Protein AF-0000000076162200 (afdb_homodimer)

Nearest PDB structures (foldseek):
  4gdy-assembly1_A  TM=9.637E-01  e=9.808E-51  Homo sapiens
  6t8p-assembly1_B  TM=9.538E-01  e=2.306E-50  Homo sapiens
  4gdy-assembly1_B  TM=9.377E-01  e=8.076E-50  Homo sapiens
  2vgz-assembly1_A  TM=9.625E-01  e=1.176E-48  Homo sapiens
  6t8p-assembly1_A  TM=9.585E-01  e=4.216E-49  Homo sapiens

Organism: Mytilus galloprovincialis (NCBI:txid29158)

Sequence (856 aa):
MDYERYLNETGIGRKPSPIRSQHAKLVCLEPEDDAIYLTGGLPNHSTFPAVKATFQLRDGSSIELDHKATKDALQYDATPGFKELLNWIYELQRQVHNPPTYNNNKHPGEMKCIMTNGAQHGLSLVMGNLVCKDDICLMESPAYAGAISVLNHLKPKMIPIDTDKHGIIPSELRKVLSRWNPSTIQQPGKDGPKLLYCVPTCGNPTGASLTLERKKEIYELAREYKFLIIEDDPYFYLRSKPYVPSFLSMDTDGLVLRMDSVSKVVSAGIRIGVLTGPAPLIDTFTCNIETSVQHTSGLSQQFLLALLKKWGYEGFFANADKMASFYEKRKYECLEAARNHLQDVAEWDEPAGGMFLWIKLKVKDAHPVVEKLIQEKNVFVAPGWYFTLDSKPCPYIRVAFSNTTYENMNKAFESLAQVIQKYKSENEMDYERYLNETGIGRKPSPIRSQHAKLVCLEPEDDAIYLTGGLPNHSTFPAVKATFQLRDGSSIELDHKATKDALQYDATPGFKELLNWIYELQRQVHNPPTYNNNKHPGEMKCIMTNGAQHGLSLVMGNLVCKDDICLMESPAYAGAISVLNHLKPKMIPIDTDKHGIIPSELRKVLSRWNPSTIQQPGKDGPKLLYCVPTCGNPTGASLTLERKKEIYELAREYKFLIIEDDPYFYLRSKPYVPSFLSMDTDGLVLRMDSVSKVVSAGIRIGVLTGPAPLIDTFTCNIETSVQHTSGLSQQFLLALLKKWGYEGFFANADKMASFYEKRKYECLEAARNHLQDVAEWDEPAGGMFLWIKLKVKDAHPVVEKLIQEKNVFVAPGWYFTLDSKPCPYIRVAFSNTTYENMNKAFESLAQVIQKYKSENE

Foldseek 3Di:
DPCVLQWDPLLVPQDFDPLLVVVVVVVPDDPPVDDDDDRDPKDDLVPDDDQKDKDQDPVRDIFIQHRVLVSQLRTFDRAQADPLLQVQVLVVCCVQQVFPLDPVPVAQFRKDKGKDLFLLRVLLLSCVTGAAAQFEEEEEPLADLSNLVSCVVRHYHYDYAYADLATGDLVSVVVVQVVADLVPCDRHRVRGHAEYEFAQALHPFALHHHALVSLVSVLVVCVSNVHAYEHEYQCQLLFDDPGHHDNSNHDPNFRYWYKYGCCQQPNVPLRIIMIMTGPVSVVSSSSVSCVPVNHRRSNSRSVVSRVCVVCPPVNSSVSSNVSSVVQVVLLVLLVVLCVVAPVVFWDFDRRSGDWKTKIFGPDQACVVLQVCLCVPPVDHWAGSVSRGNDPGGGRMTMHTSNPDDSVVSNSSRNSSNVSSVVVVVVVD/DPCVLQWDPLLVPQDADPLLVVVVCVVPDDPPVDDDDPRDPKDDLVPDDDQKDKDQDPVRDIFIQHRVLVSQLRTFDRAQADPLLQVQVLVVCCVQQVFPLDPVPVAQFRKDKGKDLFLLRVLLLSCVTGAAAQFEEEEEPLADLSNLVSCVVRHYHYDYAYADLATGDLVSVVV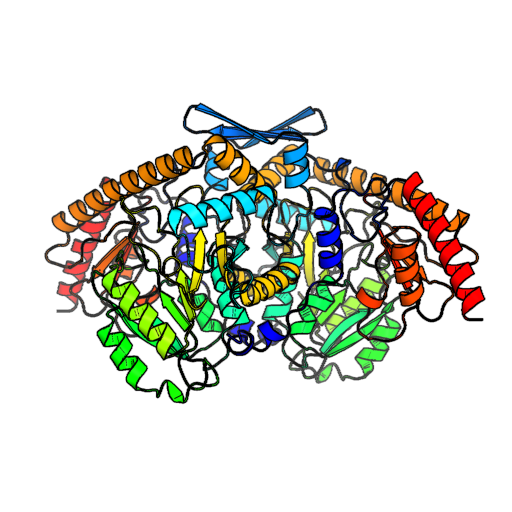VQVVADLVPDDRHRPRGHAEYEFAQALHPFALHHHALVSLVSVLVVCVSNVHAYEHEYQCQLLFDDPGHHDNSNHDPRFRYWYKYGCCQQPNVPLRIIMIMTGPVSVVSSSSVSCVPVNHRRSNSRSVVSRVCVVCPPVNSSVSSNVSNVLQVVLLVLLVVLCVVAPVVFWDFDRRSGDWKTKIFGPDQACVVLQVCLCVPPVDHWAGSCSRGNDPGGGRMTMHTSNPDDSVVSNSSRNSSNVSSVVVVVVVD

Radius of gyration: 27.66 Å; Cα contacts (8 Å, |Δi|>4): 1882; chains: 2; bounding box: 61×96×61 Å

InterPro domains:
  IPR004839 Aminotransferase, class I/classII, large domain [PF00155] (45-416)
  IPR015421 Pyridoxal phosphate-dependent transferase, major domain [G3DSA:3.40.640.10] (1-425)
  IPR015424 Pyridoxal phosphate-dependent transferase [SSF53383] (2-423)
  IPR050859 Class-I pyridoxal-phosphate-dependent aminotransferase-like [PTHR42790] (1-424)

pLDDT: mean 94.22, std 7.79, range [47.66, 98.88]

Solvent-accessible surface area (backbone atoms only — not comparable to full-atom values): 42192 Å² total; per-residue (Å²): 113,76,64,70,55,54,40,26,71,48,33,66,49,51,54,72,47,72,65,57,52,52,46,44,54,49,75,68,38,70,78,56,96,73,60,44,71,20,49,66,84,43,64,38,75,88,65,37,56,55,41,31,35,39,35,35,30,73,87,69,48,71,47,65,36,48,53,67,51,29,49,51,14,37,29,78,66,50,42,55,44,58,66,69,49,51,52,53,49,51,51,48,46,44,74,73,41,48,29,67,26,54,87,27,83,85,43,70,26,19,54,37,72,33,48,26,42,16,33,51,26,38,51,34,50,51,47,64,27,34,56,41,68,60,20,27,33,37,30,38,39,65,29,42,44,59,60,51,54,49,42,56,52,45,46,45,43,74,43,74,28,54,46,55,79,44,25,66,38,58,70,51,45,50,59,62,51,62,79,43,58,50,89,66,47,77,40,50,19,77,50,37,44,33,31,37,42,44,41,52,33,27,14,58,49,50,0,15,30,46,47,59,70,50,50,54,54,48,50,51,50,28,64,57,51,58,23,33,38,39,41,44,32,54,35,59,58,31,39,69,79,77,72,72,73,51,71,55,30,66,26,75,81,41,43,38,40,34,28,33,34,39,34,68,69,47,32,38,7,39,30,42,12,37,37,35,25,21,33,68,58,48,52,44,48,48,24,47,37,45,42,27,39,37,41,50,39,22,44,41,50,45,53,51,39,46,51,45,64,73,40,37,70,66,41,46,51,50,49,28,50,51,49,14,50,54,33,44,53,35,48,53,43,46,50,49,29,39,60,73,40,26,62,90,51,33,49,66,62,84,43,70,28,33,40,32,43,31,35,38,41,79,48,74,46,30,62,68,50,51,53,46,33,37,73,75,63,38,34,42,61,31,61,31,55,61,27,43,96,56,92,59,77,33,26,29,34,30,37,20,43,46,63,52,53,60,69,55,47,35,51,47,32,43,51,47,37,52,43,50,51,50,50,47,62,71,73,98,115,75,65,70,55,53,40,26,73,50,33,67,49,50,55,72,48,74,66,56,54,52,45,44,52,50,77,67,37,68,77,55,94,74,60,45,72,21,50,66,83,43,65,40,73,89,64,36,55,54,41,30,34,39,33,35,30,72,86,70,50,72,48,68,36,48,54,66,50,29,50,52,14,36,29,77,66,50,42,56,42,58,66,70,50,51,51,51,49,52,51,50,45,45,76,74,38,46,28,69,24,55,87,26,83,85,44,69,25,19,52,37,73,32,48,26,40,14,35,51,26,38,51,35,49,51,47,62,27,35,56,42,69,60,20,28,34,37,30,37,40,68,30,43,44,59,60,52,53,52,43,56,51,44,46,44,42,72,42,75,29,53,47,56,77,45,24,65,36,56,69,51,46,49,58,63,52,63,78,46,58,52,89,67,48,77,40,50,19,77,51,38,44,34,32,37,44,42,41,53,32,26,13,59,50,51,0,15,29,49,46,61,68,51,48,53,53,48,50,52,49,28,64,59,50,59,24,33,38,40,42,46,33,53,34,58,59,29,39,70,80,78,75,72,72,49,71,56,30,67,26,76,81,43,43,39,41,36,28,34,34,38,33,69,70,48,32,38,7,39,27,43,13,38,38,35,26,22,32,67,59,48,52,44,48,48,24,46,37,46,44,27,39,36,42,51,41,24,43,41,49,44,53,51,41,45,53,44,63,72,40,36,71,68,42,47,52,50,48,27,49,51,49,13,52,52,33,45,53,35,47,52,43,47,51,49,28,38,59,74,41,28,62,90,53,34,49,66,62,83,43,70,28,34,41,32,43,31,35,37,41,80,49,73,46,30,63,68,48,51,53,48,33,35,74,75,63,39,35,44,62,31,60,32,55,60,26,44,95,56,90,59,77,33,26,29,35,30,37,21,42,45,63,51,52,60,68,56,47,34,51,47,34,44,51,47,38,52,44,49,54,52,50,47,62,71,73,99

Structure (mmCIF, N/CA/C/O backbone):
data_AF-0000000076162200-model_v1
#
loop_
_entity.id
_entity.type
_entity.pdbx_description
1 polymer 'Aromatic amino acid aminotransferase I'
#
loop_
_atom_site.group_PDB
_atom_site.id
_atom_site.type_symbol
_atom_site.label_atom_id
_atom_site.label_alt_id
_atom_site.label_comp_id
_atom_site.label_asym_id
_atom_site.label_entity_id
_atom_site.label_seq_id
_atom_site.pdbx_PDB_ins_code
_atom_site.Cartn_x
_atom_site.Cartn_y
_atom_site.Cartn_z
_atom_site.occupancy
_atom_site.B_iso_or_equiv
_atom_site.auth_seq_id
_atom_site.auth_comp_id
_atom_site.auth_asym_id
_atom_site.auth_atom_id
_atom_site.pdbx_PDB_model_num
ATOM 1 N N . MET A 1 1 ? -9.422 -6.93 27.922 1 82.25 1 MET A N 1
ATOM 2 C CA . MET A 1 1 ? -10.367 -6.254 27.047 1 82.25 1 MET A CA 1
ATOM 3 C C . MET A 1 1 ? -10.672 -7.098 25.812 1 82.25 1 MET A C 1
ATOM 5 O O . MET A 1 1 ? -9.773 -7.738 25.266 1 82.25 1 MET A O 1
ATOM 9 N N . ASP A 1 2 ? -11.906 -7.309 25.453 1 89.62 2 ASP A N 1
ATOM 10 C CA . ASP A 1 2 ? -12.344 -8.023 24.266 1 89.62 2 ASP A CA 1
ATOM 11 C C . ASP A 1 2 ? -12.32 -7.105 23.031 1 89.62 2 ASP A C 1
ATOM 13 O O . ASP A 1 2 ? -13.273 -6.363 22.797 1 89.62 2 ASP A O 1
ATOM 17 N N . TYR A 1 3 ? -11.266 -7.227 22.281 1 93.94 3 TYR A N 1
ATOM 18 C CA . TYR A 1 3 ? -11.062 -6.305 21.172 1 93.94 3 TYR A CA 1
ATOM 19 C C . TYR A 1 3 ? -11.938 -6.676 19.984 1 93.94 3 TYR A C 1
ATOM 21 O O . TYR A 1 3 ? -12.109 -5.879 19.047 1 93.94 3 TYR A O 1
ATOM 29 N N . GLU A 1 4 ? -12.469 -7.855 19.938 1 91.69 4 GLU A N 1
ATOM 30 C CA . GLU A 1 4 ? -13.352 -8.273 18.859 1 91.69 4 GLU A CA 1
ATOM 31 C C . GLU A 1 4 ? -14.57 -7.359 18.75 1 91.69 4 GLU A C 1
ATOM 33 O O . GLU A 1 4 ? -15.125 -7.168 17.656 1 91.69 4 GLU A O 1
ATOM 38 N N . ARG A 1 5 ? -14.922 -6.793 19.859 1 93.06 5 ARG A N 1
ATOM 39 C CA . ARG A 1 5 ? -16.109 -5.93 19.891 1 93.06 5 ARG A CA 1
ATOM 40 C C . ARG A 1 5 ? -15.875 -4.664 19.078 1 93.06 5 ARG A C 1
ATOM 42 O O . ARG A 1 5 ? -16.828 -3.957 18.75 1 93.06 5 ARG A O 1
ATOM 49 N N . TYR A 1 6 ? -14.57 -4.312 18.812 1 95.06 6 TYR A N 1
ATOM 50 C CA . TYR A 1 6 ? -14.266 -3.098 18.062 1 95.06 6 TYR A CA 1
ATOM 51 C C . TYR A 1 6 ? -14.203 -3.381 16.562 1 95.06 6 TYR A C 1
ATOM 53 O O . TYR A 1 6 ? -14.203 -2.455 15.742 1 95.06 6 TYR A O 1
ATOM 61 N N . LEU A 1 7 ? -14.125 -4.629 16.156 1 94.75 7 LEU A N 1
ATOM 62 C CA . LEU A 1 7 ? -13.93 -4.992 14.75 1 94.75 7 LEU A CA 1
ATOM 63 C C . LEU A 1 7 ? -15.266 -5.02 14 1 94.75 7 LEU A C 1
ATOM 65 O O . LEU A 1 7 ? -16.281 -5.434 14.562 1 94.75 7 LEU A O 1
ATOM 69 N N . ASN A 1 8 ? -15.273 -4.566 12.75 1 91.88 8 ASN A N 1
ATOM 70 C CA . ASN A 1 8 ? -16.422 -4.785 11.875 1 91.88 8 ASN A CA 1
ATOM 71 C C . ASN A 1 8 ? -16.359 -6.148 11.195 1 91.88 8 ASN A C 1
ATOM 73 O O . ASN A 1 8 ? -15.484 -6.957 11.5 1 91.88 8 ASN A O 1
ATOM 77 N N . GLU A 1 9 ? -17.297 -6.371 10.273 1 85.69 9 GLU A N 1
ATOM 78 C CA . GLU A 1 9 ? -17.375 -7.68 9.633 1 85.69 9 GLU A CA 1
ATOM 79 C C . GLU A 1 9 ? -16.109 -7.98 8.836 1 85.69 9 GLU A C 1
ATOM 81 O O . GLU A 1 9 ? -15.648 -9.125 8.805 1 85.69 9 GLU A O 1
ATOM 86 N N . THR A 1 10 ? -15.602 -6.992 8.211 1 84.81 10 THR A N 1
ATOM 87 C CA . THR A 1 10 ? -14.367 -7.148 7.449 1 84.81 10 THR A CA 1
ATOM 88 C C . THR A 1 10 ? -13.219 -7.555 8.367 1 84.81 10 THR A C 1
ATOM 90 O O . THR A 1 10 ? -12.477 -8.492 8.062 1 84.81 10 THR A O 1
ATOM 93 N N . GLY A 1 11 ? -13.078 -6.863 9.469 1 87.88 11 GLY A N 1
ATOM 94 C CA . GLY A 1 11 ? -12.031 -7.172 10.43 1 87.88 11 GLY A CA 1
ATOM 95 C C . GLY A 1 11 ? -12.156 -8.562 11.023 1 87.88 11 GLY A C 1
ATOM 96 O O . GLY A 1 11 ? -11.164 -9.281 11.148 1 87.88 11 GLY A O 1
ATOM 97 N N . ILE A 1 12 ? -13.352 -8.93 11.305 1 87.12 12 ILE A N 1
ATOM 98 C CA . ILE A 1 12 ? -13.617 -10.242 11.891 1 87.12 12 ILE A CA 1
ATOM 99 C C . ILE A 1 12 ? -13.289 -11.336 10.875 1 87.12 12 ILE A C 1
ATOM 101 O O . ILE A 1 12 ? -12.805 -12.406 11.242 1 87.12 12 ILE A O 1
ATOM 105 N N . GLY A 1 13 ? -13.461 -11.047 9.625 1 83.38 13 GLY A N 1
ATOM 106 C CA . GLY A 1 13 ? -13.281 -12.023 8.57 1 83.38 13 GLY A CA 1
ATOM 107 C C . GLY A 1 13 ? -11.836 -12.164 8.125 1 83.38 13 GLY A C 1
ATOM 108 O O . GLY A 1 13 ? -11.5 -13.078 7.375 1 83.38 13 GLY A O 1
ATOM 109 N N . ARG A 1 14 ? -11.031 -11.336 8.656 1 84.94 14 ARG A N 1
ATOM 110 C CA . ARG A 1 14 ? -9.633 -11.406 8.25 1 84.94 14 ARG A CA 1
ATOM 111 C C . ARG A 1 14 ? -8.945 -12.633 8.844 1 84.94 14 ARG A C 1
ATOM 113 O O . ARG A 1 14 ? -9.062 -12.898 10.039 1 84.94 14 ARG A O 1
ATOM 120 N N . LYS A 1 15 ? -8.383 -13.391 7.895 1 82.5 15 LYS A N 1
ATOM 121 C CA . LYS A 1 15 ? -7.609 -14.57 8.281 1 82.5 15 LYS A CA 1
ATOM 122 C C . LYS A 1 15 ? -6.199 -14.508 7.699 1 82.5 15 LYS A C 1
ATOM 124 O O . LYS A 1 15 ? -5.973 -13.883 6.66 1 82.5 15 LYS A O 1
ATOM 129 N N . PRO A 1 16 ? -5.301 -15.125 8.398 1 80.94 16 PRO A N 1
ATOM 130 C CA . PRO A 1 16 ? -3.941 -15.148 7.848 1 80.94 16 PRO A CA 1
ATOM 131 C C . PRO A 1 16 ? -3.865 -15.82 6.48 1 80.94 16 PRO A C 1
ATOM 133 O O . PRO A 1 16 ? -4.617 -16.766 6.211 1 80.94 16 PRO A O 1
ATOM 136 N N . SER A 1 17 ? -3.068 -15.297 5.617 1 79.94 17 SER A N 1
ATOM 137 C CA . SER A 1 17 ? -2.771 -15.977 4.359 1 79.94 17 SER A CA 1
ATOM 138 C C . SER A 1 17 ? -2.078 -17.312 4.609 1 79.94 17 SER A C 1
ATOM 140 O O . SER A 1 17 ? -1.054 -17.375 5.293 1 79.94 17 SER A O 1
ATOM 142 N N . PRO A 1 18 ? -2.619 -18.281 4.09 1 74.75 18 PRO A N 1
ATOM 143 C CA . PRO A 1 18 ? -2.004 -19.594 4.363 1 74.75 18 PRO A CA 1
ATOM 144 C C . PRO A 1 18 ? -0.561 -19.672 3.873 1 74.75 18 PRO A C 1
ATOM 146 O O . PRO A 1 18 ? 0.288 -20.266 4.543 1 74.75 18 PRO A O 1
ATOM 149 N N . ILE A 1 19 ? -0.31 -19.094 2.764 1 78 19 ILE A N 1
ATOM 150 C CA . ILE A 1 19 ? 1.031 -19.156 2.195 1 78 19 ILE A CA 1
ATOM 151 C C . ILE A 1 19 ? 1.967 -18.234 2.969 1 78 19 ILE A C 1
ATOM 153 O O . ILE A 1 19 ? 3.064 -18.625 3.363 1 78 19 ILE A O 1
ATOM 157 N N . ARG A 1 20 ? 1.506 -17.031 3.215 1 76.69 20 ARG A N 1
ATOM 158 C CA . ARG A 1 20 ? 2.359 -16.047 3.873 1 76.69 20 ARG A CA 1
ATOM 159 C C . ARG A 1 20 ? 2.639 -16.453 5.316 1 76.69 20 ARG A C 1
ATOM 161 O O . ARG A 1 20 ? 3.725 -16.188 5.84 1 76.69 20 ARG A O 1
ATOM 168 N N . SER A 1 21 ? 1.675 -17.094 5.867 1 71.19 21 SER A N 1
ATOM 169 C CA . SER A 1 21 ? 1.869 -17.547 7.238 1 71.19 21 SER A CA 1
ATOM 170 C C . SER A 1 21 ? 2.959 -18.609 7.32 1 71.19 21 SER A C 1
ATOM 172 O O . SER A 1 21 ? 3.73 -18.641 8.281 1 71.19 21 SER A O 1
ATOM 174 N N . GLN A 1 22 ? 2.984 -19.406 6.344 1 68.62 22 GLN A N 1
ATOM 175 C CA . GLN A 1 22 ? 4.043 -20.406 6.289 1 68.62 22 GLN A CA 1
ATOM 176 C C . GLN A 1 22 ? 5.402 -19.766 6.043 1 68.62 22 GLN A C 1
ATOM 178 O O . GLN A 1 22 ? 6.398 -20.141 6.652 1 68.62 22 GLN A O 1
ATOM 183 N N . HIS A 1 23 ? 5.293 -18.797 5.137 1 66.69 23 HIS A N 1
ATOM 184 C CA . HIS A 1 23 ? 6.52 -18.062 4.832 1 66.69 23 HIS A CA 1
ATOM 185 C C . HIS A 1 23 ? 7.07 -17.375 6.07 1 66.69 23 HIS A C 1
ATOM 187 O O . HIS A 1 23 ? 8.273 -17.406 6.328 1 66.69 23 HIS A O 1
ATOM 193 N N . ALA A 1 24 ? 6.215 -16.766 6.73 1 62.03 24 ALA A N 1
ATOM 194 C CA . ALA A 1 24 ? 6.621 -16.047 7.938 1 62.03 24 ALA A CA 1
ATOM 195 C C . ALA A 1 24 ? 7.273 -17 8.938 1 62.03 24 ALA A C 1
ATOM 197 O O . ALA A 1 24 ? 8.258 -16.641 9.594 1 62.03 24 ALA A O 1
ATOM 198 N N . LYS A 1 25 ? 6.793 -18.109 9.008 1 59.69 25 LYS A N 1
ATOM 199 C CA . LYS A 1 25 ? 7.359 -19.109 9.914 1 59.69 25 LYS A CA 1
ATOM 200 C C . LYS A 1 25 ? 8.766 -19.516 9.477 1 59.69 25 LYS A C 1
ATOM 202 O O . LYS A 1 25 ? 9.625 -19.797 10.312 1 59.69 25 LYS A O 1
ATOM 207 N N . LEU A 1 26 ? 8.867 -19.328 8.219 1 59.5 26 LEU A N 1
ATOM 208 C CA . LEU A 1 26 ? 10.141 -19.75 7.656 1 59.5 26 LEU A CA 1
ATOM 209 C C . LEU A 1 26 ? 11.203 -18.672 7.828 1 59.5 26 LEU A C 1
ATOM 211 O O . LEU A 1 26 ? 12.352 -18.984 8.148 1 59.5 26 LEU A O 1
ATOM 215 N N . VAL A 1 27 ? 10.773 -17.453 7.461 1 54.44 27 VAL A N 1
ATOM 216 C CA . VAL A 1 27 ? 11.719 -16.344 7.523 1 54.44 27 VAL A CA 1
ATOM 217 C C . VAL A 1 27 ? 12.172 -16.141 8.969 1 54.44 27 VAL A C 1
ATOM 219 O O . VAL A 1 27 ? 13.289 -15.672 9.211 1 54.44 27 VAL A O 1
ATOM 222 N N . CYS A 1 28 ? 11.25 -16.5 9.875 1 48.38 28 CYS A N 1
ATOM 223 C CA . CYS A 1 28 ? 11.57 -16.312 11.281 1 48.38 28 CYS A CA 1
ATOM 224 C C . CYS A 1 28 ? 12.344 -17.5 11.836 1 48.38 28 CYS A C 1
ATOM 226 O O . CYS A 1 28 ? 12.922 -17.422 12.922 1 48.38 28 CYS A O 1
ATOM 228 N N . LEU A 1 29 ? 12.203 -18.562 11.156 1 49.03 29 LEU A N 1
ATOM 229 C CA . LEU A 1 29 ? 12.898 -19.75 11.648 1 49.03 29 LEU A CA 1
ATOM 230 C C . LEU A 1 29 ? 14.383 -19.688 11.32 1 49.03 29 LEU A C 1
ATOM 232 O O . LEU A 1 29 ? 14.766 -19.188 10.258 1 49.03 29 LEU A O 1
ATOM 236 N N . GLU A 1 30 ? 15.156 -19.688 12.438 1 48.5 30 GLU A N 1
ATOM 237 C CA . GLU A 1 30 ? 16.578 -19.953 12.18 1 48.5 30 GLU A CA 1
ATOM 238 C C . GLU A 1 30 ? 16.75 -21.125 11.227 1 48.5 30 GLU A C 1
ATOM 240 O O . GLU A 1 30 ? 16.047 -22.141 11.336 1 48.5 30 GLU A O 1
ATOM 245 N N . PRO A 1 31 ? 17.281 -20.797 10.031 1 50.12 31 PRO A N 1
ATOM 246 C CA . PRO A 1 31 ? 17.484 -21.906 9.094 1 50.12 31 PRO A CA 1
ATOM 247 C C . PRO A 1 31 ? 17.844 -23.203 9.797 1 50.12 31 PRO A C 1
ATOM 249 O O . PRO A 1 31 ? 18.812 -23.25 10.57 1 50.12 31 PRO A O 1
ATOM 252 N N . GLU A 1 32 ? 16.906 -23.859 10.359 1 57.38 32 GLU A N 1
ATOM 253 C CA . GLU A 1 32 ? 17.422 -25.203 10.633 1 57.38 32 GLU A CA 1
ATOM 254 C C . GLU A 1 32 ? 18.125 -25.781 9.406 1 57.38 32 GLU A C 1
ATOM 256 O O . GLU A 1 32 ? 17.656 -25.609 8.281 1 57.38 32 GLU A O 1
ATOM 261 N N . ASP A 1 33 ? 19.406 -26.188 9.539 1 62.47 33 ASP A N 1
ATOM 262 C CA . ASP A 1 33 ? 20.438 -26.453 8.531 1 62.47 33 ASP A CA 1
ATOM 263 C C . ASP A 1 33 ? 19.922 -27.438 7.473 1 62.47 33 ASP A C 1
ATOM 265 O O . ASP A 1 33 ? 20.344 -27.375 6.316 1 62.47 33 ASP A O 1
ATOM 269 N N . ASP A 1 34 ? 18.625 -28.094 7.723 1 80.44 34 ASP A N 1
ATOM 270 C CA . ASP A 1 34 ? 18.344 -29.109 6.723 1 80.44 34 ASP A CA 1
ATOM 271 C C . ASP A 1 34 ? 16.938 -28.969 6.148 1 80.44 34 ASP A C 1
ATOM 273 O O . ASP A 1 34 ? 16.453 -29.844 5.434 1 80.44 34 ASP A O 1
ATOM 277 N N . ALA A 1 35 ? 16.312 -27.828 6.398 1 88.38 35 ALA A N 1
ATOM 278 C CA . ALA A 1 35 ? 14.93 -27.688 5.934 1 88.38 35 ALA A CA 1
ATOM 279 C C . ALA A 1 35 ? 14.883 -27.297 4.461 1 88.38 35 ALA A C 1
ATOM 281 O O . ALA A 1 35 ? 15.672 -26.469 4.008 1 88.38 35 ALA A O 1
ATOM 282 N N . ILE A 1 36 ? 13.992 -27.969 3.66 1 92.12 36 ILE A N 1
ATOM 283 C CA . ILE A 1 36 ? 13.797 -27.656 2.248 1 92.12 36 ILE A CA 1
ATOM 284 C C . ILE A 1 36 ? 12.438 -26.984 2.053 1 92.12 36 ILE A C 1
ATOM 286 O O . ILE A 1 36 ? 11.406 -27.531 2.412 1 92.12 36 ILE A O 1
ATOM 290 N N . TYR A 1 37 ? 12.477 -25.719 1.523 1 88.94 37 TYR A N 1
ATOM 291 C CA . TYR A 1 37 ? 11.258 -24.953 1.328 1 88.94 37 TYR A CA 1
ATOM 292 C C . TYR A 1 37 ? 10.875 -24.906 -0.146 1 88.94 37 TYR A C 1
ATOM 294 O O . TYR A 1 37 ? 11.609 -24.344 -0.966 1 88.94 37 TYR A O 1
ATOM 302 N N . LEU A 1 38 ? 9.688 -25.469 -0.414 1 92.75 38 LEU A N 1
ATOM 303 C CA . LEU A 1 38 ? 9.172 -25.453 -1.777 1 92.75 38 LEU A CA 1
ATOM 304 C C . LEU A 1 38 ? 7.797 -24.797 -1.832 1 92.75 38 LEU A C 1
ATOM 306 O O . LEU A 1 38 ? 7.043 -25 -2.785 1 92.75 38 LEU A O 1
ATOM 310 N N . THR A 1 39 ? 7.414 -23.984 -0.794 1 88.56 39 THR A N 1
ATOM 311 C CA . THR A 1 39 ? 6.066 -23.453 -0.657 1 88.56 39 THR A CA 1
ATOM 312 C C . THR A 1 39 ? 5.926 -22.141 -1.439 1 88.56 39 THR A C 1
ATOM 314 O O . THR A 1 39 ? 4.973 -21.984 -2.207 1 88.56 39 THR A O 1
ATOM 317 N N . GLY A 1 40 ? 6.824 -21.188 -1.222 1 84.25 40 GLY A N 1
ATOM 318 C CA . GLY A 1 40 ? 6.648 -19.844 -1.737 1 84.25 40 GLY A CA 1
ATOM 319 C C . GLY A 1 40 ? 7.156 -19.672 -3.158 1 84.25 40 GLY A C 1
ATOM 320 O O . GLY A 1 40 ? 8.188 -20.234 -3.523 1 84.25 40 GLY A O 1
ATOM 321 N N . GLY A 1 41 ? 6.352 -19.016 -4.023 1 86.44 41 GLY A N 1
ATOM 322 C CA . GLY A 1 41 ? 6.789 -18.625 -5.348 1 86.44 41 GLY A CA 1
ATOM 323 C C . GLY A 1 41 ? 7.746 -17.438 -5.332 1 86.44 41 GLY A C 1
ATOM 324 O O . GLY A 1 41 ? 7.5 -16.422 -5.988 1 86.44 41 GLY A O 1
ATOM 325 N N . LEU A 1 42 ? 8.875 -17.609 -4.668 1 89.62 42 LEU A N 1
ATOM 326 C CA . LEU A 1 42 ? 9.859 -16.547 -4.543 1 89.62 42 LEU A CA 1
ATOM 327 C C . LEU A 1 42 ? 10.781 -16.516 -5.754 1 89.62 42 LEU A C 1
ATOM 329 O O . LEU A 1 42 ? 11.352 -17.531 -6.137 1 89.62 42 LEU A O 1
ATOM 333 N N . PRO A 1 43 ? 10.922 -15.305 -6.348 1 92.81 43 PRO A N 1
ATOM 334 C CA . PRO A 1 43 ? 11.977 -15.219 -7.363 1 92.81 43 PRO A CA 1
ATOM 335 C C . PRO A 1 43 ? 13.359 -15.539 -6.812 1 92.81 43 PRO A C 1
ATOM 337 O O . PRO A 1 43 ? 13.625 -15.305 -5.629 1 92.81 43 PRO A O 1
ATOM 340 N N . ASN A 1 44 ? 14.164 -16.094 -7.664 1 93.12 44 ASN A N 1
ATOM 341 C CA . ASN A 1 44 ? 15.516 -16.422 -7.238 1 93.12 44 ASN A CA 1
ATOM 342 C C . ASN A 1 44 ? 16.359 -15.172 -7.035 1 93.12 44 ASN A C 1
ATOM 344 O O . ASN A 1 44 ? 16.406 -14.289 -7.902 1 93.12 44 ASN A O 1
ATOM 348 N N . HIS A 1 45 ? 17.062 -15.109 -5.945 1 90.5 45 HIS A N 1
ATOM 349 C CA . HIS A 1 45 ? 17.844 -13.93 -5.605 1 90.5 45 HIS A CA 1
ATOM 350 C C . HIS A 1 45 ? 18.922 -13.664 -6.652 1 90.5 45 HIS A C 1
ATOM 352 O O . HIS A 1 45 ? 19.312 -12.508 -6.875 1 90.5 45 HIS A O 1
ATOM 358 N N . SER A 1 46 ? 19.359 -14.711 -7.297 1 91.69 46 SER A N 1
ATOM 359 C CA . SER A 1 46 ? 20.422 -14.57 -8.281 1 91.69 46 SER A CA 1
ATOM 360 C C . SER A 1 46 ? 19.938 -13.828 -9.516 1 91.69 46 SER A C 1
ATOM 362 O O . SER A 1 46 ? 20.75 -13.398 -10.352 1 91.69 46 SER A O 1
ATOM 364 N N . THR A 1 47 ? 18.641 -13.609 -9.609 1 92.25 47 THR A N 1
ATOM 365 C CA . THR A 1 47 ? 18.078 -12.953 -10.797 1 92.25 47 THR A CA 1
ATOM 366 C C . THR A 1 47 ? 17.875 -11.461 -10.547 1 92.25 47 THR A C 1
ATOM 368 O O . THR A 1 47 ? 17.562 -10.711 -11.469 1 92.25 47 THR A O 1
ATOM 371 N N . PHE A 1 48 ? 18.078 -10.992 -9.352 1 95 48 PHE A N 1
ATOM 372 C CA . PHE A 1 48 ? 17.859 -9.586 -9.047 1 95 48 PHE A CA 1
ATOM 373 C C . PHE A 1 48 ? 18.922 -8.711 -9.695 1 95 48 PHE A C 1
ATOM 375 O O . PHE A 1 48 ? 20.094 -9.086 -9.727 1 95 48 PHE A O 1
ATOM 382 N N . PRO A 1 49 ? 18.547 -7.578 -10.141 1 96.06 49 PRO A N 1
ATOM 383 C CA . PRO A 1 49 ? 19.453 -6.797 -10.984 1 96.06 49 PRO A CA 1
ATOM 384 C C . PRO A 1 49 ? 20.562 -6.098 -10.18 1 96.06 49 PRO A C 1
ATOM 386 O O . PRO A 1 49 ? 21.672 -5.914 -10.68 1 96.06 49 PRO A O 1
ATOM 389 N N . ALA A 1 50 ? 20.312 -5.668 -8.961 1 97.94 50 ALA A N 1
ATOM 390 C CA . ALA A 1 50 ? 21.266 -4.895 -8.172 1 97.94 50 ALA A CA 1
ATOM 391 C C . ALA A 1 50 ? 21.891 -5.75 -7.07 1 97.94 50 ALA A C 1
ATOM 393 O O . ALA A 1 50 ? 21.219 -6.613 -6.5 1 97.94 50 ALA A O 1
ATOM 394 N N . VAL A 1 51 ? 23.188 -5.441 -6.75 1 97.81 51 VAL A N 1
ATOM 395 C CA . VAL A 1 51 ? 23.875 -6.254 -5.754 1 97.81 51 VAL A CA 1
ATOM 396 C C . VAL A 1 51 ? 24.312 -5.375 -4.582 1 97.81 51 VAL A C 1
ATOM 398 O O . VAL A 1 51 ? 24.594 -5.879 -3.492 1 97.81 51 VAL A O 1
ATOM 401 N N . LYS A 1 52 ? 24.406 -4.105 -4.805 1 98.12 52 LYS A N 1
ATOM 402 C CA . LYS A 1 52 ? 24.766 -3.123 -3.787 1 98.12 52 LYS A CA 1
ATOM 403 C C . LYS A 1 52 ? 24.125 -1.767 -4.086 1 98.12 52 LYS A C 1
ATOM 405 O O . LYS A 1 52 ? 23.812 -1.466 -5.234 1 98.12 52 LYS A O 1
ATOM 410 N N . ALA A 1 53 ? 23.938 -0.999 -3.061 1 98.5 53 ALA A N 1
ATOM 411 C CA . ALA A 1 53 ? 23.469 0.372 -3.225 1 98.5 53 ALA A CA 1
ATOM 412 C C . ALA A 1 53 ? 24.188 1.321 -2.275 1 98.5 53 ALA A C 1
ATOM 414 O O . ALA A 1 53 ? 24.547 0.943 -1.153 1 98.5 53 ALA A O 1
ATOM 415 N N . THR A 1 54 ? 24.438 2.51 -2.711 1 98.69 54 THR A N 1
ATOM 416 C CA . THR A 1 54 ? 25.031 3.57 -1.903 1 98.69 54 THR A CA 1
ATOM 417 C C . THR A 1 54 ? 24.219 4.852 -2.008 1 98.69 54 THR A C 1
ATOM 419 O O . THR A 1 54 ? 23.828 5.262 -3.105 1 98.69 54 THR A O 1
ATOM 422 N N . PHE A 1 55 ? 23.969 5.484 -0.89 1 98.75 55 PHE A N 1
ATOM 423 C CA . PHE A 1 55 ? 23.281 6.773 -0.828 1 98.75 55 PHE A CA 1
ATOM 424 C C . PHE A 1 55 ? 24.219 7.844 -0.265 1 98.75 55 PHE A C 1
ATOM 426 O O . PHE A 1 55 ? 24.734 7.699 0.838 1 98.75 55 PHE A O 1
ATOM 433 N N . GLN A 1 56 ? 24.391 8.891 -1.037 1 98.62 56 GLN A N 1
ATOM 434 C CA . GLN A 1 56 ? 25.109 10.062 -0.547 1 98.62 56 GLN A CA 1
ATOM 435 C C . GLN A 1 56 ? 24.188 10.977 0.262 1 98.62 56 GLN A C 1
ATOM 437 O O . GLN A 1 56 ? 23.109 11.352 -0.203 1 98.62 56 GLN A O 1
ATOM 442 N N . LEU A 1 57 ? 24.625 11.297 1.455 1 97.81 57 LEU A N 1
ATOM 443 C CA . LEU A 1 57 ? 23.828 12.125 2.344 1 97.81 57 LEU A CA 1
ATOM 444 C C . LEU A 1 57 ? 24.203 13.594 2.213 1 97.81 57 LEU A C 1
ATOM 446 O O . LEU A 1 57 ? 25.25 13.922 1.642 1 97.81 57 LEU A O 1
ATOM 450 N N . ARG A 1 58 ? 23.391 14.438 2.699 1 93.38 58 ARG A N 1
ATOM 451 C CA . ARG A 1 58 ? 23.547 15.883 2.574 1 93.38 58 ARG A CA 1
ATOM 452 C C . ARG A 1 58 ? 24.812 16.359 3.295 1 93.38 58 ARG A C 1
ATOM 454 O O . ARG A 1 58 ? 25.438 17.328 2.881 1 93.38 58 ARG A O 1
ATOM 461 N N . ASP A 1 59 ? 25.203 15.664 4.344 1 91.75 59 ASP A N 1
ATOM 462 C CA . ASP A 1 59 ? 26.375 16.094 5.117 1 91.75 59 ASP A CA 1
ATOM 463 C C . ASP A 1 59 ? 27.672 15.609 4.469 1 91.75 59 ASP A C 1
ATOM 465 O O . ASP A 1 59 ? 28.75 15.758 5.043 1 91.75 59 ASP A O 1
ATOM 469 N N . GLY A 1 60 ? 27.531 14.984 3.383 1 94.75 60 GLY A N 1
ATOM 470 C CA . GLY A 1 60 ? 28.703 14.539 2.637 1 94.75 60 GLY A CA 1
ATOM 471 C C . GLY A 1 60 ? 29.062 13.086 2.893 1 94.75 60 GLY A C 1
ATOM 472 O O . GLY A 1 60 ? 29.781 12.469 2.109 1 94.75 60 GLY A O 1
ATOM 473 N N . SER A 1 61 ? 28.516 12.531 3.934 1 97.56 61 SER A N 1
ATOM 474 C CA . SER A 1 61 ? 28.75 11.117 4.207 1 97.56 61 SER A CA 1
ATOM 475 C C . SER A 1 61 ? 27.859 10.234 3.338 1 97.56 61 SER A C 1
ATOM 477 O O . SER A 1 61 ? 27.172 10.727 2.449 1 97.56 61 SER A O 1
ATOM 479 N N . SER A 1 62 ? 28.047 8.914 3.559 1 98.25 62 SER A N 1
ATOM 480 C CA . SER A 1 62 ? 27.25 7.977 2.779 1 98.25 62 SER A CA 1
ATOM 481 C C . SER A 1 62 ? 26.766 6.812 3.639 1 98.25 62 SER A C 1
ATOM 483 O O . SER A 1 62 ? 27.344 6.535 4.691 1 98.25 62 SER A O 1
ATOM 485 N N . ILE A 1 63 ? 25.703 6.188 3.229 1 98.25 63 ILE A N 1
ATOM 486 C CA . ILE A 1 63 ? 25.281 4.895 3.744 1 98.25 63 ILE A CA 1
ATOM 487 C C . ILE A 1 63 ? 25.25 3.869 2.611 1 98.25 63 ILE A C 1
ATOM 489 O O . ILE A 1 63 ? 25 4.219 1.455 1 98.25 63 ILE A O 1
ATOM 493 N N . GLU A 1 64 ? 25.516 2.639 3.029 1 98.06 64 GLU A N 1
ATOM 494 C CA . GLU A 1 64 ? 25.609 1.563 2.045 1 98.06 64 GLU A CA 1
ATOM 495 C C . GLU A 1 64 ? 24.703 0.402 2.408 1 98.06 64 GLU A C 1
ATOM 497 O O . GLU A 1 64 ? 24.609 0.015 3.576 1 98.06 64 GLU A O 1
ATOM 502 N N . LEU A 1 65 ? 23.938 -0.048 1.462 1 98.44 65 LEU A N 1
ATOM 503 C CA . LEU A 1 65 ? 23.344 -1.379 1.516 1 98.44 65 LEU A CA 1
ATOM 504 C C . LEU A 1 65 ? 24.281 -2.42 0.925 1 98.44 65 LEU A C 1
ATOM 506 O O . LEU A 1 65 ? 24.516 -2.439 -0.286 1 98.44 65 LEU A O 1
ATOM 510 N N . ASP A 1 66 ? 24.828 -3.268 1.766 1 98.06 66 ASP A N 1
ATOM 511 C CA . ASP A 1 66 ? 25.734 -4.309 1.277 1 98.06 66 ASP A CA 1
ATOM 512 C C . ASP A 1 66 ? 24.953 -5.406 0.552 1 98.06 66 ASP A C 1
ATOM 514 O O . ASP A 1 66 ? 23.766 -5.266 0.294 1 98.06 66 ASP A O 1
ATOM 518 N N . HIS A 1 67 ? 25.672 -6.418 0.156 1 97.12 67 HIS A N 1
ATOM 519 C CA . HIS A 1 67 ? 25.094 -7.48 -0.652 1 97.12 67 HIS A CA 1
ATOM 520 C C . HIS A 1 67 ? 23.891 -8.109 0.05 1 97.12 67 HIS A C 1
ATOM 522 O O . HIS A 1 67 ? 22.859 -8.344 -0.571 1 97.12 67 HIS A O 1
ATOM 528 N N . LYS A 1 68 ? 24 -8.422 1.274 1 96.44 68 LYS A N 1
ATOM 529 C CA . LYS A 1 68 ? 22.922 -9.047 2.029 1 96.44 68 LYS A CA 1
ATOM 530 C C . LYS A 1 68 ? 21.719 -8.117 2.139 1 96.44 68 LYS A C 1
ATOM 532 O O . LYS A 1 68 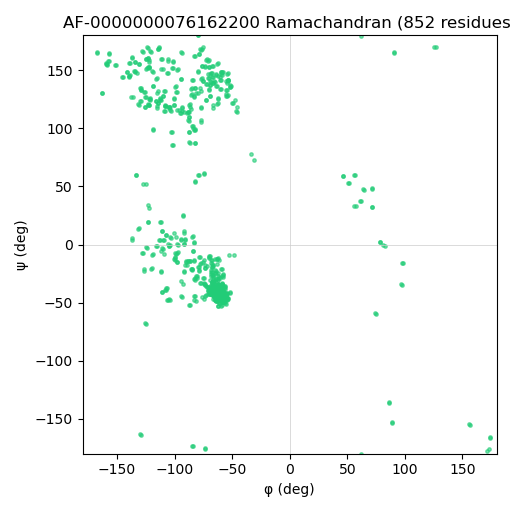? 20.578 -8.531 1.903 1 96.44 68 LYS A O 1
ATOM 537 N N . ALA A 1 69 ? 21.953 -6.852 2.518 1 97.56 69 ALA A N 1
ATOM 538 C CA . ALA A 1 69 ? 20.875 -5.871 2.66 1 97.56 69 ALA A CA 1
ATOM 539 C C . ALA A 1 69 ? 20.172 -5.637 1.328 1 97.56 69 ALA A C 1
ATOM 541 O O . ALA A 1 69 ? 18.953 -5.469 1.286 1 97.56 69 ALA A O 1
ATOM 542 N N . THR A 1 70 ? 20.969 -5.523 0.259 1 98 70 THR A N 1
ATOM 543 C CA . THR A 1 70 ? 20.391 -5.316 -1.064 1 98 70 THR A CA 1
ATOM 544 C C . THR A 1 70 ? 19.547 -6.516 -1.479 1 98 70 THR A C 1
ATOM 546 O O . THR A 1 70 ? 18.453 -6.355 -2.025 1 98 70 THR A O 1
ATOM 549 N N . LYS A 1 71 ? 20.078 -7.711 -1.242 1 96.44 71 LYS A N 1
ATOM 550 C CA . LYS A 1 71 ? 19.312 -8.93 -1.506 1 96.44 71 LYS A CA 1
ATOM 551 C C . LYS A 1 71 ? 17.984 -8.93 -0.75 1 96.44 71 LYS A C 1
ATOM 553 O O . LYS A 1 71 ? 16.938 -9.219 -1.326 1 96.44 71 LYS A O 1
ATOM 558 N N . ASP A 1 72 ? 17.984 -8.57 0.523 1 95.62 72 ASP A N 1
ATOM 559 C CA . ASP A 1 72 ? 16.781 -8.5 1.334 1 95.62 72 ASP A CA 1
ATOM 560 C C . ASP A 1 72 ? 15.82 -7.434 0.8 1 95.62 72 ASP A C 1
ATOM 562 O O . ASP A 1 72 ? 14.609 -7.652 0.737 1 95.62 72 ASP A O 1
ATOM 566 N N . ALA A 1 73 ? 16.359 -6.281 0.418 1 97.94 73 ALA A N 1
ATOM 567 C CA . ALA A 1 73 ? 15.578 -5.168 -0.103 1 97.94 73 ALA A CA 1
ATOM 568 C C . ALA A 1 73 ? 14.797 -5.582 -1.344 1 97.94 73 ALA A C 1
ATOM 570 O O . ALA A 1 73 ? 13.688 -5.098 -1.578 1 97.94 73 ALA A O 1
ATOM 571 N N . LEU A 1 74 ? 15.391 -6.465 -2.133 1 97.75 74 LEU A N 1
ATOM 572 C CA . LEU A 1 74 ? 14.844 -6.777 -3.451 1 97.75 74 LEU A CA 1
ATOM 573 C C . LEU A 1 74 ? 14 -8.047 -3.402 1 97.75 74 LEU A C 1
ATOM 575 O O . LEU A 1 74 ? 13.406 -8.445 -4.41 1 97.75 74 LEU A O 1
ATOM 579 N N . GLN A 1 75 ? 13.812 -8.727 -2.279 1 95.38 75 GLN A N 1
ATOM 580 C CA . GLN A 1 75 ? 13.039 -9.953 -2.121 1 95.38 75 GLN A CA 1
ATOM 581 C C . GLN A 1 75 ? 11.781 -9.703 -1.292 1 95.38 75 GLN A C 1
ATOM 583 O O . GLN A 1 75 ? 11.68 -8.688 -0.606 1 95.38 75 GLN A O 1
ATOM 588 N N . TYR A 1 76 ? 10.773 -10.586 -1.399 1 92.69 76 TYR A N 1
ATOM 589 C CA . TYR A 1 76 ? 9.641 -10.57 -0.485 1 92.69 76 TYR A CA 1
ATOM 590 C C . TYR A 1 76 ? 10.102 -10.586 0.966 1 92.69 76 TYR A C 1
ATOM 592 O O . TYR A 1 76 ? 11.031 -11.32 1.32 1 92.69 76 TYR A O 1
ATOM 600 N N . ASP A 1 77 ? 9.484 -9.758 1.731 1 90.56 77 ASP A N 1
ATOM 601 C CA . ASP A 1 77 ? 9.781 -9.664 3.158 1 90.56 77 ASP A CA 1
ATOM 602 C C . ASP A 1 77 ? 8.586 -10.109 3.996 1 90.56 77 ASP A C 1
ATOM 604 O O . ASP A 1 77 ? 7.523 -10.422 3.453 1 90.56 77 ASP A O 1
ATOM 608 N N . ALA A 1 78 ? 8.891 -10.289 5.32 1 91.5 78 ALA A N 1
ATOM 609 C CA . ALA A 1 78 ? 7.777 -10.5 6.246 1 91.5 78 ALA A CA 1
ATOM 610 C C . ALA A 1 78 ? 6.812 -9.32 6.223 1 91.5 78 ALA A C 1
ATOM 612 O O . ALA A 1 78 ? 7.234 -8.164 6.121 1 91.5 78 ALA A O 1
ATOM 613 N N . THR A 1 79 ? 5.535 -9.609 6.402 1 94.38 79 THR A N 1
ATOM 614 C CA . THR A 1 79 ? 4.469 -8.625 6.281 1 94.38 79 THR A CA 1
ATOM 615 C C . THR A 1 79 ? 4.648 -7.504 7.301 1 94.38 79 THR A C 1
ATOM 617 O O . THR A 1 79 ? 4.508 -6.324 6.969 1 94.38 79 THR A O 1
ATOM 620 N N . PRO A 1 80 ? 5.023 -7.797 8.609 1 95.31 80 PRO A N 1
ATOM 621 C CA . PRO A 1 80 ? 5.117 -6.711 9.586 1 95.31 80 PRO A CA 1
ATOM 622 C C . PRO A 1 80 ? 6.27 -5.754 9.289 1 95.31 80 PRO A C 1
ATOM 624 O O . PRO A 1 80 ? 6.289 -4.629 9.805 1 95.31 80 PRO A O 1
ATOM 627 N N . GLY A 1 81 ? 7.27 -6.223 8.539 1 96.06 81 GLY A N 1
ATOM 628 C CA . GLY A 1 81 ? 8.484 -5.477 8.25 1 96.06 81 GLY A CA 1
ATOM 629 C C . GLY A 1 81 ? 9.75 -6.227 8.617 1 96.06 81 GLY A C 1
ATOM 630 O O . GLY A 1 81 ? 9.688 -7.301 9.219 1 96.06 81 GLY A O 1
ATOM 631 N N . PHE A 1 82 ? 10.914 -5.684 8.18 1 96.38 82 PHE A N 1
ATOM 632 C CA . PHE A 1 82 ? 12.188 -6.297 8.547 1 96.38 82 PHE A CA 1
ATOM 633 C C . PHE A 1 82 ? 12.367 -6.324 10.055 1 96.38 82 PHE A C 1
ATOM 635 O O . PHE A 1 82 ? 12.117 -5.32 10.734 1 96.38 82 PHE A O 1
ATOM 642 N N . LYS A 1 83 ? 12.781 -7.434 10.57 1 95.12 83 LYS A N 1
ATOM 643 C CA . LYS A 1 83 ? 12.906 -7.645 12.008 1 95.12 83 LYS A CA 1
ATOM 644 C C . LYS A 1 83 ? 13.766 -6.562 12.648 1 95.12 83 LYS A C 1
ATOM 646 O O . LYS A 1 83 ? 13.406 -6.008 13.688 1 95.12 83 LYS A O 1
ATOM 651 N N . GLU A 1 84 ? 14.914 -6.266 12.055 1 97.06 84 GLU A N 1
ATOM 652 C CA . GLU A 1 84 ? 15.828 -5.281 12.625 1 97.06 84 GLU A CA 1
ATOM 653 C C . GLU A 1 84 ? 15.195 -3.893 12.656 1 97.06 84 GLU A C 1
ATOM 655 O O . GLU A 1 84 ? 15.422 -3.123 13.594 1 97.06 84 GLU A O 1
ATOM 660 N N . LEU A 1 85 ? 14.461 -3.551 11.633 1 98.25 85 LEU A N 1
ATOM 661 C CA . LEU A 1 85 ? 13.773 -2.262 11.602 1 98.25 85 LEU A CA 1
ATOM 662 C C . LEU A 1 85 ? 12.68 -2.201 12.656 1 98.25 85 LEU A C 1
ATOM 664 O O . LEU A 1 85 ? 12.523 -1.184 13.336 1 98.25 85 LEU A O 1
ATOM 668 N N . LEU A 1 86 ? 11.914 -3.27 12.828 1 97.31 86 LEU A N 1
ATOM 669 C CA . LEU A 1 86 ? 10.883 -3.354 13.852 1 97.31 86 LEU A CA 1
ATOM 670 C C . LEU A 1 86 ? 11.484 -3.176 15.242 1 97.31 86 LEU A C 1
ATOM 672 O O . LEU A 1 86 ? 10.93 -2.457 16.078 1 97.31 86 LEU A O 1
ATOM 676 N N . ASN A 1 87 ? 12.586 -3.861 15.43 1 97.56 87 ASN A N 1
ATOM 677 C CA . ASN A 1 87 ? 13.266 -3.725 16.719 1 97.56 87 ASN A CA 1
ATOM 678 C C . ASN A 1 87 ? 13.672 -2.279 16.984 1 97.56 87 ASN A C 1
ATOM 680 O O . ASN A 1 87 ? 13.547 -1.791 18.109 1 97.56 87 ASN A O 1
ATOM 684 N N . TRP A 1 88 ? 14.211 -1.649 15.984 1 98.44 88 TRP A N 1
ATOM 685 C CA . TRP A 1 88 ? 14.594 -0.246 16.109 1 98.44 88 TRP A CA 1
ATOM 686 C C . TRP A 1 88 ? 13.391 0.616 16.469 1 98.44 88 TRP A C 1
ATOM 688 O O . TRP A 1 88 ? 13.484 1.493 17.328 1 98.44 88 TRP A O 1
ATOM 698 N N . ILE A 1 89 ? 12.258 0.38 15.867 1 98.06 89 ILE A N 1
ATOM 699 C CA . ILE A 1 89 ? 11.039 1.15 16.078 1 98.06 89 ILE A CA 1
ATOM 700 C C . ILE A 1 89 ? 10.5 0.875 17.484 1 98.06 89 ILE A C 1
ATOM 702 O O . ILE A 1 89 ? 10.047 1.793 18.172 1 98.06 89 ILE A O 1
ATOM 706 N N . TYR A 1 90 ? 10.5 -0.378 17.938 1 97.06 90 TYR A N 1
ATOM 707 C CA . TYR A 1 90 ? 10.055 -0.726 19.281 1 97.06 90 TYR A CA 1
ATOM 708 C C . TYR A 1 90 ? 10.852 0.035 20.344 1 97.06 90 TYR A C 1
ATOM 710 O O . TYR A 1 90 ? 10.281 0.567 21.297 1 97.06 90 TYR A O 1
ATOM 718 N N . GLU A 1 91 ? 12.102 0.036 20.125 1 97.88 91 GLU A N 1
ATOM 719 C CA . GLU A 1 91 ? 12.953 0.745 21.078 1 97.88 91 GLU A CA 1
ATOM 720 C C . GLU A 1 91 ? 12.695 2.248 21.031 1 97.88 91 GLU A C 1
ATOM 722 O O . GLU A 1 91 ? 12.695 2.912 22.062 1 97.88 91 GLU A O 1
ATOM 727 N N . LEU A 1 92 ? 12.508 2.793 19.875 1 98.06 92 LEU A N 1
ATOM 728 C CA . LEU A 1 92 ? 12.156 4.203 19.766 1 98.06 92 LEU A CA 1
ATOM 729 C C . LEU A 1 92 ? 10.875 4.504 20.516 1 98.06 92 LEU A C 1
ATOM 731 O O . LEU A 1 92 ? 10.789 5.504 21.234 1 98.06 92 LEU A O 1
ATOM 735 N N . GLN A 1 93 ? 9.82 3.65 20.344 1 97.69 93 GLN A N 1
ATOM 736 C CA . GLN A 1 93 ? 8.555 3.811 21.062 1 97.69 93 GLN A CA 1
ATOM 737 C C . GLN A 1 93 ? 8.75 3.746 22.562 1 97.69 93 GLN A C 1
ATOM 739 O O . GLN A 1 93 ? 8.117 4.496 23.312 1 97.69 93 GLN A O 1
ATOM 744 N N . ARG A 1 94 ? 9.578 2.857 22.984 1 96.94 94 ARG A N 1
ATOM 745 C CA . ARG A 1 94 ? 9.875 2.736 24.406 1 96.94 94 ARG A CA 1
ATOM 746 C C . ARG A 1 94 ? 10.516 4.012 24.953 1 96.94 94 ARG A C 1
ATOM 748 O O . ARG A 1 94 ? 10.094 4.543 25.969 1 96.94 94 ARG A O 1
ATOM 755 N N . GLN A 1 95 ? 11.508 4.52 24.234 1 97.12 95 GLN A N 1
ATOM 756 C CA . GLN A 1 95 ? 12.258 5.688 24.688 1 97.12 95 GLN A CA 1
ATOM 757 C C . GLN A 1 95 ? 11.375 6.934 24.719 1 97.12 95 GLN A C 1
ATOM 759 O O . GLN A 1 95 ? 11.508 7.766 25.625 1 97.12 95 GLN A O 1
ATOM 764 N N . VAL A 1 96 ? 10.508 7.051 23.781 1 97.5 96 VAL A N 1
ATOM 765 C CA . VAL A 1 96 ? 9.789 8.305 23.594 1 97.5 96 VAL A CA 1
ATOM 766 C C . VAL A 1 96 ? 8.453 8.25 24.344 1 97.5 96 VAL A C 1
ATOM 768 O O . VAL A 1 96 ? 8.047 9.227 24.984 1 97.5 96 VAL A O 1
ATOM 771 N N . HIS A 1 97 ? 7.762 7.145 24.219 1 97.81 97 HIS A N 1
ATOM 772 C CA . HIS A 1 97 ? 6.406 7.066 24.75 1 97.81 97 HIS A CA 1
ATOM 773 C C . HIS A 1 97 ? 6.344 6.18 25.984 1 97.81 97 HIS A C 1
ATOM 775 O O . HIS A 1 97 ? 5.555 6.438 26.906 1 97.81 97 HIS A O 1
ATOM 781 N N . ASN A 1 98 ? 7.059 5.07 26.016 1 96.19 98 ASN A N 1
ATOM 782 C CA . ASN A 1 98 ? 7.129 4.125 27.109 1 96.19 98 ASN A CA 1
ATOM 783 C C . ASN A 1 98 ? 5.742 3.793 27.656 1 96.19 98 ASN A C 1
ATOM 785 O O . ASN A 1 98 ? 5.484 3.955 28.859 1 96.19 98 ASN A O 1
ATOM 789 N N . PRO A 1 99 ? 4.871 3.273 26.797 1 95.56 99 PRO A N 1
ATOM 790 C CA . PRO A 1 99 ? 3.516 3.002 27.281 1 95.56 99 PRO A CA 1
ATOM 791 C C . PRO A 1 99 ? 3.477 1.886 28.328 1 95.56 99 PRO A C 1
ATOM 793 O O . PRO A 1 99 ? 4.328 0.992 28.312 1 95.56 99 PRO A O 1
ATOM 796 N N . PRO A 1 100 ? 2.449 1.91 29.219 1 94.75 100 PRO A N 1
ATOM 797 C CA . PRO A 1 100 ? 2.291 0.848 30.219 1 94.75 100 PRO A CA 1
ATOM 798 C C . PRO A 1 100 ? 2.127 -0.533 29.578 1 94.75 100 PRO A C 1
ATOM 800 O O . PRO A 1 100 ? 2.404 -1.548 30.234 1 94.75 100 PRO A O 1
ATOM 803 N N . THR A 1 101 ? 1.742 -0.603 28.391 1 92 101 THR A N 1
ATOM 804 C CA . THR A 1 101 ? 1.473 -1.862 27.703 1 92 101 THR A CA 1
ATOM 805 C C . THR A 1 101 ? 2.721 -2.365 26.984 1 92 101 THR A C 1
ATOM 807 O O . THR A 1 101 ? 2.701 -3.436 26.375 1 92 101 THR A O 1
ATOM 810 N N . TYR A 1 102 ? 3.781 -1.59 27.219 1 91.44 102 TYR A N 1
ATOM 811 C CA . TYR A 1 102 ? 5.012 -1.967 26.531 1 91.44 102 TYR A CA 1
ATOM 812 C C . TYR A 1 102 ? 5.539 -3.299 27.047 1 91.44 102 TYR A C 1
ATOM 814 O O . TYR A 1 102 ? 5.773 -3.455 28.25 1 91.44 102 TYR A O 1
ATOM 822 N N . ASN A 1 103 ? 5.711 -4.324 26.375 1 82.75 103 ASN A N 1
ATOM 823 C CA . ASN A 1 103 ? 6.23 -5.645 26.719 1 82.75 103 ASN A CA 1
ATOM 824 C C . ASN A 1 103 ? 5.453 -6.273 27.875 1 82.75 103 ASN A C 1
ATOM 826 O O . ASN A 1 103 ? 6.047 -6.801 28.812 1 82.75 103 ASN A O 1
ATOM 830 N N . ASN A 1 104 ? 4.207 -6.043 28 1 84.88 104 ASN A N 1
ATOM 831 C CA . ASN A 1 104 ? 3.332 -6.684 28.969 1 84.88 104 ASN A CA 1
ATOM 832 C C . ASN A 1 104 ? 2.484 -7.777 28.328 1 84.88 104 ASN A C 1
ATOM 834 O O . ASN A 1 104 ? 1.322 -7.551 27.984 1 84.88 104 ASN A O 1
ATOM 838 N N . ASN A 1 105 ? 3.137 -8.891 28.297 1 77.75 105 ASN A N 1
ATOM 839 C CA . ASN A 1 105 ? 2.498 -9.992 27.594 1 77.75 105 ASN A CA 1
ATOM 840 C C . ASN A 1 105 ? 1.255 -10.484 28.312 1 77.75 105 ASN A C 1
ATOM 842 O O . ASN A 1 105 ? 0.456 -11.242 27.75 1 77.75 105 ASN A O 1
ATOM 846 N N . LYS A 1 106 ? 1.055 -10.086 29.562 1 81.31 106 LYS A N 1
ATOM 847 C CA . LYS A 1 106 ? -0.128 -10.484 30.312 1 81.31 106 LYS A CA 1
ATOM 848 C C . LYS A 1 106 ? -1.291 -9.531 30.062 1 81.31 106 LYS A C 1
ATOM 850 O O . LYS A 1 106 ? -2.439 -9.844 30.375 1 81.31 106 LYS A O 1
ATOM 855 N N . HIS A 1 107 ? -0.932 -8.391 29.469 1 83.19 107 HIS A N 1
ATOM 856 C CA . HIS A 1 107 ? -1.98 -7.441 29.109 1 83.19 107 HIS A CA 1
ATOM 857 C C . HIS A 1 107 ? -2.723 -7.891 27.844 1 83.19 107 HIS A C 1
ATOM 859 O O . HIS A 1 107 ? -2.1 -8.312 26.875 1 83.19 107 HIS A O 1
ATOM 865 N N . PRO A 1 108 ? -4.004 -7.867 27.906 1 82.12 108 PRO A N 1
ATOM 866 C CA . PRO A 1 108 ? -4.762 -8.32 26.734 1 82.12 108 PRO A CA 1
ATOM 867 C C . PRO A 1 108 ? -4.496 -7.469 25.5 1 82.12 108 PRO A C 1
ATOM 869 O O . PRO A 1 108 ? -4.828 -7.875 24.375 1 82.12 108 PRO A O 1
ATOM 872 N N . GLY A 1 109 ? -3.889 -6.375 25.766 1 86.94 109 GLY A N 1
ATOM 873 C CA . GLY A 1 109 ? -3.529 -5.484 24.672 1 86.94 109 GLY A CA 1
ATOM 874 C C . GLY A 1 109 ? -2.064 -5.09 24.688 1 86.94 109 GLY A C 1
ATOM 875 O O . GLY A 1 109 ? -1.735 -3.902 24.672 1 86.94 109 GLY A O 1
ATOM 876 N N . GLU A 1 110 ? -1.198 -6.125 24.75 1 93.31 110 GLU A N 1
ATOM 877 C CA . GLU A 1 110 ? 0.23 -5.84 24.656 1 93.31 110 GLU A CA 1
ATOM 878 C C . GLU A 1 110 ? 0.552 -5.023 23.422 1 93.31 110 GLU A C 1
ATOM 880 O O . GLU A 1 110 ? -0.007 -5.27 22.344 1 93.31 110 GLU A O 1
ATOM 885 N N . MET A 1 111 ? 1.48 -4.09 23.562 1 96.38 111 MET A N 1
ATOM 886 C CA . MET A 1 111 ? 1.8 -3.215 22.438 1 96.38 111 MET A CA 1
ATOM 887 C C . MET A 1 111 ? 2.449 -4.004 21.312 1 96.38 111 MET A C 1
ATOM 889 O O . MET A 1 111 ? 3.291 -4.871 21.562 1 96.38 111 MET A O 1
ATOM 893 N N . LYS A 1 112 ? 2.1 -3.742 20.141 1 96.62 112 LYS A N 1
ATOM 894 C CA . LYS A 1 112 ? 2.699 -4.273 18.922 1 96.62 112 LYS A CA 1
ATOM 895 C C . LYS A 1 112 ? 2.783 -3.201 17.828 1 96.62 112 LYS A C 1
ATOM 897 O O . LYS A 1 112 ? 2.049 -2.213 17.875 1 96.62 112 LYS A O 1
ATOM 902 N N . CYS A 1 113 ? 3.793 -3.293 17 1 97.44 113 CYS A N 1
ATOM 903 C CA . CYS A 1 113 ? 3.984 -2.361 15.898 1 97.44 113 CYS A CA 1
ATOM 904 C C . CYS A 1 113 ? 4.027 -3.1 14.562 1 97.44 113 CYS A C 1
ATOM 906 O O . CYS A 1 113 ? 4.457 -4.254 14.508 1 97.44 113 CYS A O 1
ATOM 908 N N . ILE A 1 114 ? 3.639 -2.41 13.492 1 98.12 114 ILE A N 1
ATOM 909 C CA . ILE A 1 114 ? 3.768 -2.93 12.133 1 98.12 114 ILE A CA 1
ATOM 910 C C . ILE A 1 114 ? 4.082 -1.786 11.172 1 98.12 114 ILE A C 1
ATOM 912 O O . ILE A 1 114 ? 3.625 -0.657 11.367 1 98.12 114 ILE A O 1
ATOM 916 N N . MET A 1 115 ? 4.945 -2.086 10.133 1 98.5 115 MET A N 1
ATOM 917 C CA . MET A 1 115 ? 5.234 -1.098 9.094 1 98.5 115 MET A CA 1
ATOM 918 C C . MET A 1 115 ? 4.062 -0.963 8.125 1 98.5 115 MET A C 1
ATOM 920 O O . MET A 1 115 ? 3.418 -1.955 7.785 1 98.5 115 MET A O 1
ATOM 924 N N . THR A 1 116 ? 3.781 0.24 7.719 1 98.69 116 THR A N 1
ATOM 925 C CA . THR A 1 116 ? 2.736 0.518 6.738 1 98.69 116 THR A CA 1
ATOM 926 C C . THR A 1 116 ? 3.279 1.369 5.594 1 98.69 116 THR A C 1
ATOM 928 O O . THR A 1 116 ? 4.387 1.901 5.684 1 98.69 116 THR A O 1
ATOM 931 N N . ASN A 1 117 ? 2.539 1.468 4.484 1 98.38 117 ASN A N 1
ATOM 932 C CA . ASN A 1 117 ? 2.9 2.307 3.348 1 98.38 117 ASN A CA 1
ATOM 933 C C . ASN A 1 117 ? 2.559 3.771 3.6 1 98.38 117 ASN A C 1
ATOM 935 O O . ASN A 1 117 ? 1.835 4.387 2.814 1 98.38 117 ASN A O 1
ATOM 939 N N . GLY A 1 118 ? 3.148 4.344 4.652 1 97.81 118 GLY A N 1
ATOM 940 C CA . GLY A 1 118 ? 2.811 5.668 5.152 1 97.81 118 GLY A CA 1
ATOM 941 C C . GLY A 1 118 ? 1.726 5.645 6.211 1 97.81 118 GLY A C 1
ATOM 942 O O . GLY A 1 118 ? 1.031 4.641 6.375 1 97.81 118 GLY A O 1
ATOM 943 N N . ALA A 1 119 ? 1.59 6.758 6.918 1 97.69 119 ALA A N 1
ATOM 944 C CA . ALA A 1 119 ? 0.583 6.852 7.973 1 97.69 119 ALA A CA 1
ATOM 945 C C . ALA A 1 119 ? -0.827 6.793 7.391 1 97.69 119 ALA A C 1
ATOM 947 O O . ALA A 1 119 ? -1.742 6.258 8.023 1 97.69 119 ALA A O 1
ATOM 948 N N . GLN A 1 120 ? -1.024 7.34 6.172 1 97.06 120 GLN A N 1
ATOM 949 C CA . GLN A 1 120 ? -2.326 7.289 5.512 1 97.06 120 GLN A CA 1
ATOM 950 C C . GLN A 1 120 ? -2.795 5.848 5.332 1 97.06 120 GLN A C 1
ATOM 952 O O . GLN A 1 120 ? -3.986 5.559 5.461 1 97.06 120 GLN A O 1
ATOM 957 N N . HIS A 1 121 ? -1.873 4.965 4.977 1 98.31 121 HIS A N 1
ATOM 958 C CA . HIS A 1 121 ? -2.203 3.547 4.875 1 98.31 121 HIS A CA 1
ATOM 959 C C . HIS A 1 121 ? -2.646 2.986 6.223 1 98.31 121 HIS A C 1
ATOM 961 O O . HIS A 1 121 ? -3.617 2.23 6.293 1 98.31 121 HIS A O 1
ATOM 967 N N . GLY A 1 122 ? -1.91 3.32 7.301 1 98.38 122 GLY A N 1
ATOM 968 C CA . GLY A 1 122 ? -2.328 2.918 8.633 1 98.38 122 GLY A CA 1
ATOM 969 C C . GLY A 1 122 ? -3.744 3.346 8.969 1 98.38 122 GLY A C 1
ATOM 970 O O . GLY A 1 122 ? -4.531 2.551 9.492 1 98.38 122 GLY A O 1
ATOM 971 N N . LEU A 1 123 ? -4.047 4.594 8.656 1 97.88 123 LEU A N 1
ATOM 972 C CA . LEU A 1 123 ? -5.379 5.137 8.891 1 97.88 123 LEU A CA 1
ATOM 973 C C . LEU A 1 123 ? -6.43 4.352 8.117 1 97.88 123 LEU A C 1
ATOM 975 O O . LEU A 1 123 ? -7.488 4.02 8.656 1 97.88 123 LEU A O 1
ATOM 979 N N . SER A 1 124 ? -6.156 4.066 6.887 1 96.75 124 SER A N 1
ATOM 980 C CA . SER A 1 124 ? -7.078 3.309 6.047 1 96.75 124 SER A CA 1
ATOM 981 C C . SER A 1 124 ? -7.305 1.904 6.598 1 96.75 124 SER A C 1
ATOM 983 O O . SER A 1 124 ? -8.422 1.391 6.566 1 96.75 124 SER A O 1
ATOM 985 N N . LEU A 1 125 ? -6.246 1.229 7.07 1 97.19 125 LEU A N 1
ATOM 986 C CA . LEU A 1 125 ? -6.352 -0.094 7.68 1 97.19 125 LEU A CA 1
ATOM 987 C C . LEU A 1 125 ? -7.258 -0.058 8.906 1 97.19 125 LEU A C 1
ATOM 989 O O . LEU A 1 125 ? -8.164 -0.885 9.039 1 97.19 125 LEU A O 1
ATOM 993 N N . VAL A 1 126 ? -7.008 0.905 9.742 1 98.25 126 VAL A N 1
ATOM 994 C CA . VAL A 1 126 ? -7.754 1.019 10.992 1 98.25 126 VAL A CA 1
ATOM 995 C C . VAL A 1 126 ? -9.234 1.256 10.688 1 98.25 126 VAL A C 1
ATOM 997 O O . VAL A 1 126 ? -10.094 0.5 11.141 1 98.25 126 VAL A O 1
ATOM 1000 N N . MET A 1 127 ? -9.547 2.254 9.883 1 97.62 127 MET A N 1
ATOM 1001 C CA . MET A 1 127 ? -10.938 2.611 9.625 1 97.62 127 MET A CA 1
ATOM 1002 C C . MET A 1 127 ? -11.648 1.503 8.852 1 97.62 127 MET A C 1
ATOM 1004 O O . MET A 1 127 ? -12.797 1.178 9.141 1 97.62 127 MET A O 1
ATOM 1008 N N . GLY A 1 128 ? -10.961 0.909 7.922 1 94.75 128 GLY A N 1
ATOM 1009 C CA . GLY A 1 128 ? -11.562 -0.13 7.102 1 94.75 128 GLY A CA 1
ATOM 1010 C C . GLY A 1 128 ? -11.906 -1.384 7.887 1 94.75 128 GLY A C 1
ATOM 1011 O O . GLY A 1 128 ? -12.812 -2.129 7.508 1 94.75 128 GLY A O 1
ATOM 1012 N N . ASN A 1 129 ? -11.219 -1.687 8.961 1 96 129 ASN A N 1
ATOM 1013 C CA . ASN A 1 129 ? -11.422 -2.914 9.727 1 96 129 ASN A CA 1
ATOM 1014 C C . ASN A 1 129 ? -12.273 -2.668 10.969 1 96 129 ASN A C 1
ATOM 1016 O O . ASN A 1 129 ? -12.703 -3.613 11.633 1 96 129 ASN A O 1
ATOM 1020 N N . LEU A 1 130 ? -12.508 -1.416 11.312 1 97.25 130 LEU A N 1
ATOM 1021 C CA . LEU A 1 130 ? -13.234 -1.111 12.539 1 97.25 130 LEU A CA 1
ATOM 1022 C C . LEU A 1 130 ? -14.609 -0.525 12.227 1 97.25 130 LEU A C 1
ATOM 1024 O O . LEU A 1 130 ? -15.586 -0.84 12.898 1 97.25 130 LEU A O 1
ATOM 1028 N N . VAL A 1 131 ? -14.734 0.371 11.227 1 96.44 131 VAL A N 1
ATOM 1029 C CA . VAL A 1 131 ? -15.883 1.27 11.094 1 96.44 131 VAL A CA 1
ATOM 1030 C C . VAL A 1 131 ? -16.875 0.686 10.094 1 96.44 131 VAL A C 1
ATOM 1032 O O . VAL A 1 131 ? -16.5 0.267 9 1 96.44 131 VAL A O 1
ATOM 1035 N N . CYS A 1 132 ? -18.109 0.646 10.477 1 91.94 132 CYS A N 1
ATOM 1036 C CA . CYS A 1 132 ? -19.234 0.281 9.633 1 91.94 132 CYS A CA 1
ATOM 1037 C C . CYS A 1 132 ? -20.156 1.474 9.414 1 91.94 132 CYS A C 1
ATOM 1039 O O . CYS A 1 132 ? -20.047 2.488 10.102 1 91.94 132 CYS A O 1
ATOM 1041 N N . LYS A 1 133 ? -21.094 1.248 8.453 1 92.94 133 LYS A N 1
ATOM 1042 C CA . LYS A 1 133 ? -22.125 2.256 8.219 1 92.94 133 LYS A CA 1
ATOM 1043 C C . LYS A 1 133 ? -22.875 2.594 9.5 1 92.94 133 LYS A C 1
ATOM 1045 O O . LYS A 1 133 ? -23.203 1.702 10.289 1 92.94 133 LYS A O 1
ATOM 1050 N N . ASP A 1 134 ? -22.953 3.9 9.828 1 95.38 134 ASP A N 1
ATOM 1051 C CA . ASP A 1 134 ? -23.781 4.461 10.898 1 95.38 134 ASP A CA 1
ATOM 1052 C C . ASP A 1 134 ? -23.078 4.34 12.25 1 95.38 134 ASP A C 1
ATOM 1054 O O . ASP A 1 134 ? -23.625 4.734 13.273 1 95.38 134 ASP A O 1
ATOM 1058 N N . ASP A 1 135 ? -21.875 3.74 12.258 1 97 135 ASP A N 1
ATOM 1059 C CA . ASP A 1 135 ? -21.094 3.805 13.492 1 97 135 ASP A CA 1
ATOM 1060 C C . ASP A 1 135 ? -20.844 5.254 13.906 1 97 135 ASP A C 1
ATOM 1062 O O . ASP A 1 135 ? -20.766 6.145 13.055 1 97 135 ASP A O 1
ATOM 1066 N N . ILE A 1 136 ? -20.766 5.484 15.195 1 97.62 136 ILE A N 1
ATOM 1067 C CA . ILE A 1 136 ? -20.5 6.82 15.711 1 97.62 136 ILE A CA 1
ATOM 1068 C C . ILE A 1 136 ? -19 7.047 15.805 1 97.62 136 ILE A C 1
ATOM 1070 O O . ILE A 1 136 ? -18.312 6.371 16.562 1 97.62 136 ILE A O 1
ATOM 1074 N N . CYS A 1 137 ? -18.484 7.941 15.031 1 98.25 137 CYS A N 1
ATOM 1075 C CA . CYS A 1 137 ? -17.078 8.336 15.055 1 98.25 137 CYS A CA 1
ATOM 1076 C C . CYS A 1 137 ? -16.922 9.789 15.484 1 98.25 137 CYS A C 1
ATOM 1078 O O . CYS A 1 137 ? -17.469 10.695 14.844 1 98.25 137 CYS A O 1
ATOM 1080 N N . LEU A 1 138 ? -16.234 10.016 16.641 1 98.75 138 LEU A N 1
ATOM 1081 C CA . LEU A 1 138 ? -15.93 11.367 17.094 1 98.75 138 LEU A CA 1
ATOM 1082 C C . LEU A 1 138 ? -14.727 11.938 16.359 1 98.75 138 LEU A C 1
ATOM 1084 O O . LEU A 1 138 ? -13.695 11.266 16.234 1 98.75 138 LEU A O 1
ATOM 1088 N N . MET A 1 139 ? -14.875 13.18 15.828 1 98.62 139 MET A N 1
ATOM 1089 C CA . MET A 1 139 ? -13.836 13.805 15.023 1 98.62 139 MET A CA 1
ATOM 1090 C C . MET A 1 139 ? -13.453 15.164 15.586 1 98.62 139 MET A C 1
ATOM 1092 O O . MET A 1 139 ? -14.328 16 15.852 1 98.62 139 MET A O 1
ATOM 1096 N N . GLU A 1 140 ? -12.141 15.344 15.805 1 98.5 140 GLU A N 1
ATOM 1097 C CA . GLU A 1 140 ? -11.781 16.734 16.047 1 98.5 140 GLU A CA 1
ATOM 1098 C C . GLU A 1 140 ? -12.273 17.641 14.914 1 98.5 140 GLU A C 1
ATOM 1100 O O . GLU A 1 140 ? -12.328 17.219 13.758 1 98.5 140 GLU A O 1
ATOM 1105 N N . SER A 1 141 ? -12.656 18.906 15.211 1 97.44 141 SER A N 1
ATOM 1106 C CA . SER A 1 141 ? -13.18 19.828 14.203 1 97.44 141 SER A CA 1
ATOM 1107 C C . SER A 1 141 ? -12.477 21.188 14.273 1 97.44 141 SER A C 1
ATOM 1109 O O . SER A 1 141 ? -12.516 21.859 15.312 1 97.44 141 SER A O 1
ATOM 1111 N N . PRO A 1 142 ? -11.797 21.656 13.18 1 97.31 142 PRO A N 1
ATOM 1112 C CA . PRO A 1 142 ? -11.656 20.984 11.891 1 97.31 142 PRO A CA 1
ATOM 1113 C C . PRO A 1 142 ? -10.75 19.766 11.961 1 97.31 142 PRO A C 1
ATOM 1115 O O . PRO A 1 142 ? -10.023 19.578 12.945 1 97.31 142 PRO A O 1
ATOM 1118 N N . ALA A 1 143 ? -10.906 18.828 10.977 1 97.25 143 ALA A N 1
ATOM 1119 C CA . ALA A 1 143 ? -10.148 17.578 10.969 1 97.25 143 ALA A CA 1
ATOM 1120 C C . ALA A 1 143 ? -9.336 17.438 9.68 1 97.25 143 ALA A C 1
ATOM 1122 O O . ALA A 1 143 ? -9.641 18.078 8.672 1 97.25 143 ALA A O 1
ATOM 1123 N N . TYR A 1 144 ? -8.305 16.656 9.734 1 96.88 144 TYR A N 1
ATOM 1124 C CA . TYR A 1 144 ? -7.473 16.344 8.578 1 96.88 144 TYR A CA 1
ATOM 1125 C C . TYR A 1 144 ? -8.312 15.812 7.422 1 96.88 144 TYR A C 1
ATOM 1127 O O . TYR A 1 144 ? -9.055 14.836 7.586 1 96.88 144 TYR A O 1
ATOM 1135 N N . ALA A 1 145 ? -8.156 16.375 6.234 1 94.62 145 ALA A N 1
ATOM 1136 C CA . ALA A 1 145 ? -8.977 16.062 5.066 1 94.62 145 ALA A CA 1
ATOM 1137 C C . ALA A 1 145 ? -8.836 14.594 4.668 1 94.62 145 ALA A C 1
ATOM 1139 O O . ALA A 1 145 ? -9.789 13.977 4.195 1 94.62 145 ALA A O 1
ATOM 1140 N N . GLY A 1 146 ? -7.605 14 4.812 1 93.69 146 GLY A N 1
ATOM 1141 C CA . GLY A 1 146 ? -7.391 12.602 4.469 1 93.69 146 GLY A CA 1
ATOM 1142 C C . GLY A 1 146 ? -8.18 11.648 5.344 1 93.69 146 GLY A C 1
ATOM 1143 O O . GLY A 1 146 ? -8.633 10.602 4.875 1 93.69 146 GLY A O 1
ATOM 1144 N N . ALA A 1 147 ? -8.32 11.969 6.617 1 96 147 ALA A N 1
ATOM 1145 C CA . ALA A 1 147 ? -9.133 11.148 7.512 1 96 147 ALA A CA 1
ATOM 1146 C C . ALA A 1 147 ? -10.609 11.211 7.125 1 96 147 ALA A C 1
ATOM 1148 O O . ALA A 1 147 ? -11.297 10.188 7.125 1 96 147 ALA A O 1
ATOM 1149 N N . ILE A 1 148 ? -11.07 12.43 6.801 1 94.88 148 ILE A N 1
ATOM 1150 C CA . ILE A 1 148 ? -12.453 12.609 6.363 1 94.88 148 ILE A CA 1
ATOM 1151 C C . ILE A 1 148 ? -12.711 11.773 5.113 1 94.88 148 ILE A C 1
ATOM 1153 O O . ILE A 1 148 ? -13.727 11.078 5.023 1 94.88 148 ILE A O 1
ATOM 1157 N N . SER A 1 149 ? -11.797 11.789 4.223 1 92.06 149 SER A N 1
ATOM 1158 C CA . SER A 1 149 ? -11.938 11.07 2.959 1 92.06 149 SER A CA 1
ATOM 1159 C C . SER A 1 149 ? -12.031 9.562 3.184 1 92.06 149 SER A C 1
ATOM 1161 O O . SER A 1 149 ? -12.828 8.883 2.537 1 92.06 149 SER A O 1
ATOM 1163 N N . VAL A 1 150 ? -11.195 9.016 4.055 1 92.31 150 VAL A N 1
ATOM 1164 C CA . VAL A 1 150 ? -11.203 7.59 4.355 1 92.31 150 VAL A CA 1
ATOM 1165 C C . VAL A 1 150 ? -12.562 7.195 4.941 1 92.31 150 VAL A C 1
ATOM 1167 O O . VAL A 1 150 ? -13.094 6.133 4.629 1 92.31 150 VAL A O 1
ATOM 1170 N N . LEU A 1 151 ? -13.141 8.062 5.75 1 93.38 151 LEU A N 1
ATOM 1171 C CA . LEU A 1 151 ? -14.375 7.746 6.465 1 93.38 151 LEU A CA 1
ATOM 1172 C C . LEU A 1 151 ? -15.586 7.965 5.574 1 93.38 151 LEU A C 1
ATOM 1174 O O . LEU A 1 151 ? -16.594 7.273 5.715 1 93.38 151 LEU A O 1
ATOM 1178 N N . ASN A 1 152 ? -15.523 8.906 4.641 1 89.69 152 ASN A N 1
ATOM 1179 C CA . ASN A 1 152 ? -16.672 9.258 3.801 1 89.69 152 ASN A CA 1
ATOM 1180 C C . ASN A 1 152 ? -17.219 8.031 3.08 1 89.69 152 ASN A C 1
ATOM 1182 O O . ASN A 1 152 ? -18.438 7.852 3.01 1 89.69 152 ASN A O 1
ATOM 1186 N N . HIS A 1 153 ? -16.406 7.176 2.525 1 84.56 153 HIS A N 1
ATOM 1187 C CA . HIS A 1 153 ? -16.922 6.043 1.763 1 84.56 153 HIS A CA 1
ATOM 1188 C C . HIS A 1 153 ? -17.516 4.988 2.684 1 84.56 153 HIS A C 1
ATOM 1190 O O . HIS A 1 153 ? -18.359 4.195 2.26 1 84.56 153 HIS A O 1
ATOM 1196 N N . LEU A 1 154 ? -17.141 4.988 3.979 1 90.62 154 LEU A N 1
ATOM 1197 C CA . LEU A 1 154 ? -17.656 4.012 4.938 1 90.62 154 LEU A CA 1
ATOM 1198 C C . LEU A 1 154 ? -18.984 4.469 5.516 1 90.62 154 LEU A C 1
ATOM 1200 O O . LEU A 1 154 ? -19.719 3.672 6.109 1 90.62 154 LEU A O 1
ATOM 1204 N N . LYS A 1 155 ? -19.281 5.785 5.445 1 92.12 155 LYS A N 1
ATOM 1205 C CA . LYS A 1 155 ? -20.547 6.426 5.766 1 92.12 155 LYS A CA 1
ATOM 1206 C C . LYS A 1 155 ? -20.891 6.25 7.242 1 92.12 155 LYS A C 1
ATOM 1208 O O . LYS A 1 155 ? -22.016 5.859 7.578 1 92.12 155 LYS A O 1
ATOM 1213 N N . PRO A 1 156 ? -19.938 6.512 8.086 1 95.94 156 PRO A N 1
ATOM 1214 C CA . PRO A 1 156 ? -20.281 6.582 9.5 1 95.94 156 PRO A CA 1
ATOM 1215 C C . PRO A 1 156 ? -21 7.883 9.867 1 95.94 156 PRO A C 1
ATOM 1217 O O . PRO A 1 156 ? -21.156 8.766 9.023 1 95.94 156 PRO A O 1
ATOM 1220 N N . LYS A 1 157 ? -21.547 7.918 11.07 1 96.62 157 LYS A N 1
ATOM 1221 C CA . LYS A 1 157 ? -21.969 9.18 11.664 1 96.62 157 LYS A CA 1
ATOM 1222 C C . LYS A 1 157 ? -20.797 9.906 12.312 1 96.62 157 LYS A C 1
ATOM 1224 O O . LYS A 1 157 ? -20.438 9.625 13.461 1 96.62 157 LYS A O 1
ATOM 1229 N N . MET A 1 158 ? -20.25 10.859 11.617 1 97.5 158 MET A N 1
ATOM 1230 C CA . MET A 1 158 ? -19.141 11.641 12.148 1 97.5 158 MET A CA 1
ATOM 1231 C C . MET A 1 158 ? -19.641 12.805 12.992 1 97.5 158 MET A C 1
ATOM 1233 O O . MET A 1 158 ? -20.359 13.672 12.484 1 97.5 158 MET A O 1
ATOM 1237 N N . ILE A 1 159 ? -19.328 12.828 14.281 1 97.75 159 ILE A N 1
ATOM 1238 C CA . ILE A 1 159 ? -19.734 13.891 15.195 1 97.75 159 ILE A CA 1
ATOM 1239 C C . ILE A 1 159 ? -18.547 14.805 15.484 1 97.75 159 ILE A C 1
ATOM 1241 O O . ILE A 1 159 ? -17.531 14.359 16.031 1 97.75 159 ILE A O 1
ATOM 1245 N N . PRO A 1 160 ? -18.672 16.094 15.117 1 97.94 160 PRO A N 1
ATOM 1246 C CA . PRO A 1 160 ? -17.562 17.016 15.359 1 97.94 160 PRO A CA 1
ATOM 1247 C C . PRO A 1 160 ? -17.406 17.375 16.844 1 97.94 160 PRO A C 1
ATOM 1249 O O . PRO A 1 160 ? -18.406 17.516 17.547 1 97.94 160 PRO A O 1
ATOM 1252 N N . ILE A 1 161 ? -16.219 17.406 17.281 1 98.56 161 ILE A N 1
ATOM 1253 C CA . ILE A 1 161 ? -15.859 17.922 18.594 1 98.56 161 ILE A CA 1
ATOM 1254 C C . ILE A 1 161 ? -15.102 19.234 18.453 1 98.56 161 ILE A C 1
ATOM 1256 O O . ILE A 1 161 ? -14.055 19.297 17.797 1 98.56 161 ILE A O 1
ATOM 1260 N N . ASP A 1 162 ? -15.484 20.266 19.109 1 97.56 162 ASP A N 1
ATOM 1261 C CA . ASP A 1 162 ? -14.914 21.609 18.969 1 97.56 162 ASP A CA 1
ATOM 1262 C C . ASP A 1 162 ? -13.477 21.641 19.469 1 97.56 162 ASP A C 1
ATOM 1264 O O . ASP A 1 162 ? -13.148 20.984 20.469 1 97.56 162 ASP A O 1
ATOM 1268 N N . THR A 1 163 ? -12.711 22.406 18.797 1 97.81 163 THR A N 1
ATOM 1269 C CA . THR A 1 163 ? -11.32 22.625 19.172 1 97.81 163 THR A CA 1
ATOM 1270 C C . THR A 1 163 ? -11.031 24.109 19.391 1 97.81 163 THR A C 1
ATOM 1272 O O . THR A 1 163 ? -11.844 24.953 19.016 1 97.81 163 THR A O 1
ATOM 1275 N N . ASP A 1 164 ? -9.992 24.422 20.078 1 97.5 164 ASP A N 1
ATOM 1276 C CA . ASP A 1 164 ? -9.414 25.766 20.172 1 97.5 164 ASP A CA 1
ATOM 1277 C C . ASP A 1 164 ? -7.906 25.719 19.906 1 97.5 164 ASP A C 1
ATOM 1279 O O . ASP A 1 164 ? -7.406 24.797 19.266 1 97.5 164 ASP A O 1
ATOM 1283 N N . LYS A 1 165 ? -7.176 26.719 20.266 1 96.75 165 LYS A N 1
ATOM 1284 C CA . LYS A 1 165 ? -5.75 26.844 19.953 1 96.75 165 LYS A CA 1
ATOM 1285 C C . LYS A 1 165 ? -4.953 25.719 20.625 1 96.75 165 LYS A C 1
ATOM 1287 O O . LYS A 1 165 ? -3.791 25.5 20.281 1 96.75 165 LYS A O 1
ATOM 1292 N N . HIS A 1 166 ? -5.59 24.984 21.562 1 97.62 166 HIS A N 1
ATOM 1293 C CA . HIS A 1 166 ? -4.926 23.859 22.234 1 97.62 166 HIS A CA 1
ATOM 1294 C C . HIS A 1 166 ? -5.555 22.531 21.828 1 97.62 166 HIS A C 1
ATOM 1296 O O . HIS A 1 166 ? -5.422 21.531 22.547 1 97.62 166 HIS A O 1
ATOM 1302 N N . GLY A 1 167 ? -6.266 22.453 20.75 1 97.81 167 GLY A N 1
ATOM 1303 C CA . GLY A 1 167 ? -6.852 21.203 20.25 1 97.81 167 GLY A CA 1
ATOM 1304 C C . GLY A 1 167 ? -8.234 20.938 20.828 1 97.81 167 GLY A C 1
ATOM 1305 O O . GLY A 1 167 ? -8.992 21.875 21.094 1 97.81 167 GLY A O 1
ATOM 1306 N N . ILE A 1 168 ? -8.648 19.734 20.938 1 98.69 168 ILE A N 1
ATOM 1307 C CA . ILE A 1 168 ? -9.969 19.297 21.375 1 98.69 168 ILE A CA 1
ATOM 1308 C C . ILE A 1 168 ? -10.273 19.891 22.75 1 98.69 168 ILE A C 1
ATOM 1310 O O . ILE A 1 168 ? -9.422 19.859 23.656 1 98.69 168 ILE A O 1
ATOM 1314 N N . ILE A 1 169 ? -11.469 20.438 22.875 1 98.75 169 ILE A N 1
ATOM 1315 C CA . ILE A 1 169 ? -11.938 20.969 24.156 1 98.75 169 ILE A CA 1
ATOM 1316 C C . ILE A 1 169 ? -12.633 19.859 24.938 1 98.75 169 ILE A C 1
ATOM 1318 O O . ILE A 1 169 ? -13.734 19.422 24.578 1 98.75 169 ILE A O 1
ATOM 1322 N N . PRO A 1 170 ? -12.055 19.422 26.078 1 98.56 170 PRO A N 1
ATOM 1323 C CA . PRO A 1 170 ? -12.602 18.266 26.797 1 98.56 170 PRO A CA 1
ATOM 1324 C C . PRO A 1 170 ? -14.039 18.484 27.25 1 98.56 170 PRO A C 1
ATOM 1326 O O . PRO A 1 170 ? -14.844 17.547 27.234 1 98.56 170 PRO A O 1
ATOM 1329 N N . SER A 1 171 ? -14.398 19.703 27.672 1 98.56 171 SER A N 1
ATOM 1330 C CA . SER A 1 171 ? -15.766 19.969 28.109 1 98.56 171 SER A CA 1
ATOM 1331 C C . SER A 1 171 ? -16.75 19.781 26.969 1 98.56 171 SER A C 1
ATOM 1333 O O . SER A 1 171 ? -17.875 19.328 27.188 1 98.56 171 SER A O 1
ATOM 1335 N N . GLU A 1 172 ? -16.359 20.125 25.766 1 98.69 172 GLU A N 1
ATOM 1336 C CA . GLU A 1 172 ? -17.203 19.906 24.594 1 98.69 172 GLU A CA 1
ATOM 1337 C C . GLU A 1 172 ? -17.344 18.422 24.281 1 98.69 172 GLU A C 1
ATOM 1339 O O . GLU A 1 172 ? -18.406 17.953 23.891 1 98.69 172 GLU A O 1
ATOM 1344 N N . LEU A 1 173 ? -16.25 17.672 24.484 1 98.81 173 LEU A N 1
ATOM 1345 C CA . LEU A 1 173 ? -16.297 16.234 24.328 1 98.81 173 LEU A CA 1
ATOM 1346 C C . LEU A 1 173 ? -17.25 15.609 25.359 1 98.81 173 LEU A C 1
ATOM 1348 O O . LEU A 1 173 ? -18.062 14.75 25 1 98.81 173 LEU A O 1
ATOM 1352 N N . ARG A 1 174 ? -17.156 16.078 26.562 1 98.38 174 ARG A N 1
ATOM 1353 C CA . ARG A 1 174 ? -18.047 15.586 27.609 1 98.38 174 ARG A CA 1
ATOM 1354 C C . ARG A 1 174 ? -19.516 15.859 27.266 1 98.38 174 ARG A C 1
ATOM 1356 O O . ARG A 1 174 ? -20.375 15.016 27.531 1 98.38 174 ARG A O 1
ATOM 1363 N N . LYS A 1 175 ? -19.703 17.031 26.828 1 98.44 175 LYS A N 1
ATOM 1364 C CA . LYS A 1 175 ? -21.062 17.422 26.453 1 98.44 175 LYS A CA 1
ATOM 1365 C C . LYS A 1 175 ? -21.625 16.484 25.391 1 98.44 175 LYS A C 1
ATOM 1367 O O . LYS A 1 175 ? -22.75 16.016 25.5 1 98.44 175 LYS A O 1
ATOM 1372 N N . VAL A 1 176 ? -20.875 16.188 24.359 1 98.12 176 VAL A N 1
ATOM 1373 C CA . VAL A 1 176 ? -21.312 15.289 23.297 1 98.12 176 VAL A CA 1
ATOM 1374 C C . VAL A 1 176 ? -21.531 13.883 23.859 1 98.12 176 VAL A C 1
ATOM 1376 O O . VAL A 1 176 ? -22.531 13.234 23.547 1 98.12 176 VAL A O 1
ATOM 1379 N N . LEU A 1 177 ? -20.641 13.422 24.734 1 98.25 177 LEU A N 1
ATOM 1380 C CA . LEU A 1 177 ? -20.656 12.07 25.281 1 98.25 177 LEU A CA 1
ATOM 1381 C C . LEU A 1 177 ? -21.859 11.883 26.203 1 98.25 177 LEU A C 1
ATOM 1383 O O . LEU A 1 177 ? -22.328 10.766 26.406 1 98.25 177 LEU A O 1
ATOM 1387 N N . SER A 1 178 ? -22.328 12.938 26.734 1 97.25 178 SER A N 1
ATOM 1388 C CA . SER A 1 178 ? -23.422 12.883 27.703 1 97.25 178 SER A CA 1
ATOM 1389 C C . SER A 1 178 ? -24.703 12.328 27.078 1 97.25 178 SER A C 1
ATOM 1391 O O . SER A 1 178 ? -25.625 11.953 27.781 1 97.25 178 SER A O 1
ATOM 1393 N N . ARG A 1 179 ? -24.688 12.242 25.766 1 95.88 179 ARG A N 1
ATOM 1394 C CA . ARG A 1 179 ? -25.812 11.672 25.031 1 95.88 179 ARG A CA 1
ATOM 1395 C C . ARG A 1 179 ? -25.953 10.18 25.312 1 95.88 179 ARG A C 1
ATOM 1397 O O . ARG A 1 179 ? -27 9.586 25.031 1 95.88 179 ARG A O 1
ATOM 1404 N N . TRP A 1 180 ? -24.875 9.555 25.859 1 96.44 180 TRP A N 1
ATOM 1405 C CA . TRP A 1 180 ? -24.875 8.117 26.125 1 96.44 180 TRP A CA 1
ATOM 1406 C C . TRP A 1 180 ? -24.594 7.832 27.594 1 96.44 180 TRP A C 1
ATOM 1408 O O . TRP A 1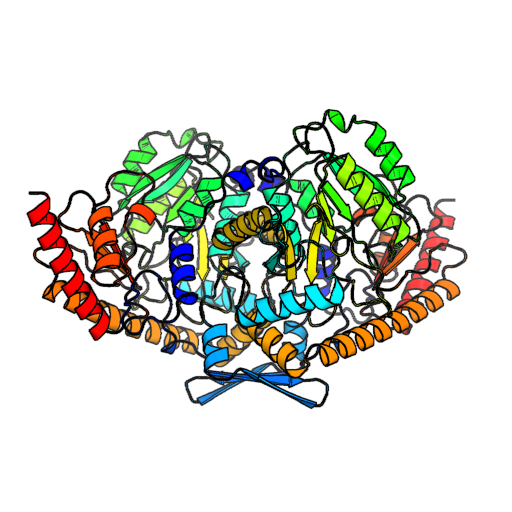 180 ? -23.953 8.633 28.281 1 96.44 180 TRP A O 1
ATOM 1418 N N . ASN A 1 181 ? -25.125 6.688 28.031 1 95.69 181 ASN A N 1
ATOM 1419 C CA . ASN A 1 181 ? -24.766 6.145 29.344 1 95.69 181 ASN A CA 1
ATOM 1420 C C . ASN A 1 181 ? -23.641 5.125 29.234 1 95.69 181 ASN A C 1
ATOM 1422 O O . ASN A 1 181 ? -23.828 4.043 28.672 1 95.69 181 ASN A O 1
ATOM 1426 N N . PRO A 1 182 ? -22.484 5.512 29.812 1 94.62 182 PRO A N 1
ATOM 1427 C CA . PRO A 1 182 ? -21.328 4.633 29.641 1 94.62 182 PRO A CA 1
ATOM 1428 C C . PRO A 1 182 ? -21.578 3.215 30.156 1 94.62 182 PRO A C 1
ATOM 1430 O O . PRO A 1 182 ? -21.016 2.254 29.625 1 94.62 182 PRO A O 1
ATOM 1433 N N . SER A 1 183 ? -22.406 3.014 31.047 1 93.5 183 SER A N 1
ATOM 1434 C CA . SER A 1 183 ? -22.656 1.709 31.641 1 93.5 183 SER A CA 1
ATOM 1435 C C . SER A 1 183 ? -23.453 0.806 30.703 1 93.5 183 SER A C 1
ATOM 1437 O O . SER A 1 183 ? -23.469 -0.415 30.875 1 93.5 183 SER A O 1
ATOM 1439 N N . THR A 1 184 ? -23.984 1.402 29.719 1 92 184 THR A N 1
ATOM 1440 C CA . THR A 1 184 ? -24.828 0.621 28.828 1 92 184 THR A CA 1
ATOM 1441 C C . THR A 1 184 ? -24.125 0.339 27.516 1 92 184 THR A C 1
ATOM 1443 O O . THR A 1 184 ? -24.688 -0.301 26.625 1 92 184 THR A O 1
ATOM 1446 N N . ILE A 1 185 ? -22.953 0.8 27.391 1 92 185 ILE A N 1
ATOM 1447 C CA . ILE A 1 185 ? -22.219 0.61 26.141 1 92 185 ILE A CA 1
ATOM 1448 C C . ILE A 1 185 ? -21.688 -0.818 26.062 1 92 185 ILE A C 1
ATOM 1450 O O . ILE A 1 185 ? -20.766 -1.177 26.797 1 92 185 ILE A O 1
ATOM 1454 N N . GLN A 1 186 ? -22.281 -1.662 25.25 1 87.06 186 GLN A N 1
ATOM 1455 C CA . GLN A 1 186 ? -21.844 -3.037 25.047 1 87.06 186 GLN A CA 1
ATOM 1456 C C . GLN A 1 186 ? -21.172 -3.201 23.688 1 87.06 186 GLN A C 1
ATOM 1458 O O . GLN A 1 186 ? -20.203 -3.959 23.547 1 87.06 186 GLN A O 1
ATOM 1463 N N . GLN A 1 187 ? -21.719 -2.518 22.75 1 88.81 187 GLN A N 1
ATOM 1464 C CA . GLN A 1 187 ? -21.203 -2.57 21.391 1 88.81 187 GLN A CA 1
ATOM 1465 C C . GLN A 1 187 ? -20.734 -1.193 20.922 1 88.81 187 GLN A C 1
ATOM 1467 O O . GLN A 1 187 ? -21.516 -0.426 20.359 1 88.81 187 GLN A O 1
ATOM 1472 N N . PRO A 1 188 ? -19.391 -1.009 21.016 1 89.5 188 PRO A N 1
ATOM 1473 C CA . PRO A 1 188 ? -18.891 0.27 20.5 1 89.5 188 PRO A CA 1
ATOM 1474 C C . PRO A 1 188 ? -19.281 0.533 19.062 1 89.5 188 PRO A C 1
ATOM 1476 O O . PRO A 1 188 ? -19.266 -0.383 18.234 1 89.5 188 PRO A O 1
ATOM 1479 N N . GLY A 1 189 ? -19.641 1.842 18.75 1 88.88 189 GLY A N 1
ATOM 1480 C CA . GLY A 1 189 ? -20.141 2.205 17.438 1 88.88 189 GLY A CA 1
ATOM 1481 C C . GLY A 1 189 ? -21.656 2.25 17.375 1 88.88 189 GLY A C 1
ATOM 1482 O O . GLY A 1 189 ? -22.234 3.07 16.641 1 88.88 189 GLY A O 1
ATOM 1483 N N . LYS A 1 190 ? -22.406 1.385 18.125 1 86.31 190 LYS A N 1
ATOM 1484 C CA . LYS A 1 190 ? -23.859 1.269 18.078 1 86.31 190 LYS A CA 1
ATOM 1485 C C . LYS A 1 190 ? -24.5 1.876 19.312 1 86.31 190 LYS A C 1
ATOM 1487 O O . LYS A 1 190 ? -25.422 2.693 19.203 1 86.31 190 LYS A O 1
ATOM 1492 N N . ASP A 1 191 ? -23.984 1.523 20.469 1 91.81 191 ASP A N 1
ATOM 1493 C CA . ASP A 1 191 ? -24.547 1.988 21.734 1 91.81 191 ASP A CA 1
ATOM 1494 C C . ASP A 1 191 ? -23.766 3.18 22.281 1 91.81 191 ASP A C 1
ATOM 1496 O O . ASP A 1 191 ? -24.047 3.668 23.375 1 91.81 191 ASP A O 1
ATOM 1500 N N . GLY A 1 192 ? -22.875 3.641 21.531 1 95.81 192 GLY A N 1
ATOM 1501 C CA . GLY A 1 192 ? -21.953 4.715 21.891 1 95.81 192 GLY A CA 1
ATOM 1502 C C . GLY A 1 192 ? -20.875 4.949 20.844 1 95.81 192 GLY A C 1
ATOM 1503 O O . GLY A 1 192 ? -20.875 4.301 19.797 1 95.81 192 GLY A O 1
ATOM 1504 N N . PRO A 1 193 ? -19.984 5.836 21.141 1 97.56 193 PRO A N 1
ATOM 1505 C CA . PRO A 1 193 ? -18.938 6.141 20.156 1 97.56 193 PRO A CA 1
ATOM 1506 C C . PRO A 1 193 ? -17.953 4.988 19.969 1 97.56 193 PRO A C 1
ATOM 1508 O O . PRO A 1 193 ? -17.609 4.301 20.922 1 97.56 193 PRO A O 1
ATOM 1511 N N . LYS A 1 194 ? -17.562 4.789 18.734 1 97.19 194 LYS A N 1
ATOM 1512 C CA . LYS A 1 194 ? -16.594 3.756 18.375 1 97.19 194 LYS A CA 1
ATOM 1513 C C . LYS A 1 194 ? -15.164 4.234 18.594 1 97.19 194 LYS A C 1
ATOM 1515 O O . LYS A 1 194 ? -14.32 3.48 19.094 1 97.19 194 LYS A O 1
ATOM 1520 N N . LEU A 1 195 ? -14.883 5.383 18.203 1 98.75 195 LEU A N 1
ATOM 1521 C CA . LEU A 1 195 ? -13.523 5.918 18.219 1 98.75 195 LEU A CA 1
ATOM 1522 C C . LEU A 1 195 ? -13.539 7.441 18.234 1 98.75 195 LEU A C 1
ATOM 1524 O O . LEU A 1 195 ? -14.578 8.055 17.984 1 98.75 195 LEU A O 1
ATOM 1528 N N . LEU A 1 196 ? -12.469 8.047 18.688 1 98.88 196 LEU A N 1
ATOM 1529 C CA . LEU A 1 196 ? -12.141 9.461 18.562 1 98.88 196 LEU A CA 1
ATOM 1530 C C . LEU A 1 196 ? -10.898 9.641 17.688 1 98.88 196 LEU A C 1
ATOM 1532 O O . LEU A 1 196 ? -9.844 9.07 17.984 1 98.88 196 LEU A O 1
ATOM 1536 N N . TYR A 1 197 ? -11.039 10.383 16.625 1 98.81 197 TYR A N 1
ATOM 1537 C CA . TYR A 1 197 ? -9.898 10.711 15.773 1 98.81 197 TYR A CA 1
ATOM 1538 C C . TYR A 1 197 ? -9.367 12.102 16.078 1 98.81 197 TYR A C 1
ATOM 1540 O O . TYR A 1 197 ? -10.133 13.062 16.156 1 98.81 197 TYR A O 1
ATOM 1548 N N . CYS A 1 198 ? -8.016 12.242 16.172 1 98.69 198 CYS A N 1
ATOM 1549 C CA . CYS A 1 198 ? -7.414 13.562 16.328 1 98.69 198 CYS A CA 1
ATOM 1550 C C . CYS A 1 198 ? -5.953 13.555 15.906 1 98.69 198 CYS A C 1
ATOM 1552 O O . CYS A 1 198 ? -5.328 12.492 15.836 1 98.69 198 CYS A O 1
ATOM 1554 N N . VAL A 1 199 ? -5.426 14.633 15.531 1 98.56 199 VAL A N 1
ATOM 1555 C CA . VAL A 1 199 ? -4.008 14.945 15.359 1 98.56 199 VAL A CA 1
ATOM 1556 C C . VAL A 1 199 ? -3.51 15.773 16.531 1 98.56 199 VAL A C 1
ATOM 1558 O O . VAL A 1 199 ? -3.559 17 16.5 1 98.56 199 VAL A O 1
ATOM 1561 N N . PRO A 1 200 ? -2.908 15.117 17.5 1 98.44 200 PRO A N 1
ATOM 1562 C CA . PRO A 1 200 ? -2.742 15.758 18.812 1 98.44 200 PRO A CA 1
ATOM 1563 C C . PRO A 1 200 ? -1.582 16.75 18.844 1 98.44 200 PRO A C 1
ATOM 1565 O O . PRO A 1 200 ? -1.468 17.547 19.781 1 98.44 200 PRO A O 1
ATOM 1568 N N . THR A 1 201 ? -0.651 16.641 17.891 1 98.06 201 THR A N 1
ATOM 1569 C CA . THR A 1 201 ? 0.534 17.484 17.875 1 98.06 201 THR A CA 1
ATOM 1570 C C . THR A 1 201 ? 0.635 18.25 16.562 1 98.06 201 THR A C 1
ATOM 1572 O O . THR A 1 201 ? 0.734 17.656 15.492 1 98.06 201 THR A O 1
ATOM 1575 N N . CYS A 1 202 ? 0.632 19.656 16.672 1 97.31 202 CYS A N 1
ATOM 1576 C CA . CYS A 1 202 ? 0.786 20.5 15.5 1 97.31 202 CYS A CA 1
ATOM 1577 C C . CYS A 1 202 ? -0.197 20.094 14.406 1 97.31 202 CYS A C 1
ATOM 1579 O O . CYS A 1 202 ? 0.196 19.875 13.258 1 97.31 202 CYS A O 1
ATOM 1581 N N . GLY A 1 203 ? -1.37 20.047 14.82 1 95.62 203 GLY A N 1
ATOM 1582 C CA . GLY A 1 203 ? -2.41 19.391 14.047 1 95.62 203 GLY A CA 1
ATOM 1583 C C . GLY A 1 203 ? -2.627 20.016 12.688 1 95.62 203 GLY A C 1
ATOM 1584 O O . GLY A 1 203 ? -2.486 21.234 12.531 1 95.62 203 GLY A O 1
ATOM 1585 N N . ASN A 1 204 ? -2.934 19.234 11.633 1 96.19 204 ASN A N 1
ATOM 1586 C CA . ASN A 1 204 ? -3.459 19.625 10.336 1 96.19 204 ASN A CA 1
ATOM 1587 C C . ASN A 1 204 ? -4.984 19.688 10.336 1 96.19 204 ASN A C 1
ATOM 1589 O O . ASN A 1 204 ? -5.648 18.656 10.438 1 96.19 204 ASN A O 1
ATOM 1593 N N . PRO A 1 205 ? -5.645 20.812 10.328 1 96.75 205 PRO A N 1
ATOM 1594 C CA . PRO A 1 205 ? -5.113 22 9.633 1 96.75 205 PRO A CA 1
ATOM 1595 C C . PRO A 1 205 ? -4.68 23.094 10.602 1 96.75 205 PRO A C 1
ATOM 1597 O O . PRO A 1 205 ? -4.109 24.109 10.18 1 96.75 205 PRO A O 1
ATOM 1600 N N . THR A 1 206 ? -4.848 22.984 11.898 1 97.44 206 THR A N 1
ATOM 1601 C CA . THR A 1 206 ? -4.914 24.156 12.758 1 97.44 206 THR A CA 1
ATOM 1602 C C . THR A 1 206 ? -3.529 24.516 13.289 1 97.44 206 THR A C 1
ATOM 1604 O O . THR A 1 206 ? -3.311 25.641 13.758 1 97.44 206 THR A O 1
ATOM 1607 N N . GLY A 1 207 ? -2.66 23.516 13.312 1 97.25 207 GLY A N 1
ATOM 1608 C CA . GLY A 1 207 ? -1.377 23.719 13.961 1 97.25 207 GLY A CA 1
ATOM 1609 C C . GLY A 1 207 ? -1.455 23.641 15.477 1 97.25 207 GLY A C 1
ATOM 1610 O O . GLY A 1 207 ? -0.442 23.797 16.156 1 97.25 207 GLY A O 1
ATOM 1611 N N . ALA A 1 208 ? -2.611 23.359 16.016 1 97.56 208 ALA A N 1
ATOM 1612 C CA . ALA A 1 208 ? -2.818 23.281 17.469 1 97.56 208 ALA A CA 1
ATOM 1613 C C . ALA A 1 208 ? -2.199 22 18.031 1 97.56 208 ALA A C 1
ATOM 1615 O O . ALA A 1 208 ? -2.045 21 17.328 1 97.56 208 ALA A O 1
ATOM 1616 N N . SER A 1 209 ? -1.82 22.031 19.328 1 98.12 209 SER A N 1
ATOM 1617 C CA . SER A 1 209 ? -1.345 20.859 20.078 1 98.12 209 SER A CA 1
ATOM 1618 C C . SER A 1 209 ? -2.084 20.703 21.391 1 98.12 209 SER A C 1
ATOM 1620 O O . SER A 1 209 ? -2.236 21.672 22.141 1 98.12 209 SER A O 1
ATOM 1622 N N . LEU A 1 210 ? -2.494 19.531 21.625 1 98.5 210 LEU A N 1
ATOM 1623 C CA . LEU A 1 210 ? -3.129 19.234 22.906 1 98.5 210 LEU A CA 1
ATOM 1624 C C . LEU A 1 210 ? -2.137 19.375 24.047 1 98.5 210 LEU A C 1
ATOM 1626 O O . LEU A 1 210 ? -0.974 18.984 23.922 1 98.5 210 LEU A O 1
ATOM 1630 N N . THR A 1 211 ? -2.617 19.922 25.156 1 98.12 211 THR A N 1
ATOM 1631 C CA . THR A 1 211 ? -1.815 19.922 26.375 1 98.12 211 THR A CA 1
ATOM 1632 C C . THR A 1 211 ? -1.872 18.547 27.062 1 98.12 211 THR A C 1
ATOM 1634 O O . THR A 1 211 ? -2.73 17.734 26.75 1 98.12 211 THR A O 1
ATOM 1637 N N . LEU A 1 212 ? -0.922 18.359 27.984 1 98.31 212 LEU A N 1
ATOM 1638 C CA . LEU A 1 212 ? -0.922 17.109 28.75 1 98.31 212 LEU A CA 1
ATOM 1639 C C . LEU A 1 212 ? -2.215 16.969 29.547 1 98.31 212 LEU A C 1
ATOM 1641 O O . LEU A 1 212 ? -2.783 15.867 29.609 1 98.31 212 LEU A O 1
ATOM 1645 N N . GLU A 1 213 ? -2.648 18.031 30.141 1 98.5 213 GLU A N 1
ATOM 1646 C CA . GLU A 1 213 ? -3.861 18.016 30.953 1 98.5 213 GLU A CA 1
ATOM 1647 C C . GLU A 1 213 ? -5.078 17.609 30.125 1 98.5 213 GLU A C 1
ATOM 1649 O O . GLU A 1 213 ? -5.895 16.797 30.562 1 98.5 213 GLU A O 1
ATOM 1654 N N . ARG A 1 214 ? -5.203 18.141 29 1 98.69 214 ARG A N 1
ATOM 1655 C CA . ARG A 1 214 ? -6.328 17.797 28.141 1 98.69 214 ARG A CA 1
ATOM 1656 C C . ARG A 1 214 ? -6.254 16.344 27.688 1 98.69 214 ARG A C 1
ATOM 1658 O O . ARG A 1 214 ? -7.273 15.664 27.625 1 98.69 214 ARG A O 1
ATOM 1665 N N . LYS A 1 215 ? -5.055 15.867 27.328 1 98.81 215 LYS A N 1
ATOM 1666 C CA . LYS A 1 215 ? -4.906 14.469 26.922 1 98.81 215 LYS A CA 1
ATOM 1667 C C . LYS A 1 215 ? -5.348 13.523 28.047 1 98.81 215 LYS A C 1
ATOM 1669 O O . LYS A 1 215 ? -6.008 12.516 27.781 1 98.81 215 LYS A O 1
ATOM 1674 N N . LYS A 1 216 ? -4.977 13.844 29.266 1 98.75 216 LYS A N 1
ATOM 1675 C CA . LYS A 1 216 ? -5.375 13.023 30.406 1 98.75 216 LYS A CA 1
ATOM 1676 C C . LYS A 1 216 ? -6.895 12.984 30.547 1 98.75 216 LYS A C 1
ATOM 1678 O O . LYS A 1 216 ? -7.473 11.914 30.766 1 98.75 216 LYS A O 1
ATOM 1683 N N . GLU A 1 217 ? -7.52 14.109 30.406 1 98.81 217 GLU A N 1
ATOM 1684 C CA . GLU A 1 217 ? -8.977 14.18 30.5 1 98.81 217 GLU A CA 1
ATOM 1685 C C . GLU A 1 217 ? -9.641 13.383 29.391 1 98.81 217 GLU A C 1
ATOM 1687 O O . GLU A 1 217 ? -10.602 12.641 29.625 1 98.81 217 GLU A O 1
ATOM 1692 N N . ILE A 1 218 ? -9.148 13.555 28.188 1 98.88 218 ILE A N 1
ATOM 1693 C CA . ILE A 1 218 ? -9.703 12.867 27.031 1 98.88 218 ILE A CA 1
ATOM 1694 C C . ILE A 1 218 ? -9.531 11.359 27.188 1 98.88 218 ILE A C 1
ATOM 1696 O O . ILE A 1 218 ? -10.445 10.586 26.906 1 98.88 218 ILE A O 1
ATOM 1700 N N . TYR A 1 219 ? -8.344 10.93 27.641 1 98.75 219 TYR A N 1
ATOM 1701 C CA . TYR A 1 219 ? -8.094 9.5 27.828 1 98.75 219 TYR A CA 1
ATOM 1702 C C . TYR A 1 219 ? -9.039 8.906 28.859 1 98.75 219 TYR A C 1
ATOM 1704 O O . TYR A 1 219 ? -9.539 7.793 28.703 1 98.75 219 TYR A O 1
ATOM 1712 N N . GLU A 1 220 ? -9.258 9.68 29.953 1 98.62 220 GLU A N 1
ATOM 1713 C CA . GLU A 1 220 ? -10.188 9.195 30.984 1 98.62 220 GLU A CA 1
ATOM 1714 C C . GLU A 1 220 ? -11.594 9.031 30.422 1 98.62 220 GLU A C 1
ATOM 1716 O O . GLU A 1 220 ? -12.312 8.102 30.781 1 98.62 220 GLU A O 1
ATOM 1721 N N . LEU A 1 221 ? -11.984 9.953 29.609 1 98.62 221 LEU A N 1
ATOM 1722 C CA . LEU A 1 221 ? -13.281 9.828 28.938 1 98.62 221 LEU A CA 1
ATOM 1723 C C . LEU A 1 221 ? -13.312 8.602 28.031 1 98.62 221 LEU A C 1
ATOM 1725 O O . LEU A 1 221 ? -14.328 7.914 27.953 1 98.62 221 LEU A O 1
ATOM 1729 N N . ALA A 1 222 ? -12.219 8.312 27.312 1 98.38 222 ALA A N 1
ATOM 1730 C CA . ALA A 1 222 ? -12.133 7.117 26.469 1 98.38 222 ALA A CA 1
ATOM 1731 C C . ALA A 1 222 ? -12.297 5.848 27.297 1 98.38 222 ALA A C 1
ATOM 1733 O O . ALA A 1 222 ? -12.961 4.902 26.859 1 98.38 222 ALA A O 1
ATOM 1734 N N . ARG A 1 223 ? -11.727 5.812 28.484 1 96.56 223 ARG A N 1
ATOM 1735 C CA . ARG A 1 223 ? -11.852 4.676 29.391 1 96.56 223 ARG A CA 1
ATOM 1736 C C . ARG A 1 223 ? -13.289 4.492 29.844 1 96.56 223 ARG A C 1
ATOM 1738 O O . ARG A 1 223 ? -13.805 3.373 29.859 1 96.56 223 ARG A O 1
ATOM 1745 N N . GLU A 1 224 ? -13.844 5.598 30.172 1 96.75 224 GLU A N 1
ATOM 1746 C CA . GLU A 1 224 ? -15.203 5.566 30.703 1 96.75 224 GLU A CA 1
ATOM 1747 C C . GLU A 1 224 ? -16.203 5.113 29.641 1 96.75 224 GLU A C 1
ATOM 1749 O O . GLU A 1 224 ? -17.094 4.305 29.922 1 96.75 224 GLU A O 1
ATOM 1754 N N . TYR A 1 225 ? -16.078 5.613 28.469 1 97.19 225 TYR A N 1
ATOM 1755 C CA . TYR A 1 225 ? -17.062 5.367 27.422 1 97.19 225 TYR A CA 1
ATOM 1756 C C . TYR A 1 225 ? -16.594 4.262 26.484 1 97.19 225 TYR A C 1
ATOM 1758 O O . TYR A 1 225 ? -17.297 3.908 25.531 1 97.19 225 TYR A O 1
ATOM 1766 N N . LYS A 1 226 ? -15.375 3.783 26.594 1 95.19 226 LYS A N 1
ATOM 1767 C CA . LYS A 1 226 ? -14.828 2.598 25.938 1 95.19 226 LYS A CA 1
ATOM 1768 C C . LYS A 1 226 ? -14.625 2.838 24.453 1 95.19 226 LYS A C 1
ATOM 1770 O O . LYS A 1 226 ? -14.867 1.946 23.641 1 95.19 226 LYS A O 1
ATOM 1775 N N . PHE A 1 227 ? -14.312 4.031 24.062 1 97.88 227 PHE A N 1
ATOM 1776 C CA . PHE A 1 227 ? -13.984 4.254 22.656 1 97.88 227 PHE A CA 1
ATOM 1777 C C . PHE A 1 227 ? -12.477 4.254 22.438 1 97.88 227 PHE A C 1
ATOM 1779 O O . PHE A 1 227 ? -11.719 4.543 23.375 1 97.88 227 PHE A O 1
ATOM 1786 N N . LEU A 1 228 ? -12.039 3.842 21.234 1 98.5 228 LEU A N 1
ATOM 1787 C CA . LEU A 1 228 ? -10.625 3.873 20.875 1 98.5 228 LEU A CA 1
ATOM 1788 C C . LEU A 1 228 ? -10.18 5.293 20.531 1 98.5 228 LEU A C 1
ATOM 1790 O O . LEU A 1 228 ? -10.961 6.078 19.984 1 98.5 228 LEU A O 1
ATOM 1794 N N . ILE A 1 229 ? -8.984 5.656 20.906 1 98.88 229 ILE A N 1
ATOM 1795 C CA . ILE A 1 229 ? -8.367 6.902 20.469 1 98.88 229 ILE A CA 1
ATOM 1796 C C . ILE A 1 229 ? -7.457 6.637 19.266 1 98.88 229 ILE A C 1
ATOM 1798 O O . ILE A 1 229 ? -6.488 5.879 19.375 1 98.88 229 ILE A O 1
ATOM 1802 N N . ILE A 1 230 ? -7.789 7.188 18.125 1 98.88 230 ILE A N 1
ATOM 1803 C CA . ILE A 1 230 ? -6.93 7.172 16.953 1 98.88 230 ILE A CA 1
ATOM 1804 C C . ILE A 1 230 ? -5.984 8.375 16.984 1 98.88 230 ILE A C 1
ATOM 1806 O O . ILE A 1 230 ? -6.363 9.477 16.594 1 98.88 230 ILE A O 1
ATOM 1810 N N . GLU A 1 231 ? -4.781 8.133 17.469 1 98.88 231 GLU A N 1
ATOM 1811 C CA . GLU A 1 231 ? -3.738 9.141 17.609 1 98.88 231 GLU A CA 1
ATOM 1812 C C . GLU A 1 231 ? -2.92 9.273 16.328 1 98.88 231 GLU A C 1
ATOM 1814 O O . GLU A 1 231 ? -1.889 8.617 16.172 1 98.88 231 GLU A O 1
ATOM 1819 N N . ASP A 1 232 ? -3.359 10.109 15.398 1 98.62 232 ASP A N 1
ATOM 1820 C CA . ASP A 1 232 ? -2.689 10.383 14.133 1 98.62 232 ASP A CA 1
ATOM 1821 C C . ASP A 1 232 ? -1.616 11.453 14.297 1 98.62 232 ASP A C 1
ATOM 1823 O O . ASP A 1 232 ? -1.916 12.648 14.273 1 98.62 232 ASP A O 1
ATOM 1827 N N . ASP A 1 233 ? -0.342 11.031 14.367 1 98.19 233 ASP A N 1
ATOM 1828 C CA . ASP A 1 233 ? 0.622 11.984 14.906 1 98.19 233 ASP A CA 1
ATOM 1829 C C . ASP A 1 233 ? 1.877 12.039 14.039 1 98.19 233 ASP A C 1
ATOM 1831 O O . ASP A 1 233 ? 2.992 11.898 14.539 1 98.19 233 ASP A O 1
ATOM 1835 N N . PRO A 1 234 ? 1.71 12.406 12.719 1 97.44 234 PRO A N 1
ATOM 1836 C CA . PRO A 1 234 ? 2.881 12.492 11.844 1 97.44 234 PRO A CA 1
ATOM 1837 C C . PRO A 1 234 ? 3.785 13.672 12.188 1 97.44 234 PRO A C 1
ATOM 1839 O O . PRO A 1 234 ? 4.93 13.734 11.734 1 97.44 234 PRO A O 1
ATOM 1842 N N . TYR A 1 235 ? 3.367 14.633 13.055 1 97.56 235 TYR A N 1
ATOM 1843 C CA . TYR A 1 235 ? 4.109 15.859 13.32 1 97.56 235 TYR A CA 1
ATOM 1844 C C . TYR A 1 235 ? 4.742 15.82 14.703 1 97.56 235 TYR A C 1
ATOM 1846 O O . TYR A 1 235 ? 5.309 16.812 15.164 1 97.56 235 TYR A O 1
ATOM 1854 N N . PHE A 1 236 ? 4.699 14.727 15.375 1 97.94 236 PHE A N 1
ATOM 1855 C CA . PHE A 1 236 ? 5.109 14.602 16.766 1 97.94 236 PHE A CA 1
ATOM 1856 C C . PHE A 1 236 ? 6.512 15.164 16.984 1 97.94 236 PHE A C 1
ATOM 1858 O O . PHE A 1 236 ? 6.762 15.891 17.938 1 97.94 236 PHE A O 1
ATOM 1865 N N . TYR A 1 237 ? 7.418 14.922 16.094 1 97 237 TYR A N 1
ATOM 1866 C CA . TYR A 1 237 ? 8.828 15.258 16.281 1 97 237 TYR A CA 1
ATOM 1867 C C . TYR A 1 237 ? 9.141 16.641 15.727 1 97 237 TYR A C 1
ATOM 1869 O O . TYR A 1 237 ? 10.289 17.094 15.758 1 97 237 TYR A O 1
ATOM 1877 N N . LEU A 1 238 ? 8.156 17.344 15.188 1 94.62 238 LEU A N 1
ATOM 1878 C CA . LEU A 1 238 ? 8.367 18.672 14.602 1 94.62 238 LEU A CA 1
ATOM 1879 C C . LEU A 1 238 ? 8.148 19.766 15.633 1 94.62 238 LEU A C 1
ATOM 1881 O O . LEU A 1 238 ? 8.062 20.953 15.281 1 94.62 238 LEU A O 1
ATOM 1885 N N . ARG A 1 239 ? 8.016 19.438 16.797 1 91.19 239 ARG A N 1
ATOM 1886 C CA . ARG A 1 239 ? 7.891 20.422 17.875 1 91.19 239 ARG A CA 1
ATOM 1887 C C . ARG A 1 239 ? 9.133 20.438 18.75 1 91.19 239 ARG A C 1
ATOM 1889 O O . ARG A 1 239 ? 9.805 19.406 18.906 1 91.19 239 ARG A O 1
ATOM 1896 N N . SER A 1 240 ? 9.344 21.562 19.281 1 86.75 240 SER A N 1
ATOM 1897 C CA . SER A 1 240 ? 10.492 21.703 20.156 1 86.75 240 SER A CA 1
ATOM 1898 C C . SER A 1 240 ? 10.297 20.906 21.453 1 86.75 240 SER A C 1
ATOM 1900 O O . SER A 1 240 ? 9.172 20.766 21.938 1 86.75 240 SER A O 1
ATOM 1902 N N . LYS A 1 241 ? 11.43 20.406 21.969 1 90.06 241 LYS A N 1
ATOM 1903 C CA . LYS A 1 241 ? 11.43 19.672 23.234 1 90.06 241 LYS A CA 1
ATOM 1904 C C . LYS A 1 241 ? 11.227 20.609 24.422 1 90.06 241 LYS A C 1
ATOM 1906 O O . LYS A 1 241 ? 11.531 21.812 24.328 1 90.06 241 LYS A O 1
ATOM 1911 N N . PRO A 1 242 ? 10.766 20 25.562 1 93.31 242 PRO A N 1
ATOM 1912 C CA . PRO A 1 242 ? 10.367 18.594 25.734 1 93.31 242 PRO A CA 1
ATOM 1913 C C . PRO A 1 242 ? 9.055 18.266 25.031 1 93.31 242 PRO A C 1
ATOM 1915 O O . PRO A 1 242 ? 8.156 19.109 24.969 1 93.31 242 PRO A O 1
ATOM 1918 N N . TYR A 1 243 ? 9.008 17.094 24.594 1 95.69 243 TYR A N 1
ATOM 1919 C CA . TYR A 1 243 ? 7.77 16.641 23.969 1 95.69 243 TYR A CA 1
ATOM 1920 C C . TYR A 1 243 ? 6.66 16.5 25 1 95.69 243 TYR A C 1
ATOM 1922 O O . TYR A 1 243 ? 6.898 16.062 26.125 1 95.69 243 TYR A O 1
ATOM 1930 N N . VAL A 1 244 ? 5.418 16.969 24.609 1 97.19 244 VAL A N 1
ATOM 1931 C CA . VAL A 1 244 ? 4.258 16.625 25.422 1 97.19 244 VAL A CA 1
ATOM 1932 C C . VAL A 1 244 ? 3.965 15.125 25.297 1 97.19 244 VAL A C 1
ATOM 1934 O O . VAL A 1 244 ? 3.885 14.602 24.172 1 97.19 244 VAL A O 1
ATOM 1937 N N . PRO A 1 245 ? 3.834 14.406 26.406 1 98 245 PRO A N 1
ATOM 1938 C CA . PRO A 1 245 ? 3.576 12.969 26.328 1 98 245 PRO A CA 1
ATOM 1939 C C . PRO A 1 245 ? 2.361 12.633 25.469 1 98 245 PRO A C 1
ATOM 1941 O O . PRO A 1 245 ? 1.357 13.352 25.5 1 98 245 PRO A O 1
ATOM 1944 N N . SER A 1 246 ? 2.492 11.555 24.719 1 98.44 246 SER A N 1
ATOM 1945 C CA . SER A 1 246 ? 1.44 11.125 23.812 1 98.44 246 SER A CA 1
ATOM 1946 C C . SER A 1 246 ? 0.303 10.438 24.562 1 98.44 246 SER A C 1
ATOM 1948 O O . SER A 1 246 ? 0.424 10.148 25.75 1 98.44 246 SER A O 1
ATOM 1950 N N . PHE A 1 247 ? -0.885 10.211 23.859 1 98.81 247 PHE A N 1
ATOM 1951 C CA . PHE A 1 247 ? -1.907 9.32 24.391 1 98.81 247 PHE A CA 1
ATOM 1952 C C . PHE A 1 247 ? -1.342 7.926 24.641 1 98.81 247 PHE A C 1
ATOM 1954 O O . PHE A 1 247 ? -1.668 7.277 25.625 1 98.81 247 PHE A O 1
ATOM 1961 N N . LEU A 1 248 ? -0.492 7.438 23.703 1 98.56 248 LEU A N 1
ATOM 1962 C CA . LEU A 1 248 ? 0.125 6.121 23.844 1 98.56 248 LEU A CA 1
ATOM 1963 C C . LEU A 1 248 ? 0.887 6.02 25.156 1 98.56 248 LEU A C 1
ATOM 1965 O O . LEU A 1 248 ? 0.883 4.969 25.812 1 98.56 248 LEU A O 1
ATOM 1969 N N . SER A 1 249 ? 1.496 7.094 25.578 1 98.06 249 SER A N 1
ATOM 1970 C CA . SER A 1 249 ? 2.311 7.113 26.781 1 98.06 249 SER A CA 1
ATOM 1971 C C . SER A 1 249 ? 1.465 6.855 28.016 1 98.06 249 SER A C 1
ATOM 1973 O O . SER A 1 249 ? 1.978 6.395 29.047 1 98.06 249 SER A O 1
ATOM 1975 N N . MET A 1 250 ? 0.198 7.125 27.984 1 98 250 MET A N 1
ATOM 1976 C CA . MET A 1 250 ? -0.655 7 29.172 1 98 250 MET A CA 1
ATOM 1977 C C . MET A 1 250 ? -1.64 5.848 29.016 1 98 250 MET A C 1
ATOM 1979 O O . MET A 1 250 ? -2.574 5.707 29.797 1 98 250 MET A O 1
ATOM 1983 N N . ASP A 1 251 ? -1.459 5.027 28.031 1 97.38 251 ASP A N 1
ATOM 1984 C CA . ASP A 1 251 ? -2.451 4.035 27.641 1 97.38 251 ASP A CA 1
ATOM 1985 C C . ASP A 1 251 ? -2.369 2.789 28.516 1 97.38 251 ASP A C 1
ATOM 1987 O O . ASP A 1 251 ? -1.839 1.759 28.094 1 97.38 251 ASP A O 1
ATOM 1991 N N . THR A 1 252 ? -3.051 2.807 29.609 1 95.81 252 THR A N 1
ATOM 1992 C CA . THR A 1 252 ? -3.045 1.683 30.531 1 95.81 252 THR A CA 1
ATOM 1993 C C . THR A 1 252 ? -3.996 0.587 30.062 1 95.81 252 THR A C 1
ATOM 1995 O O . THR A 1 252 ? -3.779 -0.594 30.344 1 95.81 252 THR A O 1
ATOM 1998 N N . ASP A 1 253 ? -5.039 0.889 29.312 1 95.44 253 ASP A N 1
ATOM 1999 C CA . ASP A 1 253 ? -6.109 -0.057 29.016 1 95.44 253 ASP A CA 1
ATOM 2000 C C . ASP A 1 253 ? -5.992 -0.584 27.578 1 95.44 253 ASP A C 1
ATOM 2002 O O . ASP A 1 253 ? -6.762 -1.457 27.172 1 95.44 253 ASP A O 1
ATOM 2006 N N . GLY A 1 254 ? -5.023 -0.129 26.844 1 96.12 254 GLY A N 1
ATOM 2007 C CA . GLY A 1 254 ? -4.875 -0.566 25.469 1 96.12 254 GLY A CA 1
ATOM 2008 C C . GLY A 1 254 ? -5.945 -0.012 24.547 1 96.12 254 GLY A C 1
ATOM 2009 O O . GLY A 1 254 ? -6.539 -0.753 23.766 1 96.12 254 GLY A O 1
ATOM 2010 N N . LEU A 1 255 ? -6.188 1.376 24.656 1 97.5 255 LEU A N 1
ATOM 2011 C CA . LEU A 1 255 ? -7.266 2.004 23.906 1 97.5 255 LEU A CA 1
ATOM 2012 C C . LEU A 1 255 ? -6.703 2.883 22.797 1 97.5 255 LEU A C 1
ATOM 2014 O O . LEU A 1 255 ? -7.465 3.508 22.047 1 97.5 255 LEU A O 1
ATOM 2018 N N . VAL A 1 256 ? -5.395 2.9 22.609 1 98.56 256 VAL A N 1
ATOM 2019 C CA . VAL A 1 256 ? -4.797 3.869 21.703 1 98.56 256 VAL A CA 1
ATOM 2020 C C . VAL A 1 256 ? -4.215 3.146 20.484 1 98.56 256 VAL A C 1
ATOM 2022 O O . VAL A 1 256 ? -3.488 2.164 20.641 1 98.56 256 VAL A O 1
ATOM 2025 N N . LEU A 1 257 ? -4.613 3.51 19.328 1 98.75 257 LEU A N 1
ATOM 2026 C CA . LEU A 1 257 ? -3.941 3.215 18.062 1 98.75 257 LEU A CA 1
ATOM 2027 C C . LEU A 1 257 ? -3.193 4.441 17.547 1 98.75 257 LEU A C 1
ATOM 2029 O O . LEU A 1 257 ? -3.809 5.461 17.219 1 98.75 257 LEU A O 1
ATOM 2033 N N . ARG A 1 258 ? -1.908 4.348 17.484 1 98.75 258 ARG A N 1
ATOM 2034 C CA . ARG A 1 258 ? -1.074 5.48 17.094 1 98.75 258 ARG A CA 1
ATOM 2035 C C . ARG A 1 258 ? -0.487 5.281 15.703 1 98.75 258 ARG A C 1
ATOM 2037 O O . ARG A 1 258 ? 0.012 4.199 15.383 1 98.75 258 ARG A O 1
ATOM 2044 N N . MET A 1 259 ? -0.577 6.281 14.867 1 98.31 259 MET A N 1
ATOM 2045 C CA . MET A 1 259 ? 0.048 6.309 13.547 1 98.31 259 MET A CA 1
ATOM 2046 C C . MET A 1 259 ? 1.218 7.289 13.516 1 98.31 259 MET A C 1
ATOM 2048 O O . MET A 1 259 ? 1.026 8.492 13.672 1 98.31 259 MET A O 1
ATOM 2052 N N . ASP A 1 260 ? 2.369 6.742 13.336 1 98.25 260 ASP A N 1
ATOM 2053 C CA . ASP A 1 260 ? 3.568 7.539 13.086 1 98.25 260 ASP A CA 1
ATOM 2054 C C . ASP A 1 260 ? 3.936 7.535 11.609 1 98.25 260 ASP A C 1
ATOM 2056 O O . ASP A 1 260 ? 3.484 6.672 10.852 1 98.25 260 ASP A O 1
ATOM 2060 N N . SER A 1 261 ? 4.672 8.523 11.211 1 97.31 261 SER A N 1
ATOM 2061 C CA . SER A 1 261 ? 5.148 8.625 9.836 1 97.31 261 SER A CA 1
ATOM 2062 C C . SER A 1 261 ? 6.59 9.117 9.781 1 97.31 261 SER A C 1
ATOM 2064 O O . SER A 1 261 ? 6.984 9.977 10.578 1 97.31 261 SER A O 1
ATOM 2066 N N . VAL A 1 262 ? 7.355 8.648 8.844 1 97.12 262 VAL A N 1
ATOM 2067 C CA . VAL A 1 262 ? 8.695 9.195 8.664 1 97.12 262 VAL A CA 1
ATOM 2068 C C . VAL A 1 262 ? 8.672 10.289 7.605 1 97.12 262 VAL A C 1
ATOM 2070 O O . VAL A 1 262 ? 9.703 10.883 7.293 1 97.12 262 VAL A O 1
ATOM 2073 N N . SER A 1 263 ? 7.527 10.625 7.109 1 95.75 263 SER A N 1
ATOM 2074 C CA . SER A 1 263 ? 7.367 11.547 5.988 1 95.75 263 SER A CA 1
ATOM 2075 C C . SER A 1 263 ? 7.895 12.938 6.336 1 95.75 263 SER A C 1
ATOM 2077 O O . SER A 1 263 ? 8.383 13.656 5.465 1 95.75 263 SER A O 1
ATOM 2079 N N . LYS A 1 264 ? 7.727 13.312 7.613 1 93.94 264 LYS A N 1
ATOM 2080 C CA . LYS A 1 264 ? 8.023 14.695 7.98 1 93.94 264 LYS A CA 1
ATOM 2081 C C . LYS A 1 264 ? 9.398 14.805 8.633 1 93.94 264 LYS A C 1
ATOM 2083 O O . LYS A 1 264 ? 9.961 15.898 8.727 1 93.94 264 LYS A O 1
ATOM 2088 N N . VAL A 1 265 ? 9.93 13.68 8.992 1 94.44 265 VAL A N 1
ATOM 2089 C CA . VAL A 1 265 ? 11.195 13.727 9.719 1 94.44 265 VAL A CA 1
ATOM 2090 C C . VAL A 1 265 ? 12.312 13.148 8.852 1 94.44 265 VAL A C 1
ATOM 2092 O O . VAL A 1 265 ? 13.492 13.461 9.055 1 94.44 265 VAL A O 1
ATOM 2095 N N . VAL A 1 266 ? 11.984 12.305 7.871 1 96.12 266 VAL A N 1
ATOM 2096 C CA . VAL A 1 266 ? 12.992 11.672 7.027 1 96.12 266 VAL A CA 1
ATOM 2097 C C . VAL A 1 266 ? 12.68 11.938 5.559 1 96.12 266 VAL A C 1
ATOM 2099 O O . VAL A 1 266 ? 13.406 12.68 4.891 1 96.12 266 VAL A O 1
ATOM 2102 N N . SER A 1 267 ? 11.609 11.367 5.109 1 95.81 267 SER A N 1
ATOM 2103 C CA . SER A 1 267 ? 11.266 11.445 3.695 1 95.81 267 SER A CA 1
ATOM 2104 C C . SER A 1 267 ? 9.805 11.07 3.465 1 95.81 267 SER A C 1
ATOM 2106 O O . SER A 1 267 ? 9.336 10.039 3.947 1 95.81 267 SER A O 1
ATOM 2108 N N . ALA A 1 268 ? 9.164 11.961 2.709 1 95.81 268 ALA A N 1
ATOM 2109 C CA . ALA A 1 268 ? 7.762 11.711 2.381 1 95.81 268 ALA A CA 1
ATOM 2110 C C . ALA A 1 268 ? 7.637 10.617 1.322 1 95.81 268 ALA A C 1
ATOM 2112 O O . ALA A 1 268 ? 6.723 9.789 1.382 1 95.81 268 ALA A O 1
ATOM 2113 N N . GLY A 1 269 ? 8.555 10.523 0.423 1 97.12 269 GLY A N 1
ATOM 2114 C CA . GLY A 1 269 ? 8.43 9.734 -0.791 1 97.12 269 GLY A CA 1
ATOM 2115 C C . GLY A 1 269 ? 8.664 8.25 -0.565 1 97.12 269 GLY A C 1
ATOM 2116 O O . GLY A 1 269 ? 8.195 7.418 -1.341 1 97.12 269 GLY A O 1
ATOM 2117 N N . ILE A 1 270 ? 9.383 7.859 0.508 1 98.31 270 ILE A N 1
ATOM 2118 C CA . ILE A 1 270 ? 9.711 6.449 0.702 1 98.31 270 ILE A CA 1
ATOM 2119 C C . ILE A 1 270 ? 8.492 5.711 1.25 1 98.31 270 ILE A C 1
ATOM 2121 O O . ILE A 1 270 ? 8.469 4.477 1.283 1 98.31 270 ILE A O 1
ATOM 2125 N N . ARG A 1 271 ? 7.418 6.453 1.673 1 98.31 271 ARG A N 1
ATOM 2126 C CA . ARG A 1 271 ? 6.109 5.93 2.055 1 98.31 271 ARG A CA 1
ATOM 2127 C C . ARG A 1 271 ? 6.234 4.898 3.17 1 98.31 271 ARG A C 1
ATOM 2129 O O . ARG A 1 271 ? 5.766 3.766 3.031 1 98.31 271 ARG A O 1
ATOM 2136 N N . ILE A 1 272 ? 6.773 5.297 4.297 1 98.62 272 ILE A N 1
ATOM 2137 C CA . ILE A 1 272 ? 6.836 4.406 5.453 1 98.62 272 ILE A CA 1
ATOM 2138 C C . ILE A 1 272 ? 6.117 5.051 6.637 1 98.62 272 ILE A C 1
ATOM 2140 O O . ILE A 1 272 ? 6.34 6.223 6.945 1 98.62 272 ILE A O 1
ATOM 2144 N N . GLY A 1 273 ? 5.188 4.371 7.188 1 98.56 273 GLY A N 1
ATOM 2145 C CA . GLY A 1 273 ? 4.551 4.676 8.461 1 98.56 273 GLY A CA 1
ATOM 2146 C C . GLY A 1 273 ? 4.633 3.533 9.453 1 98.56 273 GLY A C 1
ATOM 2147 O O . GLY A 1 273 ? 5.129 2.453 9.133 1 98.56 273 GLY A O 1
ATOM 2148 N N . VAL A 1 274 ? 4.273 3.783 10.68 1 98.62 274 VAL A N 1
ATOM 2149 C CA . VAL A 1 274 ? 4.227 2.785 11.742 1 98.62 274 VAL A CA 1
ATOM 2150 C C . VAL A 1 274 ? 2.877 2.846 12.453 1 98.62 274 VAL A C 1
ATOM 2152 O O . VAL A 1 274 ? 2.428 3.922 12.852 1 98.62 274 VAL A O 1
ATOM 2155 N N . LEU A 1 275 ? 2.223 1.76 12.484 1 98.75 275 LEU A N 1
ATOM 2156 C CA . LEU A 1 275 ? 1.009 1.609 13.273 1 98.75 275 LEU A CA 1
ATOM 2157 C C . LEU A 1 275 ? 1.301 0.874 14.578 1 98.75 275 LEU A C 1
ATOM 2159 O O . LEU A 1 275 ? 1.821 -0.244 14.562 1 98.75 275 LEU A O 1
ATOM 2163 N N . THR A 1 276 ? 1.036 1.512 15.703 1 98.62 276 THR A N 1
ATOM 2164 C CA . THR A 1 276 ? 1.287 0.983 17.047 1 98.62 276 THR A CA 1
ATOM 2165 C C . THR A 1 276 ? -0.014 0.868 17.828 1 98.62 276 THR A C 1
ATOM 2167 O O . THR A 1 276 ? -0.84 1.782 17.812 1 98.62 276 THR A O 1
ATOM 2170 N N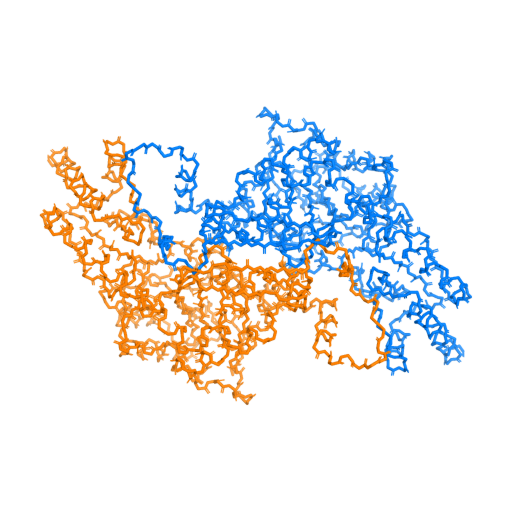 . GLY A 1 277 ? -0.237 -0.218 18.531 1 98 277 GLY A N 1
ATOM 2171 C CA . GLY A 1 277 ? -1.433 -0.401 19.344 1 98 277 GLY A CA 1
ATOM 2172 C C . GLY A 1 277 ? -1.533 -1.785 19.953 1 98 277 GLY A C 1
ATOM 2173 O O . GLY A 1 277 ? -0.538 -2.51 20.031 1 98 277 GLY A O 1
ATOM 2174 N N . PRO A 1 278 ? -2.717 -2.152 20.484 1 96.94 278 PRO A N 1
ATOM 2175 C CA . PRO A 1 278 ? -2.902 -3.465 21.109 1 96.94 278 PRO A CA 1
ATOM 2176 C C . PRO A 1 278 ? -2.721 -4.617 20.125 1 96.94 278 PRO A C 1
ATOM 2178 O O . PRO A 1 278 ? -3.273 -4.586 19.016 1 96.94 278 PRO A O 1
ATOM 2181 N N . ALA A 1 279 ? -2.039 -5.652 20.516 1 95.94 279 ALA A N 1
ATOM 2182 C CA . ALA A 1 279 ? -1.606 -6.766 19.672 1 95.94 279 ALA A CA 1
ATOM 2183 C C . ALA A 1 279 ? -2.793 -7.398 18.953 1 95.94 279 ALA A C 1
ATOM 2185 O O . ALA A 1 279 ? -2.719 -7.676 17.75 1 95.94 279 ALA A O 1
ATOM 2186 N N . PRO A 1 280 ? -3.967 -7.613 19.594 1 94.94 280 PRO A N 1
ATOM 2187 C CA . PRO A 1 280 ? -5.062 -8.266 18.875 1 94.94 280 PRO A CA 1
ATOM 2188 C C . PRO A 1 280 ? -5.531 -7.461 17.656 1 94.94 280 PRO A C 1
ATOM 2190 O O . PRO A 1 280 ? -5.875 -8.047 16.625 1 94.94 280 PRO A O 1
ATOM 2193 N N . LEU A 1 281 ? -5.562 -6.133 17.766 1 97.19 281 LEU A N 1
ATOM 2194 C CA . LEU A 1 281 ? -5.957 -5.297 16.641 1 97.19 281 LEU A CA 1
ATOM 2195 C C . LEU A 1 281 ? -4.859 -5.258 15.578 1 97.19 281 LEU A C 1
ATOM 2197 O O . LEU A 1 281 ? -5.137 -5.387 14.383 1 97.19 281 LEU A O 1
ATOM 2201 N N . ILE A 1 282 ? -3.59 -5.105 16.031 1 97.06 282 ILE A N 1
ATOM 2202 C CA . ILE A 1 282 ? -2.471 -5.047 15.094 1 97.06 282 ILE A CA 1
ATOM 2203 C C . ILE A 1 282 ? -2.389 -6.352 14.305 1 97.06 282 ILE A C 1
ATOM 2205 O O . ILE A 1 282 ? -2.055 -6.348 13.117 1 97.06 282 ILE A O 1
ATOM 2209 N N . ASP A 1 283 ? -2.656 -7.473 14.945 1 94.44 283 ASP A N 1
ATOM 2210 C CA . ASP A 1 283 ? -2.658 -8.758 14.258 1 94.44 283 ASP A CA 1
ATOM 2211 C C . ASP A 1 283 ? -3.707 -8.797 13.148 1 94.44 283 ASP A C 1
ATOM 2213 O O . ASP A 1 283 ? -3.461 -9.336 12.07 1 94.44 283 ASP A O 1
ATOM 2217 N N . THR A 1 284 ? -4.855 -8.234 13.414 1 95.19 284 THR A N 1
ATOM 2218 C CA . THR A 1 284 ? -5.902 -8.148 12.406 1 95.19 284 THR A CA 1
ATOM 2219 C C . THR A 1 284 ? -5.449 -7.297 11.227 1 95.19 284 THR A C 1
ATOM 2221 O O . THR A 1 284 ? -5.656 -7.668 10.07 1 95.19 284 THR A O 1
ATOM 2224 N N . PHE A 1 285 ? -4.801 -6.172 11.523 1 97 285 PHE A N 1
ATOM 2225 C CA . PHE A 1 285 ? -4.316 -5.285 10.469 1 97 285 PHE A CA 1
ATOM 2226 C C . PHE A 1 285 ? -3.197 -5.953 9.672 1 97 285 PHE A C 1
ATOM 2228 O O . PHE A 1 285 ? -3.064 -5.727 8.469 1 97 285 PHE A O 1
ATOM 2235 N N . THR A 1 286 ? -2.402 -6.754 10.352 1 95.12 286 THR A N 1
ATOM 2236 C CA . THR A 1 286 ? -1.35 -7.512 9.688 1 95.12 286 THR A CA 1
ATOM 2237 C C . THR A 1 286 ? -1.94 -8.461 8.656 1 95.12 286 THR A C 1
ATOM 2239 O O . THR A 1 286 ? -1.43 -8.57 7.535 1 95.12 286 THR A O 1
ATOM 2242 N N . CYS A 1 287 ? -3.004 -9.164 9.016 1 94.12 287 CYS A N 1
ATOM 2243 C CA . CYS A 1 287 ? -3.682 -10.055 8.078 1 94.12 287 CYS A CA 1
ATOM 2244 C C . CYS A 1 287 ? -4.199 -9.281 6.871 1 94.12 287 CYS A C 1
ATOM 2246 O O . CYS A 1 287 ? -4.16 -9.781 5.746 1 94.12 287 CYS A O 1
ATOM 2248 N N . ASN A 1 288 ? -4.68 -8.094 7.113 1 95.12 288 ASN A N 1
ATOM 2249 C CA . ASN A 1 288 ? -5.133 -7.242 6.02 1 95.12 288 ASN A CA 1
ATOM 2250 C C . ASN A 1 288 ? -3.99 -6.887 5.074 1 95.12 288 ASN A C 1
ATOM 2252 O O . ASN A 1 288 ? -4.141 -6.965 3.854 1 95.12 288 ASN A O 1
ATOM 2256 N N . ILE A 1 289 ? -2.885 -6.5 5.641 1 96 289 ILE A N 1
ATOM 2257 C CA . ILE A 1 289 ? -1.732 -6.156 4.812 1 96 289 ILE A CA 1
ATOM 2258 C C . ILE A 1 289 ? -1.286 -7.383 4.016 1 96 289 ILE A C 1
ATOM 2260 O O . ILE A 1 289 ? -1.001 -7.281 2.82 1 96 289 ILE A O 1
ATOM 2264 N N . GLU A 1 290 ? -1.309 -8.516 4.598 1 93.38 290 GLU A N 1
ATOM 2265 C CA . GLU A 1 290 ? -0.899 -9.766 3.957 1 93.38 290 GLU A CA 1
ATOM 2266 C C . GLU A 1 290 ? -1.69 -10.008 2.676 1 93.38 290 GLU A C 1
ATOM 2268 O O . GLU A 1 290 ? -1.137 -10.477 1.678 1 93.38 290 GLU A O 1
ATOM 2273 N N . THR A 1 291 ? -2.904 -9.688 2.713 1 92.56 291 THR A N 1
ATOM 2274 C CA . THR A 1 291 ? -3.787 -10.086 1.622 1 92.56 291 THR A CA 1
ATOM 2275 C C . THR A 1 291 ? -3.971 -8.945 0.629 1 92.56 291 THR A C 1
ATOM 2277 O O . THR A 1 291 ? -4.422 -9.156 -0.498 1 92.56 291 THR A O 1
ATOM 2280 N N . SER A 1 292 ? -3.596 -7.742 1.033 1 94.88 292 SER A N 1
ATOM 2281 C CA . SER A 1 292 ? -3.883 -6.598 0.177 1 94.88 292 SER A CA 1
ATOM 2282 C C . SER A 1 292 ? -2.621 -6.098 -0.52 1 94.88 292 SER A C 1
ATOM 2284 O O . SER A 1 292 ? -2.629 -5.852 -1.728 1 94.88 292 SER A O 1
ATOM 2286 N N . VAL A 1 293 ? -1.537 -5.938 0.253 1 96.19 293 VAL A N 1
ATOM 2287 C CA . VAL A 1 293 ? -0.335 -5.367 -0.35 1 96.19 293 VAL A CA 1
ATOM 2288 C C . VAL A 1 293 ? 0.86 -6.277 -0.074 1 96.19 293 VAL A C 1
ATOM 2290 O O . VAL A 1 293 ? 1.945 -6.07 -0.621 1 96.19 293 VAL A O 1
ATOM 2293 N N . GLN A 1 294 ? 0.724 -7.312 0.738 1 94.38 294 GLN A N 1
ATOM 2294 C CA . GLN A 1 294 ? 1.736 -8.273 1.161 1 94.38 294 GLN A CA 1
ATOM 2295 C C . GLN A 1 294 ? 2.699 -7.652 2.17 1 94.38 294 GLN A C 1
ATOM 2297 O O . GLN A 1 294 ? 2.85 -8.156 3.283 1 94.38 294 GLN A O 1
ATOM 2302 N N . HIS A 1 295 ? 3.389 -6.629 1.869 1 96.12 295 HIS A N 1
ATOM 2303 C CA . HIS A 1 295 ? 4.266 -5.91 2.785 1 96.12 295 HIS A CA 1
ATOM 2304 C C . HIS A 1 295 ? 4.699 -4.57 2.193 1 96.12 295 HIS A C 1
ATOM 2306 O O . HIS A 1 295 ? 4.484 -4.312 1.007 1 96.12 295 HIS A O 1
ATOM 2312 N N . THR A 1 296 ? 5.246 -3.711 3.035 1 97.94 296 THR A N 1
ATOM 2313 C CA . THR A 1 296 ? 5.785 -2.414 2.641 1 97.94 296 THR A CA 1
ATOM 2314 C C . THR A 1 296 ? 7.066 -2.586 1.832 1 97.94 296 THR A C 1
ATOM 2316 O O . THR A 1 296 ? 7.793 -3.566 2.01 1 97.94 296 THR A O 1
ATOM 2319 N N . SER A 1 297 ? 7.422 -1.628 0.932 1 98.5 297 SER A N 1
ATOM 2320 C CA . SER A 1 297 ? 8.578 -1.709 0.05 1 98.5 297 SER A CA 1
ATOM 2321 C C . SER A 1 297 ? 9.844 -2.076 0.826 1 98.5 297 SER A C 1
ATOM 2323 O O . SER A 1 297 ? 10.234 -1.365 1.751 1 98.5 297 SER A O 1
ATOM 2325 N N . GLY A 1 298 ? 10.445 -3.209 0.399 1 98.44 298 GLY A N 1
ATOM 2326 C CA . GLY A 1 298 ? 11.68 -3.631 1.03 1 98.44 298 GLY A CA 1
ATOM 2327 C C . GLY A 1 298 ? 12.82 -2.648 0.827 1 98.44 298 GLY A C 1
ATOM 2328 O O . GLY A 1 298 ? 13.625 -2.424 1.735 1 98.44 298 GLY A O 1
ATOM 2329 N N . LEU A 1 299 ? 12.883 -2.047 -0.375 1 98.75 299 LEU A N 1
ATOM 2330 C CA . LEU A 1 299 ? 13.93 -1.072 -0.677 1 98.75 299 LEU A CA 1
ATOM 2331 C C . LEU A 1 299 ? 13.812 0.148 0.23 1 98.75 299 LEU A C 1
ATOM 2333 O O . LEU A 1 299 ? 14.812 0.624 0.77 1 98.75 299 LEU A O 1
ATOM 2337 N N . SER A 1 300 ? 12.609 0.662 0.418 1 98.75 300 SER A N 1
ATOM 2338 C CA . SER A 1 300 ? 12.375 1.786 1.319 1 98.75 300 SER A CA 1
ATOM 2339 C C . SER A 1 300 ? 12.766 1.436 2.752 1 98.75 300 SER A C 1
ATOM 2341 O O . SER A 1 300 ? 13.383 2.244 3.447 1 98.75 300 SER A O 1
ATOM 2343 N N . GLN A 1 301 ? 12.406 0.254 3.178 1 98.81 301 GLN A N 1
ATOM 2344 C CA . GLN A 1 301 ? 12.68 -0.172 4.547 1 98.81 301 GLN A CA 1
ATOM 2345 C C . GLN A 1 301 ? 14.18 -0.306 4.789 1 98.81 301 GLN A C 1
ATOM 2347 O O . GLN A 1 301 ? 14.688 0.119 5.828 1 98.81 301 GLN A O 1
ATOM 2352 N N . GLN A 1 302 ? 14.883 -0.905 3.842 1 98.75 302 GLN A N 1
ATOM 2353 C CA . GLN A 1 302 ? 16.312 -1.098 4.012 1 98.75 302 GLN A CA 1
ATOM 2354 C C . GLN A 1 302 ? 17.062 0.234 3.959 1 98.75 302 GLN A C 1
ATOM 2356 O O . GLN A 1 302 ? 18.047 0.43 4.676 1 98.75 302 GLN A O 1
ATOM 2361 N N . PHE A 1 303 ? 16.641 1.159 3.082 1 98.75 303 PHE A N 1
ATOM 2362 C CA . PHE A 1 303 ? 17.188 2.512 3.08 1 98.75 303 PHE A CA 1
ATOM 2363 C C . PHE A 1 303 ? 17.016 3.162 4.449 1 98.75 303 PHE A C 1
ATOM 2365 O O . PHE A 1 303 ? 17.984 3.682 5.012 1 98.75 303 PHE A O 1
ATOM 2372 N N . LEU A 1 304 ? 15.789 3.125 4.996 1 98.81 304 LEU A N 1
ATOM 2373 C CA . LEU A 1 304 ? 15.5 3.723 6.293 1 98.81 304 LEU A CA 1
ATOM 2374 C C . LEU A 1 304 ? 16.328 3.072 7.391 1 98.81 304 LEU A C 1
ATOM 2376 O O . LEU A 1 304 ? 16.906 3.764 8.242 1 98.81 304 LEU A O 1
ATOM 2380 N N . LEU A 1 305 ? 16.375 1.731 7.359 1 98.75 305 LEU A N 1
ATOM 2381 C CA . LEU A 1 305 ? 17.125 1.003 8.383 1 98.75 305 LEU A CA 1
ATOM 2382 C C . LEU A 1 305 ? 18.594 1.403 8.359 1 98.75 305 LEU A C 1
ATOM 2384 O O . LEU A 1 305 ? 19.188 1.632 9.414 1 98.75 305 LEU A O 1
ATOM 2388 N N . ALA A 1 306 ? 19.188 1.448 7.141 1 98.69 306 ALA A N 1
ATOM 2389 C CA . ALA A 1 306 ? 20.594 1.843 7.02 1 98.69 306 ALA A CA 1
ATOM 2390 C C . ALA A 1 306 ? 20.812 3.254 7.559 1 98.69 306 ALA A C 1
ATOM 2392 O O . ALA A 1 306 ? 21.797 3.516 8.242 1 98.69 306 ALA A O 1
ATOM 2393 N N . LEU A 1 307 ? 19.953 4.172 7.266 1 98.56 307 LEU A N 1
ATOM 2394 C CA . LEU A 1 307 ? 20.031 5.551 7.73 1 98.56 307 LEU A CA 1
ATOM 2395 C C . LEU A 1 307 ? 19.938 5.621 9.25 1 98.56 307 LEU A C 1
ATOM 2397 O O . LEU A 1 307 ? 20.734 6.32 9.891 1 98.56 307 LEU A O 1
ATOM 2401 N N . LEU A 1 308 ? 18.984 4.918 9.82 1 98.5 308 LEU A N 1
ATOM 2402 C CA . LEU A 1 308 ? 18.75 4.918 11.266 1 98.5 308 LEU A CA 1
ATOM 2403 C C . LEU A 1 308 ? 19.953 4.309 12 1 98.5 308 LEU A C 1
ATOM 2405 O O . LEU A 1 308 ? 20.312 4.773 13.078 1 98.5 308 LEU A O 1
ATOM 2409 N N . LYS A 1 309 ? 20.484 3.227 11.438 1 98.06 309 LYS A N 1
ATOM 2410 C CA . LYS A 1 309 ? 21.672 2.617 12.031 1 98.06 309 LYS A CA 1
ATOM 2411 C C . LYS A 1 309 ? 22.844 3.594 12.047 1 98.06 309 LYS A C 1
ATOM 2413 O O . LYS A 1 309 ? 23.578 3.658 13.023 1 98.06 309 LYS A O 1
ATOM 2418 N N . LYS A 1 310 ? 23.031 4.312 10.977 1 98 310 LYS A N 1
ATOM 2419 C CA . LYS A 1 310 ? 24.094 5.312 10.906 1 98 310 LYS A CA 1
ATOM 2420 C C . LYS A 1 310 ? 23.891 6.398 11.961 1 98 310 LYS A C 1
ATOM 2422 O O . LYS A 1 310 ? 24.828 6.781 12.656 1 98 310 LYS A O 1
ATOM 2427 N N . TRP A 1 311 ? 22.672 6.875 12.094 1 97.62 311 TRP A N 1
ATOM 2428 C CA . TRP A 1 311 ? 22.344 7.965 13.008 1 97.62 311 TRP A CA 1
ATOM 2429 C C . TRP A 1 311 ? 22.375 7.492 14.461 1 97.62 311 TRP A C 1
ATOM 2431 O O . TRP A 1 311 ? 22.812 8.227 15.344 1 97.62 311 TRP A O 1
ATOM 2441 N N . GLY A 1 312 ? 21.953 6.219 14.703 1 98.25 312 GLY A N 1
ATOM 2442 C CA . GLY A 1 312 ? 21.578 5.855 16.062 1 98.25 312 GLY A CA 1
ATOM 2443 C C . GLY A 1 312 ? 20.406 6.664 16.594 1 98.25 312 GLY A C 1
ATOM 2444 O O . GLY A 1 312 ? 19.859 7.52 15.883 1 98.25 312 GLY A O 1
ATOM 2445 N N . TYR A 1 313 ? 20.016 6.383 17.828 1 98.19 313 TYR A N 1
ATOM 2446 C CA . TYR A 1 313 ? 18.891 7.113 18.406 1 98.19 313 TYR A CA 1
ATOM 2447 C C . TYR A 1 313 ? 19.25 8.57 18.641 1 98.19 313 TYR A C 1
ATOM 2449 O O . TYR A 1 313 ? 18.453 9.469 18.406 1 98.19 313 TYR A O 1
ATOM 2457 N N . GLU A 1 314 ? 20.422 8.836 19.094 1 98 314 GLU A N 1
ATOM 2458 C CA . GLU A 1 314 ? 20.859 10.203 19.328 1 98 314 GLU A CA 1
ATOM 2459 C C . GLU A 1 314 ? 20.859 11.016 18.031 1 98 314 GLU A C 1
ATOM 2461 O O . GLU A 1 314 ? 20.422 12.172 18.016 1 98 314 GLU A O 1
ATOM 2466 N N . GLY A 1 315 ? 21.438 10.422 16.969 1 97.44 315 GLY A N 1
ATOM 2467 C CA . GLY A 1 315 ? 21.422 11.094 15.68 1 97.44 315 GLY A CA 1
ATOM 2468 C C . GLY A 1 315 ? 20.031 11.32 15.133 1 97.44 315 GLY A C 1
ATOM 2469 O O . GLY A 1 315 ? 19.766 12.344 14.492 1 97.44 315 GLY A O 1
ATOM 2470 N N . PHE A 1 316 ? 19.141 10.398 15.406 1 97.62 316 PHE A N 1
ATOM 2471 C CA . PHE A 1 316 ? 17.75 10.562 15.016 1 97.62 316 PHE A CA 1
ATOM 2472 C C . PHE A 1 316 ? 17.125 11.781 15.703 1 97.62 316 PHE A C 1
ATOM 2474 O O . PHE A 1 316 ? 16.5 12.617 15.055 1 97.62 316 PHE A O 1
ATOM 2481 N N . PHE A 1 317 ? 17.297 11.891 16.984 1 97.31 317 PHE A N 1
ATOM 2482 C CA . PHE A 1 317 ? 16.734 13 17.75 1 97.31 317 PHE A CA 1
ATOM 2483 C C . PHE A 1 317 ? 17.375 14.32 17.328 1 97.31 317 PHE A C 1
ATOM 2485 O O . PHE A 1 317 ? 16.703 15.352 17.266 1 97.31 317 PHE A O 1
ATOM 2492 N N . ALA A 1 318 ? 18.656 14.273 17.031 1 96.62 318 ALA A N 1
ATOM 2493 C CA . ALA A 1 318 ? 19.328 15.477 16.547 1 96.62 318 ALA A CA 1
ATOM 2494 C C . ALA A 1 318 ? 18.734 15.945 15.219 1 96.62 318 ALA A C 1
ATOM 2496 O O . ALA A 1 318 ? 18.562 17.141 15 1 96.62 318 ALA A O 1
ATOM 2497 N N . ASN A 1 319 ? 18.531 15.016 14.359 1 95.81 319 ASN A N 1
ATOM 2498 C CA . ASN A 1 319 ? 17.875 15.352 13.094 1 95.81 319 ASN A CA 1
ATOM 2499 C C . ASN A 1 319 ? 16.484 15.922 13.312 1 95.81 319 ASN A C 1
ATOM 2501 O O . ASN A 1 319 ? 16.094 16.891 12.656 1 95.81 319 ASN A O 1
ATOM 2505 N N . ALA A 1 320 ? 15.695 15.266 14.156 1 95.88 320 ALA A N 1
ATOM 2506 C CA . ALA A 1 320 ? 14.359 15.75 14.484 1 95.88 320 ALA A CA 1
ATOM 2507 C C . ALA A 1 320 ? 14.398 17.188 15.008 1 95.88 320 ALA A C 1
ATOM 2509 O O . ALA A 1 320 ? 13.562 18 14.633 1 95.88 320 ALA A O 1
ATOM 2510 N N . ASP A 1 321 ? 15.359 17.453 15.859 1 96.12 321 ASP A N 1
ATOM 2511 C CA . ASP A 1 321 ? 15.523 18.797 16.391 1 96.12 321 ASP A CA 1
ATOM 2512 C C . ASP A 1 321 ? 15.828 19.797 15.273 1 96.12 321 ASP A C 1
ATOM 2514 O O . ASP A 1 321 ? 15.328 20.938 15.297 1 96.12 321 ASP A O 1
ATOM 2518 N N . LYS A 1 322 ? 16.656 19.391 14.391 1 94.88 322 LYS A N 1
ATOM 2519 C CA . LYS A 1 322 ? 16.984 20.234 13.25 1 94.88 322 LYS A CA 1
ATOM 2520 C C . LYS A 1 322 ? 15.734 20.547 12.414 1 94.88 322 LYS A C 1
ATOM 2522 O O . LYS A 1 322 ? 15.539 21.672 11.969 1 94.88 322 LYS A O 1
ATOM 2527 N N . MET A 1 323 ? 14.953 19.531 12.234 1 94.38 323 MET A N 1
ATOM 2528 C CA . MET A 1 323 ? 13.719 19.719 11.477 1 94.38 323 MET A CA 1
ATOM 2529 C C . MET A 1 323 ? 12.766 20.656 12.211 1 94.38 323 MET A C 1
ATOM 2531 O O . MET A 1 323 ? 12.172 21.547 11.609 1 94.38 323 MET A O 1
ATOM 2535 N N . ALA A 1 324 ? 12.586 20.391 13.469 1 95.56 324 ALA A N 1
ATOM 2536 C CA . ALA A 1 324 ? 11.711 21.234 14.281 1 95.56 324 ALA A CA 1
ATOM 2537 C C . ALA A 1 324 ? 12.148 22.688 14.227 1 95.56 324 ALA A C 1
ATOM 2539 O O . ALA A 1 324 ? 11.312 23.594 14.086 1 95.56 324 ALA A O 1
ATOM 2540 N N . SER A 1 325 ? 13.438 22.906 14.305 1 96.19 325 SER A N 1
ATOM 2541 C CA . SER A 1 325 ? 13.984 24.266 14.242 1 96.19 325 SER A CA 1
ATOM 2542 C C . SER A 1 325 ? 13.742 24.906 12.875 1 96.19 325 SER A C 1
ATOM 2544 O O . SER A 1 325 ? 13.414 26.078 12.781 1 96.19 325 SER A O 1
ATOM 2546 N N . PHE A 1 326 ? 13.945 24.141 11.867 1 95.62 326 PHE A N 1
ATOM 2547 C CA . PHE A 1 326 ? 13.719 24.625 10.508 1 95.62 326 PHE A CA 1
ATOM 2548 C C . PHE A 1 326 ? 12.281 25.078 10.328 1 95.62 326 PHE A C 1
ATOM 2550 O O . PHE A 1 326 ? 12.031 26.188 9.828 1 95.62 326 PHE A O 1
ATOM 2557 N N . TYR A 1 327 ? 11.352 24.297 10.711 1 96.06 327 TYR A N 1
ATOM 2558 C CA . TYR A 1 327 ? 9.945 24.625 10.492 1 96.06 327 TYR A CA 1
ATOM 2559 C C . TYR A 1 327 ? 9.484 25.703 11.461 1 96.06 327 TYR A C 1
ATOM 2561 O O . TYR A 1 327 ? 8.562 26.469 11.156 1 96.06 327 TYR A O 1
ATOM 2569 N N . GLU A 1 328 ? 10.102 25.766 12.648 1 96.62 328 GLU A N 1
ATOM 2570 C CA . GLU A 1 328 ? 9.812 26.875 13.547 1 96.62 328 GLU A CA 1
ATOM 2571 C C . GLU A 1 328 ? 10.195 28.203 12.914 1 96.62 328 GLU A C 1
ATOM 2573 O O . GLU A 1 328 ? 9.453 29.188 13.023 1 96.62 328 GLU A O 1
ATOM 2578 N N . LYS A 1 329 ? 11.336 28.234 12.305 1 96.69 329 LYS A N 1
ATOM 2579 C CA . LYS A 1 329 ? 11.75 29.453 11.594 1 96.69 329 LYS A CA 1
ATOM 2580 C C . LYS A 1 329 ? 10.742 29.812 10.5 1 96.69 329 LYS A C 1
ATOM 2582 O O . LYS A 1 329 ? 10.367 30.969 10.352 1 96.69 329 LYS A O 1
ATOM 2587 N N . ARG A 1 330 ? 10.344 28.844 9.703 1 96.25 330 ARG A N 1
ATOM 2588 C CA . ARG A 1 330 ? 9.352 29.062 8.664 1 96.25 330 ARG A CA 1
ATOM 2589 C C . ARG A 1 330 ? 8.039 29.562 9.25 1 96.25 330 ARG A C 1
ATOM 2591 O O . ARG A 1 330 ? 7.359 30.406 8.656 1 96.25 330 ARG A O 1
ATOM 2598 N N . LYS A 1 331 ? 7.664 29 10.391 1 97.19 331 LYS A N 1
ATOM 2599 C CA . LYS A 1 331 ? 6.465 29.422 11.102 1 97.19 331 LYS A CA 1
ATOM 2600 C C . LYS A 1 331 ? 6.516 30.922 11.422 1 97.19 331 LYS A C 1
ATOM 2602 O O . LYS A 1 331 ? 5.566 31.656 11.141 1 97.19 331 LYS A O 1
ATOM 2607 N N . TYR A 1 332 ? 7.582 31.391 11.945 1 97.94 332 TYR A N 1
ATOM 2608 C CA . TYR A 1 332 ? 7.691 32.781 12.328 1 97.94 332 TYR A CA 1
ATOM 2609 C C . TYR A 1 332 ? 7.734 33.688 11.102 1 97.94 332 TYR A C 1
ATOM 2611 O O . TYR A 1 332 ? 7.219 34.812 11.125 1 97.94 332 TYR A O 1
ATOM 2619 N N . GLU A 1 333 ? 8.375 33.219 10.031 1 98.19 333 GLU A N 1
ATOM 2620 C CA . GLU A 1 333 ? 8.328 33.969 8.773 1 98.19 333 GLU A CA 1
ATOM 2621 C C . GLU A 1 333 ? 6.895 34.094 8.266 1 98.19 333 GLU A C 1
ATOM 2623 O O . GLU A 1 333 ? 6.5 35.156 7.793 1 98.19 333 GLU A O 1
ATOM 2628 N N . CYS A 1 334 ? 6.215 33.062 8.359 1 98.25 334 CYS A N 1
ATOM 2629 C CA . CYS A 1 334 ? 4.816 33.062 7.938 1 98.25 334 CYS A CA 1
ATOM 2630 C C . CYS A 1 334 ? 3.992 34.031 8.789 1 98.25 334 CYS A C 1
ATOM 2632 O O . CYS A 1 334 ? 3.193 34.812 8.258 1 98.25 334 CYS A O 1
ATOM 2634 N N . LEU A 1 335 ? 4.164 34 10.086 1 98.5 335 LEU A N 1
ATOM 2635 C CA . LEU A 1 335 ? 3.443 34.844 11.008 1 98.5 335 LEU A CA 1
ATOM 2636 C C . LEU A 1 335 ? 3.787 36.312 10.758 1 98.5 335 LEU A C 1
ATOM 2638 O O . LEU A 1 335 ? 2.92 37.188 10.852 1 98.5 335 LEU A O 1
ATOM 2642 N N . GLU A 1 336 ? 5.051 36.531 10.492 1 98.56 336 GLU A N 1
ATOM 2643 C CA . GLU A 1 336 ? 5.461 37.875 10.156 1 98.56 336 GLU A CA 1
ATOM 2644 C C . GLU A 1 336 ? 4.75 38.375 8.898 1 98.56 336 GLU A C 1
ATOM 2646 O O . GLU A 1 336 ? 4.219 39.5 8.883 1 98.56 336 GLU A O 1
ATOM 2651 N N . ALA A 1 337 ? 4.805 37.562 7.875 1 98.5 337 ALA A N 1
ATOM 2652 C CA . ALA A 1 337 ? 4.105 37.938 6.645 1 98.5 337 ALA A CA 1
ATOM 2653 C C . ALA A 1 337 ? 2.621 38.156 6.902 1 98.5 337 ALA A C 1
ATOM 2655 O O . ALA A 1 337 ? 2.031 39.094 6.352 1 98.5 337 ALA A O 1
ATOM 2656 N N . ALA A 1 338 ? 1.978 37.375 7.684 1 98.69 338 ALA A N 1
ATOM 2657 C CA . ALA A 1 338 ? 0.563 37.5 8.016 1 98.69 338 ALA A CA 1
ATOM 2658 C C . ALA A 1 338 ? 0.305 38.812 8.75 1 98.69 338 ALA A C 1
ATOM 2660 O O . ALA A 1 338 ? -0.663 39.531 8.453 1 98.69 338 ALA A O 1
ATOM 2661 N N . ARG A 1 339 ? 1.12 39.156 9.688 1 98.19 339 ARG A N 1
ATOM 2662 C CA . ARG A 1 339 ? 0.975 40.375 10.445 1 98.19 339 ARG A CA 1
ATOM 2663 C C . ARG A 1 339 ? 1.127 41.594 9.539 1 98.19 339 ARG A C 1
ATOM 2665 O O . ARG A 1 339 ? 0.448 42.625 9.727 1 98.19 339 ARG A O 1
ATOM 2672 N N . ASN A 1 340 ? 1.998 41.5 8.617 1 98.12 340 ASN A N 1
ATOM 2673 C CA . ASN A 1 340 ? 2.26 42.594 7.703 1 98.12 340 ASN A CA 1
ATOM 2674 C C . ASN A 1 340 ? 1.048 42.906 6.82 1 98.12 340 ASN A C 1
ATOM 2676 O O . ASN A 1 340 ? 0.821 44.031 6.438 1 98.12 340 ASN A O 1
ATOM 2680 N N . HIS A 1 341 ? 0.301 41.875 6.535 1 98.44 341 HIS A N 1
ATOM 2681 C CA . HIS A 1 341 ? -0.642 42.125 5.449 1 98.44 341 HIS A CA 1
ATOM 2682 C C . HIS A 1 341 ? -2.068 41.781 5.875 1 98.44 341 HIS A C 1
ATOM 2684 O O . HIS A 1 341 ? -3.029 42.281 5.293 1 98.44 341 HIS A O 1
ATOM 2690 N N . LEU A 1 342 ? -2.301 40.938 6.902 1 98.5 342 LEU A N 1
ATOM 2691 C CA . LEU A 1 342 ? -3.611 40.312 7.027 1 98.5 342 LEU A CA 1
ATOM 2692 C C . LEU A 1 342 ? -4.312 40.75 8.305 1 98.5 342 LEU A C 1
ATOM 2694 O O . LEU A 1 342 ? -5.477 40.438 8.531 1 98.5 342 LEU A O 1
ATOM 2698 N N . GLN A 1 343 ? -3.764 41.531 9.109 1 97.25 343 GLN A N 1
ATOM 2699 C CA . GLN A 1 343 ? -4.266 41.875 10.438 1 97.25 343 GLN A CA 1
ATOM 2700 C C . GLN A 1 343 ? -5.656 42.5 10.359 1 97.25 343 GLN A C 1
ATOM 2702 O O . GLN A 1 343 ? -6.488 42.281 11.242 1 97.25 343 GLN A O 1
ATOM 2707 N N . ASP A 1 344 ? -5.926 43.219 9.32 1 96.69 344 ASP A N 1
ATOM 2708 C CA . ASP A 1 344 ? -7.191 43.938 9.219 1 96.69 344 ASP A CA 1
ATOM 2709 C C . ASP A 1 344 ? -8.273 43.062 8.578 1 96.69 344 ASP A C 1
ATOM 2711 O O . ASP A 1 344 ? -9.461 43.375 8.672 1 96.69 344 ASP A O 1
ATOM 2715 N N . VAL A 1 345 ? -7.828 42.031 8.016 1 98.19 345 VAL A N 1
ATOM 2716 C CA . VAL A 1 345 ? -8.797 41.312 7.184 1 98.19 345 VAL A CA 1
ATOM 2717 C C . VAL A 1 345 ? -8.906 39.844 7.637 1 98.19 345 VAL A C 1
ATOM 2719 O O . VAL A 1 345 ? -9.727 39.094 7.117 1 98.19 345 VAL A O 1
ATOM 2722 N N . ALA A 1 346 ? -8.133 39.438 8.586 1 98.44 346 ALA A N 1
ATOM 2723 C CA . ALA A 1 346 ? -8.133 38.031 9.039 1 98.44 346 ALA A CA 1
ATOM 2724 C C . ALA A 1 346 ? -7.605 37.938 10.469 1 98.44 346 ALA A C 1
ATOM 2726 O O . ALA A 1 346 ? -7.082 38.906 11.023 1 98.44 346 ALA A O 1
ATOM 2727 N N . GLU A 1 347 ? -7.816 36.875 11.109 1 98.31 347 GLU A N 1
ATOM 2728 C CA . GLU A 1 347 ? -7.266 36.5 12.414 1 98.31 347 GLU A CA 1
ATOM 2729 C C . GLU A 1 347 ? -6.75 35.062 12.422 1 98.31 347 GLU A C 1
ATOM 2731 O O . GLU A 1 347 ? -7.156 34.25 11.586 1 98.31 347 GLU A O 1
ATOM 2736 N N . TRP A 1 348 ? -5.875 34.781 13.297 1 98.38 348 TRP A N 1
ATOM 2737 C CA . TRP A 1 348 ? -5.277 33.438 13.422 1 98.38 348 TRP A CA 1
ATOM 2738 C C . TRP A 1 348 ? -4.676 33.25 14.812 1 98.38 348 TRP A C 1
ATOM 2740 O O . TRP A 1 348 ? -4.406 34.219 15.523 1 98.38 348 TRP A O 1
ATOM 2750 N N . ASP A 1 349 ? -4.566 32.031 15.25 1 97.44 349 ASP A N 1
ATOM 2751 C CA . ASP A 1 349 ? -3.756 31.672 16.406 1 97.44 349 ASP A CA 1
ATOM 2752 C C . ASP A 1 349 ? -2.359 31.219 15.984 1 97.44 349 ASP A C 1
ATOM 2754 O O . ASP A 1 349 ? -2.195 30.594 14.93 1 97.44 349 ASP A O 1
ATOM 2758 N N . GLU A 1 350 ? -1.413 31.609 16.797 1 97.44 350 GLU A N 1
ATOM 2759 C CA . GLU A 1 350 ? -0.078 31.078 16.531 1 97.44 350 GLU A CA 1
ATOM 2760 C C . GLU A 1 350 ? -0.051 29.562 16.672 1 97.44 350 GLU A C 1
ATOM 2762 O O . GLU A 1 350 ? -0.466 29.031 17.703 1 97.44 350 GLU A O 1
ATOM 2767 N N . PRO A 1 351 ? 0.33 28.859 15.625 1 97 351 PRO A N 1
ATOM 2768 C CA . PRO A 1 351 ? 0.445 27.406 15.773 1 97 351 PRO A CA 1
ATOM 2769 C C . PRO A 1 351 ? 1.503 26.984 16.797 1 97 351 PRO A C 1
ATOM 2771 O O . PRO A 1 351 ? 2.451 27.734 17.031 1 97 351 PRO A O 1
ATOM 2774 N N . ALA A 1 352 ? 1.355 25.781 17.359 1 95.69 352 ALA A N 1
ATOM 2775 C CA . ALA A 1 352 ? 2.324 25.25 18.312 1 95.69 352 ALA A CA 1
ATOM 2776 C C . ALA A 1 352 ? 3.611 24.828 17.609 1 95.69 352 ALA A C 1
ATOM 2778 O O . ALA A 1 352 ? 4.668 24.734 18.25 1 95.69 352 ALA A O 1
ATOM 2779 N N . GLY A 1 353 ? 3.633 24.641 16.406 1 94.56 353 GLY A N 1
ATOM 2780 C CA . GLY A 1 353 ? 4.648 24.156 15.492 1 94.56 353 GLY A CA 1
ATOM 2781 C C . GLY A 1 353 ? 4.074 23.562 14.219 1 94.56 353 GLY A C 1
ATOM 2782 O O . GLY A 1 353 ? 3.008 23.984 13.758 1 94.56 353 GLY A O 1
ATOM 2783 N N . GLY A 1 354 ? 4.883 22.703 13.688 1 95.06 354 GLY A N 1
ATOM 2784 C CA . GLY A 1 354 ? 4.379 21.984 12.531 1 95.06 354 GLY A CA 1
ATOM 2785 C C . GLY A 1 354 ? 4.594 22.734 11.227 1 95.06 354 GLY A C 1
ATOM 2786 O O . GLY A 1 354 ? 5.695 23.219 10.961 1 95.06 354 GLY A O 1
ATOM 2787 N N . MET A 1 355 ? 3.438 22.703 10.398 1 96.81 355 MET A N 1
ATOM 2788 C CA . MET A 1 355 ? 3.676 23.109 9.016 1 96.81 355 MET A CA 1
ATOM 2789 C C . MET A 1 355 ? 2.555 24.031 8.523 1 96.81 355 MET A C 1
ATOM 2791 O O . MET A 1 355 ? 2.562 24.453 7.367 1 96.81 355 MET A O 1
ATOM 2795 N N . PHE A 1 356 ? 1.578 24.406 9.422 1 97.75 356 PHE A N 1
ATOM 2796 C CA . PHE A 1 356 ? 0.35 24.984 8.898 1 97.75 356 PHE A CA 1
ATOM 2797 C C . PHE A 1 356 ? -0.053 26.219 9.695 1 97.75 356 PHE A C 1
ATOM 2799 O O . PHE A 1 356 ? 0.24 26.312 10.891 1 97.75 356 PHE A O 1
ATOM 2806 N N . LEU A 1 357 ? -0.674 27.109 9.023 1 98.38 357 LEU A N 1
ATOM 2807 C CA . LEU A 1 357 ? -1.371 28.234 9.625 1 98.38 357 LEU A CA 1
ATOM 2808 C C . LEU A 1 357 ? -2.842 28.25 9.219 1 98.38 357 LEU A C 1
ATOM 2810 O O . LEU A 1 357 ? -3.162 28.234 8.031 1 98.38 357 LEU A O 1
ATOM 2814 N N . TRP A 1 358 ? -3.643 28.172 10.219 1 98.38 358 TRP A N 1
ATOM 2815 C CA . TRP A 1 358 ? -5.094 28.203 10.078 1 98.38 358 TRP A CA 1
ATOM 2816 C C . TRP A 1 358 ? -5.625 29.625 10.234 1 98.38 358 TRP A C 1
ATOM 2818 O O . TRP A 1 358 ? -5.492 30.234 11.297 1 98.38 358 TRP A O 1
ATOM 2828 N N . ILE A 1 359 ? -6.27 30.172 9.148 1 98.69 359 ILE A N 1
ATOM 2829 C CA . ILE A 1 359 ? -6.578 31.609 9.094 1 98.69 359 ILE A CA 1
ATOM 2830 C C . ILE A 1 359 ? -8.086 31.797 8.945 1 98.69 359 ILE A C 1
ATOM 2832 O O . ILE A 1 359 ? -8.703 31.25 8.039 1 98.69 359 ILE A O 1
ATOM 2836 N N . LYS A 1 360 ? -8.633 32.562 9.812 1 98.44 360 LYS A N 1
ATOM 2837 C CA . LYS A 1 360 ? -10.023 32.969 9.695 1 98.44 360 LYS A CA 1
ATOM 2838 C C . LYS A 1 360 ? -10.141 34.312 8.977 1 98.44 360 LYS A C 1
ATOM 2840 O O . LYS A 1 360 ? -9.688 35.344 9.492 1 98.44 360 LYS A O 1
ATOM 2845 N N . LEU A 1 361 ? -10.727 34.281 7.852 1 98.44 361 LEU A N 1
ATOM 2846 C CA . LEU A 1 361 ? -10.961 35.531 7.113 1 98.44 361 LEU A CA 1
ATOM 2847 C C . LEU A 1 361 ? -12.172 36.281 7.672 1 98.44 361 LEU A C 1
ATOM 2849 O O . LEU A 1 361 ? -13.109 35.656 8.172 1 98.44 361 LEU A O 1
ATOM 2853 N N . LYS A 1 362 ? -12.156 37.594 7.598 1 97 362 LYS A N 1
ATOM 2854 C CA . LYS A 1 362 ? -13.297 38.375 8.023 1 97 362 LYS A CA 1
ATOM 2855 C C . LYS A 1 362 ? -14.359 38.438 6.926 1 97 362 LYS A C 1
ATOM 2857 O O . LYS A 1 362 ? -14.758 39.531 6.504 1 97 362 LYS A O 1
ATOM 2862 N N . VAL A 1 363 ? -14.758 37.344 6.484 1 96.19 363 VAL A N 1
ATOM 2863 C CA . VAL A 1 363 ? -15.859 37.125 5.547 1 96.19 363 VAL A CA 1
ATOM 2864 C C . VAL A 1 363 ? -16.703 35.938 6.008 1 96.19 363 VAL A C 1
ATOM 2866 O O . VAL A 1 363 ? -16.281 35.156 6.867 1 96.19 363 VAL A O 1
ATOM 2869 N N . LYS A 1 364 ? -17.922 35.875 5.508 1 94.06 364 LYS A N 1
ATOM 2870 C CA . LYS A 1 364 ? -18.828 34.781 5.875 1 94.06 364 LYS A CA 1
ATOM 2871 C C . LYS A 1 364 ? -18.359 33.469 5.266 1 94.06 364 LYS A C 1
ATOM 2873 O O . LYS A 1 364 ? -18.484 32.406 5.898 1 94.06 364 LYS A O 1
ATOM 2878 N N . ASP A 1 365 ? -17.938 33.5 4.086 1 95.62 365 ASP A N 1
ATOM 2879 C CA . ASP A 1 365 ? -17.5 32.344 3.326 1 95.62 365 ASP A CA 1
ATOM 2880 C C . ASP A 1 365 ? -16.203 32.656 2.562 1 95.62 365 ASP A C 1
ATOM 2882 O O . ASP A 1 365 ? -16.141 33.594 1.796 1 95.62 365 ASP A O 1
ATOM 2886 N N . ALA A 1 366 ? -15.227 31.797 2.781 1 96.62 366 ALA A N 1
ATOM 2887 C CA . ALA A 1 366 ? -13.914 32.031 2.18 1 96.62 366 ALA A CA 1
ATOM 2888 C C . ALA A 1 366 ? -13.875 31.531 0.736 1 96.62 366 ALA A C 1
ATOM 2890 O O . ALA A 1 366 ? -12.977 31.891 -0.028 1 96.62 366 ALA A O 1
ATOM 2891 N N . HIS A 1 367 ? -14.828 30.734 0.265 1 92.94 367 HIS A N 1
ATOM 2892 C CA . HIS A 1 367 ? -14.781 30.047 -1.018 1 92.94 367 HIS A CA 1
ATOM 2893 C C . HIS A 1 367 ? -14.641 31.031 -2.172 1 92.94 367 HIS A C 1
ATOM 2895 O O . HIS A 1 367 ? -13.742 30.891 -3.006 1 92.94 367 HIS A O 1
ATOM 2901 N N . PRO A 1 368 ? -15.5 32.062 -2.279 1 95 368 PRO A N 1
ATOM 2902 C CA . PRO A 1 368 ? -15.352 33 -3.381 1 95 368 PRO A CA 1
ATOM 2903 C C . PRO A 1 368 ? -14.008 33.75 -3.35 1 95 368 PRO A C 1
ATOM 2905 O O . PRO A 1 368 ? -13.461 34.062 -4.402 1 95 368 PRO A O 1
ATOM 2908 N N . VAL A 1 369 ? -13.555 34.031 -2.174 1 96.75 369 VAL A N 1
ATOM 2909 C CA . VAL A 1 369 ? -12.273 34.719 -2.008 1 96.75 369 VAL A CA 1
ATOM 2910 C C . VAL A 1 369 ? -11.148 33.844 -2.553 1 96.75 369 VAL A C 1
ATOM 2912 O O . VAL A 1 369 ? -10.266 34.312 -3.268 1 96.75 369 VAL A O 1
ATOM 2915 N N . VAL A 1 370 ? -11.125 32.531 -2.217 1 95.56 370 VAL A N 1
ATOM 2916 C CA . VAL A 1 370 ? -10.109 31.594 -2.662 1 95.56 370 VAL A CA 1
ATOM 2917 C C . VAL A 1 370 ? -10.148 31.469 -4.184 1 95.56 370 VAL A C 1
ATOM 2919 O O . VAL A 1 370 ? -9.102 31.453 -4.84 1 95.56 370 VAL A O 1
ATOM 2922 N N . GLU A 1 371 ? -11.305 31.359 -4.727 1 93.81 371 GLU A N 1
ATOM 2923 C CA . GLU A 1 371 ? -11.445 31.281 -6.176 1 93.81 371 GLU A CA 1
ATOM 2924 C C . GLU A 1 371 ? -10.859 32.5 -6.863 1 93.81 371 GLU A C 1
ATOM 2926 O O . GLU A 1 371 ? -10.156 32.375 -7.871 1 93.81 371 GLU A O 1
ATOM 2931 N N . LYS A 1 372 ? -11.172 33.656 -6.414 1 95.62 372 LYS A N 1
ATOM 2932 C CA . LYS A 1 372 ? -10.648 34.906 -6.965 1 95.62 372 LYS A CA 1
ATOM 2933 C C . LYS A 1 372 ? -9.133 34.969 -6.812 1 95.62 372 LYS A C 1
ATOM 2935 O O . LYS A 1 372 ? -8.438 35.469 -7.691 1 95.62 372 LYS A O 1
ATOM 2940 N N . LEU A 1 373 ? -8.641 34.594 -5.641 1 96.38 373 LEU A N 1
ATOM 2941 C CA . LEU A 1 373 ? -7.211 34.562 -5.371 1 96.38 373 LEU A CA 1
ATOM 2942 C C . LEU A 1 373 ? -6.465 33.75 -6.406 1 96.38 373 LEU A C 1
ATOM 2944 O O . LEU A 1 373 ? -5.414 34.156 -6.902 1 96.38 373 LEU A O 1
ATOM 2948 N N . ILE A 1 374 ? -7.008 32.531 -6.703 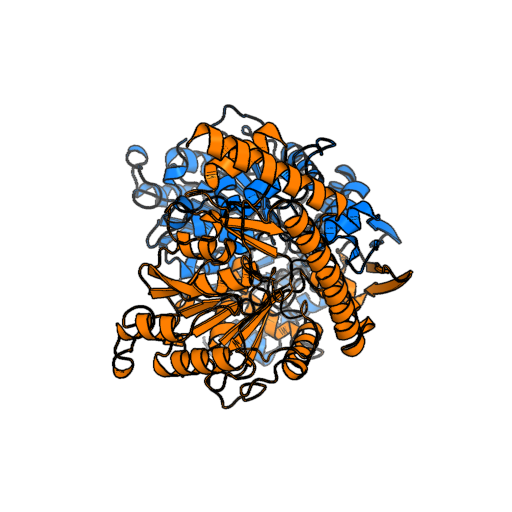1 92 374 ILE A N 1
ATOM 2949 C CA . ILE A 1 374 ? -6.406 31.656 -7.688 1 92 374 ILE A CA 1
ATOM 2950 C C . ILE A 1 374 ? -6.484 32.281 -9.07 1 92 374 ILE A C 1
ATOM 2952 O O . ILE A 1 374 ? -5.484 32.344 -9.789 1 92 374 ILE A O 1
ATOM 2956 N N . GLN A 1 375 ? -7.578 32.812 -9.461 1 92.25 375 GLN A N 1
ATOM 2957 C CA . GLN A 1 375 ? -7.828 33.312 -10.805 1 92.25 375 GLN A CA 1
ATOM 2958 C C . GLN A 1 375 ? -7.035 34.594 -11.055 1 92.25 375 GLN A C 1
ATOM 2960 O O . GLN A 1 375 ? -6.461 34.781 -12.133 1 92.25 375 GLN A O 1
ATOM 2965 N N . GLU A 1 376 ? -6.98 35.5 -10.102 1 93.75 376 GLU A N 1
ATOM 2966 C CA . GLU A 1 376 ? -6.43 36.844 -10.328 1 93.75 376 GLU A CA 1
ATOM 2967 C C . GLU A 1 376 ? -4.945 36.875 -9.969 1 93.75 376 GLU A C 1
ATOM 2969 O O . GLU A 1 376 ? -4.188 37.656 -10.547 1 93.75 376 GLU A O 1
ATOM 2974 N N . LYS A 1 377 ? -4.594 36.125 -9 1 94.19 377 LYS A N 1
ATOM 2975 C CA . LYS A 1 377 ? -3.262 36.344 -8.438 1 94.19 377 LYS A CA 1
ATOM 2976 C C . LYS A 1 377 ? -2.398 35.094 -8.578 1 94.19 377 LYS A C 1
ATOM 2978 O O . LYS A 1 377 ? -1.201 35.125 -8.297 1 94.19 377 LYS A O 1
ATOM 2983 N N . ASN A 1 378 ? -2.939 33.938 -9 1 92.31 378 ASN A N 1
ATOM 2984 C CA . ASN A 1 378 ? -2.225 32.688 -9.172 1 92.31 378 ASN A CA 1
ATOM 2985 C C . ASN A 1 378 ? -1.629 32.188 -7.855 1 92.31 378 ASN A C 1
ATOM 2987 O O . ASN A 1 378 ? -0.464 31.797 -7.809 1 92.31 378 ASN A O 1
ATOM 2991 N N . VAL A 1 379 ? -2.352 32.375 -6.797 1 94.25 379 VAL A N 1
ATOM 2992 C CA . VAL A 1 379 ? -1.973 31.922 -5.465 1 94.25 379 VAL A CA 1
ATOM 2993 C C . VAL A 1 379 ? -2.926 30.812 -5.016 1 94.25 379 VAL A C 1
ATOM 2995 O O . VAL A 1 379 ? -4.145 31 -5 1 94.25 379 VAL A O 1
ATOM 2998 N N . PHE A 1 380 ? -2.357 29.656 -4.633 1 92.38 380 PHE A N 1
ATOM 2999 C CA . PHE A 1 380 ? -3.156 28.5 -4.25 1 92.38 380 PHE A CA 1
ATOM 3000 C C . PHE A 1 380 ? -3.078 28.25 -2.748 1 92.38 380 PHE A C 1
ATOM 3002 O O . PHE A 1 380 ? -1.987 28.078 -2.199 1 92.38 380 PHE A O 1
ATOM 3009 N N . VAL A 1 381 ? -4.199 28.312 -2.107 1 94.19 381 VAL A N 1
ATOM 3010 C CA . VAL A 1 381 ? -4.336 28 -0.688 1 94.19 381 VAL A CA 1
ATOM 3011 C C . VAL A 1 381 ? -5.402 26.922 -0.494 1 94.19 381 VAL A C 1
ATOM 3013 O O . VAL A 1 381 ? -6.199 26.656 -1.398 1 94.19 381 VAL A O 1
ATOM 3016 N N . ALA A 1 382 ? -5.383 26.219 0.636 1 93.88 382 ALA A N 1
ATOM 3017 C CA . ALA A 1 382 ? -6.398 25.203 0.898 1 93.88 382 ALA A CA 1
ATOM 3018 C C . ALA A 1 382 ? -7.637 25.828 1.544 1 93.88 382 ALA A C 1
ATOM 3020 O O . ALA A 1 382 ? -7.559 26.391 2.633 1 93.88 382 ALA A O 1
ATOM 3021 N N . PRO A 1 383 ? -8.789 25.672 0.875 1 93.31 383 PRO A N 1
ATOM 3022 C CA . PRO A 1 383 ? -10.016 26.172 1.521 1 93.31 383 PRO A CA 1
ATOM 3023 C C . PRO A 1 383 ? -10.344 25.422 2.811 1 93.31 383 PRO A C 1
ATOM 3025 O O . PRO A 1 383 ? -10.133 24.203 2.893 1 93.31 383 PRO A O 1
ATOM 3028 N N . GLY A 1 384 ? -10.914 26.156 3.756 1 94.81 384 GLY A N 1
ATOM 3029 C CA . GLY A 1 384 ? -11.25 25.547 5.035 1 94.81 384 GLY A CA 1
ATOM 3030 C C . GLY A 1 384 ? -12.266 24.438 4.922 1 94.81 384 GLY A C 1
ATOM 3031 O O . GLY A 1 384 ? -12.273 23.516 5.738 1 94.81 384 GLY A O 1
ATOM 3032 N N . TRP A 1 385 ? -13.117 24.422 3.951 1 92.69 385 TRP A N 1
ATOM 3033 C CA . TRP A 1 385 ? -14.188 23.438 3.82 1 92.69 385 TRP A CA 1
ATOM 3034 C C . TRP A 1 385 ? -13.625 22.047 3.525 1 92.69 385 TRP A C 1
ATOM 3036 O O . TRP A 1 385 ? -14.312 21.047 3.699 1 92.69 385 TRP A O 1
ATOM 3046 N N . TYR A 1 386 ? -12.336 21.922 3.104 1 92.25 386 TYR A N 1
ATOM 3047 C CA . TYR A 1 386 ? -11.695 20.625 2.934 1 92.25 386 TYR A CA 1
ATOM 3048 C C . TYR A 1 386 ? -11.586 19.891 4.266 1 92.25 386 TYR A C 1
ATOM 3050 O O . TYR A 1 386 ? -11.43 18.672 4.297 1 92.25 386 TYR A O 1
ATOM 3058 N N . PHE A 1 387 ? -11.625 20.688 5.367 1 95.81 387 PHE A N 1
ATOM 3059 C CA . PHE A 1 387 ? -11.266 20.141 6.672 1 95.81 387 PHE A CA 1
ATOM 3060 C C . PHE A 1 387 ? -12.477 20.094 7.59 1 95.81 387 PHE A C 1
ATOM 3062 O O . PHE A 1 387 ? -12.352 19.812 8.781 1 95.81 387 PHE A O 1
ATOM 3069 N N . THR A 1 388 ? -13.617 20.469 7.031 1 93.56 388 THR A N 1
ATOM 3070 C CA . THR A 1 388 ? -14.836 20.469 7.832 1 93.56 388 THR A CA 1
ATOM 3071 C C . THR A 1 388 ? -15.734 19.297 7.461 1 93.56 388 THR A C 1
ATOM 3073 O O . THR A 1 388 ? -15.57 18.688 6.395 1 93.56 388 THR A O 1
ATOM 3076 N N . LEU A 1 389 ? -16.625 18.891 8.328 1 91.81 389 LEU A N 1
ATOM 3077 C CA . LEU A 1 389 ? -17.484 17.719 8.148 1 91.81 389 LEU A CA 1
ATOM 3078 C C . LEU A 1 389 ? -18.781 18.109 7.441 1 91.81 389 LEU A C 1
ATOM 3080 O O . LEU A 1 389 ? -19.484 17.234 6.93 1 91.81 389 LEU A O 1
ATOM 3084 N N . ASP A 1 390 ? -19.062 19.438 7.465 1 86.12 390 ASP A N 1
ATOM 3085 C CA . ASP A 1 390 ? -20.328 19.859 6.863 1 86.12 390 ASP A CA 1
ATOM 3086 C C . ASP A 1 390 ? -20.094 20.844 5.719 1 86.12 390 ASP A C 1
ATOM 3088 O O . ASP A 1 390 ? -18.953 21.219 5.445 1 86.12 390 ASP A O 1
ATOM 3092 N N . SER A 1 391 ? -21.109 21.047 4.953 1 83.12 391 SER A N 1
ATOM 3093 C CA . SER A 1 391 ? -21.031 21.891 3.771 1 83.12 391 SER A CA 1
ATOM 3094 C C . SER A 1 391 ? -21.422 23.328 4.094 1 83.12 391 SER A C 1
ATOM 3096 O O . SER A 1 391 ? -21.797 24.094 3.199 1 83.12 391 SER A O 1
ATOM 3098 N N . LYS A 1 392 ? -21.297 23.75 5.32 1 89.38 392 LYS A N 1
ATOM 3099 C CA . LYS A 1 392 ? -21.625 25.109 5.707 1 89.38 392 LYS A CA 1
ATOM 3100 C C . LYS A 1 392 ? -20.547 26.094 5.266 1 89.38 392 LYS A C 1
ATOM 3102 O O . LYS A 1 392 ? -19.391 25.703 5.055 1 89.38 392 LYS A O 1
ATOM 3107 N N . PRO A 1 393 ? -21.078 27.312 5.094 1 92.56 393 PRO A N 1
ATOM 3108 C CA . PRO A 1 393 ? -20.047 28.312 4.785 1 92.56 393 PRO A CA 1
ATOM 3109 C C . PRO A 1 393 ? -18.906 28.312 5.789 1 92.56 393 PRO A C 1
ATOM 3111 O O . PRO A 1 393 ? -19.125 28.156 6.992 1 92.56 393 PRO A O 1
ATOM 3114 N N . CYS A 1 394 ? -17.734 28.406 5.305 1 95.5 394 CYS A N 1
ATOM 3115 C CA . CYS A 1 394 ? -16.516 28.344 6.113 1 95.5 394 CYS A CA 1
ATOM 3116 C C . CYS A 1 394 ? -15.633 29.562 5.863 1 95.5 394 CYS A C 1
ATOM 3118 O O . CYS A 1 394 ? -15.227 29.812 4.727 1 95.5 394 CYS A O 1
ATOM 3120 N N . PRO A 1 395 ? -15.391 30.344 6.84 1 97.38 395 PRO A N 1
ATOM 3121 C CA . PRO A 1 395 ? -14.578 31.547 6.652 1 97.38 395 PRO A CA 1
ATOM 3122 C C . PRO A 1 395 ? -13.078 31.266 6.746 1 97.38 395 PRO A C 1
ATOM 3124 O O . PRO A 1 395 ? -12.273 32.188 6.789 1 97.38 395 PRO A O 1
ATOM 3127 N N . TYR A 1 396 ? -12.688 30.031 6.828 1 97.75 396 TYR A N 1
ATOM 3128 C CA . TYR A 1 396 ? -11.297 29.688 7.113 1 97.75 396 TYR A CA 1
ATOM 3129 C C . TYR A 1 396 ? -10.57 29.266 5.844 1 97.75 396 TYR A C 1
ATOM 3131 O O . TYR A 1 396 ? -11.188 28.781 4.895 1 97.75 396 TYR A O 1
ATOM 3139 N N . ILE A 1 397 ? -9.234 29.484 5.812 1 97.62 397 ILE A N 1
ATOM 3140 C CA . ILE A 1 397 ? -8.297 28.859 4.883 1 97.62 397 ILE A CA 1
ATOM 3141 C C . ILE A 1 397 ? -7.102 28.297 5.652 1 97.62 397 ILE A C 1
ATOM 3143 O O . ILE A 1 397 ? -6.82 28.734 6.773 1 97.62 397 ILE A O 1
ATOM 3147 N N . ARG A 1 398 ? -6.445 27.328 5.113 1 97.56 398 ARG A N 1
ATOM 3148 C CA . ARG A 1 398 ? -5.184 26.797 5.633 1 97.56 398 ARG A CA 1
ATOM 3149 C C . ARG A 1 398 ? -4.043 27.047 4.656 1 97.56 398 ARG A C 1
ATOM 3151 O O . ARG A 1 398 ? -4.176 26.797 3.457 1 97.56 398 ARG A O 1
ATOM 3158 N N . VAL A 1 399 ? -2.986 27.562 5.141 1 97 399 VAL A N 1
ATOM 3159 C CA . VAL A 1 399 ? -1.78 27.688 4.332 1 97 399 VAL A CA 1
ATOM 3160 C C . VAL A 1 399 ? -0.67 26.812 4.91 1 97 399 VAL A C 1
ATOM 3162 O O . VAL A 1 399 ? -0.568 26.656 6.129 1 97 399 VAL A O 1
ATOM 3165 N N . ALA A 1 400 ? 0.129 26.219 4.07 1 95.88 400 ALA A N 1
ATOM 3166 C CA . ALA A 1 400 ? 1.313 25.453 4.465 1 95.88 400 ALA A CA 1
ATOM 3167 C C . ALA A 1 400 ? 2.582 26.281 4.273 1 95.88 400 ALA A C 1
ATOM 3169 O O . ALA A 1 400 ? 2.844 26.781 3.176 1 95.88 400 ALA A O 1
ATOM 3170 N N . PHE A 1 401 ? 3.357 26.438 5.277 1 96.38 401 PHE A N 1
ATOM 3171 C CA . PHE A 1 401 ? 4.562 27.266 5.184 1 96.38 401 PHE A CA 1
ATOM 3172 C C . PHE A 1 401 ? 5.805 26.391 5.07 1 96.38 401 PHE A C 1
ATOM 3174 O O . PHE A 1 401 ? 6.93 26.891 5.086 1 96.38 401 PHE A O 1
ATOM 3181 N N . SER A 1 402 ? 5.652 25.094 4.949 1 93.31 402 SER A N 1
ATOM 3182 C CA . SER A 1 402 ? 6.734 24.109 5.02 1 93.31 402 SER A CA 1
ATOM 3183 C C . SER A 1 402 ? 7.629 24.188 3.787 1 93.31 402 SER A C 1
ATOM 3185 O O . SER A 1 402 ? 8.836 23.969 3.879 1 93.31 402 SER A O 1
ATOM 3187 N N . ASN A 1 403 ? 7.031 24.406 2.596 1 89.88 403 ASN A N 1
ATOM 3188 C CA . ASN A 1 403 ? 7.797 24.312 1.355 1 89.88 403 ASN A CA 1
ATOM 3189 C C . ASN A 1 403 ? 7.723 25.609 0.558 1 89.88 403 ASN A C 1
ATOM 3191 O O . ASN A 1 403 ? 7.688 25.594 -0.674 1 89.88 403 ASN A O 1
ATOM 3195 N N . THR A 1 404 ? 7.656 26.812 1.179 1 90.62 404 THR A N 1
ATOM 3196 C CA . THR A 1 404 ? 7.566 28.125 0.542 1 90.62 404 THR A CA 1
ATOM 3197 C C . THR A 1 404 ? 8.539 29.109 1.19 1 90.62 404 THR A C 1
ATOM 3199 O O . THR A 1 404 ? 8.844 28.984 2.379 1 90.62 404 THR A O 1
ATOM 3202 N N . THR A 1 405 ? 9.039 30.047 0.408 1 93.31 405 THR A N 1
ATOM 3203 C CA . THR A 1 405 ? 9.961 31.047 0.929 1 93.31 405 THR A CA 1
ATOM 3204 C C . THR A 1 405 ? 9.203 32.188 1.596 1 93.31 405 THR A C 1
ATOM 3206 O O . THR A 1 405 ? 8 32.344 1.379 1 93.31 405 THR A O 1
ATOM 3209 N N . TYR A 1 406 ? 9.938 32.938 2.412 1 96.25 406 TYR A N 1
ATOM 3210 C CA . TYR A 1 406 ? 9.352 34.125 3.027 1 96.25 406 TYR A CA 1
ATOM 3211 C C . TYR A 1 406 ? 8.82 35.062 1.967 1 96.25 406 TYR A C 1
ATOM 3213 O O . TYR A 1 406 ? 7.734 35.625 2.119 1 96.25 406 TYR A O 1
ATOM 3221 N N . GLU A 1 407 ? 9.578 35.281 0.878 1 96.38 407 GLU A N 1
ATOM 3222 C CA . GLU A 1 407 ? 9.195 36.188 -0.195 1 96.38 407 GLU A CA 1
ATOM 3223 C C . GLU A 1 407 ? 7.855 35.781 -0.807 1 96.38 407 GLU A C 1
ATOM 3225 O O . GLU A 1 407 ? 6.98 36.625 -1.015 1 96.38 407 GLU A O 1
ATOM 3230 N N . ASN A 1 408 ? 7.715 34.531 -1.049 1 95.5 408 ASN A N 1
ATOM 3231 C CA . ASN A 1 408 ? 6.484 34.031 -1.65 1 95.5 408 ASN A CA 1
ATOM 3232 C C . ASN A 1 408 ? 5.312 34.094 -0.677 1 95.5 408 ASN A C 1
ATOM 3234 O O . ASN A 1 408 ? 4.188 34.406 -1.075 1 95.5 408 ASN A O 1
ATOM 3238 N N . MET A 1 409 ? 5.547 33.844 0.579 1 97.06 409 MET A N 1
ATOM 3239 C CA . MET A 1 409 ? 4.488 33.969 1.579 1 97.06 409 MET A CA 1
ATOM 3240 C C . MET A 1 409 ? 4.031 35.406 1.711 1 97.06 409 MET A C 1
ATOM 3242 O O . MET A 1 409 ? 2.834 35.688 1.79 1 97.06 409 MET A O 1
ATOM 3246 N N . ASN A 1 410 ? 5.066 36.281 1.754 1 97.75 410 ASN A N 1
ATOM 3247 C CA . ASN A 1 410 ? 4.762 37.688 1.855 1 97.75 410 ASN A CA 1
ATOM 3248 C C . ASN A 1 410 ? 3.918 38.188 0.677 1 97.75 410 ASN A C 1
ATOM 3250 O O . ASN A 1 410 ? 2.914 38.875 0.865 1 97.75 410 ASN A O 1
ATOM 3254 N N . LYS A 1 411 ? 4.309 37.812 -0.492 1 97.5 411 LYS A N 1
ATOM 3255 C CA . LYS A 1 411 ? 3.564 38.125 -1.702 1 97.5 411 LYS A CA 1
ATOM 3256 C C . LYS A 1 411 ? 2.168 37.531 -1.679 1 97.5 411 LYS A C 1
ATOM 3258 O O . LYS A 1 411 ? 1.191 38.188 -2.059 1 97.5 411 LYS A O 1
ATOM 3263 N N . ALA A 1 412 ? 2.084 36.281 -1.295 1 97.81 412 ALA A N 1
ATOM 3264 C CA . ALA A 1 412 ? 0.807 35.594 -1.254 1 97.81 412 ALA A CA 1
ATOM 3265 C C . ALA A 1 412 ? -0.167 36.281 -0.297 1 97.81 412 ALA A C 1
ATOM 3267 O O . ALA A 1 412 ? -1.35 36.438 -0.61 1 97.81 412 ALA A O 1
ATOM 3268 N N . PHE A 1 413 ? 0.26 36.688 0.857 1 98.62 413 PHE A N 1
ATOM 3269 C CA . PHE A 1 413 ? -0.609 37.281 1.859 1 98.62 413 PHE A CA 1
ATOM 3270 C C . PHE A 1 413 ? -0.992 38.688 1.459 1 98.62 413 PHE A C 1
ATOM 3272 O O . PHE A 1 413 ? -2.102 39.156 1.748 1 98.62 413 PHE A O 1
ATOM 3279 N N . GLU A 1 414 ? -0.061 39.406 0.792 1 98.5 414 GLU A N 1
ATOM 3280 C CA . GLU A 1 414 ? -0.434 40.688 0.209 1 98.5 414 GLU A CA 1
ATOM 3281 C C . GLU A 1 414 ? -1.576 40.531 -0.79 1 98.5 414 GLU A C 1
ATOM 3283 O O . GLU A 1 414 ? -2.547 41.312 -0.755 1 98.5 414 GLU A O 1
ATOM 3288 N N . SER A 1 415 ? -1.389 39.594 -1.662 1 98.06 415 SER A N 1
ATOM 3289 C CA . SER A 1 415 ? -2.414 39.312 -2.656 1 98.06 415 SER A CA 1
ATOM 3290 C C . SER A 1 415 ? -3.736 38.938 -1.994 1 98.06 415 SER A C 1
ATOM 3292 O O . SER A 1 415 ? -4.801 39.375 -2.439 1 98.06 415 SER A O 1
ATOM 3294 N N . LEU A 1 416 ? -3.66 38.094 -0.99 1 98.5 416 LEU A N 1
ATOM 3295 C CA . LEU A 1 416 ? -4.852 37.688 -0.263 1 98.5 416 LEU A CA 1
ATOM 3296 C C . LEU A 1 416 ? -5.57 38.875 0.344 1 98.5 416 LEU A C 1
ATOM 3298 O O . LEU A 1 416 ? -6.793 39 0.249 1 98.5 416 LEU A O 1
ATOM 3302 N N . ALA A 1 417 ? -4.855 39.781 0.942 1 98.38 417 ALA A N 1
ATOM 3303 C CA . ALA A 1 417 ? -5.434 40.969 1.534 1 98.38 417 ALA A CA 1
ATOM 3304 C C . ALA A 1 417 ? -6.16 41.812 0.482 1 98.38 417 ALA A C 1
ATOM 3306 O O . ALA A 1 417 ? -7.27 42.281 0.723 1 98.38 417 ALA A O 1
ATOM 3307 N N . GLN A 1 418 ? -5.523 41.969 -0.66 1 97.94 418 GLN A N 1
ATOM 3308 C CA . GLN A 1 418 ? -6.117 42.75 -1.748 1 97.94 418 GLN A CA 1
ATOM 3309 C C . GLN A 1 418 ? -7.43 42.094 -2.215 1 97.94 418 GLN A C 1
ATOM 3311 O O . GLN A 1 418 ? -8.414 42.812 -2.443 1 97.94 418 GLN A O 1
ATOM 3316 N N . VAL A 1 419 ? -7.379 40.812 -2.355 1 98.06 419 VAL A N 1
ATOM 3317 C CA . VAL A 1 419 ? -8.547 40.094 -2.863 1 98.06 419 VAL A CA 1
ATOM 3318 C C . VAL A 1 419 ? -9.688 40.188 -1.848 1 98.06 419 VAL A C 1
ATOM 3320 O O . VAL A 1 419 ? -10.852 40.312 -2.225 1 98.06 419 VAL A O 1
ATOM 3323 N N . ILE A 1 420 ? -9.398 40.062 -0.544 1 97.88 420 ILE A N 1
ATOM 3324 C CA . ILE A 1 420 ? -10.414 40.156 0.501 1 97.88 420 ILE A CA 1
ATOM 3325 C C . ILE A 1 420 ? -11.047 41.531 0.492 1 97.88 420 ILE A C 1
ATOM 3327 O O . ILE A 1 420 ? -12.266 41.688 0.592 1 97.88 420 ILE A O 1
ATOM 3331 N N . GLN A 1 421 ? -10.258 42.594 0.346 1 96.38 421 GLN A N 1
ATOM 3332 C CA . GLN A 1 421 ? -10.758 43.969 0.333 1 96.38 421 GLN A CA 1
ATOM 3333 C C . GLN A 1 421 ? -11.656 44.219 -0.871 1 96.38 421 GLN A C 1
ATOM 3335 O O . GLN A 1 421 ? -12.719 44.812 -0.741 1 96.38 421 GLN A O 1
ATOM 3340 N N . LYS A 1 422 ? -11.148 43.75 -1.953 1 95.56 422 LYS A N 1
ATOM 3341 C CA . LYS A 1 422 ? -11.969 43.875 -3.156 1 95.56 422 LYS A CA 1
ATOM 3342 C C . LYS A 1 422 ? -13.305 43.156 -2.994 1 95.56 422 LYS A C 1
ATOM 3344 O O . LYS A 1 422 ? -14.352 43.688 -3.373 1 95.56 422 LYS A O 1
ATOM 3349 N N . TYR A 1 423 ? -13.258 41.969 -2.516 1 95.69 423 TYR A N 1
ATOM 3350 C CA . TYR A 1 423 ? -14.453 41.156 -2.305 1 95.69 423 TYR A CA 1
ATOM 3351 C C . TYR A 1 423 ? -15.43 41.875 -1.373 1 95.69 423 TYR A C 1
ATOM 3353 O O . TYR A 1 423 ? -16.641 41.875 -1.623 1 95.69 423 TYR A O 1
ATOM 3361 N N . LYS A 1 424 ? -14.969 42.406 -0.325 1 93.62 424 LYS A N 1
ATOM 3362 C CA . LYS A 1 424 ? -15.805 43.125 0.637 1 93.62 424 LYS A CA 1
ATOM 3363 C C . LYS A 1 424 ? -16.453 44.344 0.001 1 93.62 424 LYS A C 1
ATOM 3365 O O . LYS A 1 424 ? -17.625 44.656 0.256 1 93.62 424 LYS A O 1
ATOM 3370 N N . SER A 1 425 ? -15.711 45.031 -0.796 1 92.62 425 SER A N 1
ATOM 3371 C CA . SER A 1 425 ? -16.234 46.219 -1.463 1 92.62 425 SER A CA 1
ATOM 3372 C C . SER A 1 425 ? -17.344 45.844 -2.445 1 92.62 425 SER A C 1
ATOM 3374 O O . SER A 1 425 ? -18.281 46.625 -2.635 1 92.62 425 SER A O 1
ATOM 3376 N N . GLU A 1 426 ? -17.203 44.688 -3.031 1 91.94 426 GLU A N 1
ATOM 3377 C CA . GLU A 1 426 ? -18.172 44.25 -4.027 1 91.94 426 GLU A CA 1
ATOM 3378 C C . GLU A 1 426 ? -19.422 43.688 -3.363 1 91.94 426 GLU A C 1
ATOM 3380 O O . GLU A 1 426 ? -20.484 43.625 -3.977 1 91.94 426 GLU A O 1
ATOM 3385 N N . ASN A 1 427 ? -19.344 43.188 -2.297 1 85.88 427 ASN A N 1
ATOM 3386 C CA . ASN A 1 427 ? -20.453 42.469 -1.678 1 85.88 427 ASN A CA 1
ATOM 3387 C C . ASN A 1 427 ? -20.984 43.219 -0.467 1 85.88 427 ASN A C 1
ATOM 3389 O O . ASN A 1 427 ? -21.953 42.75 0.17 1 85.88 427 ASN A O 1
ATOM 3393 N N . GLU A 1 428 ? -20.391 44.312 -0.022 1 69.75 428 GLU A N 1
ATOM 3394 C CA . GLU A 1 428 ? -20.969 45.219 0.951 1 69.75 428 GLU A CA 1
ATOM 3395 C C . GLU A 1 428 ? -21.656 46.406 0.258 1 69.75 428 GLU A C 1
ATOM 3397 O O . GLU A 1 428 ? -21.234 46.812 -0.82 1 69.75 428 GLU A O 1
ATOM 3402 N N . MET B 1 1 ? -19.812 1.954 -23.078 1 82.5 1 MET B N 1
ATOM 3403 C CA . MET B 1 1 ? -20.156 1.062 -21.969 1 82.5 1 MET B CA 1
ATOM 3404 C C . MET B 1 1 ? -20.266 1.836 -20.672 1 82.5 1 MET B C 1
ATOM 3406 O O . MET B 1 1 ? -19.484 2.752 -20.406 1 82.5 1 MET B O 1
ATOM 3410 N N . ASP B 1 2 ? -21.312 1.655 -19.906 1 89.94 2 ASP B N 1
ATOM 3411 C CA . ASP B 1 2 ? -21.531 2.262 -18.594 1 89.94 2 ASP B CA 1
ATOM 3412 C C . ASP B 1 2 ? -20.812 1.465 -17.5 1 89.94 2 ASP B C 1
ATOM 3414 O O . ASP B 1 2 ? -21.344 0.465 -17.016 1 89.94 2 ASP B O 1
ATOM 3418 N N . TYR B 1 3 ? -19.656 1.941 -17.125 1 94.12 3 TYR B N 1
ATOM 3419 C CA . TYR B 1 3 ? -18.828 1.191 -16.203 1 94.12 3 TYR B CA 1
ATOM 3420 C C . TYR B 1 3 ? -19.344 1.327 -14.773 1 94.12 3 TYR B C 1
ATOM 3422 O O . TYR B 1 3 ? -18.938 0.569 -13.883 1 94.12 3 TYR B O 1
ATOM 3430 N N . GLU B 1 4 ? -20.188 2.275 -14.492 1 91.94 4 GLU B N 1
ATOM 3431 C CA . GLU B 1 4 ? -20.75 2.447 -13.156 1 91.94 4 GLU B CA 1
ATOM 3432 C C . GLU B 1 4 ? -21.5 1.2 -12.711 1 91.94 4 GLU B C 1
ATOM 3434 O O . GLU B 1 4 ? -21.578 0.909 -11.516 1 91.94 4 GLU B O 1
ATOM 3439 N N . ARG B 1 5 ? -21.984 0.494 -13.672 1 93.12 5 ARG B N 1
ATOM 3440 C CA . ARG B 1 5 ? -22.766 -0.698 -13.367 1 93.12 5 ARG B CA 1
ATOM 3441 C C . ARG B 1 5 ? -21.906 -1.779 -12.734 1 93.12 5 ARG B C 1
ATOM 3443 O O . ARG B 1 5 ? -22.422 -2.73 -12.148 1 93.12 5 ARG B O 1
ATOM 3450 N N . TYR B 1 6 ? -20.547 -1.677 -12.922 1 95.12 6 TYR B N 1
ATOM 3451 C CA . TYR B 1 6 ? -19.641 -2.684 -12.375 1 95.12 6 TYR B CA 1
ATOM 3452 C C . TYR B 1 6 ? -19.188 -2.307 -10.969 1 95.12 6 TYR B C 1
ATOM 3454 O O . TYR B 1 6 ? -18.625 -3.137 -10.25 1 95.12 6 TYR B O 1
ATOM 3462 N N . LEU B 1 7 ? -19.375 -1.085 -10.539 1 94.81 7 LEU B N 1
ATOM 3463 C CA . LEU B 1 7 ? -18.859 -0.595 -9.273 1 94.81 7 LEU B CA 1
ATOM 3464 C C . LEU B 1 7 ? -19.797 -0.937 -8.125 1 94.81 7 LEU B C 1
ATOM 3466 O O . LEU B 1 7 ? -21.016 -0.894 -8.289 1 94.81 7 LEU B O 1
ATOM 3470 N N . ASN B 1 8 ? -19.25 -1.3 -6.957 1 91.94 8 ASN B N 1
ATOM 3471 C CA . ASN B 1 8 ? -20.047 -1.404 -5.742 1 91.94 8 ASN B CA 1
ATOM 3472 C C . ASN B 1 8 ? -20.203 -0.053 -5.047 1 91.94 8 ASN B C 1
ATOM 3474 O O . ASN B 1 8 ? -19.781 0.973 -5.582 1 91.94 8 ASN B O 1
ATOM 3478 N N . GLU B 1 9 ? -20.797 -0.076 -3.861 1 85.69 9 GLU B N 1
ATOM 3479 C CA . GLU B 1 9 ? -21.062 1.174 -3.156 1 85.69 9 GLU B CA 1
ATOM 3480 C C . GLU B 1 9 ? -19.766 1.903 -2.818 1 85.69 9 GLU B C 1
ATOM 3482 O O . GLU B 1 9 ? -19.703 3.133 -2.881 1 85.69 9 GLU B O 1
ATOM 3487 N N . THR B 1 10 ? -18.797 1.154 -2.443 1 84.62 10 THR B N 1
ATOM 3488 C CA . THR B 1 10 ? -17.5 1.73 -2.133 1 84.62 10 THR B CA 1
ATOM 3489 C C . THR B 1 10 ? -16.906 2.426 -3.357 1 84.62 10 THR B C 1
ATOM 3491 O O . THR B 1 10 ? -16.438 3.562 -3.266 1 84.62 10 THR B O 1
ATOM 3494 N N . GLY B 1 11 ? -16.938 1.757 -4.488 1 87.69 11 GLY B N 1
ATOM 3495 C CA . GLY B 1 11 ? -16.422 2.326 -5.723 1 87.69 11 GLY B CA 1
ATOM 3496 C C . GLY B 1 11 ? -17.172 3.572 -6.164 1 87.69 11 GLY B C 1
ATOM 3497 O O . GLY B 1 11 ? -16.562 4.559 -6.574 1 87.69 11 GLY B O 1
ATOM 3498 N N . ILE B 1 12 ? -18.438 3.535 -6.012 1 87 12 ILE B N 1
ATOM 3499 C CA . ILE B 1 12 ? -19.281 4.66 -6.402 1 87 12 ILE B CA 1
ATOM 3500 C C . ILE B 1 12 ? -19 5.855 -5.496 1 87 12 ILE B C 1
ATOM 3502 O O . ILE B 1 12 ? -19.031 7.004 -5.945 1 87 12 ILE B O 1
ATOM 3506 N N . GLY B 1 13 ? -18.656 5.594 -4.273 1 83.19 13 GLY B N 1
ATOM 3507 C CA . GLY B 1 13 ? -18.453 6.641 -3.281 1 83.19 13 GLY B CA 1
ATOM 3508 C C . GLY B 1 13 ? -17.062 7.258 -3.338 1 83.19 13 GLY B C 1
ATOM 3509 O O . GLY B 1 13 ? -16.812 8.273 -2.688 1 83.19 13 GLY B O 1
ATOM 3510 N N . ARG B 1 14 ? -16.266 6.707 -4.156 1 84.56 14 ARG B N 1
ATOM 3511 C CA . ARG B 1 14 ? -14.906 7.234 -4.242 1 84.56 14 ARG B CA 1
ATOM 3512 C C . ARG B 1 14 ? -14.883 8.578 -4.957 1 84.56 14 ARG B C 1
ATOM 3514 O O . ARG B 1 14 ? -15.469 8.727 -6.031 1 84.56 14 ARG B O 1
ATOM 3521 N N . LYS B 1 15 ? -14.312 9.539 -4.199 1 82.25 15 LYS B N 1
ATOM 3522 C CA . LYS B 1 15 ? -14.125 10.875 -4.75 1 82.25 15 LYS B CA 1
ATOM 3523 C C . LYS B 1 15 ? -12.664 11.297 -4.672 1 82.25 15 LYS B C 1
ATOM 3525 O O . LYS B 1 15 ? -11.922 10.844 -3.795 1 82.25 15 LYS B O 1
ATOM 3530 N N . PRO B 1 16 ? -12.289 12.125 -5.578 1 80.94 16 PRO B N 1
ATOM 3531 C CA . PRO B 1 16 ? -10.906 12.602 -5.508 1 80.94 16 PRO B CA 1
ATOM 3532 C C . PRO B 1 16 ? -10.609 13.352 -4.207 1 80.94 16 PRO B C 1
ATOM 3534 O O . PRO B 1 16 ? -11.484 14.023 -3.664 1 80.94 16 PRO B O 1
ATOM 3537 N N . SER B 1 17 ? -9.453 13.148 -3.676 1 79.5 17 SER B N 1
ATOM 3538 C CA . SER B 1 17 ? -9 13.961 -2.553 1 79.5 17 SER B CA 1
ATOM 3539 C C . SER B 1 17 ? -8.883 15.43 -2.945 1 79.5 17 SER B C 1
ATOM 3541 O O . SER B 1 17 ? -8.211 15.766 -3.924 1 79.5 17 SER B O 1
ATOM 3543 N N . PRO B 1 18 ? -9.508 16.203 -2.219 1 74.94 18 PRO B N 1
ATOM 3544 C CA . PRO B 1 18 ? -9.461 17.625 -2.607 1 74.94 18 PRO B CA 1
ATOM 3545 C C . PRO B 1 18 ? -8.039 18.188 -2.604 1 74.94 18 PRO B C 1
ATOM 3547 O O . PRO B 1 18 ? -7.688 18.984 -3.477 1 74.94 18 PRO B O 1
ATOM 3550 N N . ILE B 1 19 ? -7.266 17.766 -1.672 1 78.25 19 ILE B N 1
ATOM 3551 C CA . ILE B 1 19 ? -5.906 18.297 -1.562 1 78.25 19 ILE B CA 1
ATOM 3552 C C . ILE B 1 19 ? -5.027 17.672 -2.645 1 78.25 19 ILE B C 1
ATOM 3554 O O . ILE B 1 19 ? -4.297 18.375 -3.344 1 78.25 19 ILE B O 1
ATOM 3558 N N . ARG B 1 20 ? -5.148 16.375 -2.805 1 77.38 20 ARG B N 1
ATOM 3559 C CA . ARG B 1 20 ? -4.285 15.68 -3.754 1 77.38 20 ARG B CA 1
ATOM 3560 C C . ARG B 1 20 ? -4.629 16.062 -5.191 1 77.38 20 ARG B C 1
ATOM 3562 O O . ARG B 1 20 ? -3.746 16.109 -6.051 1 77.38 20 ARG B O 1
ATOM 3569 N N . SER B 1 21 ? -5.875 16.359 -5.363 1 71.75 21 SER B N 1
ATOM 3570 C CA . SER B 1 21 ? -6.285 16.781 -6.699 1 71.75 21 SER B CA 1
ATOM 3571 C C . SER B 1 21 ? -5.66 18.109 -7.07 1 71.75 21 SER B C 1
ATOM 3573 O O . SER B 1 21 ? -5.293 18.344 -8.227 1 71.75 21 SER B O 1
ATOM 3575 N N . GLN B 1 22 ? -5.559 18.922 -6.117 1 69.12 22 GLN B N 1
ATOM 3576 C CA . GLN B 1 22 ? -4.906 20.203 -6.348 1 69.12 22 GLN B CA 1
ATOM 3577 C C . GLN B 1 22 ? -3.408 20.016 -6.578 1 69.12 22 GLN B C 1
ATOM 3579 O O . GLN B 1 22 ? -2.824 20.672 -7.449 1 69.12 22 GLN B O 1
ATOM 3584 N N . HIS B 1 23 ? -2.904 19.109 -5.75 1 66.81 23 HIS B N 1
ATOM 3585 C CA . HIS B 1 23 ? -1.483 18.812 -5.891 1 66.81 23 HIS B CA 1
ATOM 3586 C C . HIS B 1 23 ? -1.17 18.266 -7.277 1 66.81 23 HIS B C 1
ATOM 3588 O O . HIS B 1 23 ? -0.172 18.641 -7.891 1 66.81 23 HIS B O 1
ATOM 3594 N N . ALA B 1 24 ? -1.965 17.391 -7.652 1 62.16 24 ALA B N 1
ATOM 3595 C CA . ALA B 1 24 ? -1.769 16.781 -8.969 1 62.16 24 ALA B CA 1
ATOM 3596 C C . ALA B 1 24 ? -1.774 17.844 -10.07 1 62.16 24 ALA B C 1
ATOM 3598 O O . ALA B 1 24 ? -0.993 17.766 -11.016 1 62.16 24 ALA B O 1
ATOM 3599 N N . LYS B 1 25 ? -2.527 18.766 -9.898 1 59.84 25 LYS B N 1
ATOM 3600 C CA . LYS B 1 25 ? -2.59 19.859 -10.875 1 59.84 25 LYS B CA 1
ATOM 3601 C C . LYS B 1 25 ? -1.302 20.672 -10.867 1 59.84 25 LYS B C 1
ATOM 3603 O O . LYS B 1 25 ? -0.874 21.172 -11.914 1 59.84 25 LYS B O 1
ATOM 3608 N N . LEU B 1 26 ? -0.774 20.578 -9.719 1 59.19 26 LEU B N 1
ATOM 3609 C CA . LEU B 1 26 ? 0.433 21.375 -9.547 1 59.19 26 LEU B CA 1
ATOM 3610 C C . LEU B 1 26 ? 1.647 20.656 -10.125 1 59.19 26 LEU B C 1
ATOM 3612 O O . LEU B 1 26 ? 2.494 21.281 -10.773 1 59.19 26 LEU B O 1
ATOM 3616 N N . VAL B 1 27 ? 1.746 19.391 -9.742 1 54.81 27 VAL B N 1
ATOM 3617 C CA . VAL B 1 27 ? 2.904 18.609 -10.164 1 54.81 27 VAL B CA 1
ATOM 3618 C C . VAL B 1 27 ? 2.916 18.5 -11.688 1 54.81 27 VAL B C 1
ATOM 3620 O O . VAL B 1 27 ? 3.982 18.391 -12.297 1 54.81 27 VAL B O 1
ATOM 3623 N N . CYS B 1 28 ? 1.68 18.516 -12.227 1 48.09 28 CYS B N 1
ATOM 3624 C CA . CYS B 1 28 ? 1.575 18.375 -13.68 1 48.09 28 CYS B CA 1
ATOM 3625 C C . CYS B 1 28 ? 1.733 19.719 -14.367 1 48.09 28 CYS B C 1
ATOM 3627 O O . CYS B 1 28 ? 1.948 19.781 -15.578 1 48.09 28 CYS B O 1
ATOM 3629 N N . LEU B 1 29 ? 1.484 20.734 -13.617 1 49.06 29 LEU B N 1
ATOM 3630 C CA . LEU B 1 29 ? 1.583 22.047 -14.234 1 49.06 29 LEU B CA 1
ATOM 3631 C C . LEU B 1 29 ? 3.041 22.469 -14.391 1 49.06 29 LEU B C 1
ATOM 3633 O O . LEU B 1 29 ? 3.869 22.188 -13.523 1 49.06 29 LEU B O 1
ATOM 3637 N N . GLU B 1 30 ? 3.379 22.625 -15.688 1 47.66 30 GLU B N 1
ATOM 3638 C CA . GLU B 1 30 ? 4.641 23.344 -15.883 1 47.66 30 GLU B CA 1
ATOM 3639 C C . GLU B 1 30 ? 4.707 24.594 -15.016 1 47.66 30 GLU B C 1
ATOM 3641 O O . GLU B 1 30 ? 3.705 25.281 -14.844 1 47.66 30 GLU B O 1
ATOM 3646 N N . PRO B 1 31 ? 5.656 24.578 -14.055 1 49.41 31 PRO B N 1
ATOM 3647 C CA . PRO B 1 31 ? 5.754 25.781 -13.227 1 49.41 31 PRO B CA 1
ATOM 3648 C C . PRO B 1 31 ? 5.359 27.047 -13.977 1 49.41 31 PRO B C 1
ATOM 3650 O O . PRO B 1 31 ? 5.914 27.344 -15.039 1 49.41 31 PRO B O 1
ATOM 3653 N N . GLU B 1 32 ? 4.133 27.234 -14.234 1 55.84 32 GLU B N 1
ATOM 3654 C CA . GLU B 1 32 ? 4.008 28.641 -14.609 1 55.84 32 GLU B CA 1
ATOM 3655 C C . GLU B 1 32 ? 4.77 29.531 -13.641 1 55.84 32 GLU B C 1
ATOM 3657 O O . GLU B 1 32 ? 4.723 29.328 -12.43 1 55.84 32 GLU B O 1
ATOM 3662 N N . ASP B 1 33 ? 5.785 30.281 -14.133 1 61.19 33 ASP B N 1
ATOM 3663 C CA . ASP B 1 33 ? 6.922 30.953 -13.5 1 61.19 33 ASP B CA 1
ATOM 3664 C C . ASP B 1 33 ? 6.477 31.781 -12.297 1 61.19 33 ASP B C 1
ATOM 3666 O O . ASP B 1 33 ? 7.238 31.969 -11.344 1 61.19 33 ASP B O 1
ATOM 3670 N N . ASP B 1 34 ? 5.023 31.938 -12.086 1 79.88 34 ASP B N 1
ATOM 3671 C CA . ASP B 1 34 ? 4.789 32.906 -11 1 79.88 34 ASP B CA 1
ATOM 3672 C C . ASP B 1 34 ? 3.771 32.344 -10 1 79.88 34 ASP B C 1
ATOM 3674 O O . ASP B 1 34 ? 3.309 33.062 -9.125 1 79.88 34 ASP B O 1
ATOM 3678 N N . ALA B 1 35 ? 3.482 31.047 -10.078 1 88.12 35 ALA B N 1
ATOM 3679 C CA . ALA B 1 35 ? 2.455 30.516 -9.188 1 88.12 35 ALA B CA 1
ATOM 3680 C C . ALA B 1 35 ? 3.027 30.219 -7.801 1 88.12 35 ALA B C 1
ATOM 3682 O O . ALA B 1 35 ? 4.145 29.703 -7.684 1 88.12 35 ALA B O 1
ATOM 3683 N N . ILE B 1 36 ? 2.297 30.625 -6.734 1 92.12 36 ILE B N 1
ATOM 3684 C CA . ILE B 1 36 ? 2.684 30.359 -5.352 1 92.12 36 ILE B CA 1
ATOM 3685 C C . ILE B 1 36 ? 1.764 29.297 -4.758 1 92.12 36 ILE B C 1
ATOM 3687 O O . ILE B 1 36 ? 0.544 29.469 -4.719 1 92.12 36 ILE B O 1
ATOM 3691 N N . TYR B 1 37 ? 2.373 28.141 -4.348 1 88.94 37 TYR B N 1
ATOM 3692 C CA . TYR B 1 37 ? 1.599 27.031 -3.801 1 88.94 37 TYR B CA 1
ATOM 3693 C C . TYR B 1 37 ? 1.76 26.953 -2.287 1 88.94 37 TYR B C 1
ATOM 3695 O O . TYR B 1 37 ? 2.859 26.703 -1.787 1 88.94 37 TYR B O 1
ATOM 3703 N N . LEU B 1 38 ? 0.625 27.125 -1.621 1 92.75 38 LEU B N 1
ATOM 3704 C CA . LEU B 1 38 ? 0.614 27.031 -0.165 1 92.75 38 LEU B CA 1
ATOM 3705 C C . LEU B 1 38 ? -0.38 25.984 0.306 1 92.75 38 LEU B C 1
ATOM 3707 O O . LEU B 1 38 ? -0.804 25.984 1.464 1 92.75 38 LEU B O 1
ATOM 3711 N N . THR B 1 39 ? -0.799 25.031 -0.591 1 88.62 39 THR B N 1
ATOM 3712 C CA . THR B 1 39 ? -1.873 24.094 -0.304 1 88.62 39 THR B CA 1
ATOM 3713 C C . THR B 1 39 ? -1.329 22.844 0.408 1 88.62 39 THR B C 1
ATOM 3715 O O . THR B 1 39 ? -1.858 22.438 1.443 1 88.62 39 THR B O 1
ATOM 3718 N N . GLY B 1 40 ? -0.307 22.203 -0.153 1 84.56 40 GLY B N 1
ATOM 3719 C CA . GLY B 1 40 ? 0.136 20.906 0.318 1 84.56 40 GLY B CA 1
ATOM 3720 C C . GLY B 1 40 ? 1.11 21 1.479 1 84.56 40 GLY B C 1
ATOM 3721 O O . GLY B 1 40 ? 1.97 21.875 1.511 1 84.56 40 GLY B O 1
ATOM 3722 N N . GLY B 1 41 ? 0.89 20.156 2.527 1 86.56 41 GLY B N 1
ATOM 3723 C CA . GLY B 1 41 ? 1.848 20 3.609 1 86.56 41 GLY B CA 1
ATOM 3724 C C . GLY B 1 41 ? 3.064 19.188 3.211 1 86.56 41 GLY B C 1
ATOM 3725 O O . GLY B 1 41 ? 3.371 18.172 3.84 1 86.56 41 GLY B O 1
ATOM 3726 N N . LEU B 1 42 ? 3.809 19.672 2.24 1 89.62 42 LEU B N 1
ATOM 3727 C CA . LEU B 1 42 ? 4.984 18.969 1.733 1 89.62 42 LEU B CA 1
ATOM 3728 C C . LEU B 1 42 ? 6.215 19.297 2.568 1 89.62 42 LEU B C 1
ATOM 3730 O O . LEU B 1 42 ? 6.523 20.469 2.793 1 89.62 42 LEU B O 1
ATOM 3734 N N . PRO B 1 43 ? 6.91 18.234 3.008 1 92.81 43 PRO B N 1
ATOM 3735 C CA . PRO B 1 43 ? 8.211 18.547 3.617 1 92.81 43 PRO B CA 1
ATOM 3736 C C . PRO B 1 43 ? 9.156 19.266 2.658 1 92.81 43 PRO B C 1
ATOM 3738 O O . PRO B 1 43 ? 9.078 19.062 1.443 1 92.81 43 PRO B O 1
ATOM 3741 N N . ASN B 1 44 ? 9.977 20.094 3.23 1 93.06 44 ASN B N 1
ATOM 3742 C CA . ASN B 1 44 ? 10.938 20.812 2.398 1 93.06 44 ASN B CA 1
ATOM 3743 C C . ASN B 1 44 ? 12.016 19.891 1.857 1 93.06 44 ASN B C 1
ATOM 3745 O O . ASN B 1 44 ? 12.609 19.109 2.609 1 93.06 44 ASN B O 1
ATOM 3749 N N . HIS B 1 45 ? 12.305 19.984 0.597 1 90.5 45 HIS B N 1
ATOM 3750 C CA . HIS B 1 45 ? 13.266 19.109 -0.052 1 90.5 45 HIS B CA 1
ATOM 3751 C C . HIS B 1 45 ? 14.656 19.25 0.571 1 90.5 45 HIS B C 1
ATOM 3753 O O . HIS B 1 45 ? 15.43 18.297 0.594 1 90.5 45 HIS B O 1
ATOM 3759 N N . SER B 1 46 ? 14.914 20.422 1.091 1 91.69 46 SER B N 1
ATOM 3760 C CA . SER B 1 46 ? 16.234 20.688 1.664 1 91.69 46 SER B CA 1
ATOM 3761 C C . SER B 1 46 ? 16.438 19.891 2.947 1 91.69 46 SER B C 1
ATOM 3763 O O . SER B 1 46 ? 17.562 19.781 3.441 1 91.69 46 SER B O 1
ATOM 3765 N N . THR B 1 47 ? 15.391 19.266 3.461 1 92.12 47 THR B N 1
ATOM 3766 C CA . THR B 1 47 ? 15.492 18.547 4.719 1 92.12 47 THR B CA 1
ATOM 3767 C C . THR B 1 47 ? 15.703 17.047 4.465 1 92.12 47 THR B C 1
ATOM 3769 O O . THR B 1 47 ? 15.961 16.281 5.398 1 92.12 47 THR B O 1
ATOM 3772 N N . PHE B 1 48 ? 15.625 16.594 3.252 1 94.94 48 PHE B N 1
ATOM 3773 C CA . PHE B 1 48 ? 15.781 15.18 2.961 1 94.94 48 PHE B CA 1
ATOM 3774 C C . PHE B 1 48 ? 17.219 14.727 3.17 1 94.94 48 PHE B C 1
ATOM 3776 O O . PHE B 1 48 ? 18.156 15.461 2.834 1 94.94 48 PHE B O 1
ATOM 3783 N N . PRO B 1 49 ? 17.391 13.57 3.641 1 96.12 49 PRO B N 1
ATOM 3784 C CA . PRO B 1 49 ? 18.734 13.164 4.094 1 96.12 49 PRO B CA 1
ATOM 3785 C C . PRO B 1 49 ? 19.656 12.805 2.936 1 96.12 49 PRO B C 1
ATOM 3787 O O . PRO B 1 49 ? 20.875 13.023 3.023 1 96.12 49 PRO B O 1
ATOM 3790 N N . ALA B 1 50 ? 19.172 12.25 1.846 1 97.94 50 ALA B N 1
ATOM 3791 C CA . ALA B 1 50 ? 20.016 11.781 0.748 1 97.94 50 ALA B CA 1
ATOM 3792 C C . ALA B 1 50 ? 19.922 12.719 -0.449 1 97.94 50 ALA B C 1
ATOM 3794 O O . ALA B 1 50 ? 18.875 13.297 -0.723 1 97.94 50 ALA B O 1
ATOM 3795 N N . VAL B 1 51 ? 21.078 12.828 -1.191 1 97.81 51 VAL B N 1
ATOM 3796 C CA . VAL B 1 51 ? 21.109 13.758 -2.312 1 97.81 51 VAL B CA 1
ATOM 3797 C C . VAL B 1 51 ? 21.391 13.008 -3.607 1 97.81 51 VAL B C 1
ATOM 3799 O O . VAL B 1 51 ? 21.125 13.508 -4.699 1 97.81 51 VAL B O 1
ATOM 3802 N N . LYS B 1 52 ? 21.938 11.844 -3.492 1 98.12 52 LYS B N 1
ATOM 3803 C CA . LYS B 1 52 ? 22.234 10.977 -4.625 1 98.12 52 LYS B CA 1
ATOM 3804 C C . LYS B 1 52 ? 22.203 9.508 -4.215 1 98.12 52 LYS B C 1
ATOM 3806 O O . LYS B 1 52 ? 22.391 9.18 -3.043 1 98.12 52 LYS B O 1
ATOM 3811 N N . ALA B 1 53 ? 21.938 8.656 -5.168 1 98.5 53 ALA B N 1
ATOM 3812 C CA . ALA B 1 53 ? 22.016 7.215 -4.934 1 98.5 53 ALA B CA 1
ATOM 3813 C C . ALA B 1 53 ? 22.641 6.496 -6.117 1 98.5 53 ALA B C 1
ATOM 3815 O O . ALA B 1 53 ? 22.469 6.902 -7.27 1 98.5 53 ALA B O 1
ATOM 3816 N N . THR B 1 54 ? 23.391 5.48 -5.855 1 98.69 54 THR B N 1
ATOM 3817 C CA . THR B 1 54 ? 23.984 4.621 -6.871 1 98.69 54 THR B CA 1
ATOM 3818 C C . THR B 1 54 ? 23.703 3.152 -6.574 1 98.69 54 THR B C 1
ATOM 3820 O O . THR B 1 54 ? 23.859 2.705 -5.434 1 98.69 54 THR B O 1
ATOM 3823 N N . PHE B 1 55 ? 23.312 2.406 -7.582 1 98.75 55 PHE B N 1
ATOM 3824 C CA . PHE B 1 55 ? 23.109 0.966 -7.488 1 98.75 55 PHE B CA 1
ATOM 3825 C C . PHE B 1 55 ? 24.078 0.214 -8.383 1 98.75 55 PHE B C 1
ATOM 3827 O O . PHE B 1 55 ? 24.141 0.463 -9.586 1 98.75 55 PHE B O 1
ATOM 3834 N N . GLN B 1 56 ? 24.828 -0.677 -7.77 1 98.62 56 GLN B N 1
ATOM 3835 C CA . GLN B 1 56 ? 25.672 -1.581 -8.539 1 98.62 56 GLN B CA 1
ATOM 3836 C C . GLN B 1 56 ? 24.891 -2.781 -9.047 1 98.62 56 GLN B C 1
ATOM 3838 O O . GLN B 1 56 ? 24.203 -3.457 -8.273 1 98.62 56 GLN B O 1
ATOM 3843 N N . LEU B 1 57 ? 24.984 -3.004 -10.336 1 97.81 57 LEU B N 1
ATOM 3844 C CA . LEU B 1 57 ? 24.234 -4.094 -10.945 1 97.81 57 LEU B CA 1
ATOM 3845 C C . LEU B 1 57 ? 25.094 -5.355 -11.031 1 97.81 57 LEU B C 1
ATOM 3847 O O . LEU B 1 57 ? 26.312 -5.305 -10.859 1 97.81 57 LEU B O 1
ATOM 3851 N N . ARG B 1 58 ? 24.469 -6.445 -11.273 1 93.44 58 ARG B N 1
ATOM 3852 C CA . ARG B 1 58 ? 25.109 -7.754 -11.289 1 93.44 58 ARG B CA 1
ATOM 3853 C C . ARG B 1 58 ? 26.141 -7.844 -12.406 1 93.44 58 ARG B C 1
ATOM 3855 O O . ARG B 1 58 ? 27.156 -8.547 -12.273 1 93.44 58 ARG B O 1
ATOM 3862 N N . ASP B 1 59 ? 25.938 -7.125 -13.484 1 91.69 59 ASP B N 1
ATOM 3863 C CA . ASP B 1 59 ? 26.844 -7.203 -14.617 1 91.69 59 ASP B CA 1
ATOM 3864 C C . ASP B 1 59 ? 28.062 -6.301 -14.406 1 91.69 59 ASP B C 1
ATOM 3866 O O . ASP B 1 59 ? 28.891 -6.137 -15.312 1 91.69 59 ASP B O 1
ATOM 3870 N N . GLY B 1 60 ? 28.109 -5.68 -13.32 1 94.75 60 GLY B N 1
ATOM 3871 C CA . GLY B 1 60 ? 29.25 -4.848 -12.977 1 94.75 60 GLY B CA 1
ATOM 3872 C C . GLY B 1 60 ? 29.016 -3.373 -13.25 1 94.75 60 GLY B C 1
ATOM 3873 O O . GLY B 1 60 ? 29.719 -2.518 -12.719 1 94.75 60 GLY B O 1
ATOM 3874 N N . SER B 1 61 ? 28.016 -3.082 -14.023 1 97.56 61 SER B N 1
ATOM 3875 C CA . SER B 1 61 ? 27.688 -1.685 -14.281 1 97.56 61 SER B CA 1
ATOM 3876 C C . SER B 1 61 ? 26.906 -1.082 -13.117 1 97.56 61 SER B C 1
ATOM 3878 O O . SER B 1 61 ? 26.719 -1.728 -12.078 1 97.56 61 SER B O 1
ATOM 3880 N N . SER B 1 62 ? 26.578 0.223 -13.312 1 98.25 62 SER B N 1
ATOM 3881 C CA . SER B 1 62 ? 25.828 0.897 -12.258 1 98.25 62 SER B CA 1
ATOM 3882 C C . SER B 1 62 ? 24.734 1.799 -12.844 1 98.25 62 SER B C 1
ATOM 3884 O O . SER B 1 62 ? 24.812 2.186 -14.016 1 98.25 62 SER B O 1
ATOM 3886 N N . ILE B 1 63 ? 23.734 2.066 -12.07 1 98.31 63 ILE B N 1
ATOM 3887 C CA . ILE B 1 63 ? 22.766 3.129 -12.344 1 98.31 63 ILE B CA 1
ATOM 3888 C C . ILE B 1 63 ? 22.797 4.152 -11.211 1 98.31 63 ILE B C 1
ATOM 3890 O O . ILE B 1 63 ? 23.078 3.807 -10.062 1 98.31 63 ILE B O 1
ATOM 3894 N N . GLU B 1 64 ? 22.516 5.383 -11.625 1 98.06 64 GLU B N 1
ATOM 3895 C CA . GLU B 1 64 ? 22.578 6.484 -10.672 1 98.06 64 GLU B CA 1
ATOM 3896 C C . GLU B 1 64 ? 21.266 7.266 -10.641 1 98.06 64 GLU B C 1
ATOM 3898 O O . GLU B 1 64 ? 20.672 7.539 -11.695 1 98.06 64 GLU B O 1
ATOM 3903 N N . LEU B 1 65 ? 20.75 7.5 -9.477 1 98.5 65 LEU B N 1
ATOM 3904 C CA . LEU B 1 65 ? 19.781 8.57 -9.258 1 98.5 65 LEU B CA 1
ATOM 3905 C C . LEU B 1 65 ? 20.484 9.883 -8.953 1 98.5 65 LEU B C 1
ATOM 3907 O O . LEU B 1 65 ? 21.078 10.047 -7.887 1 98.5 65 LEU B O 1
ATOM 3911 N N . ASP B 1 66 ? 20.422 10.812 -9.875 1 98.06 66 ASP B N 1
ATOM 3912 C CA . ASP B 1 66 ? 21.062 12.109 -9.656 1 98.06 66 ASP B CA 1
ATOM 3913 C C . ASP B 1 66 ? 20.266 12.945 -8.656 1 98.06 66 ASP B C 1
ATOM 3915 O O . ASP B 1 66 ? 19.328 12.445 -8.023 1 98.06 66 ASP B O 1
ATOM 3919 N N . HIS B 1 67 ? 20.703 14.148 -8.469 1 97.19 67 HIS B N 1
ATOM 3920 C CA . HIS B 1 67 ? 20.109 15.016 -7.453 1 97.19 67 HIS B CA 1
ATOM 3921 C C . HIS B 1 67 ? 18.609 15.195 -7.688 1 97.19 67 HIS B C 1
ATOM 3923 O O . HIS B 1 67 ? 17.828 15.109 -6.75 1 97.19 67 HIS B O 1
ATOM 3929 N N . LYS B 1 68 ? 18.203 15.461 -8.859 1 96.38 68 LYS B N 1
ATOM 3930 C CA . LYS B 1 68 ? 16.797 15.672 -9.18 1 96.38 68 LYS B CA 1
ATOM 3931 C C . LYS B 1 68 ? 15.992 14.398 -8.938 1 96.38 68 LYS B C 1
ATOM 3933 O O . LYS B 1 68 ? 14.93 14.438 -8.32 1 96.38 68 LYS B O 1
ATOM 3938 N N . ALA B 1 69 ? 16.484 13.25 -9.445 1 97.56 69 ALA B N 1
ATOM 3939 C CA . ALA B 1 69 ? 15.789 11.977 -9.281 1 97.56 69 ALA B CA 1
ATOM 3940 C C . ALA B 1 69 ? 15.672 11.602 -7.805 1 97.56 69 ALA B C 1
ATOM 3942 O O . ALA B 1 69 ? 14.656 11.055 -7.371 1 97.56 69 ALA B O 1
ATOM 3943 N N . THR B 1 70 ? 16.781 11.805 -7.07 1 98 70 THR B N 1
ATOM 3944 C CA . THR B 1 70 ? 16.766 11.5 -5.645 1 98 70 THR B CA 1
ATOM 3945 C C . THR B 1 70 ? 15.766 12.398 -4.906 1 98 70 THR B C 1
ATOM 3947 O O . THR B 1 70 ? 15.023 11.922 -4.043 1 98 70 THR B O 1
ATOM 3950 N N . LYS B 1 71 ? 15.773 13.68 -5.238 1 96.38 71 LYS B N 1
ATOM 3951 C CA . LYS B 1 71 ? 14.797 14.609 -4.672 1 96.38 71 LYS B CA 1
ATOM 3952 C C . LYS B 1 71 ? 13.367 14.141 -4.945 1 96.38 71 LYS B C 1
ATOM 3954 O O . LYS B 1 71 ? 12.531 14.125 -4.043 1 96.38 71 LYS B O 1
ATOM 3959 N N . ASP B 1 72 ? 13.07 13.734 -6.164 1 95.56 72 ASP B N 1
ATOM 3960 C CA . ASP B 1 72 ? 11.75 13.234 -6.535 1 95.56 72 ASP B CA 1
ATOM 3961 C C . ASP B 1 72 ? 11.414 11.953 -5.777 1 95.56 72 ASP B C 1
ATOM 3963 O O . ASP B 1 72 ? 10.289 11.781 -5.312 1 95.56 72 ASP B O 1
ATOM 3967 N N . ALA B 1 73 ? 12.391 11.062 -5.66 1 97.94 73 ALA B N 1
ATOM 3968 C CA . ALA B 1 73 ? 12.211 9.789 -4.969 1 97.94 73 ALA B CA 1
ATOM 3969 C C . ALA B 1 73 ? 11.789 10 -3.52 1 97.94 73 ALA B C 1
ATOM 3971 O O . ALA B 1 73 ? 11.031 9.203 -2.963 1 97.94 73 ALA B O 1
ATOM 3972 N N . LEU B 1 74 ? 12.297 11.062 -2.922 1 97.75 74 LEU B N 1
ATOM 3973 C CA . LEU B 1 74 ? 12.141 11.258 -1.484 1 97.75 74 LEU B CA 1
ATOM 3974 C C . LEU B 1 74 ? 10.969 12.188 -1.182 1 97.75 74 LEU B C 1
ATOM 3976 O O . LEU B 1 74 ? 10.648 12.43 -0.016 1 97.75 74 LEU B O 1
ATOM 3980 N N . GLN B 1 75 ? 10.227 12.719 -2.146 1 95.31 75 GLN B N 1
ATOM 3981 C CA . GLN B 1 75 ? 9.094 13.617 -1.971 1 95.31 75 GLN B CA 1
ATOM 3982 C C . GLN B 1 75 ? 7.785 12.938 -2.354 1 95.31 75 GLN B C 1
ATOM 3984 O O . GLN B 1 75 ? 7.789 11.898 -3.02 1 95.31 75 GLN B O 1
ATOM 3989 N N . TYR B 1 76 ? 6.645 13.453 -1.873 1 92.75 76 TYR B N 1
ATOM 3990 C CA . TYR B 1 76 ? 5.34 13.023 -2.361 1 92.75 76 TYR B CA 1
ATOM 3991 C C . TYR B 1 76 ? 5.273 13.102 -3.883 1 92.75 76 TYR B C 1
ATOM 3993 O O . TYR B 1 76 ? 5.742 14.078 -4.48 1 92.75 76 TYR B O 1
ATOM 4001 N N . ASP B 1 77 ? 4.73 12.078 -4.445 1 90.62 77 ASP B N 1
ATOM 4002 C CA . ASP B 1 77 ? 4.551 12.008 -5.891 1 90.62 77 ASP B CA 1
ATOM 4003 C C . ASP B 1 77 ? 3.07 12 -6.262 1 90.62 77 ASP B C 1
ATOM 4005 O O . ASP B 1 77 ? 2.207 11.992 -5.383 1 90.62 77 ASP B O 1
ATOM 4009 N N . ALA B 1 78 ? 2.855 12.195 -7.605 1 91.56 78 ALA B N 1
ATOM 4010 C CA . ALA B 1 78 ? 1.495 11.992 -8.094 1 91.56 78 ALA B CA 1
ATOM 4011 C C . ALA B 1 78 ? 1.02 10.57 -7.82 1 91.56 78 ALA B C 1
ATOM 4013 O O . ALA B 1 78 ? 1.796 9.617 -7.93 1 91.56 78 ALA B O 1
ATOM 4014 N N . THR B 1 79 ? -0.268 10.422 -7.555 1 94.44 79 THR B N 1
ATOM 4015 C CA . THR B 1 79 ? -0.856 9.156 -7.141 1 94.44 79 THR B CA 1
ATOM 4016 C C . THR B 1 79 ? -0.68 8.094 -8.227 1 94.44 79 THR B C 1
ATOM 4018 O O . THR B 1 79 ? -0.317 6.957 -7.93 1 94.44 79 THR B O 1
ATOM 4021 N N . PRO B 1 80 ? -0.879 8.422 -9.562 1 95.38 80 PRO B N 1
ATOM 4022 C CA . PRO B 1 80 ? -0.769 7.371 -10.578 1 95.38 80 PRO B CA 1
ATOM 4023 C C . PRO B 1 80 ? 0.657 6.844 -10.727 1 95.38 80 PRO B C 1
ATOM 4025 O O . PRO B 1 80 ? 0.863 5.754 -11.266 1 95.38 80 PRO B O 1
ATOM 4028 N N . GLY B 1 81 ? 1.646 7.652 -10.344 1 96.06 81 GLY B N 1
ATOM 4029 C CA . GLY B 1 81 ? 3.057 7.344 -10.516 1 96.06 81 GLY B CA 1
ATOM 4030 C C . GLY B 1 81 ? 3.824 8.438 -11.227 1 96.06 81 GLY B C 1
ATOM 4031 O O . GLY B 1 81 ? 3.232 9.406 -11.711 1 96.06 81 GLY B O 1
ATOM 4032 N N . PHE B 1 82 ? 5.188 8.312 -11.227 1 96.38 82 PHE B N 1
ATOM 4033 C CA . PHE B 1 82 ? 6 9.281 -11.953 1 96.38 82 PHE B CA 1
ATOM 4034 C C . PHE B 1 82 ? 5.656 9.281 -13.438 1 96.38 82 PHE B C 1
ATOM 4036 O O . PHE B 1 82 ? 5.531 8.219 -14.047 1 96.38 82 PHE B O 1
ATOM 4043 N N . LYS B 1 83 ? 5.504 10.438 -13.984 1 95.12 83 LYS B N 1
ATOM 4044 C CA . LYS B 1 83 ? 5.07 10.602 -15.367 1 95.12 83 LYS B CA 1
ATOM 4045 C C . LYS B 1 83 ? 5.973 9.812 -16.312 1 95.12 83 LYS B C 1
ATOM 4047 O O . LYS B 1 83 ? 5.484 9.117 -17.203 1 95.12 83 LYS B O 1
ATOM 4052 N N . GLU B 1 84 ? 7.277 9.93 -16.156 1 97.06 84 GLU B N 1
ATOM 4053 C CA . GLU B 1 84 ? 8.219 9.258 -17.047 1 97.06 84 GLU B CA 1
ATOM 4054 C C . GLU B 1 84 ? 8.086 7.742 -16.953 1 97.06 84 GLU B C 1
ATOM 4056 O O . GLU B 1 84 ? 8.227 7.035 -17.953 1 97.06 84 GLU B O 1
ATOM 4061 N N . LEU B 1 85 ? 7.883 7.242 -15.758 1 98.25 85 LEU B N 1
ATOM 4062 C CA . LEU B 1 85 ? 7.699 5.805 -15.578 1 98.25 85 LEU B CA 1
ATOM 4063 C C . LEU B 1 85 ? 6.395 5.34 -16.219 1 98.25 85 LEU B C 1
ATOM 4065 O O . LEU B 1 85 ? 6.355 4.293 -16.859 1 98.25 85 LEU B O 1
ATOM 4069 N N . LEU B 1 86 ? 5.316 6.102 -16.062 1 97.31 86 LEU B N 1
ATOM 4070 C CA . LEU B 1 86 ? 4.031 5.793 -16.672 1 97.31 86 LEU B CA 1
ATOM 4071 C C . LEU B 1 86 ? 4.16 5.738 -18.188 1 97.31 86 LEU B C 1
ATOM 4073 O O . LEU B 1 86 ? 3.619 4.836 -18.844 1 97.31 86 LEU B O 1
ATOM 4077 N N . ASN B 1 87 ? 4.867 6.727 -18.703 1 97.5 87 ASN B N 1
ATOM 4078 C CA . ASN B 1 87 ? 5.086 6.742 -20.141 1 97.5 87 ASN B CA 1
ATOM 4079 C C . ASN B 1 87 ? 5.824 5.492 -20.609 1 97.5 87 ASN B C 1
ATOM 4081 O O . ASN B 1 87 ? 5.492 4.926 -21.656 1 97.5 87 ASN B O 1
ATOM 4085 N N . TRP B 1 88 ? 6.832 5.125 -19.875 1 98.44 88 TRP B N 1
ATOM 4086 C CA . TRP B 1 88 ? 7.578 3.912 -20.203 1 98.44 88 TRP B CA 1
ATOM 4087 C C . TRP B 1 88 ? 6.664 2.691 -20.203 1 98.44 88 TRP B C 1
ATOM 4089 O O . TRP B 1 88 ? 6.746 1.847 -21.094 1 98.44 88 TRP B O 1
ATOM 4099 N N . ILE B 1 89 ? 5.785 2.586 -19.25 1 98 89 ILE B N 1
ATOM 4100 C CA . ILE B 1 89 ? 4.875 1.456 -19.094 1 98 89 ILE B CA 1
ATOM 4101 C C . ILE B 1 89 ? 3.846 1.465 -20.219 1 98 89 ILE B C 1
ATOM 4103 O O . ILE B 1 89 ? 3.512 0.414 -20.766 1 98 89 ILE B O 1
ATOM 4107 N N . TYR B 1 90 ? 3.305 2.625 -20.578 1 97.06 90 TYR B N 1
ATOM 4108 C CA . TYR B 1 90 ? 2.355 2.736 -21.688 1 97.06 90 TYR B CA 1
ATOM 4109 C C . TYR B 1 90 ? 2.959 2.211 -22.984 1 97.06 90 TYR B C 1
ATOM 4111 O O . TYR B 1 90 ? 2.307 1.473 -23.719 1 97.06 90 TYR B O 1
ATOM 4119 N N . GLU B 1 91 ? 4.137 2.619 -23.172 1 97.88 91 GLU B N 1
ATOM 4120 C CA . GLU B 1 91 ? 4.805 2.168 -24.391 1 97.88 91 GLU B CA 1
ATOM 4121 C C . GLU B 1 91 ? 5.066 0.665 -24.359 1 97.88 91 GLU B C 1
ATOM 4123 O O . GLU B 1 91 ? 4.941 -0.021 -25.375 1 97.88 91 GLU B O 1
ATOM 4128 N N . LEU B 1 92 ? 5.457 0.157 -23.234 1 98 92 LEU B N 1
ATOM 4129 C CA . LEU B 1 92 ? 5.633 -1.284 -23.094 1 98 92 LEU B CA 1
ATOM 4130 C C . LEU B 1 92 ? 4.332 -2.021 -23.406 1 98 92 LEU B C 1
ATOM 4132 O O . LEU B 1 92 ? 4.34 -3.033 -24.109 1 98 92 LEU B O 1
ATOM 4136 N N . GLN B 1 93 ? 3.186 -1.539 -22.859 1 97.75 93 GLN B N 1
ATOM 4137 C CA . GLN B 1 93 ? 1.878 -2.135 -23.109 1 97.75 93 GLN B CA 1
ATOM 4138 C C . GLN B 1 93 ? 1.534 -2.094 -24.594 1 97.75 93 GLN B C 1
ATOM 4140 O O . GLN B 1 93 ? 0.963 -3.045 -25.125 1 97.75 93 GLN B O 1
ATOM 4145 N N . ARG B 1 94 ? 1.847 -1.014 -25.203 1 97 94 ARG B N 1
ATOM 4146 C CA . ARG B 1 94 ? 1.602 -0.884 -26.641 1 97 94 ARG B CA 1
ATOM 4147 C C . ARG B 1 94 ? 2.402 -1.917 -27.438 1 97 94 ARG B C 1
ATOM 4149 O O . ARG B 1 94 ? 1.853 -2.615 -28.281 1 97 94 ARG B O 1
ATOM 4156 N N . GLN B 1 95 ? 3.672 -2.045 -27.109 1 97.19 95 GLN B N 1
ATOM 4157 C CA . GLN B 1 95 ? 4.566 -2.936 -27.859 1 97.19 95 GLN B CA 1
ATOM 4158 C C . GLN B 1 95 ? 4.164 -4.395 -27.672 1 97.19 95 GLN B C 1
ATOM 4160 O O . GLN B 1 95 ? 4.242 -5.191 -28.609 1 97.19 95 GLN B O 1
ATOM 4165 N N . VAL B 1 96 ? 3.74 -4.73 -26.5 1 97.56 96 VAL B N 1
ATOM 4166 C CA . VAL B 1 96 ? 3.562 -6.141 -26.156 1 97.56 96 VAL B CA 1
ATOM 4167 C C . VAL B 1 96 ? 2.115 -6.555 -26.422 1 97.56 96 VAL B C 1
ATOM 4169 O O . VAL B 1 96 ? 1.858 -7.645 -26.938 1 97.56 96 VAL B O 1
ATOM 4172 N N . HIS B 1 97 ? 1.188 -5.719 -26 1 97.88 97 HIS B N 1
ATOM 4173 C CA . HIS B 1 97 ? -0.216 -6.113 -26.047 1 97.88 97 HIS B CA 1
ATOM 4174 C C . HIS B 1 97 ? -0.966 -5.371 -27.141 1 97.88 97 HIS B C 1
ATOM 4176 O O . HIS B 1 97 ? -1.893 -5.914 -27.75 1 97.88 97 HIS B O 1
ATOM 4182 N N . ASN B 1 98 ? -0.686 -4.086 -27.344 1 96.44 98 ASN B N 1
ATOM 4183 C CA . ASN B 1 98 ? -1.293 -3.238 -28.359 1 96.44 98 ASN B CA 1
ATOM 4184 C C . ASN B 1 98 ? -2.809 -3.404 -28.406 1 96.44 98 ASN B C 1
ATOM 4186 O O . ASN B 1 98 ? -3.379 -3.717 -29.453 1 96.44 98 ASN B O 1
ATOM 4190 N N . PRO B 1 99 ? -3.469 -3.129 -27.281 1 95.81 99 PRO B N 1
ATOM 4191 C CA . PRO B 1 99 ? -4.922 -3.332 -27.281 1 95.81 99 PRO B CA 1
ATOM 4192 C C . PRO B 1 99 ? -5.652 -2.352 -28.188 1 95.81 99 PRO B C 1
ATOM 4194 O O . PRO B 1 99 ? -5.176 -1.236 -28.422 1 95.81 99 PRO B O 1
ATOM 4197 N N . PRO B 1 100 ? -6.848 -2.758 -28.688 1 95.19 100 PRO B N 1
ATOM 4198 C CA . PRO B 1 100 ? -7.652 -1.86 -29.516 1 95.19 100 PRO B CA 1
ATOM 4199 C C . PRO B 1 100 ? -8.031 -0.569 -28.797 1 95.19 100 PRO B C 1
ATOM 4201 O O . PRO B 1 100 ? -8.32 0.441 -29.453 1 95.19 100 PRO B O 1
ATOM 4204 N N . THR B 1 101 ? -8.008 -0.564 -27.547 1 92.62 101 THR B N 1
ATOM 4205 C CA . THR B 1 101 ? -8.43 0.58 -26.75 1 92.62 101 THR B CA 1
ATOM 4206 C C . THR B 1 101 ? -7.242 1.495 -26.453 1 92.62 101 THR B C 1
ATOM 4208 O O . THR B 1 101 ? -7.398 2.535 -25.812 1 92.62 101 THR B O 1
ATOM 4211 N N . TYR B 1 102 ? -6.113 1.103 -27.078 1 92.12 102 TYR B N 1
ATOM 4212 C CA . TYR B 1 102 ? -4.906 1.873 -26.812 1 92.12 102 TYR B CA 1
ATOM 4213 C C . TYR B 1 102 ? -5.02 3.283 -27.375 1 92.12 102 TYR B C 1
ATOM 4215 O O . TYR B 1 102 ? -5.207 3.465 -28.578 1 92.12 102 TYR B O 1
ATOM 4223 N N . ASN B 1 103 ? -5.004 4.34 -26.703 1 84.06 103 ASN B N 1
ATOM 4224 C CA . ASN B 1 103 ? -5.07 5.746 -27.094 1 84.06 103 ASN B CA 1
ATOM 4225 C C . ASN B 1 103 ? -6.328 6.047 -27.891 1 84.06 103 ASN B C 1
ATOM 4227 O O . ASN B 1 103 ? -6.258 6.703 -28.938 1 84.06 103 ASN B O 1
ATOM 4231 N N . ASN B 1 104 ? -7.418 5.422 -27.656 1 87 104 ASN B N 1
ATOM 4232 C CA . ASN B 1 104 ? -8.719 5.711 -28.25 1 87 104 ASN B CA 1
ATOM 4233 C C . ASN B 1 104 ? -9.609 6.496 -27.297 1 87 104 ASN B C 1
ATOM 4235 O O . ASN B 1 104 ? -10.469 5.918 -26.625 1 87 104 ASN B O 1
ATOM 4239 N N . ASN B 1 105 ? -9.383 7.77 -27.391 1 80.5 105 ASN B N 1
ATOM 4240 C CA . ASN B 1 105 ? -10.078 8.633 -26.453 1 80.5 105 ASN B CA 1
ATOM 4241 C C . ASN B 1 105 ? -11.578 8.664 -26.719 1 80.5 105 ASN B C 1
ATOM 4243 O O . ASN B 1 105 ? -12.352 9.141 -25.891 1 80.5 105 ASN B O 1
ATOM 4247 N N . LYS B 1 106 ? -12.031 8.18 -27.844 1 85.25 106 LYS B N 1
ATOM 4248 C CA . LYS B 1 106 ? -13.453 8.125 -28.172 1 85.25 106 LYS B CA 1
ATOM 4249 C C . LYS B 1 106 ? -14.094 6.855 -27.625 1 85.25 106 LYS B C 1
ATOM 4251 O O . LYS B 1 106 ? -15.32 6.758 -27.547 1 85.25 106 LYS B O 1
ATOM 4256 N N . HIS B 1 107 ? -13.211 5.922 -27.234 1 84.94 107 HIS B N 1
ATOM 4257 C CA . HIS B 1 107 ? -13.719 4.699 -26.625 1 84.94 107 HIS B CA 1
ATOM 4258 C C . HIS B 1 107 ? -14.125 4.934 -25.172 1 84.94 107 HIS B C 1
ATOM 4260 O O . HIS B 1 107 ? -13.406 5.598 -24.422 1 84.94 107 HIS B O 1
ATOM 4266 N N . PRO B 1 108 ? -15.242 4.449 -24.812 1 84.44 108 PRO B N 1
ATOM 4267 C CA . PRO B 1 108 ? -15.695 4.68 -23.438 1 84.44 108 PRO B CA 1
ATOM 4268 C C . PRO B 1 108 ? -14.773 4.043 -22.406 1 84.44 108 PRO B C 1
ATOM 4270 O O . PRO B 1 108 ? -14.836 4.387 -21.219 1 84.44 108 PRO B O 1
ATOM 4273 N N . GLY B 1 109 ? -13.992 3.164 -22.922 1 89.19 109 GLY B N 1
ATOM 4274 C CA . GLY B 1 109 ? -13.023 2.512 -22.062 1 89.19 109 GLY B CA 1
ATOM 4275 C C . GLY B 1 109 ? -11.594 2.637 -22.562 1 89.19 109 GLY B C 1
ATOM 4276 O O . GLY B 1 109 ? -10.898 1.634 -22.734 1 89.19 109 GLY B O 1
ATOM 4277 N N . GLU B 1 110 ? -11.195 3.889 -22.844 1 94.25 110 GLU B N 1
ATOM 4278 C CA . GLU B 1 110 ? -9.805 4.109 -23.234 1 94.25 110 GLU B CA 1
ATOM 4279 C C . GLU B 1 110 ? -8.836 3.527 -22.203 1 94.25 110 GLU B C 1
ATOM 4281 O O . GLU B 1 110 ? -9.062 3.648 -21 1 94.25 110 GLU B O 1
ATOM 4286 N N . MET B 1 111 ? -7.766 2.953 -22.719 1 96.75 111 MET B N 1
ATOM 4287 C CA . MET B 1 111 ? -6.828 2.299 -21.812 1 96.75 111 MET B CA 1
ATOM 4288 C C . MET B 1 111 ? -6.137 3.322 -20.906 1 96.75 111 MET B C 1
ATOM 4290 O O . MET B 1 111 ? -5.758 4.402 -21.375 1 96.75 111 MET B O 1
ATOM 4294 N N . LYS B 1 112 ? -5.98 3.018 -19.703 1 96.81 112 LYS B N 1
ATOM 4295 C CA . LYS B 1 112 ? -5.219 3.781 -18.719 1 96.81 112 LYS B CA 1
ATOM 4296 C C . LYS B 1 112 ? -4.449 2.854 -17.781 1 96.81 112 LYS B C 1
ATOM 4298 O O . LYS B 1 112 ? -4.793 1.679 -17.641 1 96.81 112 LYS B O 1
ATOM 4303 N N . CYS B 1 113 ? -3.303 3.314 -17.312 1 97.5 113 CYS B N 1
ATOM 4304 C CA . CYS B 1 113 ? -2.471 2.557 -16.391 1 97.5 113 CYS B CA 1
ATOM 4305 C C . CYS B 1 113 ? -2.227 3.342 -15.102 1 97.5 113 CYS B C 1
ATOM 4307 O O . CYS B 1 113 ? -2.188 4.574 -15.125 1 97.5 113 CYS B O 1
ATOM 4309 N N . ILE B 1 114 ? -2.01 2.621 -14 1 98.12 114 ILE B N 1
ATOM 4310 C CA . ILE B 1 114 ? -1.609 3.229 -12.734 1 98.12 114 ILE B CA 1
ATOM 4311 C C . ILE B 1 114 ? -0.651 2.297 -11.992 1 98.12 114 ILE B C 1
ATOM 4313 O O . ILE B 1 114 ? -0.765 1.072 -12.094 1 98.12 114 ILE B O 1
ATOM 4317 N N . MET B 1 115 ? 0.362 2.908 -11.281 1 98.5 115 MET B N 1
ATOM 4318 C CA . MET B 1 115 ? 1.272 2.121 -10.453 1 98.5 115 MET B CA 1
ATOM 4319 C C . MET B 1 115 ? 0.589 1.675 -9.164 1 98.5 115 MET B C 1
ATOM 4321 O O . MET B 1 115 ? -0.186 2.43 -8.578 1 98.5 115 MET B O 1
ATOM 4325 N N . THR B 1 116 ? 0.86 0.478 -8.75 1 98.69 116 THR B N 1
ATOM 4326 C CA . THR B 1 116 ? 0.344 -0.063 -7.496 1 98.69 116 THR B CA 1
ATOM 4327 C C . THR B 1 116 ? 1.477 -0.631 -6.645 1 98.69 116 THR B C 1
ATOM 4329 O O . THR B 1 116 ? 2.602 -0.784 -7.121 1 98.69 116 THR B O 1
ATOM 4332 N N . ASN B 1 117 ? 1.213 -0.906 -5.367 1 98.38 117 ASN B N 1
ATOM 4333 C CA . ASN B 1 117 ? 2.178 -1.519 -4.457 1 98.38 117 ASN B CA 1
ATOM 4334 C C . ASN B 1 117 ? 2.262 -3.027 -4.664 1 98.38 117 ASN B C 1
ATOM 4336 O O . ASN B 1 117 ? 2.088 -3.799 -3.719 1 98.38 117 ASN B O 1
ATOM 4340 N N . GLY B 1 118 ? 2.625 -3.441 -5.883 1 97.81 118 GLY B N 1
ATOM 4341 C CA . GLY B 1 118 ? 2.582 -4.828 -6.316 1 97.81 118 GLY B CA 1
ATOM 4342 C C . GLY B 1 118 ? 1.26 -5.215 -6.953 1 97.81 118 GLY B C 1
ATOM 4343 O O . GLY B 1 118 ? 0.269 -4.492 -6.82 1 97.81 118 GLY B O 1
ATOM 4344 N N . ALA B 1 119 ? 1.26 -6.352 -7.629 1 97.69 119 ALA B N 1
ATOM 4345 C CA . ALA B 1 119 ? 0.048 -6.816 -8.305 1 97.69 119 ALA B CA 1
ATOM 4346 C C . ALA B 1 119 ? -1.035 -7.18 -7.289 1 97.69 119 ALA B C 1
ATOM 4348 O O . ALA B 1 119 ? -2.227 -6.996 -7.555 1 97.69 119 ALA B O 1
ATOM 4349 N N . GLN B 1 120 ? -0.633 -7.684 -6.105 1 97.06 120 GLN B N 1
ATOM 4350 C CA . GLN B 1 120 ? -1.591 -8.016 -5.055 1 97.06 120 GLN B CA 1
ATOM 4351 C C . GLN B 1 120 ? -2.406 -6.789 -4.648 1 97.06 120 GLN B C 1
ATOM 4353 O O . GLN B 1 120 ? -3.6 -6.898 -4.363 1 97.06 120 GLN B O 1
ATOM 4358 N N . HIS B 1 121 ? -1.755 -5.645 -4.57 1 98.31 121 HIS B N 1
ATOM 4359 C CA . HIS B 1 121 ? -2.465 -4.402 -4.285 1 98.31 121 HIS B CA 1
ATOM 4360 C C . HIS B 1 121 ? -3.479 -4.082 -5.379 1 98.31 121 HIS B C 1
ATOM 4362 O O . HIS B 1 121 ? -4.605 -3.676 -5.09 1 98.31 121 HIS B O 1
ATOM 4368 N N . GLY B 1 122 ? -3.074 -4.23 -6.656 1 98.38 122 GLY B N 1
ATOM 4369 C CA . GLY B 1 122 ? -4.012 -4.055 -7.754 1 98.38 122 GLY B CA 1
ATOM 4370 C C . GLY B 1 122 ? -5.246 -4.93 -7.629 1 98.38 122 GLY B C 1
ATOM 4371 O O . GLY B 1 122 ? -6.371 -4.457 -7.816 1 98.38 122 GLY B O 1
ATOM 4372 N N . LEU B 1 123 ? -5.012 -6.188 -7.305 1 97.88 123 LEU B N 1
ATOM 4373 C CA . LEU B 1 123 ? -6.102 -7.137 -7.121 1 97.88 123 LEU B CA 1
ATOM 4374 C C . LEU B 1 123 ? -7.031 -6.688 -6 1 97.88 123 LEU B C 1
ATOM 4376 O O . LEU B 1 123 ? -8.258 -6.742 -6.145 1 97.88 123 LEU B O 1
ATOM 4380 N N . SER B 1 124 ? -6.473 -6.266 -4.91 1 96.69 124 SER B N 1
ATOM 4381 C CA . SER B 1 124 ? -7.258 -5.797 -3.771 1 96.69 124 SER B CA 1
ATOM 4382 C C . SER B 1 124 ? -8.086 -4.57 -4.137 1 96.69 124 SER B C 1
ATOM 4384 O O . SER B 1 124 ? -9.234 -4.438 -3.711 1 96.69 124 SER B O 1
ATOM 4386 N N . LEU B 1 125 ? -7.52 -3.625 -4.891 1 97.12 125 LEU B N 1
ATOM 4387 C CA . LEU B 1 125 ? -8.234 -2.438 -5.348 1 97.12 125 LEU B CA 1
ATOM 4388 C C . LEU B 1 125 ? -9.43 -2.822 -6.211 1 97.12 125 LEU B C 1
ATOM 4390 O O . LEU B 1 125 ? -10.539 -2.338 -5.992 1 97.12 125 LEU B O 1
ATOM 4394 N N . VAL B 1 126 ? -9.172 -3.701 -7.145 1 98.25 126 VAL B N 1
ATOM 4395 C CA . VAL B 1 126 ? -10.211 -4.113 -8.078 1 98.25 126 VAL B CA 1
ATOM 4396 C C . VAL B 1 126 ? -11.352 -4.789 -7.324 1 98.25 126 VAL B C 1
ATOM 4398 O O . VAL B 1 126 ? -12.508 -4.371 -7.422 1 98.25 126 VAL B O 1
ATOM 4401 N N . MET B 1 127 ? -11.047 -5.785 -6.523 1 97.62 127 MET B N 1
ATOM 4402 C CA . MET B 1 127 ? -12.086 -6.551 -5.84 1 97.62 127 MET B CA 1
ATOM 4403 C C . MET B 1 127 ? -12.812 -5.684 -4.816 1 97.62 127 MET B C 1
ATOM 4405 O O . MET B 1 127 ? -14.039 -5.762 -4.691 1 97.62 127 MET B O 1
ATOM 4409 N N . GLY B 1 128 ? -12.086 -4.855 -4.137 1 94.75 128 GLY B N 1
ATOM 4410 C CA . GLY B 1 128 ? -12.68 -4.016 -3.109 1 94.75 128 GLY B CA 1
ATOM 4411 C C . GLY B 1 128 ? -13.641 -2.982 -3.666 1 94.75 128 GLY B C 1
ATOM 4412 O O . GLY B 1 128 ? -14.555 -2.543 -2.971 1 94.75 128 GLY B O 1
ATOM 4413 N N . ASN B 1 129 ? -13.477 -2.537 -4.898 1 96 129 ASN B N 1
ATOM 4414 C CA . ASN B 1 129 ? -14.297 -1.483 -5.48 1 96 129 ASN B CA 1
ATOM 4415 C C . ASN B 1 129 ? -15.391 -2.057 -6.383 1 96 129 ASN B C 1
ATOM 4417 O O . ASN B 1 129 ? -16.297 -1.335 -6.809 1 96 129 ASN B O 1
ATOM 4421 N N . LEU B 1 130 ? -15.312 -3.338 -6.684 1 97.25 130 LEU B N 1
ATOM 4422 C CA . LEU B 1 130 ? -16.266 -3.926 -7.613 1 97.25 130 LEU B CA 1
ATOM 4423 C C . LEU B 1 130 ? -17.203 -4.898 -6.898 1 97.25 130 LEU B C 1
ATOM 4425 O O . LEU B 1 130 ? -18.406 -4.949 -7.195 1 97.25 130 LEU B O 1
ATOM 4429 N N . VAL B 1 131 ? -16.703 -5.723 -5.957 1 96.44 131 VAL B N 1
ATOM 4430 C CA . VAL B 1 131 ? -17.391 -6.93 -5.5 1 96.44 131 VAL B CA 1
ATOM 4431 C C . VAL B 1 131 ? -18.125 -6.641 -4.199 1 96.44 131 VAL B C 1
ATOM 4433 O O . VAL B 1 131 ? -17.562 -6.07 -3.266 1 96.44 131 VAL B O 1
ATOM 4436 N N . CYS B 1 132 ? -19.359 -7.012 -4.141 1 92.06 132 CYS B N 1
ATOM 4437 C CA . CYS B 1 132 ? -20.203 -6.98 -2.949 1 92.06 132 CYS B CA 1
ATOM 4438 C C . CYS B 1 132 ? -20.562 -8.391 -2.504 1 92.06 132 CYS B C 1
ATOM 4440 O O . CYS B 1 132 ? -20.359 -9.352 -3.248 1 92.06 132 CYS B O 1
ATOM 4442 N N . LYS B 1 133 ? -21.156 -8.422 -1.282 1 93 133 LYS B N 1
ATOM 4443 C CA . LYS B 1 133 ? -21.672 -9.688 -0.775 1 93 133 LYS B CA 1
ATOM 4444 C C . LYS B 1 133 ? -22.656 -10.312 -1.76 1 93 133 LYS B C 1
ATOM 4446 O O . LYS B 1 133 ? -23.484 -9.617 -2.334 1 93 133 LYS B O 1
ATOM 4451 N N . ASP B 1 134 ? -22.438 -11.602 -2.119 1 95.44 134 ASP B N 1
ATOM 4452 C CA . ASP B 1 134 ? -23.328 -12.453 -2.887 1 95.44 134 ASP B CA 1
ATOM 4453 C C . ASP B 1 134 ? -23.203 -12.188 -4.383 1 95.44 134 ASP B C 1
ATOM 4455 O O . ASP B 1 134 ? -23.906 -12.789 -5.191 1 95.44 134 ASP B O 1
ATOM 4459 N N . ASP B 1 135 ? -22.328 -11.242 -4.754 1 97 135 ASP B N 1
ATOM 4460 C CA . ASP B 1 135 ? -22.031 -11.117 -6.176 1 97 135 ASP B CA 1
ATOM 4461 C C . ASP B 1 135 ? -21.469 -12.43 -6.734 1 97 135 ASP B C 1
ATOM 4463 O O . ASP B 1 135 ? -20.844 -13.203 -6.012 1 97 135 ASP B O 1
ATOM 4467 N N . ILE B 1 136 ? -21.75 -12.695 -7.992 1 97.62 136 ILE B N 1
ATOM 4468 C CA . ILE B 1 136 ? -21.266 -13.906 -8.641 1 97.62 136 ILE B CA 1
ATOM 4469 C C . ILE B 1 136 ? -19.875 -13.648 -9.242 1 97.62 136 ILE B C 1
ATOM 4471 O O . ILE B 1 136 ? -19.734 -12.828 -10.148 1 97.62 136 ILE B O 1
ATOM 4475 N N . CYS B 1 137 ? -18.891 -14.281 -8.734 1 98.25 137 CYS B N 1
ATOM 4476 C CA . CYS B 1 137 ? -17.516 -14.211 -9.25 1 98.25 137 CYS B CA 1
ATOM 4477 C C . CYS B 1 137 ? -17.078 -15.57 -9.781 1 98.25 137 CYS B C 1
ATOM 4479 O O . CYS B 1 137 ? -17.047 -16.562 -9.047 1 98.25 137 CYS B O 1
ATOM 4481 N N . LEU B 1 138 ? -16.75 -15.617 -11.102 1 98.75 138 LEU B N 1
ATOM 4482 C CA . LEU B 1 138 ? -16.203 -16.828 -11.711 1 98.75 138 LEU B CA 1
ATOM 4483 C C . LEU B 1 138 ? -14.711 -16.938 -11.445 1 98.75 138 LEU B C 1
ATOM 4485 O O . LEU B 1 138 ? -13.969 -15.977 -11.633 1 98.75 138 LEU B O 1
ATOM 4489 N N . MET B 1 139 ? -14.289 -18.141 -10.969 1 98.62 139 MET B N 1
ATOM 4490 C CA . MET B 1 139 ? -12.891 -18.359 -10.594 1 98.62 139 MET B CA 1
ATOM 4491 C C . MET B 1 139 ? -12.305 -19.562 -11.32 1 98.62 139 MET B C 1
ATOM 4493 O O . MET B 1 139 ? -12.906 -20.641 -11.336 1 98.62 139 MET B O 1
ATOM 4497 N N . GLU B 1 140 ? -11.156 -19.328 -11.977 1 98.5 140 GLU B N 1
ATOM 4498 C CA . GLU B 1 140 ? -10.469 -20.547 -12.398 1 98.5 140 GLU B CA 1
ATOM 4499 C C . GLU B 1 140 ? -10.25 -21.484 -11.219 1 98.5 140 GLU B C 1
ATOM 4501 O O . GLU B 1 140 ? -10.055 -21.047 -10.086 1 98.5 140 GLU B O 1
ATOM 4506 N N . SER B 1 141 ? -10.273 -22.828 -11.438 1 97.44 141 SER B N 1
ATOM 4507 C CA . SER B 1 141 ? -10.117 -23.812 -10.367 1 97.44 141 SER B CA 1
ATOM 4508 C C . SER B 1 141 ? -9.094 -24.875 -10.742 1 97.44 141 SER B C 1
ATOM 4510 O O . SER B 1 141 ? -9.258 -25.578 -11.742 1 97.44 141 SER B O 1
ATOM 4512 N N . PRO B 1 142 ? -7.984 -25.062 -9.953 1 97.31 142 PRO B N 1
ATOM 4513 C CA . PRO B 1 142 ? -7.648 -24.297 -8.742 1 97.31 142 PRO B CA 1
ATOM 4514 C C . PRO B 1 142 ? -7.246 -22.859 -9.047 1 97.31 142 PRO B C 1
ATOM 4516 O O . PRO B 1 142 ? -6.98 -22.516 -10.203 1 97.31 142 PRO B O 1
ATOM 4519 N N . ALA B 1 143 ? -7.359 -21.969 -8 1 97.31 143 ALA B N 1
ATOM 4520 C CA . ALA B 1 143 ? -7.074 -20.547 -8.18 1 97.31 143 ALA B CA 1
ATOM 4521 C C . ALA B 1 143 ? -5.969 -20.094 -7.227 1 97.31 143 ALA B C 1
ATOM 4523 O O . ALA B 1 143 ? -5.711 -20.75 -6.211 1 97.31 143 ALA B O 1
ATOM 4524 N N . TYR B 1 144 ? -5.355 -19.016 -7.582 1 96.81 144 TYR B N 1
ATOM 4525 C CA . TYR B 1 144 ? -4.324 -18.391 -6.754 1 96.81 144 TYR B CA 1
ATOM 4526 C C . TYR B 1 144 ? -4.855 -18.094 -5.359 1 96.81 144 TYR B C 1
ATOM 4528 O O . TYR B 1 144 ? -5.879 -17.422 -5.207 1 96.81 144 TYR B O 1
ATOM 4536 N N . ALA B 1 145 ? -4.137 -18.5 -4.32 1 94.69 145 ALA B N 1
ATOM 4537 C CA . ALA B 1 145 ? -4.57 -18.391 -2.93 1 94.69 145 ALA B CA 1
ATOM 4538 C C . ALA B 1 145 ? -4.777 -16.938 -2.521 1 94.69 145 ALA B C 1
ATOM 4540 O O . ALA B 1 145 ? -5.664 -16.641 -1.721 1 94.69 145 ALA B O 1
ATOM 4541 N N . GLY B 1 146 ? -3.918 -16 -3.039 1 93.81 146 GLY B N 1
ATOM 4542 C CA . GLY B 1 146 ? -4.059 -14.594 -2.715 1 93.81 146 GLY B CA 1
ATOM 4543 C C . GLY B 1 146 ? -5.352 -13.992 -3.223 1 93.81 146 GLY B C 1
ATOM 4544 O O . GLY B 1 146 ? -5.93 -13.109 -2.576 1 93.81 146 GLY B O 1
ATOM 4545 N N . ALA B 1 147 ? -5.793 -14.406 -4.383 1 96.12 147 ALA B N 1
ATOM 4546 C CA . ALA B 1 147 ? -7.07 -13.938 -4.914 1 96.12 147 ALA B CA 1
ATOM 4547 C C . ALA B 1 147 ? -8.234 -14.445 -4.066 1 96.12 147 ALA B C 1
ATOM 4549 O O . ALA B 1 147 ? -9.172 -13.695 -3.783 1 96.12 147 ALA B O 1
ATOM 4550 N N . ILE B 1 148 ? -8.148 -15.727 -3.678 1 94.94 148 ILE B N 1
ATOM 4551 C CA . ILE B 1 148 ? -9.172 -16.312 -2.818 1 94.94 148 ILE B CA 1
ATOM 4552 C C . ILE B 1 148 ? -9.258 -15.523 -1.511 1 94.94 148 ILE B C 1
ATOM 4554 O O . ILE B 1 148 ? -10.352 -15.188 -1.052 1 94.94 148 ILE B O 1
ATOM 4558 N N . SER B 1 149 ? -8.148 -15.211 -0.962 1 92.06 149 SER B N 1
ATOM 4559 C CA . SER B 1 149 ? -8.086 -14.5 0.314 1 92.06 149 SER B CA 1
ATOM 4560 C C . SER B 1 149 ? -8.719 -13.117 0.214 1 92.06 149 SER B C 1
ATOM 4562 O O . SER B 1 149 ? -9.438 -12.695 1.122 1 92.06 149 SER B O 1
ATOM 4564 N N . VAL B 1 150 ? -8.445 -12.391 -0.859 1 92.44 150 VAL B N 1
ATOM 4565 C CA . VAL B 1 150 ? -9.008 -11.062 -1.062 1 92.44 150 VAL B CA 1
ATOM 4566 C C . VAL B 1 150 ? -10.531 -11.148 -1.149 1 92.44 150 VAL B C 1
ATOM 4568 O O . VAL B 1 150 ? -11.234 -10.289 -0.62 1 92.44 150 VAL B O 1
ATOM 4571 N N . LEU B 1 151 ? -11.031 -12.195 -1.761 1 93.44 151 LEU B N 1
ATOM 4572 C CA . LEU B 1 151 ? -12.461 -12.328 -2.008 1 93.44 151 LEU B CA 1
ATOM 4573 C C . LEU B 1 151 ? -13.18 -12.875 -0.777 1 93.44 151 LEU B C 1
ATOM 4575 O O . LEU B 1 151 ? -14.344 -12.547 -0.538 1 93.44 151 LEU B O 1
ATOM 4579 N N . ASN B 1 152 ? -12.5 -13.68 0.022 1 89.75 152 ASN B N 1
ATOM 4580 C CA . ASN B 1 152 ? -13.133 -14.328 1.172 1 89.75 152 ASN B CA 1
ATOM 4581 C C . ASN B 1 152 ? -13.773 -13.305 2.104 1 89.75 152 ASN B C 1
ATOM 4583 O O . ASN B 1 152 ? -14.891 -13.508 2.58 1 89.75 152 ASN B O 1
ATOM 4587 N N . HIS B 1 153 ? -13.141 -12.203 2.414 1 84.88 153 HIS B N 1
ATOM 4588 C CA . HIS B 1 153 ? -13.711 -11.258 3.365 1 84.88 153 HIS B CA 1
ATOM 4589 C C . HIS B 1 153 ? -14.883 -10.492 2.752 1 84.88 153 HIS B C 1
ATOM 4591 O O . HIS B 1 153 ? -15.734 -9.977 3.473 1 84.88 153 HIS B O 1
ATOM 4597 N N . LEU B 1 154 ? -14.969 -10.453 1.401 1 90.75 154 LEU B N 1
ATOM 4598 C CA . LEU B 1 154 ? -16.047 -9.742 0.723 1 90.75 154 LEU B CA 1
ATOM 4599 C C . LEU B 1 154 ? -17.281 -10.633 0.594 1 90.75 154 LEU B C 1
ATOM 4601 O O . LEU B 1 154 ? -18.375 -10.148 0.322 1 90.75 154 LEU B O 1
ATOM 4605 N N . LYS B 1 155 ? -17.094 -11.977 0.674 1 92.19 155 LYS B N 1
ATOM 4606 C CA . LYS B 1 155 ? -18.125 -13 0.76 1 92.19 155 LYS B CA 1
ATOM 4607 C C . LYS B 1 155 ? -18.984 -13.031 -0.502 1 92.19 155 LYS B C 1
ATOM 4609 O O . LYS B 1 155 ? -20.203 -13.039 -0.424 1 92.19 155 LYS B O 1
ATOM 4614 N N . PRO B 1 156 ? -18.328 -13.008 -1.633 1 96 156 PRO B N 1
ATOM 4615 C CA . PRO B 1 156 ? -19.094 -13.266 -2.854 1 96 156 PRO B CA 1
ATOM 4616 C C . PRO B 1 156 ? -19.453 -14.742 -3.033 1 96 156 PRO B C 1
ATOM 4618 O O . PRO B 1 156 ? -19.016 -15.578 -2.238 1 96 156 PRO B O 1
ATOM 4621 N N . LYS B 1 157 ? -20.312 -15 -3.998 1 96.69 157 LYS B N 1
ATOM 4622 C CA . LYS B 1 157 ? -20.484 -16.375 -4.484 1 96.69 157 LYS B CA 1
ATOM 4623 C C . LYS B 1 157 ? -19.422 -16.719 -5.527 1 96.69 157 LYS B C 1
ATOM 4625 O O . LYS B 1 157 ? -19.578 -16.391 -6.707 1 96.69 157 LYS B O 1
ATOM 4630 N N . MET B 1 158 ? -18.406 -17.422 -5.102 1 97.44 158 MET B N 1
ATOM 4631 C CA . MET B 1 158 ? -17.344 -17.828 -6.016 1 97.44 158 MET B CA 1
ATOM 4632 C C . MET B 1 158 ? -17.719 -19.141 -6.707 1 97.44 158 MET B C 1
ATOM 4634 O O . MET B 1 158 ? -17.906 -20.156 -6.043 1 97.44 158 MET B O 1
ATOM 4638 N N . ILE B 1 159 ? -17.844 -19.125 -8.031 1 97.75 159 ILE B N 1
ATOM 4639 C CA . ILE B 1 159 ? -18.172 -20.312 -8.812 1 97.75 159 ILE B CA 1
ATOM 4640 C C . ILE B 1 159 ? -16.922 -20.828 -9.531 1 97.75 159 ILE B C 1
ATOM 4642 O O . ILE B 1 159 ? -16.344 -20.109 -10.352 1 97.75 159 ILE B O 1
ATOM 4646 N N . PRO B 1 160 ? -16.5 -22.062 -9.211 1 97.94 160 PRO B N 1
ATOM 4647 C CA . PRO B 1 160 ? -15.297 -22.609 -9.852 1 97.94 160 PRO B CA 1
ATOM 4648 C C . PRO B 1 160 ? -15.531 -22.969 -11.312 1 97.94 160 PRO B C 1
ATOM 4650 O O . PRO B 1 160 ? -16.609 -23.469 -11.672 1 97.94 160 PRO B O 1
ATOM 4653 N N . ILE B 1 161 ? -14.602 -22.656 -12.141 1 98.56 161 ILE B N 1
ATOM 4654 C CA . ILE B 1 161 ? -14.555 -23.094 -13.523 1 98.56 161 ILE B CA 1
ATOM 4655 C C . ILE B 1 161 ? -13.414 -24.094 -13.711 1 98.56 161 ILE B C 1
ATOM 4657 O O . ILE B 1 161 ? -12.25 -23.781 -13.438 1 98.56 161 ILE B O 1
ATOM 4661 N N . ASP B 1 162 ? -13.641 -25.219 -14.258 1 97.62 162 ASP B N 1
ATOM 4662 C CA . ASP B 1 162 ? -12.664 -26.297 -14.391 1 97.62 162 ASP B CA 1
ATOM 4663 C C . ASP B 1 162 ? -11.539 -25.906 -15.344 1 97.62 162 ASP B C 1
ATOM 4665 O O . ASP B 1 162 ? -11.781 -25.234 -16.344 1 97.62 162 ASP B O 1
ATOM 4669 N N . THR B 1 163 ? -10.391 -26.359 -15 1 97.81 163 THR B N 1
ATOM 4670 C CA . THR B 1 163 ? -9.211 -26.141 -15.828 1 97.81 163 THR B CA 1
ATOM 4671 C C . THR B 1 163 ? -8.555 -27.469 -16.203 1 97.81 163 THR B C 1
ATOM 4673 O O . THR B 1 163 ? -8.875 -28.516 -15.625 1 97.81 163 THR B O 1
ATOM 4676 N N . ASP B 1 164 ? -7.762 -27.484 -17.219 1 97.5 164 ASP B N 1
ATOM 4677 C CA . ASP B 1 164 ? -6.852 -28.562 -17.578 1 97.5 164 ASP B CA 1
ATOM 4678 C C . ASP B 1 164 ? -5.441 -28.047 -17.828 1 97.5 164 ASP B C 1
ATOM 4680 O O . ASP B 1 164 ? -5.078 -26.969 -17.344 1 97.5 164 ASP B O 1
ATOM 4684 N N . LYS B 1 165 ? -4.586 -28.781 -18.453 1 96.81 165 LYS B N 1
ATOM 4685 C CA . LYS B 1 165 ? -3.182 -28.422 -18.641 1 96.81 165 LYS B CA 1
ATOM 4686 C C . LYS B 1 165 ? -3.045 -27.141 -19.469 1 96.81 165 LYS B C 1
ATOM 4688 O O . LYS B 1 165 ? -1.969 -26.547 -19.531 1 96.81 165 LYS B O 1
ATOM 4693 N N . HIS B 1 166 ? -4.152 -26.688 -20.094 1 97.69 166 HIS B N 1
ATOM 4694 C CA . HIS B 1 166 ? -4.137 -25.453 -20.891 1 97.69 166 HIS B CA 1
ATOM 4695 C C . HIS B 1 166 ? -4.988 -24.375 -20.219 1 97.69 166 HIS B C 1
ATOM 4697 O O . HIS B 1 166 ? -5.43 -23.438 -20.891 1 97.69 166 HIS B O 1
ATOM 4703 N N . GLY B 1 167 ? -5.285 -24.469 -18.969 1 97.81 167 GLY B N 1
ATOM 4704 C CA . GLY B 1 167 ? -6.039 -23.453 -18.25 1 97.81 167 GLY B CA 1
ATOM 4705 C C . GLY B 1 167 ? -7.543 -23.656 -18.312 1 97.81 167 GLY B C 1
ATOM 4706 O O . GLY B 1 167 ? -8.008 -24.797 -18.359 1 97.81 167 GLY B O 1
ATOM 4707 N N . ILE B 1 168 ? -8.336 -22.656 -18.203 1 98.69 168 ILE B N 1
ATOM 4708 C CA . ILE B 1 168 ? -9.789 -22.688 -18.172 1 98.69 168 ILE B CA 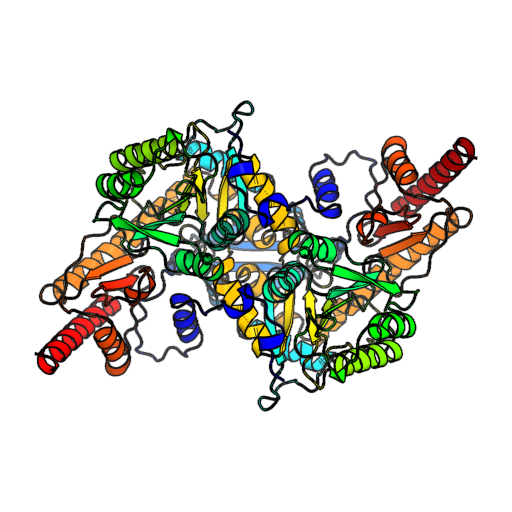1
ATOM 4709 C C . ILE B 1 168 ? -10.328 -23.422 -19.391 1 98.69 168 ILE B C 1
ATOM 4711 O O . ILE B 1 168 ? -9.875 -23.172 -20.516 1 98.69 168 ILE B O 1
ATOM 4715 N N . ILE B 1 169 ? -11.258 -24.328 -19.141 1 98.75 169 ILE B N 1
ATOM 4716 C CA . ILE B 1 169 ? -11.922 -25.047 -20.219 1 98.75 169 ILE B CA 1
ATOM 4717 C C . ILE B 1 169 ? -13.156 -24.25 -20.672 1 98.75 169 ILE B C 1
ATOM 4719 O O . ILE B 1 169 ? -14.148 -24.172 -19.953 1 98.75 169 ILE B O 1
ATOM 4723 N N . PRO B 1 170 ? -13.141 -23.734 -21.922 1 98.56 170 PRO B N 1
ATOM 4724 C CA . PRO B 1 170 ? -14.227 -22.844 -22.359 1 98.56 170 PRO B CA 1
ATOM 4725 C C . PRO B 1 170 ? -15.594 -23.531 -22.312 1 98.56 170 PRO B C 1
ATOM 4727 O O . PRO B 1 170 ? -16.594 -22.891 -22 1 98.56 170 PRO B O 1
ATOM 4730 N N . SER B 1 171 ? -15.664 -24.828 -22.656 1 98.56 171 SER B N 1
ATOM 4731 C CA . SER B 1 171 ? -16.938 -25.531 -22.641 1 98.56 171 SER B CA 1
ATOM 4732 C C . SER B 1 171 ? -17.5 -25.594 -21.219 1 98.56 171 SER B C 1
ATOM 4734 O O . SER B 1 171 ? -18.719 -25.531 -21.031 1 98.56 171 SER B O 1
ATOM 4736 N N . GLU B 1 172 ? -16.641 -25.734 -20.234 1 98.69 172 GLU B N 1
ATOM 4737 C CA . GLU B 1 172 ? -17.078 -25.734 -18.844 1 98.69 172 GLU B CA 1
ATOM 4738 C C . GLU B 1 172 ? -17.578 -24.344 -18.438 1 98.69 172 GLU B C 1
ATOM 4740 O O . GLU B 1 172 ? -18.547 -24.219 -17.672 1 98.69 172 GLU B O 1
ATOM 4745 N N . LEU B 1 173 ? -16.906 -23.312 -18.938 1 98.81 173 LEU B N 1
ATOM 4746 C CA . LEU B 1 173 ? -17.359 -21.938 -18.703 1 98.81 173 LEU B CA 1
ATOM 4747 C C . LEU B 1 173 ? -18.734 -21.719 -19.312 1 98.81 173 LEU B C 1
ATOM 4749 O O . LEU B 1 173 ? -19.625 -21.141 -18.672 1 98.81 173 LEU B O 1
ATOM 4753 N N . ARG B 1 174 ? -18.906 -22.203 -20.484 1 98.38 174 ARG B N 1
ATOM 4754 C CA . ARG B 1 174 ? -20.188 -22.078 -21.172 1 98.38 174 ARG B CA 1
ATOM 4755 C C . ARG B 1 174 ? -21.297 -22.781 -20.375 1 98.38 174 ARG B C 1
ATOM 4757 O O . ARG B 1 174 ? -22.406 -22.266 -20.297 1 98.38 174 ARG B O 1
ATOM 4764 N N . LYS B 1 175 ? -20.953 -23.922 -19.969 1 98.44 175 LYS B N 1
ATOM 4765 C CA . LYS B 1 175 ? -21.922 -24.703 -19.188 1 98.44 175 LYS B CA 1
ATOM 4766 C C . LYS B 1 175 ? -22.359 -23.938 -17.938 1 98.44 175 LYS B C 1
ATOM 4768 O O . LYS B 1 175 ? -23.562 -23.859 -17.656 1 98.44 175 LYS B O 1
ATOM 4773 N N . VAL B 1 176 ? -21.453 -23.359 -17.203 1 98.19 176 VAL B N 1
ATOM 4774 C CA . VAL B 1 176 ? -21.781 -22.594 -16 1 98.19 176 VAL B CA 1
ATOM 4775 C C . VAL B 1 176 ? -22.609 -21.359 -16.375 1 98.19 176 VAL B C 1
ATOM 4777 O O . VAL B 1 176 ? -23.594 -21.047 -15.719 1 98.19 176 VAL B O 1
ATOM 4780 N N . LEU B 1 177 ? -22.234 -20.688 -17.469 1 98.25 177 LEU B N 1
ATOM 4781 C CA . LEU B 1 177 ? -22.875 -19.453 -17.906 1 98.25 177 LEU B CA 1
ATOM 4782 C C . LEU B 1 177 ? -24.297 -19.703 -18.375 1 98.25 177 LEU B C 1
ATOM 4784 O O . LEU B 1 177 ? -25.141 -18.812 -18.344 1 98.25 177 LEU B O 1
ATOM 4788 N N . SER B 1 178 ? -24.578 -20.891 -18.766 1 97.31 178 SER B N 1
ATOM 4789 C CA . SER B 1 178 ? -25.875 -21.234 -19.328 1 97.31 178 SER B CA 1
ATOM 4790 C C . SER B 1 178 ? -26.984 -21.078 -18.281 1 97.31 178 SER B C 1
ATOM 4792 O O . SER B 1 178 ? -28.156 -21.062 -18.625 1 97.31 178 SER B O 1
ATOM 4794 N N . ARG B 1 179 ? -26.578 -20.922 -17.062 1 95.81 179 ARG B N 1
ATOM 4795 C CA . ARG B 1 179 ? -27.516 -20.688 -15.961 1 95.81 179 ARG B CA 1
ATOM 4796 C C . ARG B 1 179 ? -28.203 -19.344 -16.094 1 95.81 179 ARG B C 1
ATOM 4798 O O . ARG B 1 179 ? -29.219 -19.094 -15.445 1 95.81 179 ARG B O 1
ATOM 4805 N N . TRP B 1 180 ? -27.625 -18.438 -16.922 1 96.44 180 TRP B N 1
ATOM 4806 C CA . TRP B 1 180 ? -28.172 -17.094 -17.094 1 96.44 180 TRP B CA 1
ATOM 4807 C C . TRP B 1 180 ? -28.5 -16.812 -18.562 1 96.44 180 TRP B C 1
ATOM 4809 O O . TRP B 1 180 ? -27.891 -17.406 -19.453 1 96.44 180 TRP B O 1
ATOM 4819 N N . ASN B 1 181 ? -29.484 -15.922 -18.734 1 95.75 181 ASN B N 1
ATOM 4820 C CA . ASN B 1 181 ? -29.766 -15.367 -20.047 1 95.75 181 ASN B CA 1
ATOM 4821 C C . ASN B 1 181 ? -29.047 -14.039 -20.266 1 95.75 181 ASN B C 1
ATOM 4823 O O . ASN B 1 181 ? -29.359 -13.039 -19.625 1 95.75 181 ASN B O 1
ATOM 4827 N N . PRO B 1 182 ? -28.094 -14.086 -21.219 1 94.69 182 PRO B N 1
ATOM 4828 C CA . PRO B 1 182 ? -27.281 -12.875 -21.391 1 94.69 182 PRO B CA 1
ATOM 4829 C C . PRO B 1 182 ? -28.125 -11.641 -21.719 1 94.69 182 PRO B C 1
ATOM 4831 O O . PRO B 1 182 ? -27.75 -10.523 -21.344 1 94.69 182 PRO B O 1
ATOM 4834 N N . SER B 1 183 ? -29.219 -11.758 -22.25 1 93.62 183 SER B N 1
ATOM 4835 C CA . SER B 1 183 ? -30.062 -10.633 -22.656 1 93.62 183 SER B CA 1
ATOM 4836 C C . SER B 1 183 ? -30.734 -9.984 -21.453 1 93.62 183 SER B C 1
ATOM 4838 O O . SER B 1 183 ? -31.203 -8.844 -21.547 1 93.62 183 SER B O 1
ATOM 4840 N N . THR B 1 184 ? -30.703 -10.672 -20.406 1 92.19 184 THR B N 1
ATOM 4841 C CA . THR B 1 184 ? -31.406 -10.156 -19.234 1 92.19 184 THR B CA 1
ATOM 4842 C C . THR B 1 184 ? -30.438 -9.594 -18.219 1 92.19 184 THR B C 1
ATOM 4844 O O . THR B 1 184 ? -30.844 -9.109 -17.156 1 92.19 184 THR B O 1
ATOM 4847 N N . ILE B 1 185 ? -29.188 -9.656 -18.516 1 92 185 ILE B N 1
ATOM 4848 C CA . ILE B 1 185 ? -28.188 -9.18 -17.562 1 92 185 ILE B CA 1
ATOM 4849 C C . ILE B 1 185 ? -28.141 -7.652 -17.594 1 92 185 ILE B C 1
ATOM 4851 O O . ILE B 1 185 ? -27.672 -7.062 -18.578 1 92 185 ILE B O 1
ATOM 4855 N N . GLN B 1 186 ? -28.656 -6.996 -16.562 1 87.31 186 GLN B N 1
ATOM 4856 C CA . GLN B 1 186 ? -28.625 -5.543 -16.438 1 87.31 186 GLN B CA 1
ATOM 4857 C C . GLN B 1 186 ? -27.641 -5.098 -15.375 1 87.31 186 GLN B C 1
ATOM 4859 O O . GLN B 1 186 ? -26.969 -4.066 -15.523 1 87.31 186 GLN B O 1
ATOM 4864 N N . GLN B 1 187 ? -27.578 -5.855 -14.336 1 89.12 187 GLN B N 1
ATOM 4865 C CA . GLN B 1 187 ? -26.703 -5.566 -13.219 1 89.12 187 GLN B CA 1
ATOM 4866 C C . GLN B 1 187 ? -25.688 -6.691 -13.008 1 89.12 187 GLN B C 1
ATOM 4868 O O . GLN B 1 187 ? -25.953 -7.625 -12.242 1 89.12 187 GLN B O 1
ATOM 4873 N N . PRO B 1 188 ? -24.469 -6.445 -13.555 1 90.5 188 PRO B N 1
ATOM 4874 C CA . PRO B 1 188 ? -23.438 -7.465 -13.312 1 90.5 188 PRO B CA 1
ATOM 4875 C C . PRO B 1 188 ? -23.25 -7.758 -11.828 1 90.5 188 PRO B C 1
ATOM 4877 O O . PRO B 1 188 ? -23.25 -6.836 -11.008 1 90.5 188 PRO B O 1
ATOM 4880 N N . GLY B 1 189 ? -23.078 -9.078 -11.5 1 89.69 189 GLY B N 1
ATOM 4881 C CA . GLY B 1 189 ? -22.984 -9.508 -10.109 1 89.69 189 GLY B CA 1
ATOM 4882 C C . GLY B 1 189 ? -24.297 -10.016 -9.547 1 89.69 189 GLY B C 1
ATOM 4883 O O . GLY B 1 189 ? -24.312 -10.961 -8.758 1 89.69 189 GLY B O 1
ATOM 4884 N N . LYS B 1 190 ? -25.438 -9.422 -9.961 1 87.75 190 LYS B N 1
ATOM 4885 C CA . LYS B 1 190 ? -26.75 -9.766 -9.422 1 87.75 190 LYS B CA 1
ATOM 4886 C C . LYS B 1 190 ? -27.547 -10.625 -10.398 1 87.75 190 LYS B C 1
ATOM 4888 O O . LYS B 1 190 ? -28.047 -11.68 -10.031 1 87.75 190 LYS B O 1
ATOM 4893 N N . ASP B 1 191 ? -27.594 -10.211 -11.656 1 91.75 191 ASP B N 1
ATOM 4894 C CA . ASP B 1 191 ? -28.359 -10.906 -12.672 1 91.75 191 ASP B CA 1
ATOM 4895 C C . ASP B 1 191 ? -27.469 -11.789 -13.539 1 91.75 191 ASP B C 1
ATOM 4897 O O . ASP B 1 191 ? -27.922 -12.344 -14.547 1 91.75 191 ASP B O 1
ATOM 4901 N N . GLY B 1 192 ? -26.281 -11.953 -13.156 1 95.88 192 GLY B N 1
ATOM 4902 C CA . GLY B 1 192 ? -25.25 -12.688 -13.867 1 95.88 192 GLY B CA 1
ATOM 4903 C C . GLY B 1 192 ? -23.875 -12.523 -13.258 1 95.88 192 GLY B C 1
ATOM 4904 O O . GLY B 1 192 ? -23.719 -11.852 -12.234 1 95.88 192 GLY B O 1
ATOM 4905 N N . PRO B 1 193 ? -22.906 -13.102 -13.867 1 97.56 193 PRO B N 1
ATOM 4906 C CA . PRO B 1 193 ? -21.547 -13.008 -13.32 1 97.56 193 PRO B CA 1
ATOM 4907 C C . PRO B 1 193 ? -20.969 -11.594 -13.398 1 97.56 193 PRO B C 1
ATOM 4909 O O . PRO B 1 193 ? -21.203 -10.883 -14.383 1 97.56 193 PRO B O 1
ATOM 4912 N N . LYS B 1 194 ? -20.281 -11.211 -12.367 1 97.19 194 LYS B N 1
ATOM 4913 C CA . LYS B 1 194 ? -19.625 -9.906 -12.289 1 97.19 194 LYS B CA 1
ATOM 4914 C C . LYS B 1 194 ? -18.281 -9.922 -12.992 1 97.19 194 LYS B C 1
ATOM 4916 O O . LYS B 1 194 ? -17.922 -8.977 -13.695 1 97.19 194 LYS B O 1
ATOM 4921 N N . LEU B 1 195 ? -17.547 -10.898 -12.781 1 98.75 195 LEU B N 1
ATOM 4922 C CA . LEU B 1 195 ? -16.172 -10.977 -13.281 1 98.75 195 LEU B CA 1
ATOM 4923 C C . LEU B 1 195 ? -15.703 -12.43 -13.367 1 98.75 195 LEU B C 1
ATOM 4925 O O . LEU B 1 195 ? -16.344 -13.32 -12.812 1 98.75 195 LEU B O 1
ATOM 4929 N N . LEU B 1 196 ? -14.719 -12.68 -14.18 1 98.88 196 LEU B N 1
ATOM 4930 C CA . LEU B 1 196 ? -13.922 -13.906 -14.234 1 98.88 196 LEU B CA 1
ATOM 4931 C C . LEU B 1 196 ? -12.477 -13.641 -13.844 1 98.88 196 LEU B C 1
ATOM 4933 O O . LEU B 1 196 ? -11.82 -12.773 -14.43 1 98.88 196 LEU B O 1
ATOM 4937 N N . TYR B 1 197 ? -12.016 -14.328 -12.82 1 98.81 197 TYR B N 1
ATOM 4938 C CA . TYR B 1 197 ? -10.625 -14.227 -12.422 1 98.81 197 TYR B CA 1
ATOM 4939 C C . TYR B 1 197 ? -9.805 -15.391 -12.969 1 98.81 197 TYR B C 1
ATOM 4941 O O . TYR B 1 197 ? -10.211 -16.547 -12.836 1 98.81 197 TYR B O 1
ATOM 4949 N N . CYS B 1 198 ? -8.586 -15.094 -13.5 1 98.69 198 CYS B N 1
ATOM 4950 C CA . CYS B 1 198 ? -7.691 -16.172 -13.922 1 98.69 198 CYS B CA 1
ATOM 4951 C C . CYS B 1 198 ? -6.25 -15.672 -14 1 98.69 198 CYS B C 1
ATOM 4953 O O . CYS B 1 198 ? -6.008 -14.461 -14.086 1 98.69 198 CYS B O 1
ATOM 4955 N N . VAL B 1 199 ? -5.316 -16.5 -13.891 1 98.62 199 VAL B N 1
ATOM 4956 C CA . VAL B 1 199 ? -3.902 -16.344 -14.211 1 98.62 199 VAL B CA 1
ATOM 4957 C C . VAL B 1 199 ? -3.588 -17.031 -15.531 1 98.62 199 VAL B C 1
ATOM 4959 O O . VAL B 1 199 ? -3.234 -18.219 -15.555 1 98.62 199 VAL B O 1
ATOM 4962 N N . PRO B 1 200 ? -3.568 -16.266 -16.609 1 98.44 200 PRO B N 1
ATOM 4963 C CA . PRO B 1 200 ? -3.65 -16.891 -17.922 1 98.44 200 PRO B CA 1
ATOM 4964 C C . PRO B 1 200 ? -2.314 -17.469 -18.391 1 98.44 200 PRO B C 1
ATOM 4966 O O . PRO B 1 200 ? -2.273 -18.234 -19.359 1 98.44 200 PRO B O 1
ATOM 4969 N N . THR B 1 201 ? -1.213 -17.016 -17.797 1 98.06 201 THR B N 1
ATOM 4970 C CA . THR B 1 201 ? 0.114 -17.453 -18.234 1 98.06 201 THR B CA 1
ATOM 4971 C C . THR B 1 201 ? 0.881 -18.078 -17.062 1 98.06 201 THR B C 1
ATOM 4973 O O . THR B 1 201 ? 1.135 -17.406 -16.062 1 98.06 201 THR B O 1
ATOM 4976 N N . CYS B 1 202 ? 1.283 -19.391 -17.25 1 97.38 202 CYS B N 1
ATOM 4977 C CA . CYS B 1 202 ? 2.076 -20.078 -16.234 1 97.38 202 CYS B CA 1
ATOM 4978 C C . CYS B 1 202 ? 1.433 -19.953 -14.859 1 97.38 202 CYS B C 1
ATOM 4980 O O . CYS B 1 202 ? 2.094 -19.562 -13.891 1 97.38 202 CYS B O 1
ATOM 4982 N N . GLY B 1 203 ? 0.24 -20.312 -14.852 1 95.69 203 GLY B N 1
ATOM 4983 C CA . GLY B 1 203 ? -0.635 -19.969 -13.742 1 95.69 203 GLY B CA 1
ATOM 4984 C C . GLY B 1 203 ? -0.178 -20.562 -12.422 1 95.69 203 GLY B C 1
ATOM 4985 O O . GLY B 1 203 ? 0.382 -21.656 -12.383 1 95.69 203 GLY B O 1
ATOM 4986 N N . ASN B 1 204 ? -0.357 -19.859 -11.289 1 96.31 204 ASN B N 1
ATOM 4987 C CA . ASN B 1 204 ? -0.272 -20.328 -9.906 1 96.31 204 ASN B CA 1
ATOM 4988 C C . ASN B 1 204 ? -1.611 -20.859 -9.414 1 96.31 204 ASN B C 1
ATOM 4990 O O . ASN B 1 204 ? -2.564 -20.109 -9.242 1 96.31 204 ASN B O 1
ATOM 4994 N N . PRO B 1 205 ? -1.828 -22.141 -9.25 1 96.75 205 PRO B N 1
ATOM 4995 C CA . PRO B 1 205 ? -0.756 -23.047 -8.844 1 96.75 205 PRO B CA 1
ATOM 4996 C C . PRO B 1 205 ? -0.341 -24.016 -9.953 1 96.75 205 PRO B C 1
ATOM 4998 O O . PRO B 1 205 ? 0.632 -24.75 -9.805 1 96.75 205 PRO B O 1
ATOM 5001 N N . THR B 1 206 ? -0.958 -24.031 -11.117 1 97.44 206 THR B N 1
ATOM 5002 C CA . THR B 1 206 ? -0.925 -25.219 -11.961 1 97.44 206 THR B CA 1
ATOM 5003 C C . THR B 1 206 ? 0.244 -25.141 -12.945 1 97.44 206 THR B C 1
ATOM 5005 O O . THR B 1 206 ? 0.64 -26.156 -13.516 1 97.44 206 THR B O 1
ATOM 5008 N N . GLY B 1 207 ? 0.689 -23.922 -13.195 1 97.31 207 GLY B N 1
ATOM 5009 C CA . GLY B 1 207 ? 1.686 -23.75 -14.242 1 97.31 207 GLY B CA 1
ATOM 5010 C C . GLY B 1 207 ? 1.096 -23.781 -15.633 1 97.31 207 GLY B C 1
ATOM 5011 O O . GLY B 1 207 ? 1.818 -23.641 -16.625 1 97.31 207 GLY B O 1
ATOM 5012 N N . ALA B 1 208 ? -0.204 -23.906 -15.758 1 97.62 208 ALA B N 1
ATOM 5013 C CA . ALA B 1 208 ? -0.888 -23.969 -17.047 1 97.62 208 ALA B CA 1
ATOM 5014 C C . ALA B 1 208 ? -0.93 -22.609 -17.719 1 97.62 208 ALA B C 1
ATOM 5016 O O . ALA B 1 208 ? -0.876 -21.562 -17.047 1 97.62 208 ALA B O 1
ATOM 5017 N N . SER B 1 209 ? -1.002 -22.578 -19.078 1 98.12 209 SER B N 1
ATOM 5018 C CA . SER B 1 209 ? -1.193 -21.359 -19.859 1 98.12 209 SER B CA 1
ATOM 5019 C C . SER B 1 209 ? -2.338 -21.531 -20.859 1 98.12 209 SER B C 1
ATOM 5021 O O . SER B 1 209 ? -2.414 -22.531 -21.562 1 98.12 209 SER B O 1
ATOM 5023 N N . LEU B 1 210 ? -3.154 -20.562 -20.859 1 98.56 210 LEU B N 1
ATOM 5024 C CA . LEU B 1 210 ? -4.238 -20.547 -21.844 1 98.56 210 LEU B CA 1
ATOM 5025 C C . LEU B 1 210 ? -3.688 -20.422 -23.266 1 98.56 210 LEU B C 1
ATOM 5027 O O . LEU B 1 210 ? -2.732 -19.688 -23.5 1 98.56 210 LEU B O 1
ATOM 5031 N N . THR B 1 211 ? -4.301 -21.156 -24.188 1 98.12 211 THR B N 1
ATOM 5032 C CA . THR B 1 211 ? -3.988 -20.969 -25.594 1 98.12 211 THR B CA 1
ATOM 5033 C C . THR B 1 211 ? -4.695 -19.734 -26.156 1 98.12 211 THR B C 1
ATOM 5035 O O . THR B 1 211 ? -5.617 -19.219 -25.516 1 98.12 211 THR B O 1
ATOM 5038 N N . LEU B 1 212 ? -4.207 -19.297 -27.328 1 98.31 212 LEU B N 1
ATOM 5039 C CA . LEU B 1 212 ? -4.852 -18.172 -27.969 1 98.31 212 LEU B CA 1
ATOM 5040 C C . LEU B 1 212 ? -6.312 -18.469 -28.281 1 98.31 212 LEU B C 1
ATOM 5042 O O . LEU B 1 212 ? -7.184 -17.625 -28.094 1 98.31 212 LEU B O 1
ATOM 5046 N N . GLU B 1 213 ? -6.562 -19.641 -28.766 1 98.56 213 GLU B N 1
ATOM 5047 C CA . GLU B 1 213 ? -7.914 -20.062 -29.141 1 98.56 213 GLU B CA 1
ATOM 5048 C C . GLU B 1 213 ? -8.852 -20.016 -27.938 1 98.56 213 GLU B C 1
ATOM 5050 O O . GLU B 1 213 ? -9.977 -19.531 -28.031 1 98.56 213 GLU B O 1
ATOM 5055 N N . ARG B 1 214 ? -8.414 -20.516 -26.859 1 98.69 214 ARG B N 1
ATOM 5056 C CA . ARG B 1 214 ? -9.242 -20.5 -25.656 1 98.69 214 ARG B CA 1
ATOM 5057 C C . ARG B 1 214 ? -9.492 -19.078 -25.172 1 98.69 214 ARG B C 1
ATOM 5059 O O . ARG B 1 214 ? -10.594 -18.75 -24.734 1 98.69 214 ARG B O 1
ATOM 5066 N N . LYS B 1 215 ? -8.461 -18.219 -25.219 1 98.81 215 LYS B N 1
ATOM 5067 C CA . LYS B 1 215 ? -8.648 -16.828 -24.797 1 98.81 215 LYS B CA 1
ATOM 5068 C C . LYS B 1 215 ? -9.703 -16.141 -25.656 1 98.81 215 LYS B C 1
ATOM 5070 O O . LYS B 1 215 ? -10.531 -15.383 -25.125 1 98.81 215 LYS B O 1
ATOM 5075 N N . LYS B 1 216 ? -9.672 -16.391 -26.938 1 98.75 216 LYS B N 1
ATOM 5076 C CA . LYS B 1 216 ? -10.672 -15.797 -27.844 1 98.75 216 LYS B CA 1
ATOM 5077 C C . LYS B 1 216 ? -12.078 -16.25 -27.469 1 98.75 216 LYS B C 1
ATOM 5079 O O . LYS B 1 216 ? -13.008 -15.438 -27.422 1 98.75 216 LYS B O 1
ATOM 5084 N N . GLU B 1 217 ? -12.227 -17.5 -27.188 1 98.81 217 GLU B N 1
ATOM 5085 C CA . GLU B 1 217 ? -13.531 -18.031 -26.797 1 98.81 217 GLU B CA 1
ATOM 5086 C C . GLU B 1 217 ? -14.016 -17.438 -25.484 1 98.81 217 GLU B C 1
ATOM 5088 O O . GLU B 1 217 ? -15.18 -17.062 -25.359 1 98.81 217 GLU B O 1
ATOM 5093 N N . ILE B 1 218 ? -13.125 -17.391 -24.531 1 98.88 218 ILE B N 1
ATOM 5094 C CA . ILE B 1 218 ? -13.461 -16.844 -23.219 1 98.88 218 ILE B CA 1
ATOM 5095 C C . ILE B 1 218 ? -13.836 -15.367 -23.344 1 98.88 218 ILE B C 1
ATOM 5097 O O . ILE B 1 218 ? -14.805 -14.914 -22.734 1 98.88 218 ILE B O 1
ATOM 5101 N N . TYR B 1 219 ? -13.062 -14.609 -24.141 1 98.81 219 TYR B N 1
ATOM 5102 C CA . TYR B 1 219 ? -13.352 -13.188 -24.312 1 98.81 219 TYR B CA 1
ATOM 5103 C C . TYR B 1 219 ? -14.719 -12.984 -24.953 1 98.81 219 TYR B C 1
ATOM 5105 O O . TYR B 1 219 ? -15.461 -12.078 -24.578 1 98.81 219 TYR B O 1
ATOM 5113 N N . GLU B 1 220 ? -15.039 -13.852 -25.953 1 98.69 220 GLU B N 1
ATOM 5114 C CA . GLU B 1 220 ? -16.344 -13.75 -26.578 1 98.69 220 GLU B CA 1
ATOM 5115 C C . GLU B 1 220 ? -17.469 -14.008 -25.578 1 98.69 220 GLU B C 1
ATOM 5117 O O . GLU B 1 220 ? -18.531 -13.375 -25.641 1 98.69 220 GLU B O 1
ATOM 5122 N N . LEU B 1 221 ? -17.266 -14.953 -24.734 1 98.69 221 LEU B N 1
ATOM 5123 C CA . LEU B 1 221 ? -18.234 -15.203 -23.672 1 98.69 221 LEU B CA 1
ATOM 5124 C C . LEU B 1 221 ? -18.344 -14 -22.734 1 98.69 221 LEU B C 1
ATOM 5126 O O . LEU B 1 221 ? -19.438 -13.664 -22.281 1 98.69 221 LEU B O 1
ATOM 5130 N N . ALA B 1 222 ? -17.234 -13.344 -22.406 1 98.38 222 ALA B N 1
ATOM 5131 C CA . ALA B 1 222 ? -17.25 -12.141 -21.578 1 98.38 222 ALA B CA 1
ATOM 5132 C C . ALA B 1 222 ? -18.078 -11.039 -22.234 1 98.38 222 ALA B C 1
ATOM 5134 O O . ALA B 1 222 ? -18.828 -10.328 -21.562 1 98.38 222 ALA B O 1
ATOM 5135 N N . ARG B 1 223 ? -17.969 -10.891 -23.547 1 96.69 223 ARG B N 1
ATOM 5136 C CA . ARG B 1 223 ? -18.734 -9.906 -24.297 1 96.69 223 ARG B CA 1
ATOM 5137 C C . ARG B 1 223 ? -20.219 -10.219 -24.25 1 96.69 223 ARG B C 1
ATOM 5139 O O . ARG B 1 223 ? -21.047 -9.32 -24.031 1 96.69 223 ARG B O 1
ATOM 5146 N N . GLU B 1 224 ? -20.484 -11.453 -24.422 1 96.81 224 GLU B N 1
ATOM 5147 C CA . GLU B 1 224 ? -21.891 -11.883 -24.469 1 96.81 224 GLU B CA 1
ATOM 5148 C C . GLU B 1 224 ? -22.562 -11.711 -23.109 1 96.81 224 GLU B C 1
ATOM 5150 O O . GLU B 1 224 ? -23.703 -11.234 -23.047 1 96.81 224 GLU B O 1
ATOM 5155 N N . TYR B 1 225 ? -21.906 -12.07 -22.062 1 97.12 225 TYR B N 1
ATOM 5156 C CA . TYR B 1 225 ? -22.516 -12.086 -20.75 1 97.12 225 TYR B CA 1
ATOM 5157 C C . TYR B 1 225 ? -22.141 -10.836 -19.953 1 97.12 225 TYR B C 1
ATOM 5159 O O . TYR B 1 225 ? -22.578 -10.672 -18.812 1 97.12 225 TYR B O 1
ATOM 5167 N N . LYS B 1 226 ? -21.25 -10.016 -20.438 1 95.12 226 LYS B N 1
ATOM 5168 C CA . LYS B 1 226 ? -20.922 -8.68 -19.953 1 95.12 226 LYS B CA 1
ATOM 5169 C C . LYS B 1 226 ? -20.172 -8.758 -18.609 1 95.12 226 LYS B C 1
ATOM 5171 O O . LYS B 1 226 ? -20.406 -7.938 -17.719 1 95.12 226 LYS B O 1
ATOM 5176 N N . PHE B 1 227 ? -19.406 -9.773 -18.406 1 97.94 227 PHE B N 1
ATOM 5177 C CA . PHE B 1 227 ? -18.578 -9.797 -17.203 1 97.94 227 PHE B CA 1
ATOM 5178 C C . PHE B 1 227 ? -17.172 -9.312 -17.5 1 97.94 227 PHE B C 1
ATOM 5180 O O . PHE B 1 227 ? -16.703 -9.391 -18.641 1 97.94 227 PHE B O 1
ATOM 5187 N N . LEU B 1 228 ? -16.5 -8.711 -16.484 1 98.56 228 LEU B N 1
ATOM 5188 C CA . LEU B 1 228 ? -15.117 -8.273 -16.609 1 98.56 228 LEU B CA 1
ATOM 5189 C C . LEU B 1 228 ? -14.164 -9.461 -16.531 1 98.56 228 LEU B C 1
ATOM 5191 O O . LEU B 1 228 ? -14.422 -10.414 -15.789 1 98.56 228 LEU B O 1
ATOM 5195 N N . ILE B 1 229 ? -13.102 -9.438 -17.281 1 98.88 229 ILE B N 1
ATOM 5196 C CA . ILE B 1 229 ? -12.016 -10.398 -17.141 1 98.88 229 ILE B CA 1
ATOM 5197 C C . ILE B 1 229 ? -10.898 -9.789 -16.297 1 98.88 229 ILE B C 1
ATOM 5199 O O . ILE B 1 229 ? -10.305 -8.773 -16.672 1 98.88 229 ILE B O 1
ATOM 5203 N N . ILE B 1 230 ? -10.641 -10.352 -15.148 1 98.88 230 ILE B N 1
ATOM 5204 C CA . ILE B 1 230 ? -9.492 -10 -14.32 1 98.88 230 ILE B CA 1
ATOM 5205 C C . ILE B 1 230 ? -8.289 -10.836 -14.727 1 98.88 230 ILE B C 1
ATOM 5207 O O . ILE B 1 230 ? -8.141 -11.984 -14.289 1 98.88 230 ILE B O 1
ATOM 5211 N N . GLU B 1 231 ? -7.449 -10.242 -15.562 1 98.88 231 GLU B N 1
ATOM 5212 C CA . GLU B 1 231 ? -6.246 -10.875 -16.094 1 98.88 231 GLU B CA 1
ATOM 5213 C C . GLU B 1 231 ? -5.055 -10.672 -15.164 1 98.88 231 GLU B C 1
ATOM 5215 O O . GLU B 1 231 ? -4.301 -9.711 -15.312 1 98.88 231 GLU B O 1
ATOM 5220 N N . ASP B 1 232 ? -4.871 -11.562 -14.195 1 98.62 232 ASP B N 1
ATOM 5221 C CA . ASP B 1 232 ? -3.77 -11.539 -13.234 1 98.62 232 ASP B CA 1
ATOM 5222 C C . ASP B 1 232 ? -2.529 -12.227 -13.805 1 98.62 232 ASP B C 1
ATOM 5224 O O . ASP B 1 232 ? -2.406 -13.453 -13.742 1 98.62 232 ASP B O 1
ATOM 5228 N N . ASP B 1 233 ? -1.555 -11.414 -14.266 1 98.19 233 ASP B N 1
ATOM 5229 C CA . ASP B 1 233 ? -0.571 -12.047 -15.141 1 98.19 233 ASP B CA 1
ATOM 5230 C C . ASP B 1 233 ? 0.85 -11.656 -14.742 1 98.19 233 ASP B C 1
ATOM 5232 O O . ASP B 1 233 ? 1.632 -11.203 -15.578 1 98.19 233 ASP B O 1
ATOM 5236 N N . PRO B 1 234 ? 1.253 -11.984 -13.469 1 97.44 234 PRO B N 1
ATOM 5237 C CA . PRO B 1 234 ? 2.611 -11.648 -13.031 1 97.44 234 PRO B CA 1
ATOM 5238 C C . PRO B 1 234 ? 3.676 -12.5 -13.719 1 97.44 234 PRO B C 1
ATOM 5240 O O . PRO B 1 234 ? 4.863 -12.172 -13.664 1 97.44 234 PRO B O 1
ATOM 5243 N N . TYR B 1 235 ? 3.32 -13.586 -14.445 1 97.62 235 TYR B N 1
ATOM 5244 C CA . TYR B 1 235 ? 4.281 -14.523 -15.016 1 97.62 235 TYR B CA 1
ATOM 5245 C C . TYR B 1 235 ? 4.375 -14.367 -16.531 1 97.62 235 TYR B C 1
ATOM 5247 O O . TYR B 1 235 ? 5.043 -15.156 -17.203 1 97.62 235 TYR B O 1
ATOM 5255 N N . PHE B 1 236 ? 3.773 -13.383 -17.078 1 97.94 236 PHE B N 1
ATOM 5256 C CA . PHE B 1 236 ? 3.637 -13.211 -18.516 1 97.94 236 PHE B CA 1
ATOM 5257 C C . PHE B 1 236 ? 4.992 -13.312 -19.203 1 97.94 236 PHE B C 1
ATOM 5259 O O . PHE B 1 236 ? 5.129 -13.977 -20.234 1 97.94 236 PHE B O 1
ATOM 5266 N N . TYR B 1 237 ? 6.012 -12.742 -18.656 1 97.06 237 TYR B N 1
ATOM 5267 C CA . TYR B 1 237 ? 7.309 -12.625 -19.328 1 97.06 237 TYR B CA 1
ATOM 5268 C C . TYR B 1 237 ? 8.203 -13.812 -18.984 1 97.06 237 TYR B C 1
ATOM 5270 O O . TYR B 1 237 ? 9.352 -13.875 -19.422 1 97.06 237 TYR B O 1
ATOM 5278 N N . LEU B 1 238 ? 7.73 -14.766 -18.172 1 94.75 238 LEU B N 1
ATOM 5279 C CA . LEU B 1 238 ? 8.531 -15.906 -17.766 1 94.75 238 LEU B CA 1
ATOM 5280 C C . LEU B 1 238 ? 8.336 -17.078 -18.719 1 94.75 238 LEU B C 1
ATOM 5282 O O . LEU B 1 238 ? 8.719 -18.219 -18.406 1 94.75 238 LEU B O 1
ATOM 5286 N N . ARG B 1 239 ? 7.762 -16.875 -19.766 1 91.38 239 ARG B N 1
ATOM 5287 C CA . ARG B 1 239 ? 7.609 -17.906 -20.797 1 91.38 239 ARG B CA 1
ATOM 5288 C C . ARG B 1 239 ? 8.422 -17.562 -22.031 1 91.38 239 ARG B C 1
ATOM 5290 O O . ARG B 1 239 ? 8.625 -16.391 -22.359 1 91.38 239 ARG B O 1
ATOM 5297 N N . SER B 1 240 ? 8.805 -18.594 -22.656 1 86.62 240 SER B N 1
ATOM 5298 C CA . SER B 1 240 ? 9.578 -18.391 -23.891 1 86.62 240 SER B CA 1
ATOM 5299 C C . SER B 1 240 ? 8.719 -17.781 -24.984 1 86.62 240 SER B C 1
ATOM 5301 O O . SER B 1 240 ? 7.516 -18.031 -25.062 1 86.62 240 SER B O 1
ATOM 5303 N N . LYS B 1 241 ? 9.383 -16.969 -25.812 1 90.06 241 LYS B N 1
ATOM 5304 C CA . LYS B 1 241 ? 8.734 -16.344 -26.969 1 90.06 241 LYS B CA 1
ATOM 5305 C C . LYS B 1 241 ? 8.461 -17.375 -28.062 1 90.06 2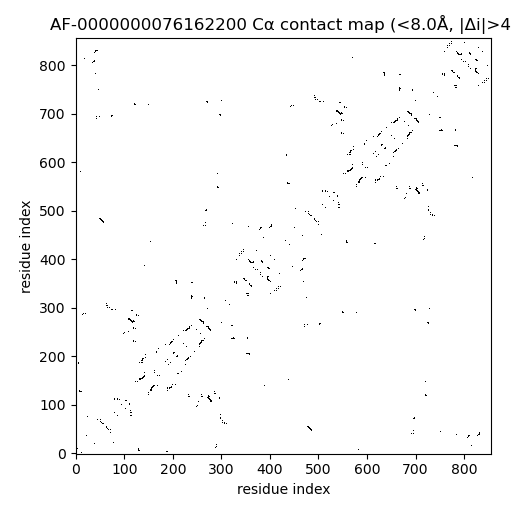41 LYS B C 1
ATOM 5307 O O . LYS B 1 241 ? 9.141 -18.406 -28.141 1 90.06 241 LYS B O 1
ATOM 5312 N N . PRO B 1 242 ? 7.492 -17 -28.969 1 93.38 242 PRO B N 1
ATOM 5313 C CA . PRO B 1 242 ? 6.633 -15.812 -28.922 1 93.38 242 PRO B CA 1
ATOM 5314 C C . PRO B 1 242 ? 5.598 -15.867 -27.797 1 93.38 242 PRO B C 1
ATOM 5316 O O . PRO B 1 242 ? 5.078 -16.938 -27.5 1 93.38 242 PRO B O 1
ATOM 5319 N N . TYR B 1 243 ? 5.332 -14.75 -27.312 1 95.75 243 TYR B N 1
ATOM 5320 C CA . TYR B 1 243 ? 4.289 -14.68 -26.297 1 95.75 243 TYR B CA 1
ATOM 5321 C C . TYR B 1 243 ? 2.918 -14.953 -26.906 1 95.75 243 TYR B C 1
ATOM 5323 O O . TYR B 1 243 ? 2.621 -14.516 -28.016 1 95.75 243 TYR B O 1
ATOM 5331 N N . VAL B 1 244 ? 2.084 -15.766 -26.172 1 97.25 244 VAL B N 1
ATOM 5332 C CA . VAL B 1 244 ? 0.673 -15.844 -26.531 1 97.25 244 VAL B CA 1
ATOM 5333 C C . VAL B 1 244 ? -0.017 -14.516 -26.219 1 97.25 244 VAL B C 1
ATOM 5335 O O . VAL B 1 244 ? 0.111 -13.984 -25.109 1 97.25 244 VAL B O 1
ATOM 5338 N N . PRO B 1 245 ? -0.729 -13.938 -27.188 1 98.06 245 PRO B N 1
ATOM 5339 C CA . PRO B 1 245 ? -1.392 -12.656 -26.938 1 98.06 245 PRO B CA 1
ATOM 5340 C C . PRO B 1 245 ? -2.293 -12.68 -25.719 1 98.06 245 PRO B C 1
ATOM 5342 O O . PRO B 1 245 ? -2.971 -13.68 -25.453 1 98.06 245 PRO B O 1
ATOM 5345 N N . SER B 1 246 ? -2.281 -11.586 -25 1 98.5 246 SER B N 1
ATOM 5346 C CA . SER B 1 246 ? -3.051 -11.469 -23.766 1 98.5 246 SER B CA 1
ATOM 5347 C C . SER B 1 246 ? -4.527 -11.219 -24.047 1 98.5 246 SER B C 1
ATOM 5349 O O . SER B 1 246 ? -4.906 -10.969 -25.203 1 98.5 246 SER B O 1
ATOM 5351 N N . PHE B 1 247 ? -5.422 -11.336 -22.984 1 98.81 247 PHE B N 1
ATOM 5352 C CA . PHE B 1 247 ? -6.793 -10.852 -23.109 1 98.81 247 PHE B CA 1
ATOM 5353 C C . PHE B 1 247 ? -6.809 -9.367 -23.438 1 98.81 247 PHE B C 1
ATOM 5355 O O . PHE B 1 247 ? -7.637 -8.914 -24.234 1 98.81 247 PHE B O 1
ATOM 5362 N N . LEU B 1 248 ? -5.895 -8.586 -22.812 1 98.62 248 LEU B N 1
ATOM 5363 C CA . LEU B 1 248 ? -5.809 -7.156 -23.094 1 98.62 248 LEU B CA 1
ATOM 5364 C C . LEU B 1 248 ? -5.598 -6.898 -24.578 1 98.62 248 LEU B C 1
ATOM 5366 O O . LEU B 1 248 ? -6.145 -5.941 -25.125 1 98.62 248 LEU B O 1
ATOM 5370 N N . SER B 1 249 ? -4.848 -7.734 -25.219 1 98.19 249 SER B N 1
ATOM 5371 C CA . SER B 1 249 ? -4.516 -7.574 -26.625 1 98.19 249 SER B CA 1
ATOM 5372 C C . SER B 1 249 ? -5.758 -7.672 -27.516 1 98.19 249 SER B C 1
ATOM 5374 O O . SER B 1 249 ? -5.785 -7.133 -28.609 1 98.19 249 SER B O 1
ATOM 5376 N N . MET B 1 250 ? -6.789 -8.336 -27.062 1 98.12 250 MET B N 1
ATOM 5377 C CA . MET B 1 250 ? -7.977 -8.555 -27.891 1 98.12 250 MET B CA 1
ATOM 5378 C C . MET B 1 250 ? -9.164 -7.766 -27.359 1 98.12 250 MET B C 1
ATOM 5380 O O . MET B 1 250 ? -10.305 -7.977 -27.781 1 98.12 250 MET B O 1
ATOM 5384 N N . ASP B 1 251 ? -8.945 -6.879 -26.453 1 97.69 251 ASP B N 1
ATOM 5385 C CA . ASP B 1 251 ? -10.008 -6.227 -25.703 1 97.69 251 ASP B CA 1
ATOM 5386 C C . ASP B 1 251 ? -10.617 -5.074 -26.484 1 97.69 251 ASP B C 1
ATOM 5388 O O . ASP B 1 251 ? -10.32 -3.908 -26.234 1 97.69 251 ASP B O 1
ATOM 5392 N N . THR B 1 252 ? -11.594 -5.375 -27.281 1 96.25 252 THR B N 1
ATOM 5393 C CA . THR B 1 252 ? -12.25 -4.367 -28.109 1 96.25 252 THR B CA 1
ATOM 5394 C C . THR B 1 252 ? -13.289 -3.598 -27.297 1 96.25 252 THR B C 1
ATOM 5396 O O . THR B 1 252 ? -13.562 -2.428 -27.562 1 96.25 252 THR B O 1
ATOM 5399 N N . ASP B 1 253 ? -13.875 -4.164 -26.25 1 95.88 253 ASP B N 1
ATOM 5400 C CA . ASP B 1 253 ? -15.031 -3.586 -25.562 1 95.88 253 ASP B CA 1
ATOM 5401 C C . ASP B 1 253 ? -14.617 -2.959 -24.234 1 95.88 253 ASP B C 1
ATOM 5403 O O . ASP B 1 253 ? -15.445 -2.348 -23.547 1 95.88 253 ASP B O 1
ATOM 5407 N N . GLY B 1 254 ? -13.383 -3.041 -23.891 1 96.44 254 GLY B N 1
ATOM 5408 C CA . GLY B 1 254 ? -12.938 -2.5 -22.609 1 96.44 254 GLY B CA 1
ATOM 5409 C C . GLY B 1 254 ? -13.414 -3.309 -21.422 1 96.44 254 GLY B C 1
ATOM 5410 O O . GLY B 1 254 ? -13.922 -2.748 -20.453 1 96.44 254 GLY B O 1
ATOM 5411 N N . LEU B 1 255 ? -13.211 -4.703 -21.516 1 97.75 255 LEU B N 1
ATOM 5412 C CA . LEU B 1 255 ? -13.719 -5.594 -20.484 1 97.75 255 LEU B CA 1
ATOM 5413 C C . LEU B 1 255 ? -12.578 -6.191 -19.672 1 97.75 255 LEU B C 1
ATOM 5415 O O . LEU B 1 255 ? -12.812 -6.984 -18.766 1 97.75 255 LEU B O 1
ATOM 5419 N N . VAL B 1 256 ? -11.344 -5.789 -19.938 1 98.62 256 VAL B N 1
ATOM 5420 C CA . VAL B 1 256 ? -10.203 -6.465 -19.328 1 98.62 256 VAL B CA 1
ATOM 5421 C C . VAL B 1 256 ? -9.523 -5.527 -18.328 1 98.62 256 VAL B C 1
ATOM 5423 O O . VAL B 1 256 ? -9.234 -4.371 -18.656 1 98.62 256 VAL B O 1
ATOM 5426 N N . LEU B 1 257 ? -9.375 -5.934 -17.125 1 98.81 257 LEU B N 1
ATOM 5427 C CA . LEU B 1 257 ? -8.453 -5.371 -16.141 1 98.81 257 LEU B CA 1
ATOM 5428 C C . LEU B 1 257 ? -7.23 -6.266 -15.961 1 98.81 257 LEU B C 1
ATOM 5430 O O . LEU B 1 257 ? -7.352 -7.406 -15.516 1 98.81 257 LEU B O 1
ATOM 5434 N N . ARG B 1 258 ? -6.098 -5.758 -16.312 1 98.75 258 ARG B N 1
ATOM 5435 C CA . ARG B 1 258 ? -4.871 -6.543 -16.297 1 98.75 258 ARG B CA 1
ATOM 5436 C C . ARG B 1 258 ? -3.953 -6.09 -15.164 1 98.75 258 ARG B C 1
ATOM 5438 O O . ARG B 1 258 ? -3.75 -4.891 -14.961 1 98.75 258 ARG B O 1
ATOM 5445 N N . MET B 1 259 ? -3.434 -7.027 -14.398 1 98.31 259 MET B N 1
ATOM 5446 C CA . MET B 1 259 ? -2.432 -6.781 -13.359 1 98.31 259 MET B CA 1
ATOM 5447 C C . MET B 1 259 ? -1.072 -7.328 -13.781 1 98.31 259 MET B C 1
ATOM 5449 O O . MET B 1 259 ? -0.909 -8.539 -13.938 1 98.31 259 MET B O 1
ATOM 5453 N N . ASP B 1 260 ? -0.16 -6.426 -13.953 1 98.25 260 ASP B N 1
ATOM 5454 C CA . ASP B 1 260 ? 1.239 -6.781 -14.156 1 98.25 260 ASP B CA 1
ATOM 5455 C C . ASP B 1 260 ? 2.051 -6.59 -12.883 1 98.25 260 ASP B C 1
ATOM 5457 O O . ASP B 1 260 ? 1.626 -5.875 -11.969 1 98.25 260 ASP B O 1
ATOM 5461 N N . SER B 1 261 ? 3.148 -7.285 -12.805 1 97.31 261 SER B N 1
ATOM 5462 C CA . SER B 1 261 ? 4.059 -7.152 -11.672 1 97.31 261 SER B CA 1
ATOM 5463 C C . SER B 1 261 ? 5.512 -7.156 -12.133 1 97.31 261 SER B C 1
ATOM 5465 O O . SER B 1 261 ? 5.875 -7.879 -13.062 1 97.31 261 SER B O 1
ATOM 5467 N N . VAL B 1 262 ? 6.352 -6.41 -11.469 1 97.12 262 VAL B N 1
ATOM 5468 C CA . VAL B 1 262 ? 7.777 -6.488 -11.773 1 97.12 262 VAL B CA 1
ATOM 5469 C C . VAL B 1 262 ? 8.453 -7.477 -10.828 1 97.12 262 VAL B C 1
ATOM 5471 O O . VAL B 1 262 ? 9.672 -7.68 -10.898 1 97.12 262 VAL B O 1
ATOM 5474 N N . SER B 1 263 ? 7.711 -8.133 -10 1 95.81 263 SER B N 1
ATOM 5475 C CA . SER B 1 263 ? 8.234 -9 -8.945 1 95.81 263 SER B CA 1
ATOM 5476 C C . SER B 1 263 ? 9.031 -10.164 -9.523 1 95.81 263 SER B C 1
ATOM 5478 O O . SER B 1 263 ? 9.992 -10.633 -8.914 1 95.81 263 SER B O 1
ATOM 5480 N N . LYS B 1 264 ? 8.578 -10.641 -10.688 1 94 264 LYS B N 1
ATOM 5481 C CA . LYS B 1 264 ? 9.164 -11.875 -11.203 1 94 264 LYS B CA 1
ATOM 5482 C C . LYS B 1 264 ? 10.203 -11.578 -12.281 1 94 264 LYS B C 1
ATOM 5484 O O . LYS B 1 264 ? 11.016 -12.445 -12.617 1 94 264 LYS B O 1
ATOM 5489 N N . VAL B 1 265 ? 10.203 -10.359 -12.734 1 94.44 265 VAL B N 1
ATOM 5490 C CA . VAL B 1 265 ? 11.109 -10.039 -13.836 1 94.44 265 VAL B CA 1
ATOM 5491 C C . VAL B 1 265 ? 12.203 -9.094 -13.344 1 94.44 265 VAL B C 1
ATOM 5493 O O . VAL B 1 265 ? 13.281 -9.023 -13.938 1 94.44 265 VAL B O 1
ATOM 5496 N N . VAL B 1 266 ? 11.953 -8.344 -12.273 1 96.12 266 VAL B N 1
ATOM 5497 C CA . VAL B 1 266 ? 12.922 -7.375 -11.773 1 96.12 266 VAL B CA 1
ATOM 5498 C C . VAL B 1 266 ? 13.211 -7.648 -10.305 1 96.12 266 VAL B C 1
ATOM 5500 O O . VAL B 1 266 ? 14.305 -8.086 -9.945 1 96.12 266 VAL B O 1
ATOM 5503 N N . SER B 1 267 ? 12.227 -7.418 -9.492 1 95.81 267 SER B N 1
ATOM 5504 C CA . SER B 1 267 ? 12.406 -7.523 -8.055 1 95.81 267 SER B CA 1
ATOM 5505 C C . SER B 1 267 ? 11.062 -7.621 -7.332 1 95.81 267 SER B C 1
ATOM 5507 O O . SER B 1 267 ? 10.164 -6.816 -7.578 1 95.81 267 SER B O 1
ATOM 5509 N N . ALA B 1 268 ? 11.023 -8.625 -6.457 1 95.88 268 ALA B N 1
ATOM 5510 C CA . ALA B 1 268 ? 9.812 -8.812 -5.668 1 95.88 268 ALA B CA 1
ATOM 5511 C C . ALA B 1 268 ? 9.703 -7.75 -4.57 1 95.88 268 ALA B C 1
ATOM 5513 O O . ALA B 1 268 ? 8.609 -7.254 -4.289 1 95.88 268 ALA B O 1
ATOM 5514 N N . GLY B 1 269 ? 10.789 -7.328 -4.02 1 97.19 269 GLY B N 1
ATOM 5515 C CA . GLY B 1 269 ? 10.828 -6.547 -2.793 1 97.19 269 GLY B CA 1
ATOM 5516 C C . GLY B 1 269 ? 10.492 -5.082 -3.008 1 97.19 269 GLY B C 1
ATOM 5517 O O . GLY B 1 269 ? 10.07 -4.395 -2.078 1 97.19 269 GLY B O 1
ATOM 5518 N N . ILE B 1 270 ? 10.641 -4.547 -4.234 1 98.31 270 ILE B N 1
ATOM 5519 C CA . ILE B 1 270 ? 10.422 -3.121 -4.453 1 98.31 270 ILE B CA 1
ATOM 5520 C C . ILE B 1 270 ? 8.922 -2.84 -4.527 1 98.31 270 ILE B C 1
ATOM 5522 O O . ILE B 1 270 ? 8.492 -1.683 -4.488 1 98.31 270 ILE B O 1
ATOM 5526 N N . ARG B 1 271 ? 8.062 -3.906 -4.605 1 98.25 271 ARG B N 1
ATOM 5527 C CA . ARG B 1 271 ? 6.609 -3.85 -4.504 1 98.25 271 ARG B CA 1
ATOM 5528 C C . ARG B 1 271 ? 6.023 -2.895 -5.543 1 98.25 271 ARG B C 1
ATOM 5530 O O . ARG B 1 271 ? 5.293 -1.965 -5.195 1 98.25 271 ARG B O 1
ATOM 5537 N N . ILE B 1 272 ? 6.258 -3.166 -6.801 1 98.62 272 ILE B N 1
ATOM 5538 C CA . ILE B 1 272 ? 5.652 -2.371 -7.863 1 98.62 272 ILE B CA 1
ATOM 5539 C C . ILE B 1 272 ? 4.824 -3.275 -8.773 1 98.62 272 ILE B C 1
ATOM 5541 O O . ILE B 1 272 ? 5.293 -4.332 -9.203 1 98.62 272 ILE B O 1
ATOM 5545 N N . GLY B 1 273 ? 3.6 -2.957 -8.945 1 98.56 273 GLY B N 1
ATOM 5546 C CA . GLY B 1 273 ? 2.709 -3.516 -9.953 1 98.56 273 GLY B CA 1
ATOM 5547 C C . GLY B 1 273 ? 2.094 -2.463 -10.859 1 98.56 273 GLY B C 1
ATOM 5548 O O . GLY B 1 273 ? 2.295 -1.265 -10.648 1 98.56 273 GLY B O 1
ATOM 5549 N N . VAL B 1 274 ? 1.46 -2.881 -11.906 1 98.62 274 VAL B N 1
ATOM 5550 C CA . VAL B 1 274 ? 0.751 -2.008 -12.836 1 98.62 274 VAL B CA 1
ATOM 5551 C C . VAL B 1 274 ? -0.663 -2.535 -13.062 1 98.62 274 VAL B C 1
ATOM 5553 O O . VAL B 1 274 ? -0.853 -3.719 -13.359 1 98.62 274 VAL B O 1
ATOM 5556 N N . LEU B 1 275 ? -1.604 -1.721 -12.812 1 98.75 275 LEU B N 1
ATOM 5557 C CA . LEU B 1 275 ? -2.992 -2.01 -13.156 1 98.75 275 LEU B CA 1
ATOM 5558 C C . LEU B 1 275 ? -3.395 -1.295 -14.445 1 98.75 275 LEU B C 1
ATOM 5560 O O . LEU B 1 275 ? -3.283 -0.07 -14.539 1 98.75 275 LEU B O 1
ATOM 5564 N N . THR B 1 276 ? -3.791 -2.041 -15.453 1 98.62 276 THR B N 1
ATOM 5565 C CA . THR B 1 276 ? -4.172 -1.536 -16.766 1 98.62 276 THR B CA 1
ATOM 5566 C C . THR B 1 276 ? -5.625 -1.886 -17.078 1 98.62 276 THR B C 1
ATOM 5568 O O . THR B 1 276 ? -6.062 -3.014 -16.844 1 98.62 276 THR B O 1
ATOM 5571 N N . GLY B 1 277 ? -6.398 -0.967 -17.625 1 98.06 277 GLY B N 1
ATOM 5572 C CA . GLY B 1 277 ? -7.781 -1.219 -17.984 1 98.06 277 GLY B CA 1
ATOM 5573 C C . GLY B 1 277 ? -8.516 0.027 -18.453 1 98.06 277 GLY B C 1
ATOM 5574 O O . GLY B 1 277 ? -7.883 1.024 -18.812 1 98.06 277 GLY B O 1
ATOM 5575 N N . PRO B 1 278 ? -9.859 -0.036 -18.531 1 97.25 278 PRO B N 1
ATOM 5576 C CA . PRO B 1 278 ? -10.648 1.113 -18.984 1 97.25 278 PRO B CA 1
ATOM 5577 C C . PRO B 1 278 ? -10.531 2.316 -18.047 1 97.25 278 PRO B C 1
ATOM 5579 O O . PRO B 1 278 ? -10.656 2.172 -16.828 1 97.25 278 PRO B O 1
ATOM 5582 N N . ALA B 1 279 ? -10.375 3.488 -18.594 1 96.25 279 ALA B N 1
ATOM 5583 C CA . ALA B 1 279 ? -10.07 4.723 -17.875 1 96.25 279 ALA B CA 1
ATOM 5584 C C . ALA B 1 279 ? -11.086 4.988 -16.766 1 96.25 279 ALA B C 1
ATOM 5586 O O . ALA B 1 279 ? -10.719 5.344 -15.648 1 96.25 279 ALA B O 1
ATOM 5587 N N . PRO B 1 280 ? -12.414 4.781 -16.969 1 95.19 280 PRO B N 1
ATOM 5588 C CA . PRO B 1 280 ? -13.359 5.09 -15.898 1 95.19 280 PRO B CA 1
ATOM 5589 C C . PRO B 1 280 ? -13.125 4.25 -14.648 1 95.19 280 PRO B C 1
ATOM 5591 O O . PRO B 1 280 ? -13.281 4.746 -13.531 1 95.19 280 PRO B O 1
ATOM 5594 N N . LEU B 1 281 ? -12.766 2.984 -14.812 1 97.31 281 LEU B N 1
ATOM 5595 C CA . LEU B 1 281 ? -12.477 2.131 -13.664 1 97.31 281 LEU B CA 1
ATOM 5596 C C . LEU B 1 281 ? -11.141 2.502 -13.031 1 97.31 281 LEU B C 1
ATOM 5598 O O . LEU B 1 281 ? -11.039 2.605 -11.805 1 97.31 281 LEU B O 1
ATOM 5602 N N . ILE B 1 282 ? -10.109 2.732 -13.883 1 97.12 282 ILE B N 1
ATOM 5603 C CA . ILE B 1 282 ? -8.789 3.086 -13.375 1 97.12 282 ILE B CA 1
ATOM 5604 C C . ILE B 1 282 ? -8.875 4.391 -12.586 1 97.12 282 ILE B C 1
ATOM 5606 O O . ILE B 1 282 ? -8.188 4.559 -11.578 1 97.12 282 ILE B O 1
ATOM 5610 N N . ASP B 1 283 ? -9.68 5.336 -13.023 1 94.5 283 ASP B N 1
ATOM 5611 C CA . ASP B 1 283 ? -9.867 6.594 -12.312 1 94.5 283 ASP B CA 1
ATOM 5612 C C . ASP B 1 283 ? -10.445 6.352 -10.922 1 94.5 283 ASP B C 1
ATOM 5614 O O . ASP B 1 283 ? -10.047 7.004 -9.953 1 94.5 283 ASP B O 1
ATOM 5618 N N . THR B 1 284 ? -11.383 5.438 -10.82 1 95.19 284 THR B N 1
ATOM 5619 C CA . THR B 1 284 ? -11.953 5.082 -9.531 1 95.19 284 THR B CA 1
ATOM 5620 C C . THR B 1 284 ? -10.891 4.48 -8.617 1 95.19 284 THR B C 1
ATOM 5622 O O . THR B 1 284 ? -10.82 4.828 -7.434 1 95.19 284 THR B O 1
ATOM 5625 N N . PHE B 1 285 ? -10.055 3.609 -9.164 1 96.94 285 PHE B N 1
ATOM 5626 C CA . PHE B 1 285 ? -9 2.984 -8.383 1 96.94 285 PHE B CA 1
ATOM 5627 C C . PHE B 1 285 ? -7.953 4.012 -7.965 1 96.94 285 PHE B C 1
ATOM 5629 O O . PHE B 1 285 ? -7.367 3.908 -6.883 1 96.94 285 PHE B O 1
ATOM 5636 N N . THR B 1 286 ? -7.719 4.984 -8.82 1 95.12 286 THR B N 1
ATOM 5637 C CA . THR B 1 286 ? -6.805 6.074 -8.5 1 95.12 286 THR B CA 1
ATOM 5638 C C . THR B 1 286 ? -7.293 6.848 -7.277 1 95.12 286 THR B C 1
ATOM 5640 O O . THR B 1 286 ? -6.508 7.168 -6.383 1 95.12 286 THR B O 1
ATOM 5643 N N . CYS B 1 287 ? -8.586 7.152 -7.23 1 94.06 287 CYS B N 1
ATOM 5644 C CA . CYS B 1 287 ? -9.164 7.828 -6.078 1 94.06 287 CYS B CA 1
ATOM 5645 C C . CYS B 1 287 ? -8.984 7 -4.812 1 94.06 287 CYS B C 1
ATOM 5647 O O . CYS B 1 287 ? -8.742 7.547 -3.734 1 94.06 287 CYS B O 1
ATOM 5649 N N . ASN B 1 288 ? -9.117 5.711 -4.941 1 95 288 ASN B N 1
ATOM 5650 C CA . ASN B 1 288 ? -8.891 4.824 -3.807 1 95 288 ASN B CA 1
ATOM 5651 C C . ASN B 1 288 ? -7.449 4.898 -3.311 1 95 288 ASN B C 1
ATOM 5653 O O . ASN B 1 288 ? -7.207 4.996 -2.105 1 95 288 ASN B O 1
ATOM 5657 N N . ILE B 1 289 ? -6.523 4.859 -4.23 1 95.94 289 ILE B N 1
ATOM 5658 C CA . ILE B 1 289 ? -5.117 4.945 -3.852 1 95.94 289 ILE B CA 1
ATOM 5659 C C . ILE B 1 289 ? -4.848 6.289 -3.178 1 95.94 289 ILE B C 1
ATOM 5661 O O . ILE B 1 289 ? -4.172 6.352 -2.15 1 95.94 289 ILE B O 1
ATOM 5665 N N . GLU B 1 290 ? -5.418 7.324 -3.648 1 93.44 290 GLU B N 1
ATOM 5666 C CA . GLU B 1 290 ? -5.234 8.664 -3.109 1 93.44 290 GLU B CA 1
ATOM 5667 C C . GLU B 1 290 ? -5.598 8.719 -1.627 1 93.44 290 GLU B C 1
ATOM 5669 O O . GLU B 1 290 ? -4.926 9.391 -0.842 1 93.44 290 GLU B O 1
ATOM 5674 N N . THR B 1 291 ? -6.586 8.023 -1.28 1 92.5 291 THR B N 1
ATOM 5675 C CA . THR B 1 291 ? -7.137 8.18 0.061 1 92.5 291 THR B CA 1
ATOM 5676 C C . THR B 1 291 ? -6.613 7.094 0.992 1 92.5 291 THR B C 1
ATOM 5678 O O . THR B 1 291 ? -6.715 7.211 2.215 1 92.5 291 THR B O 1
ATOM 5681 N N . SER B 1 292 ? -6.035 6.047 0.414 1 94.81 292 SER B N 1
ATOM 5682 C CA . SER B 1 292 ? -5.648 4.914 1.248 1 94.81 292 SER B CA 1
ATOM 5683 C C . SER B 1 292 ? -4.137 4.879 1.464 1 94.81 292 SER B C 1
ATOM 5685 O O . SER B 1 292 ? -3.67 4.703 2.592 1 94.81 292 SER B O 1
ATOM 5687 N N . VAL B 1 293 ? -3.375 5.039 0.373 1 96.19 293 VAL B N 1
ATOM 5688 C CA . VAL B 1 293 ? -1.928 4.914 0.517 1 96.19 293 VAL B CA 1
ATOM 5689 C C . VAL B 1 293 ? -1.243 6.141 -0.083 1 96.19 293 VAL B C 1
ATOM 5691 O O . VAL B 1 293 ? -0.033 6.324 0.074 1 96.19 293 VAL B O 1
ATOM 5694 N N . GLN B 1 294 ? -1.947 7.031 -0.755 1 94.38 294 GLN B N 1
ATOM 5695 C CA . GLN B 1 294 ? -1.49 8.242 -1.43 1 94.38 294 GLN B CA 1
ATOM 5696 C C . GLN B 1 294 ? -0.771 7.902 -2.732 1 94.38 294 GLN B C 1
ATOM 5698 O O . GLN B 1 294 ? -1.165 8.367 -3.805 1 94.38 294 GLN B O 1
ATOM 5703 N N . HIS B 1 295 ? 0.27 7.172 -2.736 1 96.19 295 HIS B N 1
ATOM 5704 C CA . HIS B 1 295 ? 0.978 6.723 -3.928 1 96.19 295 HIS B CA 1
ATOM 5705 C C . HIS B 1 295 ? 1.985 5.629 -3.588 1 96.19 295 HIS B C 1
ATOM 5707 O O . HIS B 1 295 ? 2.266 5.379 -2.414 1 96.19 295 HIS B O 1
ATOM 5713 N N . THR B 1 296 ? 2.461 4.938 -4.613 1 97.94 296 THR B N 1
ATOM 5714 C CA . THR B 1 296 ? 3.484 3.906 -4.492 1 97.94 296 THR B CA 1
ATOM 5715 C C . THR B 1 296 ? 4.836 4.523 -4.141 1 97.94 296 THR B C 1
ATOM 5717 O O . THR B 1 296 ? 5.113 5.668 -4.496 1 97.94 296 THR B O 1
ATOM 5720 N N . SER B 1 297 ? 5.75 3.783 -3.453 1 98.5 297 SER B N 1
ATOM 5721 C CA . SER B 1 297 ? 7.043 4.277 -2.998 1 98.5 297 SER B CA 1
ATOM 5722 C C . SER B 1 297 ? 7.793 4.98 -4.125 1 98.5 297 SER B C 1
ATOM 5724 O O . SER B 1 297 ? 8.062 4.383 -5.168 1 98.5 297 SER B O 1
ATOM 5726 N N . GLY B 1 298 ? 8.109 6.266 -3.861 1 98.44 298 GLY B N 1
ATOM 5727 C CA . GLY B 1 298 ? 8.867 7.023 -4.84 1 98.44 298 GLY B CA 1
ATOM 5728 C C . GLY B 1 298 ? 10.258 6.465 -5.082 1 98.44 298 GLY B C 1
ATOM 5729 O O . GLY B 1 298 ? 10.742 6.457 -6.215 1 98.44 298 GLY B O 1
ATOM 5730 N N . LEU B 1 299 ? 10.898 5.98 -4 1 98.75 299 LEU B N 1
ATOM 5731 C CA . LEU B 1 299 ? 12.234 5.402 -4.113 1 98.75 299 LEU B CA 1
ATOM 5732 C C . LEU B 1 299 ? 12.219 4.16 -4.996 1 98.75 299 LEU B C 1
ATOM 5734 O O . LEU B 1 299 ? 13.078 3.994 -5.859 1 98.75 299 LEU B O 1
ATOM 5738 N N . SER B 1 300 ? 11.25 3.283 -4.805 1 98.75 300 SER B N 1
ATOM 5739 C CA . SER B 1 300 ? 11.109 2.096 -5.641 1 98.75 300 SER B CA 1
ATOM 5740 C C . SER B 1 300 ? 10.875 2.473 -7.102 1 98.75 300 SER B C 1
ATOM 5742 O O . SER B 1 300 ? 11.453 1.866 -8.008 1 98.75 300 SER B O 1
ATOM 5744 N N . GLN B 1 301 ? 10.039 3.453 -7.316 1 98.81 301 GLN B N 1
ATOM 5745 C CA . GLN B 1 301 ? 9.695 3.867 -8.672 1 98.81 301 GLN B CA 1
ATOM 5746 C C . GLN B 1 301 ? 10.906 4.457 -9.391 1 98.81 301 GLN B C 1
ATOM 5748 O O . GLN B 1 301 ? 11.148 4.16 -10.562 1 98.81 301 GLN B O 1
ATOM 5753 N N . GLN B 1 302 ? 11.648 5.301 -8.703 1 98.75 302 GLN B N 1
ATOM 5754 C CA . GLN B 1 302 ? 12.805 5.93 -9.32 1 98.75 302 GLN B CA 1
ATOM 5755 C C . GLN B 1 302 ? 13.906 4.906 -9.594 1 98.75 302 GLN B C 1
ATOM 5757 O O . GLN B 1 302 ? 14.609 4.996 -10.594 1 98.75 302 GLN B O 1
ATOM 5762 N N . PHE B 1 303 ? 14.109 3.945 -8.664 1 98.75 303 PHE B N 1
ATOM 5763 C CA . PHE B 1 303 ? 15.023 2.836 -8.922 1 98.75 303 PHE B CA 1
ATOM 5764 C C . PHE B 1 303 ? 14.641 2.096 -10.195 1 98.75 303 PHE B C 1
ATOM 5766 O O . PHE B 1 303 ? 15.477 1.877 -11.07 1 98.75 303 PHE B O 1
ATOM 5773 N N . LEU B 1 304 ? 13.359 1.716 -10.297 1 98.75 304 LEU B N 1
ATOM 5774 C CA . LEU B 1 304 ? 12.867 0.986 -11.461 1 98.75 304 LEU B CA 1
ATOM 5775 C C . LEU B 1 304 ? 13.039 1.808 -12.734 1 98.75 304 LEU B C 1
ATOM 5777 O O . LEU B 1 304 ? 13.484 1.285 -13.758 1 98.75 304 LEU B O 1
ATOM 5781 N N . LEU B 1 305 ? 12.664 3.088 -12.648 1 98.75 305 LEU B N 1
ATOM 5782 C CA . LEU B 1 305 ? 12.766 3.959 -13.812 1 98.75 305 LEU B CA 1
ATOM 5783 C C . LEU B 1 305 ? 14.203 4.047 -14.305 1 98.75 305 LEU B C 1
ATOM 5785 O O . LEU B 1 305 ? 14.461 3.963 -15.508 1 98.75 305 LEU B O 1
ATOM 5789 N N . ALA B 1 306 ? 15.141 4.266 -13.352 1 98.69 306 ALA B N 1
ATOM 5790 C CA . ALA B 1 306 ? 16.562 4.344 -13.719 1 98.69 306 ALA B CA 1
ATOM 5791 C C . ALA B 1 306 ? 17.016 3.047 -14.383 1 98.69 306 ALA B C 1
ATOM 5793 O O . ALA B 1 306 ? 17.766 3.076 -15.359 1 98.69 306 ALA B O 1
ATOM 5794 N N . LEU B 1 307 ? 16.656 1.919 -13.867 1 98.56 307 LEU B N 1
ATOM 5795 C CA . LEU B 1 307 ? 17.016 0.611 -14.406 1 98.56 307 LEU B CA 1
ATOM 5796 C C . LEU B 1 307 ? 16.453 0.433 -15.812 1 98.56 307 LEU B C 1
ATOM 5798 O O . LEU B 1 307 ? 17.156 -0.016 -16.719 1 98.56 307 LEU B O 1
ATOM 5802 N N . LEU B 1 308 ? 15.188 0.76 -16 1 98.5 308 LEU B N 1
ATOM 5803 C CA . LEU B 1 308 ? 14.516 0.613 -17.281 1 98.5 308 LEU B CA 1
ATOM 5804 C C . LEU B 1 308 ? 15.141 1.524 -18.344 1 98.5 308 LEU B C 1
ATOM 5806 O O . LEU B 1 308 ? 15.266 1.142 -19.5 1 98.5 308 LEU B O 1
ATOM 5810 N N . LYS B 1 309 ? 15.453 2.752 -17.922 1 98.06 309 LYS B N 1
ATOM 5811 C CA . LYS B 1 309 ? 16.125 3.674 -18.844 1 98.06 309 LYS B CA 1
ATOM 5812 C C . LYS B 1 309 ? 17.469 3.119 -19.297 1 98.06 309 LYS B C 1
ATOM 5814 O O . LYS B 1 309 ? 17.844 3.24 -20.469 1 98.06 309 LYS B O 1
ATOM 5819 N N . LYS B 1 310 ? 18.219 2.557 -18.391 1 98 310 LYS B N 1
ATOM 5820 C CA . LYS B 1 310 ? 19.5 1.948 -18.719 1 98 310 LYS B CA 1
ATOM 5821 C C . LYS B 1 310 ? 19.328 0.8 -19.719 1 98 310 LYS B C 1
ATOM 5823 O O . LYS B 1 310 ? 20.062 0.696 -20.688 1 98 310 LYS B O 1
ATOM 5828 N N . TRP B 1 311 ? 18.344 -0.043 -19.469 1 97.62 311 TRP B N 1
ATOM 5829 C CA . TRP B 1 311 ? 18.094 -1.23 -20.281 1 97.62 311 TRP B CA 1
ATOM 5830 C C . TRP B 1 311 ? 17.516 -0.85 -21.641 1 97.62 311 TRP B C 1
ATOM 5832 O O . TRP B 1 311 ? 17.844 -1.459 -22.656 1 97.62 311 TRP B O 1
ATOM 5842 N N . GLY B 1 312 ? 16.641 0.21 -21.656 1 98.25 312 GLY B N 1
ATOM 5843 C CA . GLY B 1 312 ? 15.742 0.358 -22.797 1 98.25 312 GLY B CA 1
ATOM 5844 C C . GLY B 1 312 ? 14.789 -0.807 -22.953 1 98.25 312 GLY B C 1
ATOM 5845 O O . GLY B 1 312 ? 14.812 -1.75 -22.156 1 98.25 312 GLY B O 1
ATOM 5846 N N . TYR B 1 313 ? 13.945 -0.728 -23.969 1 98.19 313 TYR B N 1
ATOM 5847 C CA . TYR B 1 313 ? 12.984 -1.807 -24.172 1 98.19 313 TYR B CA 1
ATOM 5848 C C . TYR B 1 313 ? 13.688 -3.088 -24.609 1 98.19 313 TYR B C 1
ATOM 5850 O O . TYR B 1 313 ? 13.336 -4.18 -24.156 1 98.19 313 TYR B O 1
ATOM 5858 N N . GLU B 1 314 ? 14.672 -2.992 -25.422 1 98 314 GLU B N 1
ATOM 5859 C CA . GLU B 1 314 ? 15.422 -4.164 -25.875 1 98 314 GLU B CA 1
ATOM 5860 C C . GLU B 1 314 ? 16.094 -4.867 -24.703 1 98 314 GLU B C 1
ATOM 5862 O O . GLU B 1 314 ? 16.078 -6.098 -24.609 1 98 314 GLU B O 1
ATOM 5867 N N . GLY B 1 315 ? 16.766 -4.055 -23.844 1 97.44 315 GLY B N 1
ATOM 5868 C CA . GLY B 1 315 ? 17.391 -4.617 -22.672 1 97.44 315 GLY B CA 1
ATOM 5869 C C . GLY B 1 315 ? 16.406 -5.254 -21.703 1 97.44 315 GLY B C 1
ATOM 5870 O O . GLY B 1 315 ? 16.703 -6.266 -21.078 1 97.44 315 GLY B O 1
ATOM 5871 N N . PHE B 1 316 ? 15.227 -4.68 -21.625 1 97.62 316 PHE B N 1
ATOM 5872 C CA . PHE B 1 316 ? 14.172 -5.262 -20.797 1 97.62 316 PHE B CA 1
ATOM 5873 C C . PHE B 1 316 ? 13.781 -6.641 -21.312 1 97.62 316 PHE B C 1
ATOM 5875 O O . PHE B 1 316 ? 13.711 -7.602 -20.547 1 97.62 316 PHE B O 1
ATOM 5882 N N . PHE B 1 317 ? 13.547 -6.758 -22.594 1 97.31 317 PHE B N 1
ATOM 5883 C CA . PHE B 1 317 ? 13.156 -8.031 -23.188 1 97.31 317 PHE B CA 1
ATOM 5884 C C . PHE B 1 317 ? 14.281 -9.055 -23.078 1 97.31 317 PHE B C 1
ATOM 5886 O O . PHE B 1 317 ? 14.031 -10.242 -22.859 1 97.31 317 PHE B O 1
ATOM 5893 N N . ALA B 1 318 ? 15.492 -8.594 -23.219 1 96.69 318 ALA B N 1
ATOM 5894 C CA . ALA B 1 318 ? 16.625 -9.492 -23.047 1 96.69 318 ALA B CA 1
ATOM 5895 C C . ALA B 1 318 ? 16.688 -10.047 -21.625 1 96.69 318 ALA B C 1
ATOM 5897 O O . ALA B 1 318 ? 16.984 -11.227 -21.438 1 96.69 318 ALA B O 1
ATOM 5898 N N . ASN B 1 319 ? 16.484 -9.188 -20.703 1 95.81 319 ASN B N 1
ATOM 5899 C CA . ASN B 1 319 ? 16.438 -9.648 -19.312 1 95.81 319 ASN B CA 1
ATOM 5900 C C . ASN B 1 319 ? 15.305 -10.641 -19.094 1 95.81 319 ASN B C 1
ATOM 5902 O O . ASN B 1 319 ? 15.477 -11.641 -18.406 1 95.81 319 ASN B O 1
ATOM 5906 N N . ALA B 1 320 ? 14.125 -10.312 -19.578 1 95.88 320 ALA B N 1
ATOM 5907 C CA . ALA B 1 320 ? 12.984 -11.211 -19.469 1 95.88 320 ALA B CA 1
ATOM 5908 C C . ALA B 1 320 ? 13.305 -12.586 -20.062 1 95.88 320 ALA B C 1
ATOM 5910 O O . ALA B 1 320 ? 12.945 -13.609 -19.484 1 95.88 320 ALA B O 1
ATOM 5911 N N . ASP B 1 321 ? 13.961 -12.578 -21.188 1 96.12 321 ASP B N 1
ATOM 5912 C CA . ASP B 1 321 ? 14.359 -13.836 -21.828 1 96.12 321 ASP B CA 1
ATOM 5913 C C . ASP B 1 321 ? 15.312 -14.625 -20.938 1 96.12 321 ASP B C 1
ATOM 5915 O O . ASP B 1 321 ? 15.211 -15.852 -20.859 1 96.12 321 ASP B O 1
ATOM 5919 N N . LYS B 1 322 ? 16.203 -13.93 -20.359 1 94.94 322 LYS B N 1
ATOM 5920 C CA . LYS B 1 322 ? 17.141 -14.57 -19.453 1 94.94 322 LYS B CA 1
ATOM 5921 C C . LYS B 1 322 ? 16.406 -15.203 -18.266 1 94.94 322 LYS B C 1
ATOM 5923 O O . LYS B 1 322 ? 16.734 -16.312 -17.844 1 94.94 322 LYS B O 1
ATOM 5928 N N . MET B 1 323 ? 15.461 -14.492 -17.766 1 94.44 323 MET B N 1
ATOM 5929 C CA . MET B 1 323 ? 14.672 -15.008 -16.656 1 94.44 323 MET B CA 1
ATOM 5930 C C . MET B 1 323 ? 13.867 -16.234 -17.094 1 94.44 323 MET B C 1
ATOM 5932 O O . MET B 1 323 ? 13.828 -17.234 -16.375 1 94.44 323 MET B O 1
ATOM 5936 N N . ALA B 1 324 ? 13.227 -16.109 -18.203 1 95.62 324 ALA B N 1
ATOM 5937 C CA . ALA B 1 324 ? 12.445 -17.219 -18.734 1 95.62 324 ALA B CA 1
ATOM 5938 C C . ALA B 1 324 ? 13.312 -18.469 -18.891 1 95.62 324 ALA B C 1
ATOM 5940 O O . ALA B 1 324 ? 12.898 -19.578 -18.531 1 95.62 324 ALA B O 1
ATOM 5941 N N . SER B 1 325 ? 14.5 -18.266 -19.406 1 96.19 325 SER B N 1
ATOM 5942 C CA . SER B 1 325 ? 15.43 -19.375 -19.609 1 96.19 325 SER B CA 1
ATOM 5943 C C . SER B 1 325 ? 15.859 -19.984 -18.281 1 96.19 325 SER B C 1
ATOM 5945 O O . SER B 1 325 ? 15.977 -21.203 -18.141 1 96.19 325 SER B O 1
ATOM 5947 N N . PHE B 1 326 ? 16.141 -19.141 -17.344 1 95.69 326 PHE B N 1
ATOM 5948 C CA . PHE B 1 326 ? 16.531 -19.594 -16.016 1 95.69 326 PHE B CA 1
ATOM 5949 C C . PHE B 1 326 ? 15.461 -20.484 -15.398 1 95.69 326 PHE B C 1
ATOM 5951 O O . PHE B 1 326 ? 15.75 -21.578 -14.914 1 95.69 326 PHE B O 1
ATOM 5958 N N . TYR B 1 327 ? 14.258 -20.047 -15.414 1 96.12 327 TYR B N 1
ATOM 5959 C CA . TYR B 1 327 ? 13.188 -20.797 -14.766 1 96.12 327 TYR B CA 1
ATOM 5960 C C . TYR B 1 327 ? 12.797 -22.016 -15.586 1 96.12 327 TYR B C 1
ATOM 5962 O O . TYR B 1 327 ? 12.312 -23.016 -15.039 1 96.12 327 TYR B O 1
ATOM 5970 N N . GLU B 1 328 ? 12.977 -21.938 -16.906 1 96.69 328 GLU B N 1
ATOM 5971 C CA . GLU B 1 328 ? 12.781 -23.125 -17.719 1 96.69 328 GLU B CA 1
ATOM 5972 C C . GLU B 1 328 ? 13.75 -24.234 -17.328 1 96.69 328 GLU B C 1
ATOM 5974 O O . GLU B 1 328 ? 13.359 -25.406 -17.234 1 96.69 328 GLU B O 1
ATOM 5979 N N . LYS B 1 329 ? 14.977 -23.875 -17.141 1 96.75 329 LYS B N 1
ATOM 5980 C CA . LYS B 1 329 ? 15.961 -24.844 -16.656 1 96.75 329 LYS B CA 1
ATOM 5981 C C . LYS B 1 329 ? 15.539 -25.438 -15.32 1 96.75 329 LYS B C 1
ATOM 5983 O O . LYS B 1 329 ? 15.617 -26.656 -15.125 1 96.75 329 LYS B O 1
ATOM 5988 N N . ARG B 1 330 ? 15.133 -24.609 -14.398 1 96.31 330 ARG B N 1
ATOM 5989 C CA . ARG B 1 330 ? 14.664 -25.078 -13.094 1 96.31 330 ARG B CA 1
ATOM 5990 C C . ARG B 1 330 ? 13.461 -26 -13.25 1 96.31 330 ARG B C 1
ATOM 5992 O O . ARG B 1 330 ? 13.32 -26.984 -12.508 1 96.31 330 ARG B O 1
ATOM 5999 N N . LYS B 1 331 ? 12.578 -25.656 -14.156 1 97.25 331 LYS B N 1
ATOM 6000 C CA . LYS B 1 331 ? 11.414 -26.484 -14.461 1 97.25 331 LYS B CA 1
ATOM 6001 C C . LYS B 1 331 ? 11.828 -27.891 -14.859 1 97.25 331 LYS B C 1
ATOM 6003 O O . LYS B 1 331 ? 11.312 -28.875 -14.328 1 97.25 331 LYS B O 1
ATOM 6008 N N . TYR B 1 332 ? 12.758 -28.031 -15.742 1 97.94 332 TYR B N 1
ATOM 6009 C CA . TYR B 1 332 ? 13.172 -29.344 -16.219 1 97.94 332 TYR B CA 1
ATOM 6010 C C . TYR B 1 332 ? 13.898 -30.109 -15.125 1 97.94 332 TYR B C 1
ATOM 6012 O O . TYR B 1 332 ? 13.789 -31.344 -15.039 1 97.94 332 TYR B O 1
ATOM 6020 N N . GLU B 1 333 ? 14.68 -29.406 -14.305 1 98.19 333 GLU B N 1
ATOM 6021 C CA . GLU B 1 333 ? 15.281 -30.047 -13.133 1 98.19 333 GLU B CA 1
ATOM 6022 C C . GLU B 1 333 ? 14.219 -30.609 -12.195 1 98.19 333 GLU B C 1
ATOM 6024 O O . GLU B 1 333 ? 14.359 -31.719 -11.68 1 98.19 333 GLU B O 1
ATOM 6029 N N . CYS B 1 334 ? 13.258 -29.844 -11.992 1 98.31 334 CYS B N 1
ATOM 6030 C CA . CYS B 1 334 ? 12.148 -30.266 -11.141 1 98.31 334 CYS B CA 1
ATOM 6031 C C . CYS B 1 334 ? 11.445 -31.484 -11.719 1 98.31 334 CYS B C 1
ATOM 6033 O O . CYS B 1 334 ? 11.156 -32.438 -11 1 98.31 334 CYS B O 1
ATOM 6035 N N . LEU B 1 335 ? 11.156 -31.469 -13 1 98.5 335 LEU B N 1
ATOM 6036 C CA . LEU B 1 335 ? 10.484 -32.562 -13.68 1 98.5 335 LEU B CA 1
ATOM 6037 C C . LEU B 1 335 ? 11.336 -33.844 -13.641 1 98.5 335 LEU B C 1
ATOM 6039 O O . LEU B 1 335 ? 10.812 -34.938 -13.492 1 98.5 335 LEU B O 1
ATOM 6043 N N . GLU B 1 336 ? 12.617 -33.625 -13.812 1 98.56 336 GLU B N 1
ATOM 6044 C CA . GLU B 1 336 ? 13.523 -34.75 -13.711 1 98.56 336 GLU B CA 1
ATOM 6045 C C . GLU B 1 336 ? 13.461 -35.375 -12.32 1 98.56 336 GLU B C 1
ATOM 6047 O O . GLU B 1 336 ? 13.352 -36.594 -12.195 1 98.56 336 GLU B O 1
ATOM 6052 N N . ALA B 1 337 ? 13.586 -34.531 -11.336 1 98.5 337 ALA B N 1
ATOM 6053 C CA . ALA B 1 337 ? 13.484 -35.031 -9.961 1 98.5 337 ALA B CA 1
ATOM 6054 C C . ALA B 1 337 ? 12.156 -35.75 -9.727 1 98.5 337 ALA B C 1
ATOM 6056 O O . ALA B 1 337 ? 12.109 -36.781 -9.07 1 98.5 337 ALA B O 1
ATOM 6057 N N . ALA B 1 338 ? 11.078 -35.219 -10.203 1 98.69 338 ALA B N 1
ATOM 6058 C CA . ALA B 1 338 ? 9.758 -35.844 -10.055 1 98.69 338 ALA B CA 1
ATOM 6059 C C . ALA B 1 338 ? 9.695 -37.188 -10.734 1 98.69 338 ALA B C 1
ATOM 6061 O O . ALA B 1 338 ? 9.156 -38.156 -10.172 1 98.69 338 ALA B O 1
ATOM 6062 N N . ARG B 1 339 ? 10.219 -37.312 -11.914 1 98.25 339 ARG B N 1
ATOM 6063 C CA . ARG B 1 339 ? 10.227 -38.562 -12.641 1 98.25 339 ARG B CA 1
ATOM 6064 C C . ARG B 1 339 ? 11.047 -39.625 -11.906 1 98.25 339 ARG B C 1
ATOM 6066 O O . ARG B 1 339 ? 10.695 -40.781 -11.914 1 98.25 339 ARG B O 1
ATOM 6073 N N . ASN B 1 340 ? 12.078 -39.188 -11.32 1 98.19 340 ASN B N 1
ATOM 6074 C CA . ASN B 1 340 ? 12.969 -40.094 -10.609 1 98.19 340 ASN B CA 1
ATOM 6075 C C . ASN B 1 340 ? 12.273 -40.688 -9.391 1 98.19 340 ASN B C 1
ATOM 6077 O O . ASN B 1 340 ? 12.562 -41.844 -9.023 1 98.19 340 ASN B O 1
ATOM 6081 N N . HIS B 1 341 ? 11.391 -39.969 -8.828 1 98.44 341 HIS B N 1
ATOM 6082 C CA . HIS B 1 341 ? 10.992 -40.438 -7.5 1 98.44 341 HIS B CA 1
ATOM 6083 C C . HIS B 1 341 ? 9.477 -40.594 -7.41 1 98.44 341 HIS B C 1
ATOM 6085 O O . HIS B 1 341 ? 8.977 -41.344 -6.566 1 98.44 341 HIS B O 1
ATOM 6091 N N . LEU B 1 342 ? 8.672 -39.906 -8.258 1 98.5 342 LEU B N 1
ATOM 6092 C CA . LEU B 1 342 ? 7.262 -39.75 -7.906 1 98.5 342 LEU B CA 1
ATOM 6093 C C . LEU B 1 342 ? 6.367 -40.469 -8.906 1 98.5 342 LEU B C 1
ATOM 6095 O O . LEU B 1 342 ? 5.148 -40.531 -8.727 1 98.5 342 LEU B O 1
ATOM 6099 N N . GLN B 1 343 ? 6.828 -41.062 -9.875 1 97.25 343 GLN B N 1
ATOM 6100 C CA . GLN B 1 343 ? 6.055 -41.625 -10.984 1 97.25 343 GLN B CA 1
ATOM 6101 C C . GLN B 1 343 ? 5.039 -42.656 -10.484 1 97.25 343 GLN B C 1
ATOM 6103 O O . GLN B 1 343 ? 3.941 -42.75 -11.031 1 97.25 343 GLN B O 1
ATOM 6108 N N . ASP B 1 344 ? 5.371 -43.375 -9.469 1 96.62 344 ASP B N 1
ATOM 6109 C CA . ASP B 1 344 ? 4.508 -44.469 -9 1 96.62 344 ASP B CA 1
ATOM 6110 C C . ASP B 1 344 ? 3.482 -43.938 -7.992 1 96.62 344 ASP B C 1
ATOM 6112 O O . ASP B 1 344 ? 2.492 -44.625 -7.703 1 96.62 344 ASP B O 1
ATOM 6116 N N . VAL B 1 345 ? 3.734 -42.781 -7.535 1 98.19 345 VAL B N 1
ATOM 6117 C CA . VAL B 1 345 ? 2.92 -42.375 -6.395 1 98.19 345 VAL B CA 1
ATOM 6118 C C . VAL B 1 345 ? 2.219 -41.031 -6.699 1 98.19 345 VAL B C 1
ATOM 6120 O O . VAL B 1 345 ? 1.422 -40.562 -5.895 1 98.19 345 VAL B O 1
ATOM 6123 N N . ALA B 1 346 ? 2.447 -40.438 -7.828 1 98.44 346 ALA B N 1
ATOM 6124 C CA . ALA B 1 346 ? 1.854 -39.156 -8.18 1 98.44 346 ALA B CA 1
ATOM 6125 C C . ALA B 1 346 ? 1.815 -38.969 -9.695 1 98.44 346 ALA B C 1
ATOM 6127 O O . ALA B 1 346 ? 2.402 -39.75 -10.438 1 98.44 346 ALA B O 1
ATOM 6128 N N . GLU B 1 347 ? 1.074 -38.062 -10.156 1 98.31 347 GLU B N 1
ATOM 6129 C CA . GLU B 1 347 ? 1.019 -37.625 -11.555 1 98.31 347 GLU B CA 1
ATOM 6130 C C . GLU B 1 347 ? 1.017 -36.094 -11.656 1 98.31 347 GLU B C 1
ATOM 6132 O O . GLU B 1 347 ? 0.674 -35.406 -10.695 1 98.31 347 GLU B O 1
ATOM 6137 N N . TRP B 1 348 ? 1.415 -35.594 -12.742 1 98.44 348 TRP B N 1
ATOM 6138 C CA . TRP B 1 348 ? 1.483 -34.156 -12.992 1 98.44 348 TRP B CA 1
ATOM 6139 C C . TRP B 1 348 ? 1.497 -33.844 -14.492 1 98.44 348 TRP B C 1
ATOM 6141 O O . TRP B 1 348 ? 1.817 -34.719 -15.297 1 98.44 348 TRP B O 1
ATOM 6151 N N . ASP B 1 349 ? 1.062 -32.688 -14.867 1 97.5 349 ASP B N 1
ATOM 6152 C CA . ASP B 1 349 ? 1.286 -32.156 -16.203 1 97.5 349 ASP B CA 1
ATOM 6153 C C . ASP B 1 349 ? 2.527 -31.266 -16.25 1 97.5 349 ASP B C 1
ATOM 6155 O O . ASP B 1 349 ? 2.832 -30.578 -15.273 1 97.5 349 ASP B O 1
ATOM 6159 N N . GLU B 1 350 ? 3.215 -31.375 -17.344 1 97.44 350 GLU B N 1
ATOM 6160 C CA . GLU B 1 350 ? 4.32 -30.438 -17.516 1 97.44 350 GLU B CA 1
ATOM 6161 C C . GLU B 1 350 ? 3.816 -29 -17.578 1 97.44 350 GLU B C 1
ATOM 6163 O O . GLU B 1 350 ? 2.938 -28.672 -18.375 1 97.44 350 GLU B O 1
ATOM 6168 N N . PRO B 1 351 ? 4.281 -28.156 -16.672 1 97 351 PRO B N 1
ATOM 6169 C CA . PRO B 1 351 ? 3.875 -26.75 -16.766 1 97 351 PRO B CA 1
ATOM 6170 C C . PRO B 1 351 ? 4.352 -26.078 -18.047 1 97 351 PRO B C 1
ATOM 6172 O O . PRO B 1 351 ? 5.348 -26.5 -18.641 1 97 351 PRO B O 1
ATOM 6175 N N . ALA B 1 352 ? 3.646 -25.016 -18.469 1 95.69 352 ALA B N 1
ATOM 6176 C CA . ALA B 1 352 ? 4.02 -24.25 -19.656 1 95.69 352 ALA B CA 1
ATOM 6177 C C . ALA B 1 352 ? 5.266 -23.406 -19.406 1 95.69 352 ALA B C 1
ATOM 6179 O O . ALA B 1 352 ? 5.961 -23.016 -20.344 1 95.69 352 ALA B O 1
ATOM 6180 N N . GLY B 1 353 ? 5.629 -23.156 -18.266 1 94.62 353 GLY B N 1
ATOM 6181 C CA . GLY B 1 353 ? 6.684 -22.328 -17.703 1 94.62 353 GLY B CA 1
ATOM 6182 C C . GLY B 1 353 ? 6.402 -21.875 -16.281 1 94.62 353 GLY B C 1
ATOM 6183 O O . GLY B 1 353 ? 5.754 -22.594 -15.516 1 94.62 353 GLY B O 1
ATOM 6184 N N . GLY B 1 354 ? 7.023 -20.766 -16 1 95.06 354 GLY B N 1
ATOM 6185 C CA . GLY B 1 354 ? 6.723 -20.188 -14.703 1 95.06 354 GLY B CA 1
ATOM 6186 C C . GLY B 1 354 ? 7.586 -20.75 -13.586 1 95.06 354 GLY B C 1
ATOM 6187 O O . GLY B 1 354 ? 8.805 -20.844 -13.727 1 95.06 354 GLY B O 1
ATOM 6188 N N . MET B 1 355 ? 6.816 -21.031 -12.422 1 96.88 355 MET B N 1
ATOM 6189 C CA . MET B 1 355 ? 7.617 -21.281 -11.227 1 96.88 355 MET B CA 1
ATOM 6190 C C . MET B 1 355 ? 7.07 -22.469 -10.438 1 96.88 355 MET B C 1
ATOM 6192 O O . MET B 1 355 ? 7.594 -22.797 -9.375 1 96.88 355 MET B O 1
ATOM 6196 N N . PHE B 1 356 ? 6.027 -23.188 -10.984 1 97.75 356 PHE B N 1
ATOM 6197 C CA . PHE B 1 356 ? 5.297 -24.094 -10.117 1 97.75 356 PHE B CA 1
ATOM 6198 C C . PHE B 1 356 ? 5.062 -25.438 -10.805 1 97.75 356 PHE B C 1
ATOM 6200 O O . PHE B 1 356 ? 4.961 -25.5 -12.031 1 97.75 356 PHE B O 1
ATOM 6207 N N . LEU B 1 357 ? 5.016 -26.438 -10.016 1 98.38 357 LEU B N 1
ATOM 6208 C CA . LEU B 1 357 ? 4.551 -27.766 -10.422 1 98.38 357 LEU B CA 1
ATOM 6209 C C . LEU B 1 357 ? 3.385 -28.219 -9.555 1 98.38 357 LEU B C 1
ATOM 6211 O O . LEU B 1 357 ? 3.488 -28.234 -8.328 1 98.38 357 LEU B O 1
ATOM 6215 N N . TRP B 1 358 ? 2.318 -28.453 -10.219 1 98.44 358 TRP B N 1
ATOM 6216 C CA . TRP B 1 358 ? 1.088 -28.938 -9.602 1 98.44 358 TRP B CA 1
ATOM 6217 C C . TRP B 1 358 ? 1.019 -30.469 -9.656 1 98.44 358 TRP B C 1
ATOM 6219 O O . TRP B 1 358 ? 0.971 -31.062 -10.734 1 98.44 358 TRP B O 1
ATOM 6229 N N . ILE B 1 359 ? 0.979 -31.125 -8.453 1 98.69 359 ILE B N 1
ATOM 6230 C CA . ILE B 1 359 ? 1.175 -32.562 -8.383 1 98.69 359 ILE B CA 1
ATOM 6231 C C . ILE B 1 359 ? -0.05 -33.25 -7.754 1 98.69 359 ILE B C 1
ATOM 6233 O O . ILE B 1 359 ? -0.481 -32.844 -6.668 1 98.69 359 ILE B O 1
ATOM 6237 N N . LYS B 1 360 ? -0.584 -34.156 -8.43 1 98.44 360 LYS B N 1
ATOM 6238 C CA . LYS B 1 360 ? -1.655 -35 -7.887 1 98.44 360 LYS B CA 1
ATOM 6239 C C . LYS B 1 360 ? -1.097 -36.25 -7.246 1 98.44 360 LYS B C 1
ATOM 6241 O O . LYS B 1 360 ? -0.537 -37.125 -7.934 1 98.44 360 LYS B O 1
ATOM 6246 N N . LEU B 1 361 ? -1.244 -36.375 -5.988 1 98.44 361 LEU B N 1
ATOM 6247 C CA . LEU B 1 361 ? -0.815 -37.562 -5.289 1 98.44 361 LEU B CA 1
ATOM 6248 C C . LEU B 1 361 ? -1.837 -38.688 -5.453 1 98.44 361 LEU B C 1
ATOM 6250 O O . LEU B 1 361 ? -3.035 -38.438 -5.578 1 98.44 361 LEU B O 1
ATOM 6254 N N . LYS B 1 362 ? -1.386 -39.906 -5.457 1 97 362 LYS B N 1
ATOM 6255 C CA . LYS B 1 362 ? -2.285 -41.062 -5.52 1 97 362 LYS B CA 1
ATOM 6256 C C . LYS B 1 362 ? -2.848 -41.406 -4.141 1 97 362 LYS B C 1
ATOM 6258 O O . LYS B 1 362 ? -2.715 -42.531 -3.668 1 97 362 LYS B O 1
ATOM 6263 N N . VAL B 1 363 ? -3.424 -40.438 -3.535 1 96.19 363 VAL B N 1
ATOM 6264 C CA . VAL B 1 363 ? -4.152 -40.531 -2.275 1 96.19 363 VAL B CA 1
ATOM 6265 C C . VAL B 1 363 ? -5.441 -39.719 -2.361 1 96.19 363 VAL B C 1
ATOM 6267 O O . VAL B 1 363 ? -5.605 -38.906 -3.271 1 96.19 363 VAL B O 1
ATOM 6270 N N . LYS B 1 364 ? -6.363 -40 -1.479 1 94.06 364 LYS B N 1
ATOM 6271 C CA . LYS B 1 364 ? -7.633 -39.281 -1.464 1 94.06 364 LYS B CA 1
ATOM 6272 C C . LYS B 1 364 ? -7.445 -37.844 -0.972 1 94.06 364 LYS B C 1
ATOM 6274 O O . LYS B 1 364 ? -8.094 -36.938 -1.471 1 94.06 364 LYS B O 1
ATOM 6279 N N . ASP B 1 365 ? -6.652 -37.688 -0.011 1 95.56 365 ASP B N 1
ATOM 6280 C CA . ASP B 1 365 ? -6.383 -36.406 0.624 1 95.56 365 ASP B CA 1
ATOM 6281 C C . ASP B 1 365 ? -4.891 -36.25 0.9 1 95.56 365 ASP B C 1
ATOM 6283 O O . ASP B 1 365 ? -4.27 -37.094 1.548 1 95.56 365 ASP B O 1
ATOM 6287 N N . ALA B 1 366 ? -4.363 -35.125 0.414 1 96.56 366 ALA B N 1
ATOM 6288 C CA . ALA B 1 366 ? -2.926 -34.906 0.533 1 96.56 366 ALA B CA 1
ATOM 6289 C C . ALA B 1 366 ? -2.572 -34.344 1.908 1 96.56 366 ALA B C 1
ATOM 6291 O O . ALA B 1 366 ? -1.408 -34.375 2.312 1 96.56 366 ALA B O 1
ATOM 6292 N N . HIS B 1 367 ? -3.502 -33.875 2.717 1 92.88 367 HIS B N 1
ATOM 6293 C CA . HIS B 1 367 ? -3.256 -33.125 3.951 1 92.88 367 HIS B CA 1
ATOM 6294 C C . HIS B 1 367 ? -2.436 -33.969 4.934 1 92.88 367 HIS B C 1
ATOM 6296 O O . HIS B 1 367 ? -1.4 -33.5 5.426 1 92.88 367 HIS B O 1
ATOM 6302 N N . PRO B 1 368 ? -2.854 -35.188 5.25 1 94.94 368 PRO B N 1
ATOM 6303 C CA . PRO B 1 368 ? -2.053 -36 6.184 1 94.94 368 PRO B CA 1
ATOM 6304 C C . PRO B 1 368 ? -0.642 -36.25 5.668 1 94.94 368 PRO B C 1
ATOM 6306 O O . PRO B 1 368 ? 0.301 -36.344 6.457 1 94.94 368 PRO B O 1
ATOM 6309 N N . VAL B 1 369 ? -0.534 -36.438 4.395 1 96.75 369 VAL B N 1
ATOM 6310 C CA . VAL B 1 369 ? 0.762 -36.719 3.777 1 96.75 369 VAL B CA 1
ATOM 6311 C C . VAL B 1 369 ? 1.674 -35.5 3.967 1 96.75 369 VAL B C 1
ATOM 6313 O O . VAL B 1 369 ? 2.846 -35.625 4.324 1 96.75 369 VAL B O 1
ATOM 6316 N N . VAL B 1 370 ? 1.168 -34.281 3.709 1 95.5 370 VAL B N 1
ATOM 6317 C CA . VAL B 1 370 ? 1.926 -33.062 3.844 1 95.5 370 VAL B CA 1
ATOM 6318 C C . VAL B 1 370 ? 2.354 -32.844 5.297 1 95.5 370 VAL B C 1
ATOM 6320 O O . VAL B 1 370 ? 3.494 -32.469 5.57 1 95.5 370 VAL B O 1
ATOM 6323 N N . GLU B 1 371 ? 1.466 -33.094 6.211 1 93.69 371 GLU B N 1
ATOM 6324 C CA . GLU B 1 371 ? 1.789 -32.969 7.629 1 93.69 371 GLU B CA 1
ATOM 6325 C C . GLU B 1 371 ? 2.93 -33.906 8.008 1 93.69 371 GLU B C 1
ATOM 6327 O O . GLU B 1 371 ? 3.85 -33.531 8.734 1 93.69 371 GLU B O 1
ATOM 6332 N N . LYS B 1 372 ? 2.867 -35.125 7.625 1 95.56 372 LYS B N 1
ATOM 6333 C CA . LYS B 1 372 ? 3.912 -36.094 7.898 1 95.56 372 LYS B CA 1
ATOM 6334 C C . LYS B 1 372 ? 5.23 -35.688 7.246 1 95.56 372 LYS B C 1
ATOM 6336 O O . LYS B 1 372 ? 6.305 -35.906 7.816 1 95.56 372 LYS B O 1
ATOM 6341 N N . LEU B 1 373 ? 5.152 -35.25 6.008 1 96.25 373 LEU B N 1
ATOM 6342 C CA . LEU B 1 373 ? 6.332 -34.781 5.281 1 96.25 373 LEU B CA 1
ATOM 6343 C C . LEU B 1 373 ? 7.078 -33.719 6.059 1 96.25 373 LEU B C 1
ATOM 6345 O O . LEU B 1 373 ? 8.305 -33.75 6.156 1 96.25 373 LEU B O 1
ATOM 6349 N N . ILE B 1 374 ? 6.309 -32.75 6.59 1 91.88 374 ILE B N 1
ATOM 6350 C CA . ILE B 1 374 ? 6.887 -31.656 7.371 1 91.88 374 ILE B CA 1
ATOM 6351 C C . ILE B 1 374 ? 7.477 -32.219 8.664 1 91.88 374 ILE B C 1
ATOM 6353 O O . ILE B 1 374 ? 8.625 -31.922 9.008 1 91.88 374 ILE B O 1
ATOM 6357 N N . GLN B 1 375 ? 6.809 -33.031 9.367 1 92.06 375 GLN B N 1
ATOM 6358 C CA . GLN B 1 375 ? 7.191 -33.531 10.68 1 92.06 375 GLN B CA 1
ATOM 6359 C C . GLN B 1 375 ? 8.383 -34.469 10.594 1 92.06 375 GLN B C 1
ATOM 6361 O O . GLN B 1 375 ? 9.305 -34.406 11.398 1 92.06 375 GLN B O 1
ATOM 6366 N N . GLU B 1 376 ? 8.398 -35.344 9.617 1 93.56 376 GLU B N 1
ATOM 6367 C CA . GLU B 1 376 ? 9.383 -36.406 9.57 1 93.56 376 GLU B CA 1
ATOM 6368 C C . GLU B 1 376 ? 10.594 -36.031 8.734 1 93.56 376 GLU B C 1
ATOM 6370 O O . GLU B 1 376 ? 11.703 -36.5 8.984 1 93.56 376 GLU B O 1
ATOM 6375 N N . LYS B 1 377 ? 10.352 -35.25 7.758 1 94.12 377 LYS B N 1
ATOM 6376 C CA . LYS B 1 377 ? 11.414 -35.062 6.773 1 94.12 377 LYS B CA 1
ATOM 6377 C C . LYS B 1 377 ? 11.836 -33.594 6.695 1 94.12 377 LYS B C 1
ATOM 6379 O O . LYS B 1 377 ? 12.812 -33.25 6.023 1 94.12 377 LYS B O 1
ATOM 6384 N N . ASN B 1 378 ? 11.125 -32.656 7.328 1 92.19 378 ASN B N 1
ATOM 6385 C CA . ASN B 1 378 ? 11.422 -31.234 7.328 1 92.19 378 ASN B CA 1
ATOM 6386 C C . ASN B 1 378 ? 11.359 -30.641 5.918 1 92.19 378 ASN B C 1
ATOM 6388 O O . ASN B 1 378 ? 12.25 -29.906 5.512 1 92.19 378 ASN B O 1
ATOM 6392 N N . VAL B 1 379 ? 10.422 -31.109 5.148 1 94.25 379 VAL B N 1
ATOM 6393 C CA . VAL B 1 379 ? 10.172 -30.625 3.797 1 94.25 379 VAL B CA 1
ATOM 6394 C C . VAL B 1 379 ? 8.828 -29.906 3.752 1 94.25 379 VAL B C 1
ATOM 6396 O O . VAL B 1 379 ? 7.801 -30.469 4.129 1 94.25 379 VAL B O 1
ATOM 6399 N N . PHE B 1 380 ? 8.852 -28.641 3.264 1 92.38 380 PHE B N 1
ATOM 6400 C CA . PHE B 1 380 ? 7.648 -27.812 3.236 1 92.38 380 PHE B CA 1
ATOM 6401 C C . PHE B 1 380 ? 7.145 -27.641 1.809 1 92.38 380 PHE B C 1
ATOM 6403 O O . PHE B 1 380 ? 7.875 -27.156 0.941 1 92.38 380 PHE B O 1
ATOM 6410 N N . VAL B 1 381 ? 5.941 -28.094 1.565 1 94.19 381 VAL B N 1
ATOM 6411 C CA . VAL B 1 381 ? 5.25 -27.922 0.291 1 94.19 381 VAL B CA 1
ATOM 6412 C C . VAL B 1 381 ? 3.898 -27.25 0.522 1 94.19 381 VAL B C 1
ATOM 6414 O O . VAL B 1 381 ? 3.406 -27.203 1.652 1 94.19 381 VAL B O 1
ATOM 6417 N N . ALA B 1 382 ? 3.318 -26.656 -0.503 1 93.88 382 ALA B N 1
ATOM 6418 C CA . ALA B 1 382 ? 2.008 -26.031 -0.357 1 93.88 382 ALA B CA 1
ATOM 6419 C C . ALA B 1 382 ? 0.887 -27.031 -0.592 1 93.88 382 ALA B C 1
ATOM 6421 O O . ALA B 1 382 ? 0.776 -27.609 -1.68 1 93.88 382 ALA B O 1
ATOM 6422 N N . PRO B 1 383 ? 0.043 -27.234 0.42 1 93.31 383 PRO B N 1
ATOM 6423 C CA . PRO B 1 383 ? -1.1 -28.125 0.183 1 93.31 383 PRO B CA 1
ATOM 6424 C C . PRO B 1 383 ? -2.057 -27.578 -0.877 1 93.31 383 PRO B C 1
ATOM 6426 O O . PRO B 1 383 ? -2.283 -26.375 -0.949 1 93.31 383 PRO B O 1
ATOM 6429 N N . GLY B 1 384 ? -2.645 -28.516 -1.633 1 94.81 384 GLY B N 1
ATOM 6430 C CA . GLY B 1 384 ? -3.564 -28.109 -2.686 1 94.81 384 GLY B CA 1
ATOM 6431 C C . GLY B 1 384 ? -4.781 -27.375 -2.164 1 94.81 384 GLY B C 1
ATOM 6432 O O . GLY B 1 384 ? -5.363 -26.547 -2.871 1 94.81 384 GLY B O 1
ATOM 6433 N N . TRP B 1 385 ? -5.188 -27.562 -0.948 1 92.62 385 TRP B N 1
ATOM 6434 C CA . TRP B 1 385 ? -6.391 -26.969 -0.373 1 92.62 385 TRP B CA 1
ATOM 6435 C C . T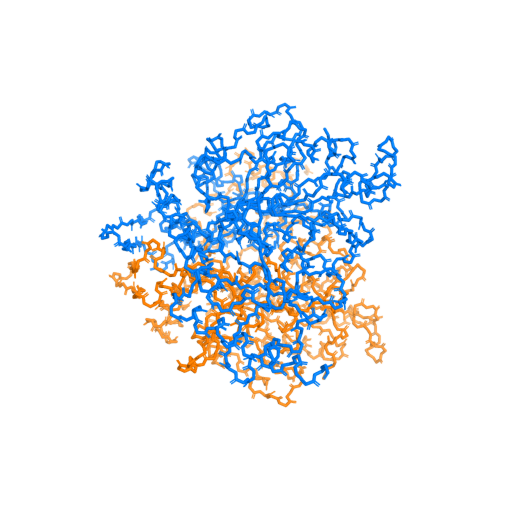RP B 1 385 ? -6.246 -25.453 -0.255 1 92.62 385 TRP B C 1
ATOM 6437 O O . TRP B 1 385 ? -7.242 -24.734 -0.142 1 92.62 385 TRP B O 1
ATOM 6447 N N . TYR B 1 386 ? -5.023 -24.906 -0.301 1 92.25 386 TYR B N 1
ATOM 6448 C CA . TYR B 1 386 ? -4.816 -23.469 -0.285 1 92.25 386 TYR B CA 1
ATOM 6449 C C . TYR B 1 386 ? -5.387 -22.812 -1.542 1 92.25 386 TYR B C 1
ATOM 6451 O O . TYR B 1 386 ? -5.648 -21.609 -1.562 1 92.25 386 TYR B O 1
ATOM 6459 N N . PHE B 1 387 ? -5.547 -23.641 -2.604 1 95.81 387 PHE B N 1
ATOM 6460 C CA . PHE B 1 387 ? -5.828 -23.094 -3.924 1 95.81 387 PHE B CA 1
ATOM 6461 C C . PHE B 1 387 ? -7.227 -23.484 -4.387 1 95.81 387 PHE B C 1
ATOM 6463 O O . PHE B 1 387 ? -7.594 -23.234 -5.539 1 95.81 387 PHE B O 1
ATOM 6470 N N . THR B 1 388 ? -7.938 -24.156 -3.516 1 93.56 388 THR B N 1
ATOM 6471 C CA . THR B 1 388 ? -9.281 -24.594 -3.867 1 93.56 388 THR B CA 1
ATOM 6472 C C . THR B 1 388 ? -10.328 -23.734 -3.158 1 93.56 388 THR B C 1
ATOM 6474 O O . THR B 1 388 ? -10.023 -23.047 -2.176 1 93.56 388 THR B O 1
ATOM 6477 N N . LEU B 1 389 ? -11.547 -23.703 -3.646 1 91.88 389 LEU B N 1
ATOM 6478 C CA . LEU B 1 389 ? -12.617 -22.844 -3.135 1 91.88 389 LEU B CA 1
ATOM 6479 C C . LEU B 1 389 ? -13.414 -23.562 -2.057 1 91.88 389 LEU B C 1
ATOM 6481 O O . LEU B 1 389 ? -14.164 -22.938 -1.305 1 91.88 389 LEU B O 1
ATOM 6485 N N . ASP B 1 390 ? -13.25 -24.906 -2.035 1 86.06 390 ASP B N 1
ATOM 6486 C CA . ASP B 1 390 ? -14.031 -25.656 -1.057 1 86.06 390 ASP B CA 1
ATOM 6487 C C . ASP B 1 390 ? -13.117 -26.453 -0.125 1 86.06 390 ASP B C 1
ATOM 6489 O O . ASP B 1 390 ? -11.898 -26.453 -0.283 1 86.06 390 ASP B O 1
ATOM 6493 N N . SER B 1 391 ? -13.695 -26.922 0.932 1 83.06 391 SER B N 1
ATOM 6494 C CA . SER B 1 391 ? -12.938 -27.641 1.957 1 83.06 391 SER B CA 1
ATOM 6495 C C . SER B 1 391 ? -12.945 -29.141 1.705 1 83.06 391 SER B C 1
ATOM 6497 O O . SER B 1 391 ? -12.742 -29.938 2.629 1 83.06 391 SER B O 1
ATOM 6499 N N . LYS B 1 392 ? -13.125 -29.562 0.484 1 89.44 392 LYS B N 1
ATOM 6500 C CA . LYS B 1 392 ? -13.133 -30.984 0.155 1 89.44 392 LYS B CA 1
ATOM 6501 C C . LYS B 1 392 ? -11.711 -31.562 0.15 1 89.44 392 LYS B C 1
ATOM 6503 O O . LYS B 1 392 ? -10.742 -30.812 -0.019 1 89.44 392 LYS B O 1
ATOM 6508 N N . PRO B 1 393 ? -11.75 -32.875 0.425 1 92.56 393 PRO B N 1
ATOM 6509 C CA . PRO B 1 393 ? -10.43 -33.5 0.321 1 92.56 393 PRO B CA 1
ATOM 6510 C C . PRO B 1 393 ? -9.742 -33.188 -1.01 1 92.56 393 PRO B C 1
ATOM 6512 O O . PRO B 1 393 ? -10.391 -33.188 -2.057 1 92.56 393 PRO B O 1
ATOM 6515 N N . CYS B 1 394 ? -8.508 -32.875 -0.953 1 95.5 394 CYS B N 1
ATOM 6516 C CA . CYS B 1 394 ? -7.715 -32.469 -2.113 1 95.5 394 CYS B CA 1
ATOM 6517 C C . CYS B 1 394 ? -6.457 -33.344 -2.232 1 95.5 394 CYS B C 1
ATOM 6519 O O . CYS B 1 394 ? -5.641 -33.375 -1.312 1 95.5 394 CYS B O 1
ATOM 6521 N N . PRO B 1 395 ? -6.312 -34.062 -3.275 1 97.38 395 PRO B N 1
ATOM 6522 C CA . PRO B 1 395 ? -5.141 -34.938 -3.43 1 97.38 395 PRO B CA 1
ATOM 6523 C C . PRO B 1 395 ? -3.932 -34.188 -4 1 97.38 395 PRO B C 1
ATOM 6525 O O . PRO B 1 395 ? -2.932 -34.812 -4.355 1 97.38 395 PRO B O 1
ATOM 6528 N N . TYR B 1 396 ? -4.008 -32.906 -4.148 1 97.69 396 TYR B N 1
ATOM 6529 C CA . TYR B 1 396 ? -2.98 -32.156 -4.855 1 97.69 396 TYR B CA 1
ATOM 6530 C C . TYR B 1 396 ? -2.041 -31.453 -3.879 1 97.69 396 TYR B C 1
ATOM 6532 O O . TYR B 1 396 ? -2.432 -31.141 -2.754 1 97.69 396 TYR B O 1
ATOM 6540 N N . ILE B 1 397 ? -0.778 -31.234 -4.297 1 97.62 397 ILE B N 1
ATOM 6541 C CA . ILE B 1 397 ? 0.172 -30.297 -3.699 1 97.62 397 ILE B CA 1
ATOM 6542 C C . ILE B 1 397 ? 0.798 -29.422 -4.789 1 97.62 397 ILE B C 1
ATOM 6544 O O . ILE B 1 397 ? 0.815 -29.812 -5.961 1 97.62 397 ILE B O 1
ATOM 6548 N N . ARG B 1 398 ? 1.249 -28.266 -4.441 1 97.56 398 ARG B N 1
ATOM 6549 C CA . ARG B 1 398 ? 2.031 -27.391 -5.32 1 97.56 398 ARG B CA 1
ATOM 6550 C C . ARG B 1 398 ? 3.449 -27.219 -4.793 1 97.56 398 ARG B C 1
ATOM 6552 O O . ARG B 1 398 ? 3.646 -26.953 -3.604 1 97.56 398 ARG B O 1
ATOM 6559 N N . VAL B 1 399 ? 4.383 -27.375 -5.629 1 97 399 VAL B N 1
ATOM 6560 C CA . VAL B 1 399 ? 5.766 -27.078 -5.27 1 97 399 VAL B CA 1
ATOM 6561 C C . VAL B 1 399 ? 6.285 -25.922 -6.133 1 97 399 VAL B C 1
ATOM 6563 O O . VAL B 1 399 ? 5.926 -25.812 -7.309 1 97 399 VAL B O 1
ATOM 6566 N N . ALA B 1 400 ? 7.078 -25.062 -5.574 1 96 400 ALA B N 1
ATOM 6567 C CA . ALA B 1 400 ? 7.766 -24 -6.293 1 96 400 ALA B CA 1
ATOM 6568 C C . ALA B 1 400 ? 9.219 -24.375 -6.574 1 96 400 ALA B C 1
ATOM 6570 O O . ALA B 1 400 ? 9.969 -24.703 -5.656 1 96 400 ALA B O 1
ATOM 6571 N N . PHE B 1 401 ? 9.625 -24.312 -7.781 1 96.44 401 PHE B N 1
ATOM 6572 C CA . PHE B 1 401 ? 10.984 -24.703 -8.133 1 96.44 401 PHE B CA 1
ATOM 6573 C C . PHE B 1 401 ? 11.852 -23.484 -8.391 1 96.44 401 PHE B C 1
ATOM 6575 O O . PHE B 1 401 ? 13 -23.609 -8.805 1 96.44 401 PHE B O 1
ATOM 6582 N N . SER B 1 402 ? 11.344 -22.297 -8.148 1 93.44 402 SER B N 1
ATOM 6583 C CA . SER B 1 402 ? 11.977 -21.031 -8.508 1 93.44 402 SER B CA 1
ATOM 6584 C C . SER B 1 402 ? 13.203 -20.766 -7.648 1 93.44 402 SER B C 1
ATOM 6586 O O . SER B 1 402 ? 14.172 -20.156 -8.117 1 93.44 402 SER B O 1
ATOM 6588 N N . ASN B 1 403 ? 13.141 -21.094 -6.34 1 90 403 ASN B N 1
ATOM 6589 C CA . ASN B 1 403 ? 14.195 -20.703 -5.414 1 90 403 ASN B CA 1
ATOM 6590 C C . ASN B 1 403 ? 14.812 -21.906 -4.719 1 90 403 ASN B C 1
ATOM 6592 O O . ASN B 1 403 ? 15.227 -21.828 -3.561 1 90 403 ASN B O 1
ATOM 6596 N N . THR B 1 404 ? 14.898 -23.109 -5.34 1 90.88 404 THR B N 1
ATOM 6597 C CA . THR B 1 404 ? 15.445 -24.344 -4.785 1 90.88 404 THR B CA 1
ATOM 6598 C C . THR B 1 404 ? 16.391 -25 -5.777 1 90.88 404 THR B C 1
ATOM 6600 O O . THR B 1 404 ? 16.203 -24.906 -6.988 1 90.88 404 THR B O 1
ATOM 6603 N N . THR B 1 405 ? 17.422 -25.672 -5.262 1 93.38 405 THR B N 1
ATOM 6604 C CA . THR B 1 405 ? 18.391 -26.344 -6.121 1 93.38 405 THR B CA 1
ATOM 6605 C C . THR B 1 405 ? 17.859 -27.703 -6.562 1 93.38 405 THR B C 1
ATOM 6607 O O . THR B 1 405 ? 16.906 -28.234 -5.969 1 93.38 405 THR B O 1
ATOM 6610 N N . TYR B 1 406 ? 18.469 -28.203 -7.605 1 96.31 406 TYR B N 1
ATOM 6611 C CA . TYR B 1 406 ? 18.125 -29.547 -8.062 1 96.31 406 TYR B CA 1
ATOM 6612 C C . TYR B 1 406 ? 18.312 -30.562 -6.941 1 96.31 406 TYR B C 1
ATOM 6614 O O . TYR B 1 406 ? 17.469 -31.453 -6.758 1 96.31 406 TYR B O 1
ATOM 6622 N N . GLU B 1 407 ? 19.422 -30.469 -6.191 1 96.44 407 GLU B N 1
ATOM 6623 C CA . GLU B 1 407 ? 19.719 -31.391 -5.105 1 96.44 407 GLU B CA 1
ATOM 6624 C C . GLU B 1 407 ? 18.609 -31.406 -4.059 1 96.44 407 GLU B C 1
ATOM 6626 O O . GLU B 1 407 ? 18.172 -32.469 -3.623 1 96.44 407 GLU B O 1
ATOM 6631 N N . ASN B 1 408 ? 18.172 -30.25 -3.707 1 95.5 408 ASN B N 1
ATOM 6632 C CA . ASN B 1 408 ? 17.109 -30.125 -2.701 1 95.5 408 ASN B CA 1
ATOM 6633 C C . ASN B 1 408 ? 15.773 -30.625 -3.232 1 95.5 408 ASN B C 1
ATOM 6635 O O . ASN B 1 408 ? 15 -31.25 -2.502 1 95.5 408 ASN B O 1
ATOM 6639 N N . MET B 1 409 ? 15.492 -30.375 -4.48 1 97.12 409 MET B N 1
ATOM 6640 C CA . MET B 1 409 ? 14.258 -30.891 -5.078 1 97.12 409 MET B CA 1
ATOM 6641 C C . MET B 1 409 ? 14.266 -32.406 -5.133 1 97.12 409 MET B C 1
ATOM 6643 O O . MET B 1 409 ? 13.258 -33.062 -4.828 1 97.12 409 MET B O 1
ATOM 6647 N N . ASN B 1 410 ? 15.438 -32.906 -5.562 1 97.75 410 ASN B N 1
ATOM 6648 C CA . ASN B 1 410 ? 15.578 -34.344 -5.637 1 97.75 410 ASN B CA 1
ATOM 6649 C C . ASN B 1 410 ? 15.375 -35 -4.277 1 97.75 410 ASN B C 1
ATOM 6651 O O . ASN B 1 410 ? 14.641 -35.969 -4.16 1 97.75 410 ASN B O 1
ATOM 6655 N N . LYS B 1 411 ? 15.984 -34.469 -3.287 1 97.56 411 LYS B N 1
ATOM 6656 C CA . LYS B 1 411 ? 15.836 -34.938 -1.92 1 97.56 411 LYS B CA 1
ATOM 6657 C C . LYS B 1 411 ? 14.391 -34.812 -1.445 1 97.56 411 LYS B C 1
ATOM 6659 O O . LYS B 1 411 ? 13.859 -35.719 -0.801 1 97.56 411 LYS B O 1
ATOM 6664 N N . ALA B 1 412 ? 13.805 -33.688 -1.711 1 97.81 412 ALA B N 1
ATOM 6665 C CA . ALA B 1 412 ? 12.43 -33.438 -1.286 1 97.81 412 ALA B CA 1
ATOM 6666 C C . ALA B 1 412 ? 11.461 -34.438 -1.905 1 97.81 412 ALA B C 1
ATOM 6668 O O . ALA B 1 412 ? 10.562 -34.938 -1.228 1 97.81 412 ALA B O 1
ATOM 6669 N N . PHE B 1 413 ? 11.586 -34.75 -3.152 1 98.62 413 PHE B N 1
ATOM 6670 C CA . PHE B 1 413 ? 10.672 -35.656 -3.844 1 98.62 413 PHE B CA 1
ATOM 6671 C C . PHE B 1 413 ? 10.914 -37.094 -3.42 1 98.62 413 PHE B C 1
ATOM 6673 O O . PHE B 1 413 ? 9.984 -37.906 -3.352 1 98.62 413 PHE B O 1
ATOM 6680 N N . GLU B 1 414 ? 12.195 -37.438 -3.148 1 98.5 414 GLU B N 1
ATOM 6681 C CA . GLU B 1 414 ? 12.461 -38.75 -2.549 1 98.5 414 GLU B CA 1
ATOM 6682 C C . GLU B 1 414 ? 11.727 -38.906 -1.221 1 98.5 414 GLU B C 1
ATOM 6684 O O . GLU B 1 414 ? 11.094 -39.938 -0.976 1 98.5 414 GLU B O 1
ATOM 6689 N N . SER B 1 415 ? 11.891 -37.906 -0.41 1 98.06 415 SER B N 1
ATOM 6690 C CA . SER B 1 415 ? 11.211 -37.906 0.884 1 98.06 415 SER B CA 1
ATOM 6691 C C . SER B 1 415 ? 9.695 -38 0.718 1 98.06 415 SER B C 1
ATOM 6693 O O . SER B 1 415 ? 9.039 -38.75 1.462 1 98.06 415 SER B O 1
ATOM 6695 N N . LEU B 1 416 ? 9.164 -37.25 -0.201 1 98.5 416 LEU B N 1
ATOM 6696 C CA . LEU B 1 416 ? 7.73 -37.281 -0.467 1 98.5 416 LEU B CA 1
ATOM 6697 C C . LEU B 1 416 ? 7.277 -38.656 -0.87 1 98.5 416 LEU B C 1
ATOM 6699 O O . LEU B 1 416 ? 6.254 -39.156 -0.383 1 98.5 416 LEU B O 1
ATOM 6703 N N . ALA B 1 417 ? 7.992 -39.312 -1.725 1 98.38 417 ALA B N 1
ATOM 6704 C CA . ALA B 1 417 ? 7.664 -40.656 -2.16 1 98.38 417 ALA B CA 1
ATOM 6705 C C . ALA B 1 417 ? 7.629 -41.625 -0.976 1 98.38 417 ALA B C 1
ATOM 6707 O O . ALA B 1 417 ? 6.719 -42.438 -0.864 1 98.38 417 ALA B O 1
ATOM 6708 N N . GLN B 1 418 ? 8.625 -41.5 -0.116 1 97.94 418 GLN B N 1
ATOM 6709 C CA . GLN B 1 418 ? 8.703 -42.375 1.062 1 97.94 418 GLN B CA 1
ATOM 6710 C C . GLN B 1 418 ? 7.492 -42.156 1.968 1 97.94 418 GLN B C 1
ATOM 6712 O O . GLN B 1 418 ? 6.914 -43.125 2.469 1 97.94 418 GLN B O 1
ATOM 6717 N N . VAL B 1 419 ? 7.164 -40.906 2.156 1 98.06 419 VAL B N 1
ATOM 6718 C CA . VAL B 1 419 ? 6.066 -40.594 3.057 1 98.06 419 VAL B CA 1
ATOM 6719 C C . VAL B 1 419 ? 4.75 -41.094 2.471 1 98.06 419 VAL B C 1
ATOM 6721 O O . VAL B 1 419 ? 3.881 -41.562 3.203 1 98.06 419 VAL B O 1
ATOM 6724 N N . ILE B 1 420 ? 4.535 -40.938 1.154 1 97.88 420 ILE B N 1
ATOM 6725 C CA . ILE B 1 420 ? 3.316 -41.406 0.498 1 97.88 420 ILE B CA 1
ATOM 6726 C C . ILE B 1 420 ? 3.201 -42.938 0.634 1 97.88 420 ILE B C 1
ATOM 6728 O O . ILE B 1 420 ? 2.125 -43.438 0.934 1 97.88 420 ILE B O 1
ATOM 6732 N N . GLN B 1 421 ? 4.285 -43.656 0.453 1 96.38 421 GLN B N 1
ATOM 6733 C CA . GLN B 1 421 ? 4.285 -45.125 0.549 1 96.38 421 GLN B CA 1
ATOM 6734 C C . GLN B 1 421 ? 3.957 -45.562 1.967 1 96.38 421 GLN B C 1
ATOM 6736 O O . GLN B 1 421 ? 3.164 -46.5 2.158 1 96.38 421 GLN B O 1
ATOM 6741 N N . LYS B 1 422 ? 4.617 -44.906 2.838 1 95.5 422 LYS B N 1
ATOM 6742 C CA . LYS B 1 422 ? 4.328 -45.219 4.234 1 95.5 422 LYS B CA 1
ATOM 6743 C C . LYS B 1 422 ? 2.859 -44.969 4.562 1 95.5 422 LYS B C 1
ATOM 6745 O O . LYS B 1 422 ? 2.223 -45.781 5.234 1 95.5 422 LYS B O 1
ATOM 6750 N N . TYR B 1 423 ? 2.365 -43.875 4.168 1 95.62 423 TYR B N 1
ATOM 6751 C CA . TYR B 1 423 ? 0.974 -43.5 4.41 1 95.62 423 TYR B CA 1
ATOM 6752 C C . TYR B 1 423 ? 0.026 -44.531 3.809 1 95.62 423 TYR B C 1
ATOM 6754 O O . TYR B 1 423 ? -0.96 -44.906 4.441 1 95.62 423 TYR B O 1
ATOM 6762 N N . LYS B 1 424 ? 0.259 -44.969 2.633 1 93.56 424 LYS B N 1
ATOM 6763 C CA . LYS B 1 424 ? -0.576 -45.938 1.961 1 93.56 424 LYS B CA 1
ATOM 6764 C C . LYS B 1 424 ? -0.554 -47.281 2.703 1 93.56 424 LYS B C 1
ATOM 6766 O O . LYS B 1 424 ? -1.585 -47.938 2.826 1 93.56 424 LYS B O 1
ATOM 6771 N N . SER B 1 425 ? 0.579 -47.625 3.18 1 92.69 425 SER B N 1
ATOM 6772 C CA . SER B 1 425 ? 0.714 -48.906 3.908 1 92.69 425 SER B CA 1
ATOM 6773 C C . SER B 1 425 ? -0.061 -48.875 5.223 1 92.69 425 SER B C 1
ATOM 6775 O O . SER B 1 425 ? -0.588 -49.875 5.664 1 92.69 425 SER B O 1
ATOM 6777 N N . GLU B 1 426 ? -0.124 -47.688 5.789 1 91.81 426 GLU B N 1
ATOM 6778 C CA . GLU B 1 426 ? -0.801 -47.531 7.074 1 91.81 426 GLU B CA 1
ATOM 6779 C C . GLU B 1 426 ? -2.312 -47.406 6.891 1 91.81 426 GLU B C 1
ATOM 6781 O O . GLU B 1 426 ? -3.078 -47.656 7.82 1 91.81 426 GLU B O 1
ATOM 6786 N N . ASN B 1 427 ? -2.736 -46.938 5.879 1 85.88 427 ASN B N 1
ATOM 6787 C CA . ASN B 1 427 ? -4.152 -46.656 5.695 1 85.88 427 ASN B CA 1
ATOM 6788 C C . ASN B 1 427 ? -4.797 -47.625 4.691 1 85.88 427 ASN B C 1
ATOM 6790 O O . ASN B 1 427 ? -6 -47.531 4.434 1 85.88 427 ASN B O 1
ATOM 6794 N N . GLU B 1 428 ? -4.07 -48.469 3.994 1 69.25 428 GLU B N 1
ATOM 6795 C CA . GLU B 1 428 ? -4.617 -49.594 3.219 1 69.25 428 GLU B CA 1
ATOM 6796 C C . GLU B 1 428 ? -4.617 -50.875 4.031 1 69.25 428 GLU B C 1
ATOM 6798 O O . GLU B 1 428 ? -3.748 -51.094 4.883 1 69.25 428 GLU B O 1
#

Secondary structure (DSSP, 8-state):
--GGGG--HHHHH----HHHHHHHHHHHS---TT-EE-SS-PPPGGG-SEEEEEEEETTS-EEEE-HHHHHHHHS---TT--HHHHHHHHHHHHHHT--TTTT-TTSTT-EEEEEESSHHHHHHHHHHHH--TT-EEEEEES--HHHHHHHHTT--EEEEEEEETTEE-HHHHHHHHTTS-GGG--STTTSSEEEEEE--SS-TTT-----HHHHHHHHHHHHHHT-EEEEE-TTGGGSPSSPPPPSGGG-SSS-EEEEEESTTTT-STT--EEEEEEHHHHHHHHHHHHHHTSSS-HHHHHHHHHHHHHHHHHHHHHHHHHHHHHHHHHHHHHHHHHHHHTTTTEEEPPPSSTTEEEEEESSS-SHHHHHHHHHHH-EE-EEGGGG-SS-S---EEEEE-TT--HHHHHHHHHHHHHHHHHHHHHH-/--GGGG--HHHHH----HHHHHHHHHHHS---TT-EE-SS-PPPGGG-SEEEEEEEETTS-EEEE-HHHHHHHHS---TT--HHHHHHHHHHHHHHT--TTTT-TTSTT-EEEEEESSHHHHHHHHHHHH--TT-EEEEEES--HHHHHHHHTT--EEEEEEEETTEE-HHHHHHHHTTS-GGG--STTTSSEEEEEE--SS-TTT-----HHHHHHHHHHHHHHT-EEEEE-TTGGGSPSSPPPPTGGG-SSS-EEEEEESTTTT-STT--EEEEEEHHHHHHHHHHHHHHTSSS-HHHHHHHHHHHHHHHHHHHHHHHHHHHHHHHHHHHHHHHHHHHHTTTTEEEPPPSSTTEEEEEESSS-SHHHHHHHHHHH-EE-EEGGGG-SS-S---EEEEE-TT--HHHHHHHHHHHHHHHHHHHHHH-